Protein 8VDX (pdb70)

Nearest PDB structures (foldseek):
  8vdx-assembly2_B  TM=1.002E+00  e=0.000E+00  Bordetella bronchiseptica
  5u4o-assembly1_A-2  TM=8.417E-01  e=3.966E-37  Bacillus anthracis
  1uqw-assembly2_B  TM=8.258E-01  e=4.762E-37  Escherichia coli K-12
  6ofq-assembly1_A  TM=7.649E-01  e=4.548E-36  Helicobacter pylori SS1
  8c6u-assembly1_A  TM=8.012E-01  e=2.704E-30  Agrobacterium tumefaciens

InterPro domains:
  IPR000914 Solute-binding protein family 5 domain [PF00496] (73-277)
  IPR006311 Twin-arginine translocation pathway, signal sequence [PS51318] (1-31)
  IPR039424 Solute-binding protein family 5 [PTHR30290] (14-279)

Sequence (1005 aa):
GKSAFRWVPQADLALLDPMFTTVAMTQQVHAQLVFDTLFGLDSQYLPSPQMAAGHTSENDGLLWKITLRDGLAFHDGSPVRRAQDAVASIKRWSKRDLMGRSLMQATESLTALDDKTIQFKLSKPFPLILHALGRQSSGNMACIMPERLASQPETEAVKEMVGSGPFTFAAAKWVSGSRVVYEKFAGYVPRKDDRKPDFAAGPKIAHVDEVHWHIIPDRATAIAALQANEVDGVEMMVDSDFLPILTQDPNIKKLVKRSLPTIGVMRFNHLHAPFNNVEEIRRAVLSVVNQTEYMTAMNGADFPEYWSDRRCGVFVPGSPMDSDAGMEEKLTGKRDIEKARAAIKAAGYNGEKVVVLLDPVDFPTTWHAAALVTADLFKRLGFNVDLQTMDWGTAVQQRRNNQEPVSAGGWSVAFTGNTGPNNLDPAGHLPMRGNGKQAWFGWPTSERRLEQLRIDWFNAPDLDAQKKICREIQLQVFEDVPYIPLGATYPVSALRSEWKDFQPQMSLFYTLLHKAKSAFRWVPQADLALLDPMFTTVAMTQVHAQLVFDTLFGLDSQYLPSPQMAAGHTSENDGLLWKITLRDGLAFHDGSPVRRAQDAVASIKKRWSKRDLMMGRSLMQATEESSLTALDDKTIIQFKLSKPFPLILHHALGRQSSGNMACCIMPERLASSQPETEAVKEMVGSGPFTFAAAKWVSGSRVVYEKFAGYVPRKDDRKPDFAAGPKIAHVDEVHWHIIPDRATAIAALQANEVDGVEMVDSDFLPILTQDPNIKLVKRSLPTIGVVMRFNHLHAPFNNVEEIRRAVLSVVNQTEYMTAMNGADFPEYWSDRCGVFVPGSPMDSDAGMEEKLTGKRDIEKARRAAIKKAAGYNGEEKVVLLDPVDFPTTWHAAALVTADLFKRLGFNVDLQTMDWGTAVQRRNNNQEPVSAGGWSVVAFTGNTGPNNLDPAGHLPMRGNGKQAWFGWPTSERRLEQLRIDWFNAPDLDAQKKICREIQLQVFEDVPYIPLGATYPVSALRSEWKDFQPQMSLFYTLLHKA

Radius of gyration: 39.29 Å; Cα contacts (8 Å, |Δi|>4): 2383; chains: 2; bounding box: 82×84×112 Å

Organism: NCBI:txid1331284

B-factor: mean 19.34, std 10.35, range [5.54, 99.51]

Solvent-accessible surface area: 39955 Å² total; per-residue (Å²): 132,151,51,35,0,62,0,4,9,73,52,47,3,76,68,15,0,0,4,51,17,92,79,53,10,1,2,7,0,0,2,1,0,0,0,0,2,1,0,17,16,45,93,31,66,50,15,40,0,0,0,57,22,80,76,61,74,94,137,20,49,25,26,65,0,50,3,24,105,40,15,22,2,35,53,31,12,67,12,96,0,55,10,0,14,17,0,3,90,11,1,8,105,99,2,73,0,0,122,27,0,47,125,0,17,114,38,5,60,31,91,78,76,77,23,0,24,0,79,3,62,111,77,13,45,9,0,25,35,0,1,0,35,5,29,30,2,0,5,1,2,0,10,72,127,6,4,78,58,65,59,94,100,25,2,169,83,21,11,0,2,0,1,0,31,21,14,75,105,98,77,80,95,44,42,93,0,9,0,52,94,19,103,37,28,77,50,25,141,115,97,93,157,35,36,11,0,3,1,3,2,64,7,88,4,47,32,0,43,0,30,25,38,122,80,126,56,73,3,7,56,8,0,68,61,74,106,1,3,0,6,1,67,13,41,71,120,43,11,71,94,0,68,154,25,117,72,15,70,34,18,94,46,30,25,1,32,4,1,0,0,0,0,4,20,46,53,46,4,0,80,46,49,90,5,20,78,7,0,3,40,5,0,55,5,64,70,0,0,56,50,17,42,31,68,123,40,68,88,25,32,23,50,151,0,1,0,1,5,32,73,11,26,12,42,28,105,2,10,15,108,106,10,58,32,144,54,28,30,126,136,3,75,60,42,2,125,90,20,52,26,130,39,67,98,0,2,0,6,0,3,67,86,75,101,43,17,47,18,0,0,83,17,0,5,66,4,0,128,97,2,36,10,75,33,33,56,59,89,21,79,61,41,44,8,46,131,114,36,96,51,60,94,44,29,113,61,59,5,5,3,0,4,5,9,20,12,87,18,62,63,1,15,17,0,2,13,3,78,1,0,49,3,51,10,130,146,17,49,12,0,13,3,101,6,133,155,0,32,96,23,28,84,49,6,22,91,3,106,79,58,87,24,22,81,125,22,0,101,89,0,1,88,38,0,8,86,28,0,1,3,0,0,0,0,0,35,21,45,6,1,0,1,30,41,71,7,93,69,20,16,40,19,17,2,0,2,1,10,1,42,107,123,127,49,28,0,60,0,3,10,79,51,47,2,79,69,12,0,0,3,50,16,87,84,52,8,1,1,8,0,0,2,1,0,1,0,0,2,2,0,17,16,46,101,35,72,47,16,43,0,0,0,56,26,82,74,57,76,100,139,21,50,36,27,58,0,54,6,27,104,42,19,24,1,36,88,59,44,86,12,78,0,51,6,0,16,14,0,4,84,10,0,8,103,101,2,68,0,0,124,22,0,41,124,0,17,109,36,6,57,33,88,79,80,110,22,0,30,0,85,7,75,113,76,11,44,10,0,25,31,0,1,0,26,5,25,20,3,0,4,1,1,1,10,71,122,13,4,77,76,64,57,93,102,24,8,158,84,22,10,0,2,0,2,0,30,20,13,71,99,74,75,8,85,44,41,60,0,5,0,56,95,21,102,36,27,76,49,18,134,115,94,90,157,34,38,10,1,2,1,3,1,62,6,88,5,62,38,0,47,0,63,23,39,121,80,104,56,72,4,7,58,9,0,65,59,72,105,2,3,0,6,0,71,11,44,61,108,33,9,68,87,0,72,136,22,118,70,16,82,40,11,94,46,28,26,0,34,4,1,0,0,0,0,4,19,45,54,51,4,1,82,42,37,84,5,21,74,7,0,4,41,4,0,55,6,64,70,1,0,56,52,22,48,32,68,123,43,65,92,26,34,20,55,121,0,0,0,1,6,30,76,12,28,12,40,27,87,1,17,5,122,117,11,68,31,171,54,24,31,131,152,3,122,60,42,3,158,91,31,52,26,136,40,71,104,0,3,0,6,1,2,63,86,72,106,33,14,48,19,0,0,84,18,0,4,73,5,0,127,102,2,29,11,71,30,44,54,62,90,20,80,63,48,50,8,41,125,112,36,84,53,62,92,43,32,112,61,59,3,6,3,0,4,4,9,19,15,86,18,49,55,3,14,16,0,1,5,3,78,2,0,46,3,49,8,130,143,16,47,13,0,13,2,104,7,152,103,0,33,83,2,26,82,42,6,20,84,4,109,76,60,84,23,23,83,118,24,0,102,76,0,1,86,36,0,9,86,32,0,1,3,0,0,0,0,0,36,18,38,7,0,0,0,22,40,65,1,104,61,13,16,42,19,19,4,1,3,2,11,0,63,93,142

Structure (mmCIF, N/CA/C/O backbone):
data_8VDX
#
_entry.id   8VDX
#
_cell.length_a   55.677
_cell.length_b   105.270
_cell.length_c   199.445
_cell.angle_alpha   90.000
_cell.angle_beta   90.000
_cell.angle_gamma   90.000
#
_symmetry.space_group_name_H-M   'P 21 21 21'
#
loop_
_entity.id
_entity.type
_entity.pdbx_description
1 polymer 'bacterial extracellular solute-binding protein'
2 non-polymer GLYCEROL
3 non-polymer 'ACETATE ION'
4 non-polymer 'TRIETHYLENE GLYCOL'
5 non-polymer 'TETRAETHYLENE GLYCOL'
6 water water
#
loop_
_atom_site.group_PDB
_atom_site.id
_atom_site.type_symbol
_atom_site.label_atom_id
_atom_site.label_alt_id
_atom_site.label_comp_id
_atom_site.label_asym_id
_atom_site.label_entity_id
_atom_site.label_seq_id
_atom_site.pdbx_PDB_ins_code
_atom_site.Cartn_x
_atom_site.Cartn_y
_atom_site.Cartn_z
_atom_site.occupancy
_atom_site.B_iso_or_equiv
_atom_site.auth_seq_id
_atom_site.auth_comp_id
_atom_site.auth_asym_id
_atom_site.auth_atom_id
_atom_site.pdbx_PDB_model_num
ATOM 1 N N . GLY A 1 3 ? 0.80753 43.09279 170.98903 1.000 61.44951 28 GLY A N 1
ATOM 2 C CA . GLY A 1 3 ? 1.90230 42.64709 170.14720 1.000 71.85554 28 GLY A CA 1
ATOM 3 C C . GLY A 1 3 ? 1.48577 41.61993 169.11239 1.000 66.58174 28 GLY A C 1
ATOM 4 O O . GLY A 1 3 ? 2.08916 41.52255 168.04348 1.000 62.77425 28 GLY A O 1
ATOM 5 N N . LYS A 1 4 ? 0.44826 40.85084 169.43448 1.000 62.97659 29 LYS A N 1
ATOM 6 C CA . LYS A 1 4 ? -0.04348 39.82729 168.52201 1.000 55.26987 29 LYS A CA 1
ATOM 7 C C . LYS A 1 4 ? -0.66520 40.47000 167.28858 1.000 51.73792 29 LYS A C 1
ATOM 8 O O . LYS A 1 4 ? -1.47413 41.39659 167.39845 1.000 55.27134 29 LYS A O 1
ATOM 14 N N . SER A 1 5 ? -0.28507 39.97901 166.11282 1.000 35.12436 30 SER A N 1
ATOM 15 C CA . SER A 1 5 ? -0.92503 40.40358 164.87737 1.000 32.90492 30 SER A CA 1
ATOM 16 C C . SER A 1 5 ? -2.23513 39.65023 164.69681 1.000 29.78110 30 SER A C 1
ATOM 17 O O . SER A 1 5 ? -2.33463 38.46383 165.02052 1.000 30.38541 30 SER A O 1
ATOM 20 N N . ALA A 1 6 ? -3.24650 40.34491 164.18517 1.000 28.19853 31 ALA A N 1
ATOM 21 C CA . ALA A 1 6 ? -4.56692 39.75439 164.03900 1.000 26.63018 31 ALA A CA 1
ATOM 22 C C . ALA A 1 6 ? -5.16345 40.14315 162.69645 1.000 30.07680 31 ALA A C 1
ATOM 23 O O . ALA A 1 6 ? -4.92183 41.23790 162.18104 1.000 34.06156 31 ALA A O 1
ATOM 25 N N . PHE A 1 7 ? -5.94162 39.22593 162.13298 1.000 17.11141 32 PHE A N 1
ATOM 26 C CA . PHE A 1 7 ? -6.73201 39.48465 160.93754 1.000 15.78460 32 PHE A CA 1
ATOM 27 C C . PHE A 1 7 ? -8.19997 39.50342 161.34153 1.000 17.67009 32 PHE A C 1
ATOM 28 O O . PHE A 1 7 ? -8.71080 38.51364 161.87763 1.000 17.92406 32 PHE A O 1
ATOM 36 N N . ARG A 1 8 ? -8.86498 40.63108 161.09967 1.000 14.09949 33 ARG A N 1
ATOM 37 C CA . ARG A 1 8 ? -10.25337 40.84072 161.49387 1.000 15.35884 33 ARG A CA 1
ATOM 38 C C . ARG A 1 8 ? -11.15692 40.58087 160.29309 1.000 15.03757 33 ARG A C 1
ATOM 39 O O . ARG A 1 8 ? -11.05094 41.26657 159.27017 1.000 14.37788 33 ARG A O 1
ATOM 47 N N . TRP A 1 9 ? -12.05930 39.61227 160.43353 1.000 12.21464 34 TRP A N 1
ATOM 48 C CA . TRP A 1 9 ? -12.80399 39.03594 159.32005 1.000 10.74180 34 TRP A CA 1
ATOM 49 C C . TRP A 1 9 ? -14.29819 39.14038 159.58425 1.000 14.18559 34 TRP A C 1
ATOM 50 O O . TRP A 1 9 ? -14.76400 38.79277 160.67303 1.000 12.36696 34 TRP A O 1
ATOM 61 N N . VAL A 1 10 ? -15.04688 39.61232 158.59240 1.000 11.76345 35 VAL A N 1
ATOM 62 C CA . VAL A 1 10 ? -16.50443 39.63449 158.68864 1.000 12.97523 35 VAL A CA 1
ATOM 63 C C . VAL A 1 10 ? -17.05425 38.48355 157.85483 1.000 13.14953 35 VAL A C 1
ATOM 64 O O . VAL A 1 10 ? -17.10948 38.58509 156.62014 1.000 11.53172 35 VAL A O 1
ATOM 68 N N . PRO A 1 11 ? -17.45680 37.37604 158.47268 1.000 11.50026 36 PRO A N 1
ATOM 69 C CA . PRO A 1 11 ? -17.98574 36.25061 157.69819 1.000 12.29157 36 PRO A CA 1
ATOM 70 C C . PRO A 1 11 ? -19.36654 36.56607 157.14581 1.000 11.60058 36 PRO A C 1
ATOM 71 O O . PRO A 1 11 ? -20.06676 37.46629 157.61434 1.000 13.60177 36 PRO A O 1
ATOM 75 N N . GLN A 1 12 ? -19.75876 35.80303 156.12417 1.000 10.91873 37 GLN A N 1
ATOM 76 C CA . GLN A 1 12 ? -21.05800 36.04760 155.50985 1.000 12.17191 37 GLN A CA 1
ATOM 77 C C . GLN A 1 12 ? -22.20588 35.60289 156.40697 1.000 16.72455 37 GLN A C 1
ATOM 78 O O . GLN A 1 12 ? -23.33937 36.05586 156.21368 1.000 18.42337 37 GLN A O 1
ATOM 84 N N . ALA A 1 13 ? -21.93334 34.74257 157.38568 1.000 12.36570 38 ALA A N 1
ATOM 85 C CA . ALA A 1 13 ? -22.92399 34.33161 158.36894 1.000 12.53908 38 ALA A CA 1
ATOM 86 C C . ALA A 1 13 ? -22.19631 33.94714 159.64905 1.000 12.34692 38 ALA A C 1
ATOM 87 O O . ALA A 1 13 ? -20.97141 33.81062 159.67443 1.000 13.71558 38 ALA A O 1
ATOM 89 N N . ASP A 1 14 ? -22.96584 33.77958 160.72019 1.000 15.44063 39 ASP A N 1
ATOM 90 C CA . ASP A 1 14 ? -22.38995 33.37794 161.99414 1.000 13.90872 39 ASP A CA 1
ATOM 91 C C . ASP A 1 14 ? -22.00602 31.89955 161.96153 1.000 15.90316 39 ASP A C 1
ATOM 92 O O . ASP A 1 14 ? -22.50975 31.11369 161.15329 1.000 14.66464 39 ASP A O 1
ATOM 97 N N . LEU A 1 15 ? -21.08331 31.52885 162.84578 1.000 14.68942 40 LEU A N 1
ATOM 98 C CA . LEU A 1 15 ? -20.69061 30.13727 163.02307 1.000 14.71245 40 LEU A CA 1
ATOM 99 C C . LEU A 1 15 ? -21.63645 29.48866 164.02713 1.000 15.99868 40 LEU A C 1
ATOM 100 O O . LEU A 1 15 ? -21.78509 29.97949 165.15247 1.000 18.44682 40 LEU A O 1
ATOM 105 N N . ALA A 1 16 ? -22.27980 28.39670 163.61872 1.000 14.46347 41 ALA A N 1
ATOM 106 C CA . ALA A 1 16 ? -23.25892 27.71552 164.45562 1.000 18.37915 41 ALA A CA 1
ATOM 107 C C . ALA A 1 16 ? -22.86565 26.29822 164.84042 1.000 17.53974 41 ALA A C 1
ATOM 108 O O . ALA A 1 16 ? -23.17910 25.87037 165.95373 1.000 22.17348 41 ALA A O 1
ATOM 110 N N . LEU A 1 17 ? -22.19330 25.56211 163.95950 1.000 15.51524 42 LEU A N 1
ATOM 111 C CA . LEU A 1 17 ? -21.76791 24.19735 164.22823 1.000 18.33103 42 LEU A CA 1
ATOM 112 C C . LEU A 1 17 ? -20.27508 24.07825 163.96480 1.000 15.25082 42 LEU A C 1
ATOM 113 O O . LEU A 1 17 ? -19.73726 24.72312 163.06098 1.000 18.27487 42 LEU A O 1
ATOM 118 N N . LEU A 1 18 ? -19.60956 23.23721 164.75727 1.000 17.32399 43 LEU A N 1
ATOM 119 C CA . LEU A 1 18 ? -18.15985 23.11727 164.69335 1.000 13.37130 43 LEU A CA 1
ATOM 120 C C . LEU A 1 18 ? -17.67529 21.86794 163.96951 1.000 15.87964 43 LEU A C 1
ATOM 121 O O . LEU A 1 18 ? -16.51014 21.82587 163.55822 1.000 15.54479 43 LEU A O 1
ATOM 126 N N . ASP A 1 19 ? -18.53208 20.86069 163.79967 1.000 16.26362 44 ASP A N 1
ATOM 127 C CA . ASP A 1 19 ? -18.11037 19.56721 163.27636 1.000 18.73193 44 ASP A CA 1
ATOM 128 C C . ASP A 1 19 ? -18.16635 19.58614 161.75334 1.000 19.73675 44 ASP A C 1
ATOM 129 O O . ASP A 1 19 ? -19.26976 19.62195 161.18592 1.000 20.12857 44 ASP A O 1
ATOM 134 N N . PRO A 1 20 ? -17.02597 19.54149 161.05510 1.000 19.45684 45 PRO A N 1
ATOM 135 C CA . PRO A 1 20 ? -17.05732 19.60431 159.58379 1.000 21.75097 45 PRO A CA 1
ATOM 136 C C . PRO A 1 20 ? -17.60306 18.34950 158.93340 1.000 17.44401 45 PRO A C 1
ATOM 137 O O . PRO A 1 20 ? -18.01275 18.40661 157.76757 1.000 17.90728 45 PRO A O 1
ATOM 141 N N . MET A 1 21 ? -17.59428 17.21470 159.63219 1.000 20.69883 46 MET A N 1
ATOM 142 C CA . MET A 1 21 ? -18.18942 16.00009 159.09504 1.000 20.65906 46 MET A CA 1
ATOM 143 C C . MET A 1 21 ? -19.69778 15.97311 159.27072 1.000 21.15776 46 MET A C 1
ATOM 144 O O . MET A 1 21 ? -20.38028 15.22544 158.56192 1.000 25.54838 46 MET A O 1
ATOM 149 N N . PHE A 1 22 ? -20.22620 16.78136 160.18882 1.000 16.85220 47 PHE A N 1
ATOM 150 C CA . PHE A 1 22 ? -21.63317 16.69720 160.55576 1.000 22.26916 47 PHE A CA 1
ATOM 151 C C . PHE A 1 22 ? -22.51485 17.51152 159.61750 1.000 23.37991 47 PHE A C 1
ATOM 152 O O . PHE A 1 22 ? -23.64619 17.11019 159.32335 1.000 23.33800 47 PHE A O 1
ATOM 160 N N . THR A 1 23 ? -22.02197 18.65127 159.13916 1.000 21.53162 48 THR A N 1
ATOM 161 C CA . THR A 1 23 ? -22.82972 19.55079 158.33024 1.000 20.11521 48 THR A CA 1
ATOM 162 C C . THR A 1 23 ? -21.99711 20.10862 157.18659 1.000 20.81887 48 THR A C 1
ATOM 163 O O . THR A 1 23 ? -20.77468 20.24444 157.29231 1.000 21.02032 48 THR A O 1
ATOM 167 N N . THR A 1 24 ? -22.67748 20.43068 156.08854 1.000 22.17277 49 THR A N 1
ATOM 168 C CA . THR A 1 24 ? -22.04210 21.01944 154.91894 1.000 20.66645 49 THR A CA 1
ATOM 169 C C . THR A 1 24 ? -22.18163 22.53327 154.86626 1.000 19.44328 49 THR A C 1
ATOM 170 O O . THR A 1 24 ? -21.75414 23.14114 153.87885 1.000 19.49311 49 THR A O 1
ATOM 174 N N . VAL A 1 25 ? -22.76203 23.15650 155.89771 1.000 15.82771 50 VAL A N 1
ATOM 175 C CA . VAL A 1 25 ? -23.01550 24.59140 155.84041 1.000 16.66526 50 VAL A CA 1
ATOM 176 C C . VAL A 1 25 ? -21.69589 25.34976 155.71776 1.000 14.55485 50 VAL A C 1
ATOM 177 O O . VAL A 1 25 ? -20.66378 24.95503 156.27831 1.000 15.03236 50 VAL A O 1
ATOM 181 N N . ALA A 1 26 ? -21.74754 26.46987 154.99042 1.000 17.75097 51 ALA A N 1
ATOM 182 C CA . ALA A 1 26 ? -20.53626 27.12623 154.50406 1.000 15.80276 51 ALA A CA 1
ATOM 183 C C . ALA A 1 26 ? -19.61845 27.55437 155.64315 1.000 12.29080 51 ALA A C 1
ATOM 184 O O . ALA A 1 26 ? -18.40180 27.34637 155.58108 1.000 12.99538 51 ALA A O 1
ATOM 186 N N . MET A 1 27 ? -20.17822 28.16255 156.69271 1.000 12.82804 52 MET A N 1
ATOM 187 C CA . MET A 1 27 ? -19.31715 28.72581 157.72905 1.000 10.63197 52 MET A CA 1
ATOM 188 C C . MET A 1 27 ? -18.59780 27.64303 158.52068 1.000 10.46050 52 MET A C 1
ATOM 189 O O . MET A 1 27 ? -17.47600 27.86660 158.98846 1.000 10.66542 52 MET A O 1
ATOM 194 N N . THR A 1 28 ? -19.20925 26.46726 158.66951 1.000 11.04455 53 THR A N 1
ATOM 195 C CA . THR A 1 28 ? -18.51735 25.36714 159.33227 1.000 10.71266 53 THR A CA 1
ATOM 196 C C . THR A 1 28 ? -17.32879 24.88690 158.50487 1.000 11.25928 53 THR A C 1
ATOM 197 O O . THR A 1 28 ? -16.28522 24.52204 159.06007 1.000 12.03800 53 THR A O 1
ATOM 201 N N A GLN A 1 29 ? -17.46086 24.89648 157.17659 0.737 12.24128 54 GLN A N 1
ATOM 202 N N B GLN A 1 29 ? -17.46102 24.88699 157.17554 0.263 12.26319 54 GLN A N 1
ATOM 203 C CA A GLN A 1 29 ? -16.35554 24.46725 156.32740 0.737 13.09299 54 GLN A CA 1
ATOM 204 C CA B GLN A 1 29 ? -16.34707 24.46775 156.33045 0.263 13.08119 54 GLN A CA 1
ATOM 205 C C A GLN A 1 29 ? -15.21722 25.48303 156.32720 0.737 10.83783 54 GLN A C 1
ATOM 206 C C B GLN A 1 29 ? -15.21214 25.48382 156.34492 0.263 10.93836 54 GLN A C 1
ATOM 207 O O A GLN A 1 29 ? -14.04664 25.09520 156.24127 0.737 12.27959 54 GLN A O 1
ATOM 208 O O B GLN A 1 29 ? -14.03967 25.09786 156.27430 0.263 12.22661 54 GLN A O 1
ATOM 219 N N . VAL A 1 30 ? -15.53067 26.77646 156.43522 1.000 9.17487 55 VAL A N 1
ATOM 220 C CA . VAL A 1 30 ? -14.48085 27.78444 156.56944 1.000 11.36490 55 VAL A CA 1
ATOM 221 C C . VAL A 1 30 ? -13.76570 27.61544 157.90292 1.000 12.73320 55 VAL A C 1
ATOM 222 O O . VAL A 1 30 ? -12.53082 27.61805 157.97449 1.000 12.50499 55 VAL A O 1
ATOM 226 N N . HIS A 1 31 ? -14.54252 27.47252 158.97881 1.000 10.06834 56 HIS A N 1
ATOM 227 C CA . HIS A 1 31 ? -13.99723 27.14805 160.29177 1.000 11.08586 56 HIS A CA 1
ATOM 228 C C . HIS A 1 31 ? -13.08754 25.92569 160.22826 1.000 13.27769 56 HIS A C 1
ATOM 229 O O . HIS A 1 31 ? -12.00562 25.90887 160.82959 1.000 12.79122 56 HIS A O 1
ATOM 236 N N . ALA A 1 32 ? -13.49950 24.90425 159.47468 1.000 9.86868 57 ALA A N 1
ATOM 237 C CA . ALA A 1 32 ? -12.72870 23.66728 159.39099 1.000 13.12517 57 ALA A CA 1
ATOM 238 C C . ALA A 1 32 ? -11.35178 23.88520 158.77488 1.000 10.68701 57 ALA A C 1
ATOM 239 O O . ALA A 1 32 ? -10.38520 23.22070 159.16678 1.000 11.57698 57 ALA A O 1
ATOM 241 N N . GLN A 1 33 ? -11.23981 24.79267 157.80465 1.000 11.28165 58 GLN A N 1
ATOM 242 C CA . GLN A 1 33 ? -9.95497 25.04275 157.16263 1.000 12.12381 58 GLN A CA 1
ATOM 243 C C . GLN A 1 33 ? -8.99214 25.82401 158.04585 1.000 11.33311 58 GLN A C 1
ATOM 244 O O . GLN A 1 33 ? -7.79756 25.88230 157.73389 1.000 11.81640 58 GLN A O 1
ATOM 250 N N . LEU A 1 34 ? -9.47893 26.43409 159.12565 1.000 10.69288 59 LEU A N 1
ATOM 251 C CA . LEU A 1 34 ? -8.57201 27.02249 160.10237 1.000 12.92047 59 LEU A CA 1
ATOM 252 C C . LEU A 1 34 ? -8.01760 25.96358 161.04274 1.000 13.40729 59 LEU A C 1
ATOM 253 O O . LEU A 1 34 ? -6.81503 25.94921 161.32880 1.000 13.70523 59 LEU A O 1
ATOM 258 N N . VAL A 1 35 ? -8.87834 25.05638 161.49795 1.000 13.96561 60 VAL A N 1
ATOM 259 C CA . VAL A 1 35 ? -8.55699 24.18211 162.61869 1.000 14.05695 60 VAL A CA 1
ATOM 260 C C . VAL A 1 35 ? -7.99456 22.83315 162.17468 1.000 14.23280 60 VAL A C 1
ATOM 261 O O . VAL A 1 35 ? -7.13732 22.26544 162.86134 1.000 14.48115 60 VAL A O 1
ATOM 265 N N . PHE A 1 36 ? -8.44634 22.30470 161.04532 1.000 13.62583 61 PHE A N 1
ATOM 266 C CA . PHE A 1 36 ? -8.10752 20.94963 160.64219 1.000 12.80560 61 PHE A CA 1
ATOM 267 C C . PHE A 1 36 ? -7.19388 20.95675 159.42100 1.000 14.97996 61 PHE A C 1
ATOM 268 O O . PHE A 1 36 ? -6.87426 22.00226 158.84863 1.000 14.81296 61 PHE A O 1
ATOM 276 N N . ASP A 1 37 ? -6.77235 19.75377 159.03668 1.000 14.62725 62 ASP A N 1
ATOM 277 C CA . ASP A 1 37 ? -5.88619 19.52165 157.90800 1.000 14.92823 62 ASP A CA 1
ATOM 278 C C . ASP A 1 37 ? -6.36186 18.25373 157.20990 1.000 16.48462 62 ASP A C 1
ATOM 279 O O . ASP A 1 37 ? -7.18313 17.50407 157.74565 1.000 14.06880 62 ASP A O 1
ATOM 284 N N . THR A 1 38 ? -5.84965 18.01012 156.00248 1.000 12.92252 63 THR A N 1
ATOM 285 C CA . THR A 1 38 ? -6.29033 16.88038 155.19367 1.000 13.58104 63 THR A CA 1
ATOM 286 C C . THR A 1 38 ? -5.08868 16.11205 154.66339 1.000 16.92062 63 THR A C 1
ATOM 287 O O . THR A 1 38 ? -3.98829 16.65197 154.53200 1.000 16.24826 63 THR A O 1
ATOM 291 N N . LEU A 1 39 ? -5.32605 14.83676 154.33903 1.000 14.87103 64 LEU A N 1
ATOM 292 C CA . LEU A 1 39 ? -4.25727 13.99166 153.81266 1.000 19.01654 64 LEU A CA 1
ATOM 293 C C . LEU A 1 39 ? -3.72479 14.53431 152.49462 1.000 17.40069 64 LEU A C 1
ATOM 294 O O . LEU A 1 39 ? -2.51147 14.52158 152.25103 1.000 16.83039 64 LEU A O 1
ATOM 299 N N . PHE A 1 40 ? -4.61605 15.01265 151.63207 1.000 14.76831 65 PHE A N 1
ATOM 300 C CA . PHE A 1 40 ? -4.23775 15.59743 150.35861 1.000 15.21446 65 PHE A CA 1
ATOM 301 C C . PHE A 1 40 ? -4.90610 16.95453 150.21575 1.000 13.89711 65 PHE A C 1
ATOM 302 O O . PHE A 1 40 ? -6.00476 17.18245 150.72884 1.000 13.77154 65 PHE A O 1
ATOM 310 N N . GLY A 1 41 ? -4.20977 17.86858 149.54266 1.000 14.55303 66 GLY A N 1
ATOM 311 C CA . GLY A 1 41 ? -4.73436 19.17858 149.24069 1.000 14.28555 66 GLY A CA 1
ATOM 312 C C . GLY A 1 41 ? -5.05962 19.29046 147.76007 1.000 13.81151 66 GLY A C 1
ATOM 313 O O . GLY A 1 41 ? -4.67492 18.45625 146.94377 1.000 17.42643 66 GLY A O 1
ATOM 314 N N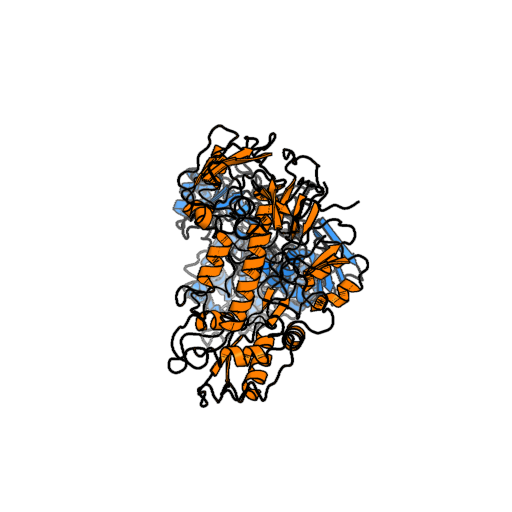 . LEU A 1 42 ? -5.79797 20.34207 147.42668 1.000 12.53868 67 LEU A N 1
ATOM 315 C CA . LEU A 1 42 ? -6.10859 20.67148 146.04373 1.000 10.64861 67 LEU A CA 1
ATOM 316 C C . LEU A 1 42 ? -5.42878 21.98209 145.68057 1.000 14.30538 67 LEU A C 1
ATOM 317 O O . LEU A 1 42 ? -5.33509 22.88881 146.51221 1.000 13.81532 67 LEU A O 1
ATOM 322 N N . ASP A 1 43 ? -4.94367 22.07658 144.44469 1.000 11.31041 68 ASP A N 1
ATOM 323 C CA . ASP A 1 43 ? -4.34841 23.31169 143.96519 1.000 12.51986 68 ASP A CA 1
ATOM 324 C C . ASP A 1 43 ? -5.38656 24.09641 143.16515 1.000 14.14045 68 ASP A C 1
ATOM 325 O O . ASP A 1 43 ? -6.58383 23.79187 143.19175 1.000 11.12859 68 ASP A O 1
ATOM 330 N N . SER A 1 44 ? -4.92997 25.12034 142.44076 1.000 13.45631 69 SER A N 1
ATOM 331 C CA . SER A 1 44 ? -5.84745 25.96882 141.68898 1.000 12.49170 69 SER A CA 1
ATOM 332 C C . SER A 1 44 ? -6.47105 25.25473 140.49750 1.000 13.75264 69 SER A C 1
ATOM 333 O O . SER A 1 44 ? -7.44177 25.77021 139.93174 1.000 14.71912 69 SER A O 1
ATOM 336 N N . GLN A 1 45 ? -5.94070 24.09765 140.10209 1.000 12.75995 70 GLN A N 1
ATOM 337 C CA . GLN A 1 45 ? -6.57040 23.23240 139.11485 1.000 14.63119 70 GLN A CA 1
ATOM 338 C C . GLN A 1 45 ? -7.42479 22.15278 139.76079 1.000 11.65888 70 GLN A C 1
ATOM 339 O O . GLN A 1 45 ? -7.91740 21.26215 139.05782 1.000 14.28300 70 GLN A O 1
ATOM 345 N N . TYR A 1 46 ? -7.59136 22.21149 141.08497 1.000 10.99641 71 TYR A N 1
ATOM 346 C CA . TYR A 1 46 ? -8.42953 21.28158 141.84112 1.000 11.89911 71 TYR A CA 1
ATOM 347 C C . TYR A 1 46 ? -7.94137 19.84176 141.70571 1.000 14.04152 71 TYR A C 1
ATOM 348 O O . TYR A 1 46 ? -8.72440 18.89355 141.78701 1.000 17.25809 71 TYR A O 1
ATOM 357 N N . LEU A 1 47 ? -6.61145 19.66939 141.51333 1.000 13.21986 72 LEU A N 1
ATOM 358 C CA . LEU A 1 47 ? -5.96510 18.37164 141.46195 1.000 16.41749 72 LEU A CA 1
ATOM 359 C C . LEU A 1 47 ? -5.32147 18.04584 142.80461 1.000 13.68407 72 LEU A C 1
ATOM 360 O O . LEU A 1 47 ? -4.86182 18.94551 143.51454 1.000 14.94809 72 LEU A O 1
ATOM 365 N N . PRO A 1 48 ? -5.29086 16.77256 143.18745 1.000 14.89760 73 PRO A N 1
ATOM 366 C CA . PRO A 1 48 ? -4.78475 16.41193 144.51315 1.000 15.07902 73 PRO A CA 1
ATOM 367 C C . PRO A 1 48 ? -3.26870 16.32273 144.56206 1.000 17.63906 73 PRO A C 1
ATOM 368 O O . PRO A 1 48 ? -2.60305 15.94726 143.59404 1.000 21.17394 73 PRO A O 1
ATOM 372 N N . SER A 1 49 ? -2.73315 16.67987 145.72249 1.000 16.09775 74 SER A N 1
ATOM 373 C CA . SER A 1 49 ? -1.30977 16.58556 146.00257 1.000 16.37469 74 SER A CA 1
ATOM 374 C C . SER A 1 49 ? -1.14322 16.33423 147.49151 1.000 16.83853 74 SER A C 1
ATOM 375 O O . SER A 1 49 ? -2.03078 16.67237 148.28349 1.000 17.98144 74 SER A O 1
ATOM 378 N N . PRO A 1 50 ? -0.02542 15.73981 147.90531 1.000 16.31937 75 PRO A N 1
ATOM 379 C CA . PRO A 1 50 ? 0.15773 15.42522 149.32841 1.000 18.36414 75 PRO A CA 1
ATOM 380 C C . PRO A 1 50 ? 0.11623 16.67668 150.19368 1.000 17.91358 75 PRO A C 1
ATOM 381 O O . PRO A 1 50 ? 0.74064 17.69362 149.88136 1.000 17.54269 75 PRO A O 1
ATOM 385 N N . GLN A 1 51 ? -0.63757 16.59465 151.28889 1.000 15.95005 76 GLN A N 1
ATOM 386 C CA . GLN A 1 51 ? -0.67437 17.67271 152.26678 1.000 16.84100 76 GLN A CA 1
ATOM 387 C C . GLN A 1 51 ? -0.17163 17.14674 153.60678 1.000 14.81537 76 GLN A C 1
ATOM 388 O O . GLN A 1 51 ? 1.00495 17.32539 153.93696 1.000 18.16105 76 GLN A O 1
ATOM 394 N N . MET A 1 52 ? -1.04144 16.48533 154.37846 1.000 15.32503 77 MET A N 1
ATOM 395 C CA . MET A 1 52 ? -0.56869 15.76775 155.55996 1.000 17.38173 77 MET A CA 1
ATOM 396 C C . MET A 1 52 ? 0.20599 14.51773 155.17228 1.000 19.65277 77 MET A C 1
ATOM 397 O O . MET A 1 52 ? 1.07920 14.07020 155.92453 1.000 22.29601 77 MET A O 1
ATOM 402 N N . ALA A 1 53 ? -0.10403 13.93656 154.01854 1.000 19.06233 78 ALA A N 1
ATOM 403 C CA . ALA A 1 53 ? 0.62371 12.77224 153.54720 1.000 20.71650 78 ALA A CA 1
ATOM 404 C C . ALA A 1 53 ? 1.97449 13.18429 152.97885 1.000 21.68143 78 ALA A C 1
ATOM 405 O O . ALA A 1 53 ? 2.15975 14.30877 152.50498 1.000 23.17466 78 ALA A O 1
ATOM 407 N N . ALA A 1 54 ? 2.93048 12.26208 153.04840 1.000 20.77518 79 ALA A N 1
ATOM 408 C CA . ALA A 1 54 ? 4.19006 12.43725 152.34242 1.000 23.48036 79 ALA A CA 1
ATOM 409 C C . ALA A 1 54 ? 4.13180 11.86847 150.93486 1.000 28.66852 79 ALA A C 1
ATOM 410 O O . ALA A 1 54 ? 4.77122 12.40926 150.02517 1.000 28.48507 79 ALA A O 1
ATOM 412 N N . GLY A 1 55 ? 3.36499 10.80398 150.73846 1.000 26.66117 80 GLY A N 1
ATOM 413 C CA . GLY A 1 55 ? 3.25192 10.20005 149.42770 1.000 27.17431 80 GLY A CA 1
ATOM 414 C C . GLY A 1 55 ? 2.26994 9.05178 149.45987 1.000 31.36031 80 GLY A C 1
ATOM 415 O O . GLY A 1 55 ? 1.57562 8.82798 150.45462 1.000 30.47561 80 GLY A O 1
ATOM 416 N N . HIS A 1 56 ? 2.22879 8.31742 148.35134 1.000 26.06258 81 HIS A N 1
ATOM 417 C CA . HIS A 1 56 ? 1.30110 7.20850 148.20271 1.000 25.33831 81 HIS A CA 1
ATOM 418 C C . HIS A 1 56 ? 1.87799 6.21383 147.20836 1.000 26.11699 81 HIS A C 1
ATOM 419 O O . HIS A 1 56 ? 2.74391 6.54979 146.39727 1.000 27.49788 81 HIS A O 1
ATOM 426 N N . THR A 1 57 ? 1.38319 4.97954 147.27885 1.000 29.38145 82 THR A N 1
ATOM 427 C CA . THR A 1 57 ? 1.70797 3.95668 146.29643 1.000 29.04287 82 THR A CA 1
ATOM 428 C C . THR A 1 57 ? 0.43903 3.20752 145.92178 1.000 30.40432 82 THR A C 1
ATOM 429 O O . THR A 1 57 ? -0.46655 3.03485 146.74283 1.000 29.99189 82 THR A 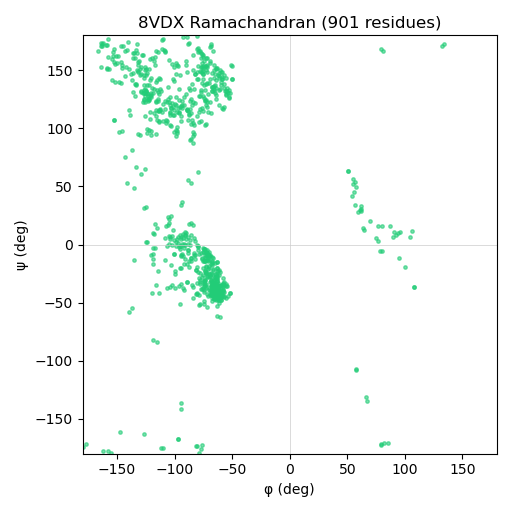O 1
ATOM 433 N N . SER A 1 58 ? 0.38369 2.77019 144.66678 1.000 27.80042 83 SER A N 1
ATOM 434 C CA . SER A 1 58 ? -0.72046 1.97818 144.14173 1.000 38.15026 83 SER A CA 1
ATOM 435 C C . SER A 1 58 ? -0.16974 0.66458 143.60740 1.000 44.54284 83 SER A C 1
ATOM 436 O O . SER A 1 58 ? 0.73254 0.66574 142.76352 1.000 52.90728 83 SER A O 1
ATOM 439 N N . GLU A 1 59 ? -0.70684 -0.45009 144.09856 1.000 36.98197 84 GLU A N 1
ATOM 440 C CA . GLU A 1 59 ? -0.24521 -1.76779 143.68842 1.000 49.27636 84 GLU A CA 1
ATOM 441 C C . GLU A 1 59 ? -1.43956 -2.70124 143.53876 1.000 54.14154 84 GLU A C 1
ATOM 442 O O . GLU A 1 59 ? -2.58117 -2.34165 143.84185 1.000 42.24956 84 GLU A O 1
ATOM 448 N N . ASN A 1 60 ? -1.15631 -3.91385 143.05425 1.000 50.24097 85 ASN A N 1
ATOM 449 C CA . ASN A 1 60 ? -2.16780 -4.95164 142.83967 1.000 45.05501 85 ASN A CA 1
ATOM 450 C C . ASN A 1 60 ? -3.27240 -4.46179 141.90117 1.000 47.76582 85 ASN A C 1
ATOM 451 O O . ASN A 1 60 ? -4.46606 -4.58675 142.18613 1.000 35.83989 85 ASN A O 1
ATOM 456 N N . ASP A 1 61 ? -2.85581 -3.89378 140.76679 1.000 44.94392 86 ASP A N 1
ATOM 457 C CA . ASP A 1 61 ? -3.77263 -3.42565 139.72474 1.000 45.93498 86 ASP A CA 1
ATOM 458 C C . ASP A 1 61 ? -4.78567 -2.42402 140.28107 1.000 45.35580 86 ASP A C 1
ATOM 459 O O . ASP A 1 61 ? -5.98544 -2.49643 140.00639 1.000 35.88037 86 ASP A O 1
ATOM 464 N N . GLY A 1 62 ? -4.28808 -1.48131 141.07828 1.000 42.67919 87 GLY A N 1
ATOM 465 C CA . GLY A 1 62 ? -5.13899 -0.44168 141.62190 1.000 36.53262 87 GLY A CA 1
ATOM 466 C C . GLY A 1 62 ? -6.13063 -0.89989 142.66463 1.000 31.31568 87 GLY A C 1
ATOM 467 O O . GLY A 1 62 ? -7.12642 -0.21141 142.90121 1.000 31.31483 87 GLY A O 1
ATOM 468 N N . LEU A 1 63 ? -5.89275 -2.04735 143.29713 1.000 32.23227 88 LEU A N 1
ATOM 469 C CA . LEU A 1 63 ? -6.75955 -2.54663 144.35439 1.000 31.99060 88 LEU A CA 1
ATOM 470 C C . LEU A 1 63 ? -6.13749 -2.42494 145.73746 1.000 32.57027 88 LEU A C 1
ATOM 471 O O . LEU A 1 63 ? -6.78033 -2.79638 146.72522 1.000 34.46506 88 LEU A O 1
ATOM 476 N N . LEU A 1 64 ? -4.91179 -1.91416 145.83821 1.000 30.41151 89 LEU A N 1
ATOM 477 C CA . LEU A 1 64 ? -4.22666 -1.77917 147.11871 1.000 36.70981 89 LEU A CA 1
ATOM 478 C C . LEU A 1 64 ? -3.49322 -0.44788 147.14183 1.000 32.32474 89 LEU A C 1
ATOM 479 O O . LEU A 1 64 ? -2.57128 -0.23277 146.34948 1.000 35.76096 89 LEU A O 1
ATOM 484 N N . TRP A 1 65 ? -3.90180 0.44000 148.04576 1.000 32.75941 90 TRP A N 1
ATOM 485 C CA . TRP A 1 65 ? -3.32738 1.77334 148.16508 1.000 28.08301 90 TRP A CA 1
ATOM 486 C C . TRP A 1 65 ? -2.69211 1.94058 149.53716 1.000 28.36181 90 TRP A C 1
ATOM 487 O O . TRP A 1 65 ? -3.30267 1.59807 150.55525 1.000 30.37285 90 TRP A O 1
ATOM 498 N N . LYS A 1 66 ? -1.47412 2.47491 149.56034 1.000 26.59031 91 LYS A N 1
ATOM 499 C CA . LYS A 1 66 ? -0.76599 2.78303 150.79434 1.000 28.77823 91 LYS A CA 1
ATOM 500 C C . LYS A 1 66 ? -0.46076 4.27252 150.82933 1.000 25.48319 91 LYS A C 1
ATOM 501 O O . LYS A 1 66 ? 0.09114 4.81805 149.86899 1.000 28.19169 91 LYS A O 1
ATOM 507 N N . ILE A 1 67 ? -0.81964 4.92574 151.93113 1.000 27.28915 92 ILE A N 1
ATOM 508 C CA . ILE A 1 67 ? -0.58998 6.35327 152.11652 1.000 27.16336 92 ILE A CA 1
ATOM 509 C C . ILE A 1 67 ? 0.21954 6.54701 153.38915 1.000 25.63063 92 ILE A C 1
ATOM 510 O O . ILE A 1 67 ? -0.13248 6.00472 154.44300 1.000 28.41717 92 ILE A O 1
ATOM 515 N N . THR A 1 68 ? 1.29578 7.32148 153.28996 1.000 24.55956 93 THR A N 1
ATOM 516 C CA . THR A 1 68 ? 2.22338 7.53726 154.39132 1.000 28.78701 93 THR A CA 1
ATOM 517 C C . THR A 1 68 ? 2.13328 8.98087 154.86721 1.000 25.21846 93 THR A C 1
ATOM 518 O O . THR A 1 68 ? 2.15247 9.91030 154.05263 1.000 25.52508 93 THR A O 1
ATOM 522 N N . LEU A 1 69 ? 2.03480 9.16206 156.18157 1.000 24.96443 94 LEU A N 1
ATOM 523 C CA . LEU A 1 69 ? 2.02777 10.49230 156.76969 1.000 24.02871 94 LEU A CA 1
ATOM 524 C C . LEU A 1 69 ? 3.43288 11.08142 156.77241 1.000 29.67504 94 LEU A C 1
ATOM 525 O O . LEU A 1 69 ? 4.42916 10.36778 156.91953 1.000 27.60562 94 LEU A O 1
ATOM 530 N N . ARG A 1 70 ? 3.50619 12.39890 156.60693 1.000 23.70886 95 ARG A N 1
ATOM 531 C CA . ARG A 1 70 ? 4.78485 13.08435 156.68531 1.000 22.33133 95 ARG A CA 1
ATOM 532 C C . ARG A 1 70 ? 5.17671 13.30204 158.14529 1.000 24.44389 95 ARG A C 1
ATOM 533 O O . ARG A 1 70 ? 4.38090 13.10831 159.06764 1.000 26.21521 95 ARG A O 1
ATOM 541 N N . ASP A 1 71 ? 6.42610 13.71057 158.34797 1.000 26.78788 96 ASP A N 1
ATOM 542 C CA . ASP A 1 71 ? 6.94766 13.93102 159.68853 1.000 29.98102 96 ASP A CA 1
ATOM 543 C C . ASP A 1 71 ? 6.51424 15.28883 160.22891 1.000 22.38398 96 ASP A C 1
ATOM 544 O O . ASP A 1 71 ? 6.35156 16.25758 159.48225 1.000 27.61949 96 ASP A O 1
ATOM 549 N N . GLY A 1 72 ? 6.33417 15.35153 161.54553 1.000 23.15349 97 GLY A N 1
ATOM 550 C CA . GLY A 1 72 ? 6.05084 16.60262 162.21627 1.000 27.36223 97 GLY A CA 1
ATOM 551 C C . GLY A 1 72 ? 4.58924 16.93912 162.40339 1.000 26.95200 97 GLY A C 1
ATOM 552 O O . GLY A 1 72 ? 4.28231 18.06207 162.82081 1.000 26.56060 97 GLY A O 1
ATOM 553 N N . LEU A 1 73 ? 3.67934 16.01424 162.11064 1.000 20.47672 98 LEU A N 1
ATOM 554 C CA . LEU A 1 73 ? 2.25907 16.26105 162.31244 1.000 20.02163 98 LEU A CA 1
ATOM 555 C C . LEU A 1 73 ? 1.91477 16.15748 163.79164 1.000 21.69577 98 LEU A C 1
ATOM 556 O O . LEU A 1 73 ? 2.40401 15.27128 164.49753 1.000 23.54332 98 LEU A O 1
ATOM 561 N N . ALA A 1 74 ? 1.06757 17.06919 164.26224 1.000 21.05819 99 ALA A N 1
ATOM 562 C CA . ALA A 1 74 ? 0.70809 17.09612 165.67138 1.000 21.02680 99 ALA A CA 1
ATOM 563 C C . ALA A 1 74 ? -0.68154 17.68852 165.83730 1.000 20.01076 99 ALA A C 1
ATOM 564 O O . ALA A 1 74 ? -1.04032 18.65100 165.15254 1.000 20.67136 99 ALA A O 1
ATOM 566 N N . PHE A 1 75 ? -1.45932 17.09885 166.74133 1.000 19.92088 100 PHE A N 1
ATOM 567 C CA . PHE A 1 75 ? -2.72646 17.68558 167.14117 1.000 18.46126 100 PHE A CA 1
ATOM 568 C C . PHE A 1 75 ? -2.48786 18.84853 168.10119 1.000 22.89554 100 PHE A C 1
ATOM 569 O O . PHE A 1 75 ? -1.40069 19.01674 168.66075 1.000 23.53471 100 PHE A O 1
ATOM 577 N N . HIS A 1 76 ? -3.53190 19.65703 168.29133 1.000 20.75817 101 HIS A N 1
ATOM 578 C CA . HIS A 1 76 ? -3.39038 20.88328 169.06835 1.000 16.21037 101 HIS A CA 1
ATOM 579 C C . HIS A 1 76 ? -3.12924 20.62290 170.54584 1.000 26.06857 101 HIS A C 1
ATOM 580 O O . HIS A 1 76 ? -2.71724 21.54536 171.25746 1.000 26.17001 101 HIS A O 1
ATOM 587 N N . ASP A 1 77 ? -3.35481 19.40179 171.02299 1.000 21.30070 102 ASP A N 1
ATOM 588 C CA . ASP A 1 77 ? -3.00896 19.04199 172.39222 1.000 24.09607 102 ASP A CA 1
ATOM 589 C C . ASP A 1 77 ? -1.56446 18.57604 172.53066 1.000 28.73054 102 ASP A C 1
ATOM 590 O O . ASP A 1 77 ? -1.13739 18.24474 173.64193 1.000 32.38911 102 ASP A O 1
ATOM 595 N N . GLY A 1 78 ? -0.80691 18.54530 171.43423 1.000 26.03063 103 GLY A N 1
ATOM 596 C CA . GLY A 1 78 ? 0.57655 18.13703 171.44352 1.000 27.26138 103 GLY A CA 1
ATOM 597 C C . GLY A 1 78 ? 0.81762 16.71152 170.99206 1.000 30.93215 103 GLY A C 1
ATOM 598 O O . GLY A 1 78 ? 1.94794 16.37995 170.61462 1.000 34.66637 103 GLY A O 1
ATOM 599 N N . SER A 1 79 ? -0.20730 15.86518 171.01977 1.000 25.00258 104 SER A N 1
ATOM 600 C CA . SER A 1 79 ? -0.03050 14.48042 170.61260 1.000 27.76633 104 SER A CA 1
ATOM 601 C C . SER A 1 79 ? 0.21450 14.40383 169.10710 1.000 31.97987 104 SER A C 1
ATOM 602 O O . SER A 1 79 ? -0.38313 15.16460 168.33972 1.000 26.80583 104 SER A O 1
ATOM 605 N N . PRO A 1 80 ? 1.08935 13.50937 168.65555 1.000 29.90277 105 PRO A N 1
ATOM 606 C CA . PRO A 1 80 ? 1.33854 13.39206 167.21577 1.000 28.79599 105 PRO A CA 1
ATOM 607 C C . PRO A 1 80 ? 0.16949 12.73692 166.49801 1.000 27.17900 105 PRO A C 1
ATOM 608 O O . PRO A 1 80 ? -0.59975 11.96806 167.08007 1.000 27.28623 105 PRO A O 1
ATOM 612 N N . VAL A 1 81 ? 0.03830 13.06145 165.21522 1.000 24.72082 106 VAL A N 1
ATOM 613 C CA . VAL A 1 81 ? -0.96849 12.43425 164.36639 1.000 23.88038 106 VAL A CA 1
ATOM 614 C C . VAL A 1 81 ? -0.44719 11.07981 163.90698 1.000 21.40736 106 VAL A C 1
ATOM 615 O O . VAL A 1 81 ? 0.66485 10.97659 163.37757 1.000 29.42838 106 VAL A O 1
ATOM 619 N N A ARG A 1 82 ? -1.24899 10.04074 164.11812 0.506 29.48139 107 ARG A N 1
ATOM 620 N N B ARG A 1 82 ? -1.24548 10.03582 164.10488 0.494 29.48160 107 ARG A N 1
ATOM 621 C CA A ARG A 1 82 ? -0.93008 8.67971 163.71613 0.506 32.89851 107 ARG A CA 1
ATOM 622 C CA B ARG A 1 82 ? -0.87728 8.69554 163.67749 0.494 32.89881 107 ARG A CA 1
ATOM 623 C C A ARG A 1 82 ? -1.87494 8.23025 162.60854 0.506 30.88680 107 ARG A C 1
ATOM 624 C C B ARG A 1 82 ? -1.93169 8.14309 162.72697 0.494 30.93113 107 ARG A C 1
ATOM 625 O O A ARG A 1 82 ? -2.86881 8.89116 162.29508 0.506 27.44557 107 ARG A O 1
ATOM 626 O O B ARG A 1 82 ? -3.05341 8.65052 162.64309 0.494 26.86210 107 ARG A O 1
ATOM 641 N N . ALA A 1 83 ? -1.55103 7.07980 162.01357 1.000 28.82376 108 ALA A N 1
ATOM 642 C CA . ALA A 1 83 ? -2.41349 6.52219 160.97620 1.000 29.97300 108 ALA A CA 1
ATOM 643 C C . ALA A 1 83 ? -3.74407 6.03678 161.53784 1.000 25.27541 108 ALA A C 1
ATOM 644 O O . ALA A 1 83 ? -4.75822 6.06409 160.83150 1.000 28.11125 108 ALA A O 1
ATOM 646 N N . GLN A 1 84 ? -3.76507 5.59813 162.80001 1.000 27.46478 109 GLN A N 1
ATOM 647 C CA . GLN A 1 84 ? -5.01549 5.15685 163.41046 1.000 30.45283 109 GLN A CA 1
ATOM 648 C C . GLN A 1 84 ? -6.01242 6.30212 163.53641 1.000 28.59152 109 GLN A C 1
ATOM 649 O O . GLN A 1 84 ? -7.22335 6.08786 163.40846 1.000 29.16299 109 GLN A O 1
ATOM 655 N N . ASP A 1 85 ? -5.52721 7.51862 163.79489 1.000 24.23199 110 ASP A N 1
ATOM 656 C CA . ASP A 1 85 ? -6.41403 8.67743 163.82236 1.000 24.59798 110 ASP A CA 1
ATOM 657 C C . ASP A 1 85 ? -6.99110 8.95900 162.44123 1.000 24.64886 110 ASP A C 1
ATOM 658 O O . ASP A 1 85 ? -8.18392 9.25702 162.30762 1.000 24.76470 110 ASP A O 1
ATOM 663 N N . ALA A 1 86 ? -6.15942 8.86531 161.40199 1.000 23.29321 111 ALA A N 1
ATOM 664 C CA . ALA A 1 86 ? -6.64656 9.09347 160.04639 1.000 21.55016 111 ALA A CA 1
ATOM 665 C C . ALA A 1 86 ? -7.67738 8.04508 159.64645 1.000 26.77109 111 ALA A C 1
ATOM 666 O O . ALA A 1 86 ? -8.69348 8.37132 159.02215 1.000 25.81111 111 ALA A O 1
ATOM 668 N N . VAL A 1 87 ? -7.43899 6.78095 160.00606 1.000 28.42445 112 VAL A N 1
ATOM 669 C CA . VAL A 1 87 ? -8.37604 5.71538 159.65407 1.000 29.33209 112 VAL A CA 1
ATOM 670 C C . VAL A 1 87 ? -9.73194 5.96114 160.30631 1.000 23.02856 112 VAL A C 1
ATOM 671 O O . VAL A 1 87 ? -10.78092 5.85212 159.66006 1.000 25.75229 112 VAL A O 1
ATOM 675 N N . ALA A 1 88 ? -9.73054 6.30156 161.59847 1.000 25.38937 113 ALA A N 1
ATOM 676 C CA . ALA A 1 88 ? -10.98594 6.58015 162.28980 1.000 27.46080 113 ALA A CA 1
ATOM 677 C C . ALA A 1 88 ? -11.67158 7.81650 161.71984 1.000 23.17793 113 ALA A C 1
ATOM 678 O O . ALA A 1 88 ? -12.90342 7.85926 161.62170 1.000 23.77401 113 ALA A O 1
ATOM 680 N N . SER A 1 89 ? -10.89113 8.83003 161.33660 1.000 24.72463 114 SER A N 1
ATOM 681 C CA . SER A 1 89 ? -11.47585 10.03918 160.76449 1.000 23.48029 114 SER A CA 1
ATOM 682 C C . SER A 1 89 ? -12.11850 9.75874 159.41141 1.000 21.95727 114 SER A C 1
ATOM 683 O O . SER A 1 89 ? -13.22435 10.23757 159.13323 1.000 19.18711 114 SER A O 1
ATOM 686 N N . ILE A 1 90 ? -11.44312 8.98298 158.55929 1.000 23.81057 115 ILE A N 1
ATOM 687 C CA . ILE A 1 90 ? -11.97680 8.69256 157.23077 1.000 22.98298 115 ILE A CA 1
ATOM 688 C C . ILE A 1 90 ? -13.26733 7.89087 157.33464 1.000 23.13455 115 ILE A C 1
ATOM 689 O O . ILE A 1 90 ? -14.22965 8.13903 156.59830 1.000 23.71044 115 ILE A O 1
ATOM 694 N N . LYS A 1 91 ? -13.31449 6.92293 158.25366 1.000 24.45718 116 LYS A N 1
ATOM 695 C CA . LYS A 1 91 ? -14.51881 6.11105 158.39867 1.000 27.20077 116 LYS A CA 1
ATOM 696 C C . LYS A 1 91 ? -15.70876 6.95399 158.84423 1.000 22.89656 116 LYS A C 1
ATOM 697 O O . LYS A 1 91 ? -16.82574 6.77519 158.34419 1.000 28.93765 116 LYS A O 1
ATOM 703 N N . ARG A 1 92 ? -15.49285 7.88566 159.77579 1.000 23.90437 117 ARG A N 1
ATOM 704 C CA . ARG A 1 92 ? -16.58513 8.75534 160.20318 1.000 24.09012 117 ARG A CA 1
ATOM 705 C C . ARG A 1 92 ? -16.95204 9.74669 159.10512 1.000 21.11183 117 ARG A C 1
ATOM 706 O O . ARG A 1 92 ? -18.13513 9.96269 158.81754 1.000 22.18432 117 ARG A O 1
ATOM 714 N N . TRP A 1 93 ? -15.94191 10.34937 158.47299 1.000 21.61713 118 TRP A N 1
ATOM 715 C CA . TRP A 1 93 ? -16.18529 11.32523 157.41457 1.000 19.39806 118 TRP A CA 1
ATOM 716 C C . TRP A 1 93 ? -16.96292 10.71064 156.25688 1.000 19.75071 118 TRP A C 1
ATOM 717 O O . TRP A 1 93 ? -17.80739 11.37404 155.64344 1.000 20.41012 118 TRP A O 1
ATOM 728 N N . SER A 1 94 ? -16.70901 9.43773 155.95724 1.000 21.66533 119 SER A N 1
ATOM 729 C CA . SER A 1 94 ? -17.36668 8.78198 154.83392 1.000 19.93723 119 SER A CA 1
ATOM 730 C C . SER A 1 94 ? -18.82769 8.44728 155.10335 1.000 25.05236 119 SER A C 1
ATOM 731 O O . SER A 1 94 ? -19.50422 7.95352 154.19387 1.000 29.23636 119 SER A O 1
ATOM 734 N N . LYS A 1 95 ? -19.33343 8.69556 156.31282 1.000 21.28414 120 LYS A N 1
ATOM 735 C CA . LYS A 1 95 ? -20.73099 8.38775 156.59678 1.000 25.14018 120 LYS A CA 1
ATOM 736 C C . LYS A 1 95 ? -21.66504 9.40106 155.94609 1.000 25.72890 120 LYS A C 1
ATOM 737 O O . LYS A 1 95 ? -22.75689 9.04242 155.49050 1.000 31.14655 120 LYS A O 1
ATOM 743 N N . ARG A 1 96 ? -21.25654 10.67142 155.89047 1.000 23.32608 121 ARG A N 1
ATOM 744 C CA . ARG A 1 96 ? -22.10266 11.72395 155.34683 1.000 25.02132 121 ARG A CA 1
ATOM 745 C C . ARG A 1 96 ? -21.57242 12.35096 154.06658 1.000 21.45196 121 ARG A C 1
ATOM 746 O O . ARG A 1 96 ? -22.36345 12.92380 153.31132 1.000 22.96034 121 ARG A O 1
ATOM 754 N N . ASP A 1 97 ? -20.27244 12.26537 153.80009 1.000 21.14997 122 ASP A N 1
ATOM 755 C CA . ASP A 1 97 ? -19.72424 12.85323 152.58578 1.000 20.19135 122 ASP A CA 1
ATOM 756 C C . ASP A 1 97 ? -20.04056 11.97069 151.38413 1.000 17.52754 122 ASP A C 1
ATOM 757 O O . ASP A 1 97 ? -19.85102 10.75104 151.43292 1.000 25.54558 122 ASP A O 1
ATOM 762 N N . LEU A 1 98 ? -20.51978 12.59415 150.30327 1.000 21.41606 123 LEU A N 1
ATOM 763 C CA . LEU A 1 98 ? -20.88856 11.84184 149.10618 1.000 24.66171 123 LEU A CA 1
ATOM 764 C C . LEU A 1 98 ? -19.68588 11.11169 148.52297 1.000 26.07481 123 LEU A C 1
ATOM 765 O O . LEU A 1 98 ? -19.77471 9.93348 148.15798 1.000 21.79154 123 LEU A O 1
ATOM 770 N N . MET A 1 99 ? -18.54932 11.80132 148.42247 1.000 18.52461 124 MET A N 1
ATOM 771 C CA . MET A 1 99 ? -17.37339 11.19586 147.80926 1.000 22.46186 124 MET A CA 1
ATOM 772 C C . MET A 1 99 ? -16.76607 10.12807 148.71153 1.000 20.43750 124 MET A C 1
ATOM 773 O O . MET A 1 99 ? -16.37755 9.05411 148.23630 1.000 22.23271 124 MET A O 1
ATOM 778 N N . GLY A 1 100 ? -16.67810 10.40189 150.01551 1.000 19.81109 125 GLY A N 1
ATOM 779 C CA . GLY A 1 100 ? -16.20352 9.38819 150.94097 1.000 19.73201 125 GLY A CA 1
ATOM 780 C C . GLY A 1 100 ? -17.09771 8.16681 150.98390 1.000 21.67554 125 GLY A C 1
ATOM 781 O O . GLY A 1 100 ? -16.61737 7.04704 151.18000 1.000 21.20400 125 GLY A O 1
ATOM 782 N N . ARG A 1 101 ? -18.40522 8.36187 150.79814 1.000 23.49573 126 ARG A N 1
ATOM 783 C CA . ARG A 1 101 ? -19.32346 7.22994 150.73664 1.000 23.91075 126 ARG A CA 1
ATOM 784 C C . ARG A 1 101 ? -19.02550 6.34528 149.53171 1.000 24.34694 126 ARG A C 1
ATOM 785 O O . ARG A 1 101 ? -19.04428 5.11323 149.63674 1.000 28.37721 126 ARG A O 1
ATOM 793 N N . SER A 1 102 ? -18.73883 6.95517 148.37896 1.000 23.14033 127 SER A N 1
ATOM 794 C CA . SER A 1 102 ? -18.40193 6.17016 147.19514 1.000 24.25391 127 SER A CA 1
ATOM 795 C C . SER A 1 102 ? -17.07302 5.44588 147.37073 1.000 26.44396 127 SER A C 1
ATOM 796 O O . SER A 1 102 ? -16.90624 4.31718 146.89269 1.000 24.88381 127 SER A O 1
ATOM 799 N N . LEU A 1 103 ? -16.11698 6.07777 148.05450 1.000 23.25988 128 LEU A N 1
ATOM 800 C CA . LEU A 1 103 ? -14.81572 5.45174 148.26724 1.000 21.62698 128 LEU A CA 1
ATOM 801 C C . LEU A 1 103 ? -14.93645 4.20363 149.13380 1.000 20.99427 128 LEU A C 1
ATOM 802 O O . LEU A 1 103 ? -14.37393 3.15211 148.80605 1.000 27.71589 128 LEU A O 1
ATOM 807 N N . MET A 1 104 ? -15.66647 4.29780 150.24659 1.000 27.00665 129 MET A N 1
ATOM 808 C CA . MET A 1 104 ? -15.78290 3.15468 151.14496 1.000 28.35925 129 MET A CA 1
ATOM 809 C C . MET A 1 104 ? -16.66892 2.05370 150.57809 1.000 25.76200 129 MET A C 1
ATOM 810 O O . MET A 1 104 ? -16.51135 0.89211 150.96711 1.000 31.68780 129 MET A O 1
ATOM 815 N N . GLN A 1 105 ? -17.59045 2.38458 149.66974 1.000 25.96796 130 GLN A N 1
ATOM 816 C CA . GLN A 1 105 ? -18.33513 1.34372 148.97045 1.000 31.96643 130 GLN A CA 1
ATOM 817 C C . GLN A 1 105 ? -17.42534 0.47052 148.12016 1.000 34.32788 130 GLN A C 1
ATOM 818 O O . GLN A 1 105 ? -17.78786 -0.66925 147.81086 1.000 37.25936 130 GLN A O 1
ATOM 824 N N . ALA A 1 106 ? -16.25665 0.97891 147.73667 1.000 29.98925 131 ALA A N 1
ATOM 825 C CA . ALA A 1 106 ? -15.28202 0.22475 146.96550 1.000 32.01454 131 ALA A CA 1
ATOM 826 C C . ALA A 1 106 ? -14.13269 -0.29248 147.81981 1.000 34.14026 131 ALA A C 1
ATOM 827 O O . ALA A 1 106 ? -13.16947 -0.83805 147.27466 1.000 34.48567 131 ALA A O 1
ATOM 829 N N . THR A 1 107 ? -14.21079 -0.13870 149.13955 1.000 28.68750 132 THR A N 1
ATOM 830 C CA . THR A 1 107 ? -13.12284 -0.48939 150.04517 1.000 27.80182 132 THR A CA 1
ATOM 831 C C . THR A 1 107 ? -13.47236 -1.76890 150.79482 1.000 37.79138 132 THR A C 1
ATOM 832 O O . THR A 1 107 ? -14.49851 -1.82967 151.48111 1.000 32.50313 132 THR A O 1
ATOM 836 N N . GLU A 1 108 ? -12.61570 -2.78533 150.66444 1.000 41.49750 133 GLU A N 1
ATOM 837 C CA . GLU A 1 108 ? -12.78182 -4.01148 151.43886 1.000 41.09173 133 GLU A CA 1
ATOM 838 C C . GLU A 1 108 ? -12.37540 -3.80300 152.89193 1.000 38.61973 133 GLU A C 1
ATOM 839 O O . GLU A 1 108 ? -13.10980 -4.18123 153.81120 1.000 43.65452 133 GLU A O 1
ATOM 845 N N . SER A 1 109 ? -11.20728 -3.20609 153.11663 1.000 35.48349 134 SER A N 1
ATOM 846 C CA . SER A 1 109 ? -10.73028 -2.94037 154.46465 1.000 44.49935 134 SER A CA 1
ATOM 847 C C . SER A 1 109 ? -9.89794 -1.66808 154.45751 1.000 41.38752 134 SER A C 1
ATOM 848 O O . SER A 1 109 ? -9.12672 -1.42652 153.52530 1.000 36.19059 134 SER A O 1
ATOM 851 N N . LEU A 1 110 ? -10.06503 -0.85995 155.50086 1.000 35.79808 135 LEU A N 1
ATOM 852 C CA . LEU A 1 110 ? -9.26397 0.33925 155.72406 1.000 37.79274 135 LEU A CA 1
ATOM 853 C C . LEU A 1 110 ? -8.57927 0.18635 157.07553 1.000 33.09607 135 LEU A C 1
ATOM 854 O O . LEU A 1 110 ? -9.23565 0.26016 158.11992 1.000 35.68800 135 LEU A O 1
ATOM 859 N N . THR A 1 111 ? -7.26748 -0.03873 157.05765 1.000 33.84690 136 THR A N 1
ATOM 860 C CA . THR A 1 111 ? -6.51375 -0.32640 158.26844 1.000 40.66495 136 THR A CA 1
ATOM 861 C C . THR A 1 111 ? -5.23460 0.49789 158.30050 1.000 34.34049 136 THR A C 1
ATOM 862 O O . THR A 1 111 ? -4.75841 0.99177 157.27542 1.000 33.30593 136 THR A O 1
ATOM 866 N N . ALA A 1 112 ? -4.68040 0.63333 159.50232 1.000 31.99256 137 ALA A N 1
ATOM 867 C CA . ALA A 1 112 ? -3.38077 1.25673 159.71056 1.000 30.25940 137 ALA A CA 1
ATOM 868 C C . ALA A 1 112 ? -2.33745 0.15704 159.86217 1.000 39.47793 137 ALA A C 1
ATOM 869 O O . ALA A 1 112 ? -2.44831 -0.68732 160.75779 1.000 40.50171 137 ALA A O 1
ATOM 871 N N . LEU A 1 113 ? -1.33478 0.16005 158.98125 1.000 39.05875 138 LEU A N 1
ATOM 872 C CA . LEU A 1 113 ? -0.30042 -0.86792 159.04399 1.000 50.94949 138 LEU A CA 1
ATOM 873 C C . LEU A 1 113 ? 0.64254 -0.61899 160.21495 1.000 55.61050 138 LEU A C 1
ATOM 874 O O . LEU A 1 113 ? 0.90168 -1.52202 161.01921 1.000 53.48883 138 LEU A O 1
ATOM 879 N N . ASP A 1 114 ? 1.17062 0.59486 160.32117 1.000 42.06059 139 ASP A N 1
ATOM 880 C CA . ASP A 1 114 ? 1.82384 1.05351 161.54053 1.000 52.79596 139 ASP A CA 1
ATOM 881 C C . ASP A 1 114 ? 1.13869 2.37443 161.88486 1.000 52.04890 139 ASP A C 1
ATOM 882 O O . ASP A 1 114 ? 0.04950 2.69122 161.38912 1.000 47.63586 139 ASP A O 1
ATOM 887 N N . ASP A 1 115 ? 1.76161 3.17221 162.74901 1.000 58.12944 140 ASP A N 1
ATOM 888 C CA . ASP A 1 115 ? 1.16844 4.45963 163.08970 1.000 63.32577 140 ASP A CA 1
ATOM 889 C C . ASP A 1 115 ? 1.52105 5.55228 162.08029 1.000 56.43106 140 ASP A C 1
ATOM 890 O O . ASP A 1 115 ? 1.36419 6.74221 162.37674 1.000 48.34873 140 ASP A O 1
ATOM 895 N N . LYS A 1 116 ? 1.99985 5.17022 160.89633 1.000 44.37407 141 LYS A N 1
ATOM 896 C CA . LYS A 1 116 ? 2.39121 6.12899 159.87542 1.000 45.12088 141 LYS A CA 1
ATOM 897 C C . LYS A 1 116 ? 1.89418 5.77516 158.48062 1.000 41.16552 141 LYS A C 1
ATOM 898 O O . LYS A 1 116 ? 1.93664 6.63849 157.59611 1.000 38.07153 141 LYS A O 1
ATOM 904 N N . THR A 1 117 ? 1.41157 4.55454 158.25795 1.000 33.73811 142 THR A N 1
ATOM 905 C CA . THR A 1 117 ? 0.99674 4.09348 156.94041 1.000 32.76797 142 THR A CA 1
ATOM 906 C C . THR A 1 117 ? -0.47038 3.68908 156.97332 1.000 33.12052 142 THR A C 1
ATOM 907 O O . THR A 1 117 ? -0.87931 2.88299 157.81587 1.000 29.15762 142 THR A O 1
ATOM 911 N N . ILE A 1 118 ? -1.25415 4.25280 156.05679 1.000 30.03287 143 ILE A N 1
ATOM 912 C CA . ILE A 1 118 ? -2.65956 3.90624 155.87369 1.000 28.34823 143 ILE A CA 1
ATOM 913 C C . ILE A 1 118 ? -2.76495 2.96657 154.68303 1.000 27.44452 143 ILE A C 1
ATOM 914 O O . ILE A 1 118 ? -2.07704 3.15421 153.67209 1.000 34.57214 143 ILE A O 1
ATOM 919 N N . GLN A 1 119 ? -3.62907 1.95834 154.78855 1.000 28.06487 144 GLN A N 1
ATOM 920 C CA . GLN A 1 119 ? -3.78665 0.96681 153.73006 1.000 29.02175 144 GLN A CA 1
ATOM 921 C C . GLN A 1 119 ? -5.24959 0.85634 153.33209 1.000 28.27713 144 GLN A C 1
ATOM 922 O O . GLN A 1 119 ? -6.10841 0.58277 154.17782 1.000 28.76853 144 GLN A O 1
ATOM 928 N N . PHE A 1 120 ? -5.52236 1.05555 152.04446 1.000 28.00609 145 PHE A N 1
ATOM 929 C CA . PHE A 1 120 ? -6.83738 0.83000 151.45940 1.000 32.47385 145 PHE A CA 1
ATOM 930 C C . PHE A 1 120 ? -6.80567 -0.46931 150.66338 1.000 30.17480 145 PHE A C 1
ATOM 931 O O . PHE A 1 120 ? -6.02843 -0.59773 149.71153 1.000 30.06874 145 PHE A O 1
ATOM 939 N N . LYS A 1 121 ? -7.64644 -1.42505 151.04873 1.000 32.09308 146 LYS A N 1
ATOM 940 C CA . LYS A 1 121 ? -7.85225 -2.64712 150.27895 1.000 34.77476 146 LYS A CA 1
ATOM 941 C C . LYS A 1 121 ? -9.18843 -2.51253 149.55883 1.000 34.38568 146 LYS A C 1
ATOM 942 O O . LYS A 1 121 ? -10.24285 -2.46164 150.19965 1.000 35.67723 146 LYS A O 1
ATOM 948 N N . LEU A 1 122 ? -9.14379 -2.44941 148.23215 1.000 29.42343 147 LEU A N 1
ATOM 949 C CA . LEU A 1 122 ? -10.31107 -2.11334 147.42996 1.000 37.70551 147 LEU A CA 1
ATOM 950 C C . LEU A 1 122 ? -10.94228 -3.35684 146.81717 1.000 41.11996 147 LEU A C 1
ATOM 951 O O . LEU A 1 122 ? -10.24184 -4.28469 146.40236 1.000 42.94191 147 LEU A O 1
ATOM 956 N N . SER A 1 123 ? -12.27699 -3.36445 146.76429 1.000 39.53697 148 SER A N 1
ATOM 957 C CA . SER A 1 123 ? -12.98948 -4.40371 146.02778 1.000 41.68456 148 SER A CA 1
ATOM 958 C C . SER A 1 123 ? -12.82121 -4.20847 144.52723 1.000 53.61349 148 SER A C 1
ATOM 959 O O . SER A 1 123 ? -12.40786 -5.12618 143.80899 1.000 47.47241 148 SER A O 1
ATOM 962 N N . LYS A 1 124 ? -13.14718 -3.01916 144.04096 1.000 47.85187 149 LYS A N 1
ATOM 963 C CA . LYS A 1 124 ? -12.95750 -2.59652 142.66610 1.000 35.32602 149 LYS A CA 1
ATOM 964 C C . LYS A 1 124 ? -12.06308 -1.36389 142.65159 1.000 33.65269 149 LYS A C 1
ATOM 965 O O . LYS A 1 124 ? -11.92103 -0.68243 143.67395 1.000 30.43147 149 LYS A O 1
ATOM 971 N N . PRO A 1 125 ? -11.42596 -1.05702 141.52190 1.000 29.49598 150 PRO A N 1
ATOM 972 C CA . PRO A 1 125 ? -10.58528 0.14512 141.46695 1.000 29.28696 150 PRO A CA 1
ATOM 973 C C . PRO A 1 125 ? -11.39856 1.40768 141.71984 1.000 26.90682 150 PRO A C 1
ATOM 974 O O . PRO A 1 125 ? -12.56617 1.50769 141.33760 1.000 25.40551 150 PRO A O 1
ATOM 978 N N . PHE A 1 126 ? -10.76980 2.36886 142.39171 1.000 23.28104 151 PHE A N 1
ATOM 979 C CA . PHE A 1 126 ? -11.38448 3.66418 142.68569 1.000 18.67910 151 PHE A CA 1
ATOM 980 C C . PHE A 1 126 ? -10.33770 4.73879 142.44056 1.000 21.23139 151 PHE A C 1
ATOM 981 O O . PHE A 1 126 ? -9.68993 5.22792 143.37497 1.000 18.29145 151 PHE A O 1
ATOM 989 N N . PRO A 1 127 ? -10.13970 5.13064 141.17869 1.000 23.11161 152 PRO A N 1
ATOM 990 C CA . PRO A 1 127 ? -9.04706 6.06593 140.85915 1.000 19.13411 152 PRO A CA 1
ATOM 991 C C . PRO A 1 127 ? -9.20900 7.44462 141.47597 1.000 17.27616 152 PRO A C 1
ATOM 992 O O . PRO A 1 127 ? -8.22948 8.19881 141.52862 1.000 20.58610 152 PRO A O 1
ATOM 996 N N . LEU A 1 128 ? -10.40280 7.79925 141.94882 1.000 17.36858 153 LEU A N 1
ATOM 997 C CA . LEU A 1 128 ? -10.63830 9.08555 142.58967 1.000 18.48399 153 LEU A CA 1
ATOM 998 C C . LEU A 1 128 ? -10.31344 9.07249 144.07911 1.000 19.52575 153 LEU A C 1
ATOM 999 O O . LEU A 1 128 ? -10.76191 9.96668 144.80626 1.000 18.61026 153 LEU A O 1
ATOM 1004 N N . ILE A 1 129 ? -9.53741 8.08961 144.54563 1.000 16.83302 154 ILE A N 1
ATOM 1005 C CA . ILE A 1 129 ? -9.27989 7.96182 145.97839 1.000 19.15630 154 ILE A CA 1
ATOM 1006 C C . ILE A 1 129 ? -8.54609 9.18903 146.50972 1.000 19.10870 154 ILE A C 1
ATOM 1007 O O . ILE A 1 129 ? -8.87255 9.70459 147.58605 1.000 19.52454 154 ILE A O 1
ATOM 1012 N N . LEU A 1 130 ? -7.55488 9.68700 145.76474 1.000 18.05374 155 LEU A N 1
ATOM 1013 C CA . LEU A 1 130 ? -6.82437 10.86457 146.22414 1.000 18.77729 155 LEU A CA 1
ATOM 1014 C C . LEU A 1 130 ? -7.66797 12.12643 146.09904 1.000 18.04278 155 LEU A C 1
ATOM 1015 O O . LEU A 1 130 ? -7.54514 13.03761 146.92721 1.000 18.94866 155 LEU A O 1
ATOM 1020 N N . HIS A 1 131 ? -8.51677 12.19886 145.07109 1.000 17.59165 156 HIS A N 1
ATOM 1021 C CA . HIS A 1 131 ? -9.50297 13.27076 144.98926 1.000 16.39065 156 HIS A CA 1
ATOM 1022 C C . HIS A 1 131 ? -10.43934 13.23839 146.18998 1.000 18.14916 156 HIS A C 1
ATOM 1023 O O . HIS A 1 131 ? -10.76438 14.28520 146.76390 1.000 17.65970 156 HIS A O 1
ATOM 1030 N N . ALA A 1 132 ? -10.86772 12.03835 146.59257 1.000 17.25389 157 ALA A N 1
ATOM 1031 C CA . ALA A 1 132 ? -11.74141 11.89751 147.75316 1.000 16.58456 157 ALA A CA 1
ATOM 1032 C C . ALA A 1 132 ? -11.05085 12.37008 149.02396 1.000 16.76974 157 ALA A C 1
ATOM 1033 O O . ALA A 1 132 ? -11.58803 13.19855 149.76922 1.000 17.32941 157 ALA A O 1
ATOM 1035 N N . LEU A 1 133 ? -9.85798 11.83938 149.29566 1.000 13.93567 158 LEU A N 1
ATOM 1036 C CA . LEU A 1 133 ? -9.12574 12.20675 150.49972 1.000 16.55149 158 LEU A CA 1
ATOM 1037 C C . LEU A 1 133 ? -8.55480 13.61523 150.43055 1.000 16.26715 158 LEU A C 1
ATOM 1038 O O . LEU A 1 133 ? -7.99055 14.08747 151.42426 1.000 20.39121 158 LEU A O 1
ATOM 1043 N N . GLY A 1 134 ? -8.68636 14.28844 149.29163 1.000 16.29380 159 GLY A N 1
ATOM 1044 C CA . GLY A 1 134 ? -8.31596 15.67785 149.14451 1.000 14.93300 159 GLY A CA 1
ATOM 1045 C C . GLY A 1 134 ? -9.47896 16.64326 149.18985 1.000 12.24740 159 GLY A C 1
ATOM 1046 O O . GLY A 1 134 ? -9.30412 17.81797 148.84439 1.000 13.88117 159 GLY A O 1
ATOM 1047 N N . ARG A 1 135 ? -10.65919 16.19537 149.60719 1.000 13.16168 160 ARG A N 1
ATOM 1048 C CA . ARG A 1 135 ? -11.81344 17.08074 149.63850 1.000 12.26193 160 ARG A CA 1
ATOM 1049 C C . ARG A 1 135 ? -11.59577 18.19951 150.64877 1.000 13.37787 160 ARG A C 1
ATOM 1050 O O . ARG A 1 135 ? -11.21771 17.95305 151.79769 1.000 13.18997 160 ARG A O 1
ATOM 1058 N N . GLN A 1 136 ? -11.83631 19.43525 150.21237 1.000 12.99088 161 GLN A N 1
ATOM 1059 C CA . GLN A 1 136 ? -11.57863 20.60786 151.03525 1.000 11.25344 161 GLN A CA 1
ATOM 1060 C C . GLN A 1 136 ? -12.83369 21.21507 151.64493 1.000 11.23205 161 GLN A C 1
ATOM 1061 O O . GLN A 1 136 ? -12.72155 21.97677 152.61235 1.000 11.08722 161 GLN A O 1
ATOM 1067 N N A SER A 1 137 ? -14.01622 20.89557 151.11959 0.206 13.80320 162 SER A N 1
ATOM 1068 N N B SER A 1 137 ? -14.01296 20.90860 151.10992 0.794 13.74297 162 SER A N 1
ATOM 1069 C CA A SER A 1 137 ? -15.25127 21.48468 151.61865 0.206 16.74805 162 SER A CA 1
ATOM 1070 C CA B SER A 1 137 ? -15.24282 21.45619 151.66214 0.794 16.77678 162 SER A CA 1
ATOM 1071 C C A SER A 1 137 ? -16.42485 20.57839 151.27366 0.206 14.36553 162 SER A C 1
ATOM 1072 C C B SER A 1 137 ? -16.40367 20.54570 151.29863 0.794 14.15421 162 SER A C 1
ATOM 1073 O O A SER A 1 137 ? -16.44580 19.96284 150.20509 0.206 18.88075 162 SER A O 1
ATOM 1074 O O B SER A 1 137 ? -16.39881 19.90055 150.24759 0.794 18.98017 162 SER A O 1
ATOM 1079 N N . GLY A 1 138 ? -17.39729 20.51285 152.18363 1.000 14.14328 163 GLY A N 1
ATOM 1080 C CA . GLY A 1 138 ? -18.61923 19.74987 151.98081 1.000 14.91783 163 GLY A CA 1
ATOM 1081 C C . GLY A 1 138 ? -18.50353 18.29241 151.56861 1.000 19.94569 163 GLY A C 1
ATOM 1082 O O . GLY A 1 138 ? -19.03354 17.91482 150.51976 1.000 20.78920 163 GLY A O 1
ATOM 1083 N N . ASN A 1 139 ? -17.85889 17.45014 152.37439 1.000 15.35984 164 ASN A N 1
ATOM 1084 C CA . ASN A 1 139 ? -17.27325 17.83035 153.65403 1.000 15.95700 164 ASN A CA 1
ATOM 1085 C C . ASN A 1 139 ? -15.76147 17.68812 153.60556 1.000 13.54010 164 ASN A C 1
ATOM 1086 O O . ASN A 1 139 ? -15.24383 16.74865 153.00553 1.000 14.75400 164 ASN A O 1
ATOM 1091 N N . MET A 1 140 ? -15.06221 18.62650 154.24008 1.000 11.98896 165 MET A N 1
ATOM 1092 C CA . MET A 1 140 ? -13.61157 18.54654 154.34865 1.000 12.98966 165 MET A CA 1
ATOM 1093 C C . MET A 1 140 ? -13.19790 17.21120 154.95500 1.000 15.22229 165 MET A C 1
ATOM 1094 O O . MET A 1 140 ? -13.75812 16.77267 155.96313 1.000 16.38713 165 MET A O 1
ATOM 1099 N N . ALA A 1 141 ? -12.22461 16.55490 154.32143 1.000 13.73105 166 ALA A N 1
ATOM 1100 C CA . ALA A 1 141 ? -11.71816 15.26644 154.79535 1.000 14.77490 166 ALA A CA 1
ATOM 1101 C C . ALA A 1 141 ? -10.74329 15.47774 155.95723 1.000 16.74970 166 ALA A C 1
ATOM 1102 O O . ALA A 1 141 ? -9.56143 15.14026 155.89935 1.000 17.96097 166 ALA A O 1
ATOM 1104 N N . CYS A 1 142 ? -11.27534 16.04713 157.03371 1.000 17.26966 167 CYS A N 1
ATOM 1105 C CA . CYS A 1 142 ? -10.45951 16.48323 158.15552 1.000 16.45974 167 CYS A CA 1
ATOM 1106 C C . CYS A 1 142 ? -10.03486 15.30512 159.02354 1.000 18.12681 167 CYS A C 1
ATOM 1107 O O . CYS A 1 142 ? -10.75883 14.31617 159.16949 1.000 20.51105 167 CYS A O 1
ATOM 111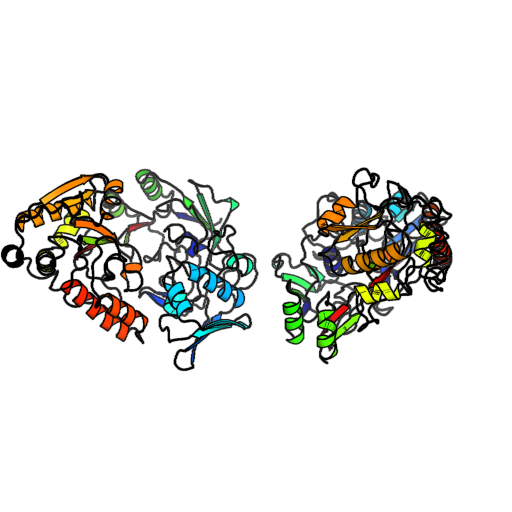0 N N . ILE A 1 143 ? -8.85003 15.42832 159.61327 1.000 17.89248 168 ILE A N 1
ATOM 1111 C CA . ILE A 1 143 ? -8.28036 14.39109 160.46469 1.000 18.58935 168 ILE A CA 1
ATOM 1112 C C . ILE A 1 143 ? -8.41198 14.83537 161.91559 1.000 20.08220 168 ILE A C 1
ATOM 1113 O O . ILE A 1 143 ? -7.91913 15.90469 162.29607 1.000 18.99732 168 ILE A O 1
ATOM 1118 N N . MET A 1 144 ? -9.08003 14.01912 162.72168 1.000 20.76937 169 MET A N 1
ATOM 1119 C CA . MET A 1 144 ? -9.27196 14.24766 164.14329 1.000 19.88964 169 MET A CA 1
ATOM 1120 C C . MET A 1 144 ? -8.59750 13.14418 164.94787 1.000 22.01440 169 MET A C 1
ATOM 1121 O O . MET A 1 144 ? -8.30165 12.06864 164.41399 1.000 22.00870 169 MET A O 1
ATOM 1126 N N . PRO A 1 145 ? -8.33738 13.37328 166.23654 1.000 20.98493 170 PRO A N 1
ATOM 1127 C CA . PRO A 1 145 ? -7.86664 12.27564 167.08750 1.000 21.63261 170 PRO A CA 1
ATOM 1128 C C . PRO A 1 145 ? -8.89420 11.15683 167.14112 1.000 23.47782 170 PRO A C 1
ATOM 1129 O O . PRO A 1 145 ? -10.10163 11.38553 167.03518 1.000 24.04520 170 PRO A O 1
ATOM 1133 N N . GLU A 1 146 ? -8.39395 9.93109 167.31415 1.000 26.68683 171 GLU A N 1
ATOM 1134 C CA . GLU A 1 146 ? -9.26672 8.76145 167.30493 1.000 28.19952 171 GLU A CA 1
ATOM 1135 C C . GLU A 1 146 ? -10.35091 8.84976 168.37293 1.000 27.02223 171 GLU A C 1
ATOM 1136 O O . GLU A 1 146 ? -11.47161 8.37640 168.15487 1.000 30.63600 171 GLU A O 1
ATOM 1142 N N . ARG A 1 147 ? -10.04858 9.46017 169.52319 1.000 29.97753 172 ARG A N 1
ATOM 1143 C CA . ARG A 1 147 ? -11.04531 9.55216 170.58610 1.000 31.35455 172 ARG A CA 1
ATOM 1144 C C . ARG A 1 147 ? -12.23218 10.41189 170.17056 1.000 26.15841 172 ARG A C 1
ATOM 1145 O O . ARG A 1 147 ? -13.34907 10.20369 170.65799 1.000 30.11175 172 ARG A O 1
ATOM 1153 N N . LEU A 1 148 ? -12.01567 11.37440 169.27360 1.000 24.15920 173 LEU A N 1
ATOM 1154 C CA . LEU A 1 148 ? -13.10069 12.20188 168.76106 1.000 25.57707 173 LEU A CA 1
ATOM 1155 C C . LEU A 1 148 ? -13.70210 11.62894 167.48407 1.000 30.84183 173 LEU A C 1
ATOM 1156 O O . LEU A 1 148 ? -14.92335 11.67905 167.29844 1.000 27.39952 173 LEU A O 1
ATOM 1161 N N . ALA A 1 149 ? -12.86621 11.07879 166.60011 1.000 25.60829 174 ALA A N 1
ATOM 1162 C CA . ALA A 1 149 ? -13.35809 10.46677 165.37248 1.000 25.84699 174 ALA A CA 1
ATOM 1163 C C . ALA A 1 149 ? -14.16624 9.20149 165.62626 1.000 34.82028 174 ALA A C 1
ATOM 1164 O O . ALA A 1 149 ? -14.85363 8.73397 164.71189 1.000 28.16035 174 ALA A O 1
ATOM 1166 N N . SER A 1 150 ? -14.10079 8.63856 166.83356 1.000 32.05425 175 SER A N 1
ATOM 1167 C CA . SER A 1 150 ? -14.88144 7.45595 167.16975 1.000 31.50606 175 SER A CA 1
ATOM 1168 C C . SER A 1 150 ? -16.30959 7.78471 167.58141 1.000 29.13642 175 SER A C 1
ATOM 1169 O O . SER A 1 150 ? -17.11841 6.86232 167.73056 1.000 37.65080 175 SER A O 1
ATOM 1172 N N . GLN A 1 151 ? -16.63506 9.06132 167.77479 1.000 28.74166 176 GLN A N 1
ATOM 1173 C CA . GLN A 1 151 ? -17.99938 9.43825 168.10232 1.000 30.38505 176 GLN A CA 1
ATOM 1174 C C . GLN A 1 151 ? -18.93177 9.07676 166.94691 1.000 32.70031 176 GLN A C 1
ATOM 1175 O O . GLN A 1 151 ? -18.50627 9.02847 165.78830 1.000 30.21187 176 GLN A O 1
ATOM 1181 N N . PRO A 1 152 ? -20.20612 8.80962 167.23426 1.000 33.66222 177 PRO A N 1
ATOM 1182 C CA . PRO A 1 152 ? -21.15308 8.51063 166.15538 1.000 31.36781 177 PRO A CA 1
ATOM 1183 C C . PRO A 1 152 ? -21.26526 9.67269 165.18093 1.000 33.37760 177 PRO A C 1
ATOM 1184 O O . PRO A 1 152 ? -21.12772 10.84108 165.55069 1.000 31.18952 177 PRO A O 1
ATOM 1188 N N . GLU A 1 153 ? -21.51268 9.33362 163.91405 1.000 32.77415 178 GLU A N 1
ATOM 1189 C CA . GLU A 1 153 ? -21.65981 10.35376 162.88313 1.000 36.42202 178 GLU A CA 1
ATOM 1190 C C . GLU A 1 153 ? -22.91845 11.19023 163.07163 1.000 32.21624 178 GLU A C 1
ATOM 1191 O O . GLU A 1 153 ? -23.02950 12.26414 162.47060 1.000 32.04260 178 GLU A O 1
ATOM 1197 N N . THR A 1 154 ? -23.86166 10.72758 163.89083 1.000 33.30832 179 THR A N 1
ATOM 1198 C CA . THR A 1 154 ? -25.09396 11.45604 164.15632 1.000 34.74651 179 THR A CA 1
ATOM 1199 C C . THR A 1 154 ? -24.97088 12.44104 165.31092 1.000 32.23498 179 THR A C 1
ATOM 1200 O O . THR A 1 154 ? -25.91006 13.20690 165.55222 1.000 31.21510 179 THR A O 1
ATOM 1204 N N . GLU A 1 155 ? -23.84985 12.43830 166.02796 1.000 33.20468 180 GLU A N 1
ATOM 1205 C CA . GLU A 1 155 ? -23.61866 13.34080 167.15143 1.000 37.65729 180 GLU A CA 1
ATOM 1206 C C . GLU A 1 155 ? -22.47412 14.27598 166.78160 1.000 30.92169 180 GLU A C 1
ATOM 1207 O O . GLU A 1 155 ? -21.33498 13.83106 166.60384 1.000 33.88919 180 GLU A O 1
ATOM 1213 N N . ALA A 1 156 ? -22.77709 15.56680 166.66909 1.000 29.06079 181 ALA A N 1
ATOM 1214 C CA . ALA A 1 156 ? -21.77829 16.53478 166.23667 1.000 25.51256 181 ALA A CA 1
ATOM 1215 C C . ALA A 1 156 ? -20.66193 16.65119 167.26728 1.000 30.12657 181 ALA A C 1
ATOM 1216 O O . ALA A 1 156 ? -20.91835 16.75179 168.47142 1.000 30.70834 181 ALA A O 1
ATOM 1218 N N . VAL A 1 157 ? -19.41816 16.62926 166.78849 1.000 26.38909 182 VAL A N 1
ATOM 1219 C CA . VAL A 1 157 ? -18.26690 16.79217 167.66710 1.000 24.57579 182 VAL A CA 1
ATOM 1220 C C . VAL A 1 157 ? -18.20871 18.23250 168.15754 1.000 23.95780 182 VAL A C 1
ATOM 1221 O O . VAL A 1 157 ? -18.27763 19.17998 167.36336 1.000 23.67696 182 VAL A O 1
ATOM 1225 N N . LYS A 1 158 ? -18.08604 18.40501 169.47315 1.000 24.35707 183 LYS A N 1
ATOM 1226 C CA . LYS A 1 158 ? -18.02897 19.72776 170.08567 1.000 22.11920 183 LYS A CA 1
ATOM 1227 C C . LYS A 1 158 ? -16.60984 20.16885 170.41627 1.000 25.49222 183 LYS A C 1
ATOM 1228 O O . LYS A 1 158 ? -16.28525 21.35126 170.27126 1.000 26.45330 183 LYS A O 1
ATOM 1234 N N . GLU A 1 159 ? -15.75719 19.24858 170.85874 1.000 19.10178 184 GLU A N 1
ATOM 1235 C CA . GLU A 1 159 ? -14.37953 19.58458 171.18985 1.000 20.25286 184 GLU A CA 1
ATOM 1236 C C . GLU A 1 159 ? -13.55404 19.69764 169.91581 1.000 18.73982 184 GLU A C 1
ATOM 1237 O O . GLU A 1 159 ? -13.55167 18.78512 169.08415 1.000 19.83113 184 GLU A O 1
ATOM 1243 N N . MET A 1 160 ? -12.84670 20.81476 169.77094 1.000 16.60425 185 MET A N 1
ATOM 1244 C CA . MET A 1 160 ? -12.07306 21.11309 168.56780 1.000 15.13332 185 MET A CA 1
ATOM 1245 C C . MET A 1 160 ? -10.60664 20.79245 168.82789 1.000 22.53100 185 MET A C 1
ATOM 1246 O O . MET A 1 160 ? -9.87335 21.59901 169.40598 1.000 23.57465 185 MET A O 1
ATOM 1251 N N . VAL A 1 161 ? -10.18551 19.60683 168.40192 1.000 19.87621 186 VAL A N 1
ATOM 1252 C CA . VAL A 1 161 ? -8.78515 19.20431 168.42058 1.000 16.53280 186 VAL A CA 1
ATOM 1253 C C . VAL A 1 161 ? -8.43186 18.81753 166.99128 1.000 21.84458 186 VAL A C 1
ATOM 1254 O O . VAL A 1 161 ? -8.75077 17.71172 166.53989 1.000 22.69030 186 VAL A O 1
ATOM 1258 N N . GLY A 1 162 ? -7.79148 19.73169 166.26454 1.000 19.91591 187 GLY A N 1
ATOM 1259 C CA . GLY A 1 162 ? -7.30050 19.46142 164.93637 1.000 17.79878 187 GLY A CA 1
ATOM 1260 C C . GLY A 1 162 ? -5.78506 19.44609 164.88030 1.000 17.27372 187 GLY A C 1
ATOM 1261 O O . GLY A 1 162 ? -5.09136 19.54344 165.89458 1.000 18.16619 187 GLY A O 1
ATOM 1262 N N . SER A 1 163 ? -5.27338 19.31064 163.65746 1.000 17.03604 188 SER A N 1
ATOM 1263 C CA . SER A 1 163 ? -3.84149 19.40848 163.40044 1.000 19.36089 188 SER A CA 1
ATOM 1264 C C . SER A 1 163 ? -3.50722 20.56767 162.47055 1.000 16.36261 188 SER A C 1
ATOM 1265 O O . SER A 1 163 ? -2.35387 20.69307 162.04297 1.000 17.58587 188 SER A O 1
ATOM 1268 N N . GLY A 1 164 ? -4.48257 21.42873 162.16398 1.000 17.01716 189 GLY A N 1
ATOM 1269 C CA . GLY A 1 164 ? -4.28650 22.50609 161.22311 1.000 14.35432 189 GLY A CA 1
ATOM 1270 C C . GLY A 1 164 ? -3.54699 23.68046 161.82717 1.000 14.55661 189 GLY A C 1
ATOM 1271 O O . GLY A 1 164 ? -3.16384 23.68883 163.00224 1.000 14.15431 189 GLY A O 1
ATOM 1272 N N . PRO A 1 165 ? -3.35046 24.71739 161.00613 1.000 12.83624 190 PRO A N 1
ATOM 1273 C CA . PRO A 1 165 ? -2.45792 25.81980 161.40414 1.000 18.16327 190 PRO A CA 1
ATOM 1274 C C . PRO A 1 165 ? -3.02763 26.74903 162.46629 1.000 15.63871 190 PRO A C 1
ATOM 1275 O O . PRO A 1 165 ? -2.27926 27.59668 162.97115 1.000 14.68417 190 PRO A O 1
ATOM 1279 N N . PHE A 1 166 ? -4.30507 26.62818 162.82451 1.000 11.89308 191 PHE A N 1
ATOM 1280 C CA . PHE A 1 166 ? -4.90258 27.46286 163.85761 1.000 13.81724 191 PHE A CA 1
ATOM 1281 C C . PHE A 1 166 ? -5.63971 26.59410 164.86500 1.000 14.79815 191 PHE A C 1
ATOM 1282 O O . PHE A 1 166 ? -6.21952 25.56357 164.51225 1.000 16.15402 191 PHE A O 1
ATOM 1290 N N . THR A 1 167 ? -5.61240 27.02233 166.12435 1.000 13.00335 192 THR A N 1
ATOM 1291 C CA . THR A 1 167 ? -6.40441 26.40290 167.17597 1.000 15.63387 192 THR A CA 1
ATOM 1292 C C . THR A 1 167 ? -7.69690 27.18584 167.37963 1.000 16.28123 192 THR A C 1
ATOM 1293 O O . THR A 1 167 ? -7.77115 28.38370 167.09358 1.000 14.85679 192 THR A O 1
ATOM 1297 N N . PHE A 1 168 ? -8.71867 26.49253 167.87406 1.000 14.75173 193 PHE A N 1
ATOM 1298 C CA . PHE A 1 168 ? -10.02132 27.09414 168.13502 1.000 15.63950 193 PHE A CA 1
ATOM 1299 C C . PHE A 1 168 ? -10.08252 27.53681 169.59245 1.000 15.63966 193 PHE A C 1
ATOM 1300 O O . PHE A 1 168 ? -9.95144 26.71041 170.50114 1.000 18.30749 193 PHE A O 1
ATOM 1308 N N . ALA A 1 169 ? -10.27627 28.83667 169.81530 1.000 14.14681 194 ALA A N 1
ATOM 1309 C CA . ALA A 1 169 ? -10.36441 29.38285 171.17137 1.000 14.09836 194 ALA A CA 1
ATOM 1310 C C . ALA A 1 169 ? -11.81211 29.27000 171.63399 1.000 13.82402 194 ALA A C 1
ATOM 1311 O O . ALA A 1 169 ? -12.62151 30.17904 171.44466 1.000 14.72100 194 ALA A O 1
ATOM 1313 N N . ALA A 1 170 ? -12.13615 28.13668 172.26424 1.000 16.21509 195 ALA A N 1
ATOM 1314 C CA . ALA A 1 170 ? -13.52649 27.84727 172.60546 1.000 14.89086 195 ALA A CA 1
ATOM 1315 C C . ALA A 1 170 ? -14.10095 28.88584 173.56108 1.000 16.78131 195 ALA A C 1
ATOM 1316 O O . ALA A 1 170 ? -15.28463 29.23574 173.47024 1.000 15.76100 195 ALA A O 1
ATOM 1318 N N . ALA A 1 171 ? -13.28250 29.39255 174.48472 1.000 14.46748 196 ALA A N 1
ATOM 1319 C CA . ALA A 1 171 ? -13.77662 30.38047 175.43671 1.000 13.00136 196 ALA A CA 1
ATOM 1320 C C . ALA A 1 171 ? -14.04549 31.73561 174.79657 1.000 12.41354 196 ALA A C 1
ATOM 1321 O O . ALA A 1 171 ? -14.63642 32.60370 175.44985 1.000 13.52246 196 ALA A O 1
ATOM 1323 N N . LYS A 1 172 ? -13.63796 31.93561 173.54362 1.000 13.55192 197 LYS A N 1
ATOM 1324 C CA . LYS A 1 172 ? -13.86405 33.18930 172.84150 1.000 13.23779 197 LYS A CA 1
ATOM 1325 C C . LYS A 1 172 ? -14.91861 33.07399 171.75193 1.000 16.24051 197 LYS A C 1
ATOM 1326 O O . LYS A 1 172 ? -15.13648 34.04124 171.01517 1.000 12.58233 197 LYS A O 1
ATOM 1332 N N . TRP A 1 173 ? -15.58071 31.92539 171.63253 1.000 12.74848 198 TRP A N 1
ATOM 1333 C CA . TRP A 1 173 ? -16.67488 31.76068 170.67880 1.000 15.67470 198 TRP A CA 1
ATOM 1334 C C . TRP A 1 173 ? -17.94721 32.30586 171.31608 1.000 13.66077 198 TRP A C 1
ATOM 1335 O O . TRP A 1 173 ? -18.56011 31.65487 172.16651 1.000 15.17394 198 TRP A O 1
ATOM 1346 N N . VAL A 1 174 ? -18.34607 33.50679 170.90705 1.000 12.71003 199 VAL A N 1
ATOM 1347 C CA . VAL A 1 174 ? -19.51060 34.19313 171.45760 1.000 14.15261 199 VAL A CA 1
ATOM 1348 C C . VAL A 1 174 ? -20.52599 34.34221 170.33421 1.000 14.04769 199 VAL A C 1
ATOM 1349 O O . VAL A 1 174 ? -20.30986 35.11671 169.39246 1.000 14.36850 199 VAL A O 1
ATOM 1353 N N . SER A 1 175 ? -21.63351 33.60820 170.43967 1.000 16.70779 200 SER A N 1
ATOM 1354 C CA . SER A 1 175 ? -22.63835 33.57491 169.38443 1.000 17.76049 200 SER A CA 1
ATOM 1355 C C . SER A 1 175 ? -23.11807 34.97814 169.03560 1.000 15.66485 200 SER A C 1
ATOM 1356 O O . SER A 1 175 ? -23.39427 35.79564 169.91912 1.000 17.06775 200 SER A O 1
ATOM 1359 N N . GLY A 1 176 ? -23.20177 35.25544 167.73588 1.000 13.29623 201 GLY A N 1
ATOM 1360 C CA . GLY A 1 176 ? -23.64516 36.54617 167.25534 1.000 15.99030 201 GLY A CA 1
ATOM 1361 C C . GLY A 1 176 ? -22.64654 37.66909 167.39587 1.000 16.58664 201 GLY A C 1
ATOM 1362 O O . GLY A 1 176 ? -22.98725 38.81774 167.09626 1.000 19.59474 201 GLY A O 1
ATOM 1363 N N . SER A 1 177 ? -21.41820 37.38190 167.82882 1.000 15.63665 202 SER A N 1
ATOM 1364 C CA . SER A 1 177 ? -20.46693 38.45275 168.09449 1.000 14.53341 202 SER A CA 1
ATOM 1365 C C . SER A 1 177 ? -19.05172 38.12724 167.62736 1.000 12.54555 202 SER A C 1
ATOM 1366 O O . SER A 1 177 ? -18.47971 38.87118 166.82455 1.000 13.40966 202 SER A O 1
ATOM 1369 N N . ARG A 1 178 ? -18.46787 37.03627 168.12653 1.000 14.13813 203 ARG A N 1
ATOM 1370 C CA . ARG A 1 178 ? -17.04608 36.78477 167.93092 1.000 11.56532 203 ARG A CA 1
ATOM 1371 C C . ARG A 1 178 ? -16.75698 35.30602 167.72541 1.000 10.01791 203 ARG A C 1
ATOM 1372 O O . ARG A 1 178 ? -17.41022 34.44262 168.31834 1.000 12.52048 203 ARG A O 1
ATOM 1380 N N . VAL A 1 179 ? -15.77241 35.02817 166.87144 1.000 11.25195 204 VAL A N 1
ATOM 1381 C CA . VAL A 1 179 ? -15.07230 33.74956 166.82808 1.000 10.86316 204 VAL A CA 1
ATOM 1382 C C . VAL A 1 179 ? -13.58454 34.06705 166.75571 1.000 12.39893 204 VAL A C 1
ATOM 1383 O O . VAL A 1 179 ? -13.17653 34.98752 166.03843 1.000 14.72827 204 VAL A O 1
ATOM 1387 N N . VAL A 1 180 ? -12.77129 33.32545 167.50420 1.000 13.56112 205 VAL A N 1
ATOM 1388 C CA . VAL A 1 180 ? -11.34278 33.60983 167.58778 1.000 12.52844 205 VAL A CA 1
ATOM 1389 C C . VAL A 1 180 ? -10.54855 32.34073 167.31460 1.000 12.34142 205 VAL A C 1
ATOM 1390 O O . VAL A 1 180 ? -10.81995 31.28738 167.90246 1.000 13.94002 205 VAL A O 1
ATOM 1394 N N . TYR A 1 181 ? -9.56391 32.45226 166.42717 1.000 12.51700 206 TYR A N 1
ATOM 1395 C CA . TYR A 1 181 ? -8.62448 31.38764 166.11359 1.000 13.22535 206 TYR A CA 1
ATOM 1396 C C . TYR A 1 181 ? -7.22032 31.89276 166.39865 1.000 13.30428 206 TYR A C 1
ATOM 1397 O O . TYR A 1 181 ? -6.91184 33.06087 166.14851 1.000 15.94652 206 TYR A O 1
ATOM 1406 N N . GLU A 1 182 ? -6.37842 31.02084 166.93890 1.000 13.87171 207 GLU A N 1
ATOM 1407 C CA . GLU A 1 182 ? -5.02850 31.39000 167.33348 1.000 17.90663 207 GLU A CA 1
ATOM 1408 C C . GLU A 1 182 ? -4.02906 30.50229 166.61115 1.000 15.42086 207 GLU A C 1
ATOM 1409 O O . GLU A 1 182 ? -4.24518 29.29489 166.47393 1.000 16.94938 207 GLU A O 1
ATOM 1415 N N . LYS A 1 183 ? -2.94994 31.11593 166.12895 1.000 15.52078 208 LYS A N 1
ATOM 1416 C CA . LYS A 1 183 ? -1.94027 30.38248 165.37997 1.000 18.33897 208 LYS A CA 1
ATOM 1417 C C . LYS A 1 183 ? -1.42366 29.20723 166.19705 1.000 19.59923 208 LYS A C 1
ATOM 1418 O O . LYS A 1 183 ? -1.04054 29.36161 167.36084 1.000 19.44310 208 LYS A O 1
ATOM 1424 N N . PHE A 1 184 ? -1.43600 28.02561 165.58652 1.000 16.61586 209 PHE A N 1
ATOM 1425 C CA . PHE A 1 184 ? -0.94172 26.81543 166.23220 1.000 14.48501 209 PHE A CA 1
ATOM 1426 C C . PHE A 1 184 ? 0.58054 26.83908 166.19114 1.000 18.25826 209 PHE A C 1
ATOM 1427 O O . PHE A 1 184 ? 1.18457 26.63000 165.13354 1.000 19.52092 209 PHE A O 1
ATOM 1435 N N . ALA A 1 185 ? 1.20167 27.10402 167.34429 1.000 19.04433 210 ALA A N 1
ATOM 1436 C CA . ALA A 1 185 ? 2.65483 27.21355 167.39556 1.000 22.32405 210 ALA A CA 1
ATOM 1437 C C . ALA A 1 185 ? 3.33196 25.89960 167.03366 1.000 21.71774 210 ALA A C 1
ATOM 1438 O O . ALA A 1 185 ? 4.44373 25.90371 166.49319 1.000 28.06566 210 ALA A O 1
ATOM 1440 N N . GLY A 1 186 ? 2.68169 24.77361 167.31004 1.000 21.53416 211 GLY A N 1
ATOM 1441 C CA . GLY A 1 186 ? 3.24065 23.48172 166.98374 1.000 20.32907 211 GLY A CA 1
ATOM 1442 C C . GLY A 1 186 ? 3.02983 23.00870 165.56483 1.000 21.77980 211 GLY A C 1
ATOM 1443 O O . GLY A 1 186 ? 3.39537 21.87356 165.24899 1.000 24.70678 211 GLY A O 1
ATOM 1444 N N . TYR A 1 187 ? 2.45505 23.83162 164.69099 1.000 19.22028 212 TYR A N 1
ATOM 1445 C CA . TYR A 1 187 ? 2.22253 23.40452 163.31885 1.000 17.08024 212 TYR A CA 1
ATOM 1446 C C . TYR A 1 187 ? 3.52914 23.41963 162.53773 1.000 21.98778 212 TYR A C 1
ATOM 1447 O O . TYR A 1 187 ? 4.24845 24.42321 162.52869 1.000 22.69872 212 TYR A O 1
ATOM 1456 N N . VAL A 1 188 ? 3.83170 22.30246 161.88631 1.000 16.89083 213 VAL A N 1
ATOM 1457 C CA . VAL A 1 188 ? 4.99723 22.19449 161.01570 1.000 20.64963 213 VAL A CA 1
ATOM 1458 C C . VAL A 1 188 ? 4.49440 22.10824 159.58083 1.000 16.87964 213 VAL A C 1
ATOM 1459 O O . VAL A 1 188 ? 3.94952 21.06861 159.18146 1.000 20.65932 213 VAL A O 1
ATOM 1463 N N . PRO A 1 189 ? 4.62347 23.16882 158.78477 1.000 19.07430 214 PRO A N 1
ATOM 1464 C CA . PRO A 1 189 ? 4.16653 23.09706 157.39339 1.000 19.91148 214 PRO A CA 1
ATOM 1465 C C . PRO A 1 189 ? 4.96982 22.07190 156.61006 1.000 16.37586 214 PRO A C 1
ATOM 1466 O O . PRO A 1 189 ? 6.12869 21.78997 156.92104 1.000 19.54832 214 PRO A O 1
ATOM 1470 N N . ARG A 1 190 ? 4.33839 21.50531 155.58395 1.000 18.13743 215 ARG A N 1
ATOM 1471 C CA . ARG A 1 190 ? 5.05256 20.56730 154.73230 1.000 17.00871 215 ARG A CA 1
ATOM 1472 C C . ARG A 1 190 ? 6.13122 21.30169 153.93340 1.000 22.58443 215 ARG A C 1
ATOM 1473 O O . ARG A 1 190 ? 6.23097 22.53276 153.95362 1.000 20.66376 215 ARG A O 1
ATOM 1481 N N . LYS A 1 191 ? 6.95444 20.52235 153.23395 1.000 24.52332 216 LYS A N 1
ATOM 1482 C CA . LYS A 1 191 ? 8.11933 21.07179 152.55212 1.000 27.71322 216 LYS A CA 1
ATOM 1483 C C . LYS A 1 191 ? 7.71292 22.13947 151.54046 1.000 21.10898 216 LYS A C 1
ATOM 1484 O O . LYS A 1 191 ? 6.66869 22.05073 150.88855 1.000 22.50503 216 LYS A O 1
ATOM 1490 N N . ASP A 1 192 ? 8.55651 23.15906 151.41583 1.000 24.90629 217 ASP A N 1
ATOM 1491 C CA . ASP A 1 192 ? 8.29298 24.29122 150.53096 1.000 20.97635 217 ASP A CA 1
ATOM 1492 C C . ASP A 1 192 ? 8.75058 24.00890 149.10190 1.000 25.33563 217 ASP A C 1
ATOM 1493 O O . ASP A 1 192 ? 9.49283 24.78535 148.50385 1.000 27.23691 217 ASP A O 1
ATOM 1498 N N . ASP A 1 193 ? 8.30608 22.88825 148.53899 1.000 22.35592 218 ASP A N 1
ATOM 1499 C CA . ASP A 1 193 ? 8.70627 22.49994 147.19025 1.000 22.11977 218 ASP A CA 1
ATOM 1500 C C . ASP A 1 193 ? 7.79544 23.06579 146.10569 1.000 21.32945 218 ASP A C 1
ATOM 1501 O O . ASP A 1 193 ? 8.08259 22.87594 144.92040 1.000 20.71875 218 ASP A O 1
ATOM 1506 N N . ARG A 1 194 ? 6.71662 23.75368 146.47696 1.000 19.34995 219 ARG A N 1
ATOM 1507 C CA . ARG A 1 194 ? 5.84662 24.40344 145.50811 1.000 18.04396 219 ARG A CA 1
ATOM 1508 C C . ARG A 1 194 ? 5.18875 25.60416 146.17092 1.000 19.91621 219 ARG A C 1
ATOM 1509 O O . ARG A 1 194 ? 5.05418 25.66451 147.39613 1.000 19.09206 219 ARG A O 1
ATOM 1517 N N . LYS A 1 195 ? 4.78971 26.56559 145.34509 1.000 18.47313 220 LYS A N 1
ATOM 1518 C CA . LYS A 1 195 ? 4.12845 27.75432 145.86016 1.000 18.91204 220 LYS A CA 1
ATOM 1519 C C . LYS A 1 195 ? 2.78950 27.37457 146.48883 1.000 18.02073 220 LYS A C 1
ATOM 1520 O O . LYS A 1 195 ? 2.05415 26.55198 145.92847 1.000 18.19105 220 LYS A O 1
ATOM 1526 N N . PRO A 1 196 ? 2.45197 27.93089 147.65148 1.000 16.54600 221 PRO A N 1
ATOM 1527 C CA . PRO A 1 196 ? 1.10864 27.72428 148.20660 1.000 13.63136 221 PRO A CA 1
ATOM 1528 C C . PRO A 1 196 ? 0.04227 28.10498 147.19009 1.000 12.97689 221 PRO A C 1
ATOM 1529 O O . PRO A 1 196 ? 0.08889 29.17902 146.58633 1.000 16.67251 221 PRO A O 1
ATOM 1533 N N . ASP A 1 197 ? -0.91922 27.20436 146.99162 1.000 13.54390 222 ASP A N 1
ATOM 1534 C CA . ASP A 1 197 ? -1.91437 27.36261 145.93371 1.000 13.95657 222 ASP A CA 1
ATOM 1535 C C . ASP A 1 197 ? -3.17317 26.62686 146.37161 1.000 13.71471 222 ASP A C 1
ATOM 1536 O O . ASP A 1 197 ? -3.19378 25.39147 146.36758 1.000 13.07173 222 ASP A O 1
ATOM 1541 N N . PHE A 1 198 ? -4.20950 27.38655 146.74880 1.000 12.37206 223 PHE A N 1
ATOM 1542 C CA . PHE A 1 198 ? -5.41729 26.84515 147.37130 1.000 10.85599 223 PHE A CA 1
ATOM 1543 C C . PHE A 1 198 ? -5.01726 26.09476 148.63786 1.000 11.20855 223 PHE A C 1
ATOM 1544 O O . PHE A 1 198 ? -4.64531 26.71774 149.63755 1.000 12.45571 223 PHE A O 1
ATOM 1552 N N . ALA A 1 199 ? -5.09283 24.76492 148.60958 1.000 12.68745 224 ALA A N 1
ATOM 1553 C CA . ALA A 1 199 ? -4.71095 23.93412 149.74628 1.000 14.15999 224 ALA A CA 1
ATOM 1554 C C . ALA A 1 199 ? -3.50593 23.05736 149.43282 1.000 13.48222 224 ALA A C 1
ATOM 1555 O O . ALA A 1 199 ? -3.23066 22.10634 150.17325 1.000 15.32612 224 ALA A O 1
ATOM 1557 N N . ALA A 1 200 ? -2.78955 23.34528 148.35286 1.000 11.88917 225 ALA A N 1
ATOM 1558 C CA . ALA A 1 200 ? -1.57362 22.63117 148.00041 1.000 13.59856 225 ALA A CA 1
ATOM 1559 C C . ALA A 1 200 ? -0.35789 23.41754 148.46960 1.000 13.52153 225 ALA A C 1
ATOM 1560 O O . ALA A 1 200 ? -0.40254 24.64289 148.60288 1.000 15.01480 225 ALA A O 1
ATOM 1562 N N . GLY A 1 201 ? 0.73761 22.70093 148.70730 1.000 15.50030 226 GLY A N 1
ATOM 1563 C CA . GLY A 1 201 ? 1.94310 23.31307 149.20825 1.000 16.22719 226 GLY A CA 1
ATOM 1564 C C . GLY A 1 201 ? 1.87398 23.56331 150.70117 1.000 15.00185 226 GLY A C 1
ATOM 1565 O O . GLY A 1 201 ? 0.94579 23.12586 151.38930 1.000 18.16241 226 GLY A O 1
ATOM 1566 N N . PRO A 1 202 ? 2.85869 24.28365 151.23112 1.000 16.26551 227 PRO A N 1
ATOM 1567 C CA . PRO A 1 202 ? 2.89525 24.52322 152.67889 1.000 15.62992 227 PRO A CA 1
ATOM 1568 C C . PRO A 1 202 ? 1.78114 25.45891 153.11491 1.000 17.34109 227 PRO A C 1
ATOM 1569 O O . PRO A 1 202 ? 1.47445 26.44682 152.44342 1.000 16.42977 227 PRO A O 1
ATOM 1573 N N . LYS A 1 203 ? 1.17009 25.13128 154.24872 1.000 16.37614 228 LYS A N 1
ATOM 1574 C CA . LYS A 1 203 ? 0.19417 25.99858 154.89791 1.000 14.74450 228 LYS A CA 1
ATOM 1575 C C . LYS A 1 203 ? 0.91854 26.77061 155.99305 1.000 19.59412 228 LYS A C 1
ATOM 1576 O O . LYS A 1 203 ? 1.38313 26.17907 156.97253 1.000 23.75544 228 LYS A O 1
ATOM 1582 N N . ILE A 1 204 ? 1.01963 28.08678 155.83036 1.000 15.28835 229 ILE A N 1
ATOM 1583 C CA . ILE A 1 204 ? 1.74719 28.93655 156.76552 1.000 17.56006 229 ILE A CA 1
ATOM 1584 C C . ILE A 1 204 ? 0.80489 30.01266 157.28134 1.000 17.47875 229 ILE A C 1
ATOM 1585 O O . ILE A 1 204 ? 0.18819 30.73700 156.49147 1.000 17.73915 229 ILE A O 1
ATOM 1590 N N . ALA A 1 205 ? 0.69060 30.10814 158.60347 1.000 16.70632 230 ALA A N 1
ATOM 1591 C CA . ALA A 1 205 ? -0.05272 31.18016 159.25083 1.000 16.67538 230 ALA A CA 1
ATOM 1592 C C . ALA A 1 205 ? 0.87030 32.37826 159.43702 1.000 20.70659 230 ALA A C 1
ATOM 1593 O O . ALA A 1 205 ? 1.86492 32.29227 160.16509 1.000 23.50713 230 ALA A O 1
ATOM 1595 N N . HIS A 1 206 ? 0.54632 33.48908 158.77854 1.000 18.52369 231 HIS A N 1
ATOM 1596 C CA . HIS A 1 206 ? 1.33652 34.70918 158.87592 1.000 21.94465 231 HIS A CA 1
ATOM 1597 C C . HIS A 1 206 ? 0.72855 35.73269 159.82265 1.000 22.35105 231 HIS A C 1
ATOM 1598 O O . HIS A 1 206 ? 1.25037 36.84642 159.92982 1.000 21.81817 231 HIS A O 1
ATOM 1605 N N . VAL A 1 207 ? -0.36609 35.39035 160.49206 1.000 19.20502 232 VAL A N 1
ATOM 1606 C CA . VAL A 1 207 ? -0.95637 36.22608 161.52682 1.000 20.37448 232 VAL A CA 1
ATOM 1607 C C . VAL A 1 207 ? -1.06642 35.39294 162.79339 1.000 21.28512 232 VAL A C 1
ATOM 1608 O O . VAL A 1 207 ? -1.19498 34.16553 162.74198 1.000 20.73858 232 VAL A O 1
ATOM 1612 N N . ASP A 1 208 ? -0.99899 36.06738 163.94105 1.000 18.64374 233 ASP A N 1
ATOM 1613 C CA . ASP A 1 208 ? -1.05966 35.35200 165.20917 1.000 17.85195 233 ASP A CA 1
ATOM 1614 C C . ASP A 1 208 ? -2.48087 34.93879 165.56628 1.000 18.74958 233 ASP A C 1
ATOM 1615 O O . ASP A 1 208 ? -2.67216 33.91772 166.23615 1.000 20.60742 233 ASP A O 1
ATOM 1620 N N . GLU A 1 209 ? -3.48095 35.70795 165.13873 1.000 19.58282 234 GLU A N 1
ATOM 1621 C CA . GLU A 1 209 ? -4.86491 35.42053 165.48172 1.000 16.53352 234 GLU A CA 1
ATOM 1622 C C . GLU A 1 209 ? -5.76661 35.80658 164.31817 1.000 17.11548 234 GLU A C 1
ATOM 1623 O O . GLU A 1 209 ? -5.44612 36.70336 163.53411 1.000 17.12256 234 GLU A O 1
ATOM 1629 N N . VAL A 1 210 ? -6.89775 35.11410 164.21064 1.000 14.16303 235 VAL A N 1
ATOM 1630 C CA . VAL A 1 210 ? -7.96560 35.47282 163.28430 1.000 15.10751 235 VAL A CA 1
ATOM 1631 C C . VAL A 1 210 ? -9.22275 35.69300 164.10903 1.000 13.12650 235 VAL A C 1
ATOM 1632 O O . VAL A 1 210 ? -9.63674 34.80496 164.86567 1.000 13.22358 235 VAL A O 1
ATOM 1636 N N . HIS A 1 211 ? -9.81942 36.87548 163.97710 1.000 13.21121 236 HIS A N 1
ATOM 1637 C CA . HIS A 1 211 ? -11.00005 37.25872 164.74375 1.000 13.08079 236 HIS A CA 1
ATOM 1638 C C . HIS A 1 211 ? -12.16659 37.46454 163.79049 1.000 16.41318 236 HIS A C 1
ATOM 1639 O O . HIS A 1 211 ? -12.12972 38.36929 162.95054 1.000 15.21366 236 HIS A O 1
ATOM 1646 N N . TRP A 1 212 ? -13.19799 36.63504 163.92313 1.000 12.03406 237 TRP A N 1
ATOM 1647 C CA . TRP A 1 212 ? -14.43541 36.85075 163.18530 1.000 12.36813 237 TRP A CA 1
ATOM 1648 C C . TRP A 1 212 ? -15.28312 37.87984 163.92338 1.000 14.56420 237 TRP A C 1
ATOM 1649 O O . TRP A 1 212 ? -15.61861 37.68378 165.09595 1.000 13.01656 237 TRP A O 1
ATOM 1660 N N . HIS A 1 213 ? -15.62228 38.97550 163.24403 1.000 13.83635 238 HIS A N 1
ATOM 1661 C CA . HIS A 1 213 ? -16.56212 39.96620 163.75804 1.000 13.02496 238 HIS A CA 1
ATOM 1662 C C . HIS A 1 213 ? -17.90652 39.71823 163.08700 1.000 13.19179 238 HIS A C 1
ATOM 1663 O O . HIS A 1 213 ? -18.04889 39.92313 161.87597 1.000 13.57622 238 HIS A O 1
ATOM 1670 N N . ILE A 1 214 ? -18.88681 39.26890 163.86485 1.000 12.90457 239 ILE A N 1
ATOM 1671 C CA . ILE A 1 214 ? -20.21853 38.99896 163.33235 1.000 14.37336 239 ILE A CA 1
ATOM 1672 C C . ILE A 1 214 ? -20.94209 40.33427 163.18989 1.000 17.07329 239 ILE A C 1
ATOM 1673 O O . ILE A 1 214 ? -21.21744 41.00990 164.18427 1.000 17.67291 239 ILE A O 1
ATOM 1678 N N . ILE A 1 215 ? -21.23240 40.72498 161.95143 1.000 16.32792 240 ILE A N 1
ATOM 1679 C CA . ILE A 1 215 ? -21.93095 41.97609 161.66124 1.000 18.26170 240 ILE A CA 1
ATOM 1680 C C . ILE A 1 215 ? -23.06162 41.67281 160.68543 1.000 25.73721 240 ILE A C 1
ATOM 1681 O O . ILE A 1 215 ? -22.83123 41.62986 159.46814 1.000 25.38269 240 ILE A O 1
ATOM 1686 N N . PRO A 1 216 ? -24.28896 41.45219 161.16475 1.000 25.34771 241 PRO A N 1
ATOM 1687 C CA . PRO A 1 216 ? -25.36935 41.06657 160.24147 1.000 29.29759 241 PRO A CA 1
ATOM 1688 C C . PRO A 1 216 ? -25.77425 42.16735 159.27343 1.000 29.76361 241 PRO A C 1
ATOM 1689 O O . PRO A 1 216 ? -26.16439 41.85728 158.14107 1.000 32.69423 241 PRO A O 1
ATOM 1693 N N . ASP A 1 217 ? -25.69737 43.43608 159.67285 1.000 28.10371 242 ASP A N 1
ATOM 1694 C CA . ASP A 1 217 ? -26.05093 44.53678 158.78236 1.000 33.20549 242 ASP A CA 1
ATOM 1695 C C . ASP A 1 217 ? -24.92376 44.76382 157.78184 1.000 24.95783 242 ASP A C 1
ATOM 1696 O O . ASP A 1 217 ? -23.80382 45.11909 158.16656 1.000 30.21174 242 ASP A O 1
ATOM 1701 N N . ARG A 1 218 ? -25.22775 44.57456 156.49662 1.000 29.83165 243 ARG A N 1
ATOM 1702 C CA . ARG A 1 218 ? -24.18551 44.58706 155.47501 1.000 29.45156 243 ARG A CA 1
ATOM 1703 C C . ARG A 1 218 ? -23.58453 45.97692 155.29813 1.000 24.99021 243 ARG A C 1
ATOM 1704 O O . ARG A 1 218 ? -22.37794 46.10852 155.05781 1.000 24.74277 243 ARG A O 1
ATOM 1712 N N . ALA A 1 219 ? -24.40282 47.02599 155.41920 1.000 29.73763 244 ALA A N 1
ATOM 1713 C CA . ALA A 1 219 ? -23.87367 48.38321 155.32262 1.000 30.48915 244 ALA A CA 1
ATOM 1714 C C . ALA A 1 219 ? -22.91448 48.68454 156.46753 1.000 28.79298 244 ALA A C 1
ATOM 1715 O O . ALA A 1 219 ? -21.88315 49.33713 156.26614 1.000 25.36303 244 ALA A O 1
ATOM 1717 N N . THR A 1 220 ? -23.23745 48.21742 157.67640 1.000 23.48835 245 THR A N 1
ATOM 1718 C CA . THR A 1 220 ? -22.33608 48.40670 158.80780 1.000 26.11939 245 THR A CA 1
ATOM 1719 C C . THR A 1 220 ? -21.00490 47.70270 158.57293 1.000 22.52086 245 THR A C 1
ATOM 1720 O O . THR A 1 220 ? -19.94154 48.24155 158.90234 1.000 24.02098 245 THR A O 1
ATOM 1724 N N . ALA A 1 221 ? -21.04436 46.49990 157.99260 1.000 23.57320 246 ALA A N 1
ATOM 1725 C CA . ALA A 1 221 ? -19.81464 45.75162 157.75056 1.000 23.01341 246 ALA A CA 1
ATOM 1726 C C . ALA A 1 221 ? -18.91020 46.47410 156.75949 1.000 18.61270 246 ALA A C 1
ATOM 1727 O O . ALA A 1 221 ? -17.69362 46.55868 156.96580 1.000 21.16509 246 ALA A O 1
ATOM 1729 N N . ILE A 1 222 ? -19.48559 46.99807 155.67428 1.000 19.33477 247 ILE A N 1
ATOM 1730 C CA . ILE A 1 222 ? -18.68944 47.72621 154.68926 1.000 21.87681 247 ILE A CA 1
ATOM 1731 C C . ILE A 1 222 ? -18.09628 48.98580 155.30857 1.000 22.42676 247 ILE A C 1
ATOM 1732 O O . ILE A 1 222 ? -16.93600 49.33372 155.05423 1.000 21.65972 247 ILE A O 1
ATOM 1737 N N . ALA A 1 223 ? -18.87829 49.68422 156.13678 1.000 22.70800 248 ALA A N 1
ATOM 1738 C CA . ALA A 1 223 ? -18.37214 50.88346 156.79795 1.000 27.25205 248 ALA A CA 1
ATOM 1739 C C . ALA A 1 223 ? -17.19585 50.55658 157.70818 1.000 25.88353 248 ALA A C 1
ATOM 1740 O O . ALA A 1 223 ? -16.22358 51.31774 157.77669 1.000 25.13393 248 ALA A O 1
ATOM 1742 N N . ALA A 1 224 ? -17.26574 49.42667 158.41569 1.000 23.96390 249 ALA A N 1
ATOM 1743 C CA . ALA A 1 224 ? -16.14450 49.01101 159.25110 1.000 20.05584 249 ALA A CA 1
ATOM 1744 C C . ALA A 1 224 ? -14.90712 48.73519 158.40857 1.000 22.13295 249 ALA A C 1
ATOM 1745 O O . ALA A 1 224 ? -13.78339 49.05070 158.81747 1.000 21.28110 249 ALA A O 1
ATOM 1747 N N . LEU A 1 225 ? -15.09503 48.15150 157.22279 1.000 19.07532 250 LEU A N 1
ATOM 1748 C CA . LEU A 1 225 ? -13.95755 47.84916 156.36235 1.000 18.69831 250 LEU A CA 1
ATOM 1749 C C . LEU A 1 225 ? -13.29742 49.12231 155.84693 1.000 22.41139 250 LEU A C 1
ATOM 1750 O O . LEU A 1 225 ? -12.06521 49.22404 155.82512 1.000 19.70604 250 LEU A O 1
ATOM 1755 N N . GLN A 1 226 ? -14.09837 50.10501 155.42978 1.000 23.13354 251 GLN A N 1
ATOM 1756 C CA . GLN A 1 226 ? -13.52686 51.35583 154.94357 1.000 26.29849 251 GLN A CA 1
ATOM 1757 C C . GLN A 1 226 ? -12.87027 52.14898 156.06550 1.000 25.41413 251 GLN A C 1
ATOM 1758 O O . GLN A 1 226 ? -11.93284 52.91407 155.81366 1.000 26.62355 251 GLN A O 1
ATOM 1764 N N . ALA A 1 227 ? -13.33945 51.98101 157.29933 1.000 28.20894 252 ALA A N 1
ATOM 1765 C CA . ALA A 1 227 ? -12.76183 52.65259 158.45489 1.000 27.29882 252 ALA A CA 1
ATOM 1766 C C . ALA A 1 227 ? -11.58040 51.89481 159.04617 1.000 31.46669 252 ALA A C 1
ATOM 1767 O O . ALA A 1 227 ? -11.09334 52.27161 160.11737 1.000 30.92347 252 ALA A O 1
ATOM 1769 N N . ASN A 1 228 ? -11.11762 50.83709 158.37659 1.000 26.69371 253 ASN A N 1
ATOM 1770 C CA . ASN A 1 228 ? -9.99693 50.01968 158.84372 1.000 24.31070 253 ASN A CA 1
ATOM 1771 C C . ASN A 1 228 ? -10.27766 49.40896 160.21642 1.000 21.24866 253 ASN A C 1
ATOM 1772 O O . ASN A 1 228 ? -9.35782 49.14323 160.99479 1.000 27.01676 253 ASN A O 1
ATOM 1777 N N . GLU A 1 229 ? -11.55435 49.18308 160.52456 1.000 20.48028 254 GLU A N 1
ATOM 1778 C CA . GLU A 1 229 ? -11.93435 48.49383 161.74949 1.000 19.48018 254 GLU A CA 1
ATOM 1779 C C . GLU A 1 229 ? -11.98109 46.98229 161.57843 1.000 19.06911 254 GLU A C 1
ATOM 1780 O O . GLU A 1 229 ? -11.93416 46.25516 162.57735 1.000 22.81014 254 GLU A O 1
ATOM 1786 N N . VAL A 1 230 ? -12.08136 46.49720 160.34081 1.000 20.54286 255 VAL A N 1
ATOM 1787 C CA . VAL A 1 230 ? -11.89821 45.08925 160.02037 1.000 17.14869 255 VAL A CA 1
ATOM 1788 C C . VAL A 1 230 ? -10.97284 45.00984 158.81461 1.000 17.00609 255 VAL A C 1
ATOM 1789 O O . VAL A 1 230 ? -10.73709 45.99870 158.11717 1.000 18.83335 255 VAL A O 1
ATOM 1793 N N . ASP A 1 231 ? -10.44339 43.81062 158.57344 1.000 16.81377 256 ASP A N 1
ATOM 1794 C CA . ASP A 1 231 ? -9.49754 43.60291 157.48465 1.000 15.18591 256 ASP A CA 1
ATOM 1795 C C . ASP A 1 231 ? -10.12523 43.00379 156.23593 1.000 14.92063 256 ASP A C 1
ATOM 1796 O O . ASP A 1 231 ? -9.56821 43.16781 155.14437 1.000 17.26553 256 ASP A O 1
ATOM 1801 N N . GLY A 1 232 ? -11.25662 42.31952 156.36432 1.000 14.62378 257 GLY A N 1
ATOM 1802 C CA . GLY A 1 232 ? -11.88014 41.68673 155.21904 1.000 13.91145 257 GLY A CA 1
ATOM 1803 C C . GLY A 1 232 ? -13.34380 41.42117 155.47059 1.000 13.60205 257 GLY A C 1
ATOM 1804 O O . GLY A 1 232 ? -13.76997 41.22694 156.61326 1.000 13.73105 257 GLY A O 1
ATOM 1805 N N . VAL A 1 233 ? -14.12069 41.42264 154.38792 1.000 13.38781 258 VAL A N 1
ATOM 1806 C CA . VAL A 1 233 ? -15.54202 41.09453 154.41123 1.000 11.05170 258 VAL A CA 1
ATOM 1807 C C . VAL A 1 233 ? -15.78449 39.99095 153.39036 1.000 12.46027 258 VAL A C 1
ATOM 1808 O O . VAL A 1 233 ? -15.39430 40.12435 152.22519 1.000 13.55881 258 VAL A O 1
ATOM 1812 N N . GLU A 1 234 ? -16.43527 38.90711 153.82462 1.000 10.94501 259 GLU A N 1
ATOM 1813 C CA . GLU A 1 234 ? -16.53470 37.71306 152.98738 1.000 12.00059 259 GLU A CA 1
ATOM 1814 C C . GLU A 1 234 ? -17.44354 37.93272 151.78559 1.000 14.72267 259 GLU A C 1
ATOM 1815 O O . GLU A 1 234 ? -17.09928 37.55844 150.65741 1.000 15.72670 259 GLU A O 1
ATOM 1821 N N A MET A 1 235 ? -18.61549 38.52215 152.00746 0.606 14.38075 260 MET A N 1
ATOM 1822 N N B MET A 1 235 ? -18.61390 38.52450 152.00575 0.394 14.44213 260 MET A N 1
ATOM 1823 C CA A MET A 1 235 ? -19.63005 38.66849 150.97138 0.606 18.53598 260 MET A CA 1
ATOM 1824 C CA B MET A 1 235 ? -19.62764 38.66527 150.96881 0.394 18.55502 260 MET A CA 1
ATOM 1825 C C A MET A 1 235 ? -19.86311 40.14769 150.70699 0.606 19.62863 260 MET A C 1
ATOM 1826 C C B MET A 1 235 ? -19.86399 40.14479 150.70658 0.394 19.63945 260 MET A C 1
ATOM 1827 O O A MET A 1 235 ? -20.30458 40.87994 151.59893 0.606 20.67357 260 MET A O 1
ATOM 1828 O O B MET A 1 235 ? -20.30579 40.87476 151.60037 0.394 20.63426 260 MET A O 1
ATOM 1837 N N . VAL A 1 236 ? -19.56915 40.58109 149.48518 1.000 16.56993 261 VAL A N 1
ATOM 1838 C CA . VAL A 1 236 ? -19.79801 41.95280 149.04987 1.000 17.80775 261 VAL A CA 1
ATOM 1839 C C . VAL A 1 236 ? -20.97608 41.93966 148.08931 1.000 19.37931 261 VAL A C 1
ATOM 1840 O O . VAL A 1 236 ? -20.94669 41.23536 147.07236 1.000 19.40739 261 VAL A O 1
ATOM 1844 N N . ASP A 1 237 ? -22.01458 42.70535 148.41343 1.000 20.64788 262 ASP A N 1
ATOM 1845 C CA . ASP A 1 237 ? -23.15531 42.83388 147.52182 1.000 22.44658 262 ASP A CA 1
ATOM 1846 C C . ASP A 1 237 ? -22.82057 43.74665 146.34858 1.000 21.30776 262 ASP A C 1
ATOM 1847 O O . ASP A 1 237 ? -21.93872 44.60661 146.42525 1.000 23.32750 262 ASP A O 1
ATOM 1852 N N . SER A 1 238 ? -23.56166 43.55910 145.25377 1.000 25.11247 263 SER A N 1
ATOM 1853 C CA . SER A 1 238 ? -23.32690 44.35660 144.05505 1.000 29.20744 263 SER A CA 1
ATOM 1854 C C . SER A 1 238 ? -23.58688 45.83771 144.30031 1.000 26.70043 263 SER A C 1
ATOM 1855 O O . SER A 1 238 ? -22.99444 46.68844 143.62700 1.000 30.08898 263 SER A O 1
ATOM 1858 N N . ASP A 1 239 ? -24.45822 46.16564 145.25984 1.000 28.77631 264 ASP A N 1
ATOM 1859 C CA . ASP A 1 239 ? -24.75297 47.56649 145.55057 1.000 32.79523 264 ASP A CA 1
ATOM 1860 C C . ASP A 1 239 ? -23.52229 48.31632 146.04442 1.000 29.13344 264 ASP A C 1
ATOM 1861 O O . ASP A 1 239 ? -23.41033 49.52956 145.83481 1.000 28.98759 264 ASP A O 1
ATOM 1866 N N . PHE A 1 240 ? -22.59547 47.62325 146.70044 1.000 26.49304 265 PHE A N 1
ATOM 1867 C CA . PHE A 1 240 ? -21.40339 48.25551 147.24788 1.000 26.85442 265 PHE A CA 1
ATOM 1868 C C . PHE A 1 240 ? -20.20734 48.19370 146.30742 1.000 23.67435 265 PHE A C 1
ATOM 1869 O O . PHE A 1 240 ? -19.14437 48.72233 146.64822 1.000 24.77454 265 PHE A O 1
ATOM 1877 N N . LEU A 1 241 ? -20.35096 47.56594 145.14144 1.000 22.94356 266 LEU A N 1
ATOM 1878 C CA . LEU A 1 241 ? -19.23850 47.50831 144.19716 1.000 21.89729 266 LEU A CA 1
ATOM 1879 C C . LEU A 1 241 ? -18.75972 48.88010 143.72858 1.000 30.27939 266 LEU A C 1
ATOM 1880 O O . LEU A 1 241 ? -17.53486 49.06255 143.61778 1.000 26.82178 266 LEU A O 1
ATOM 1885 N N . PRO A 1 242 ? -19.62262 49.86154 143.43058 1.000 29.18759 267 PRO A N 1
ATOM 1886 C CA . PRO A 1 242 ? -19.08864 51.17870 143.03051 1.000 29.84946 267 PRO A CA 1
ATOM 1887 C C . PRO A 1 242 ? -18.21636 51.83048 144.09172 1.000 30.13323 267 PRO A C 1
ATOM 1888 O O . PRO A 1 242 ? -17.11290 52.29798 143.78071 1.000 33.59994 267 PRO A O 1
ATOM 1892 N N . ILE A 1 243 ? -18.67788 51.86940 145.34390 1.000 33.19935 268 ILE A N 1
ATOM 1893 C CA . ILE A 1 243 ? -17.91543 52.53458 146.39732 1.000 28.11701 268 ILE A CA 1
ATOM 1894 C C . ILE A 1 243 ? -16.59627 51.81379 146.64850 1.000 34.94879 268 ILE A C 1
ATOM 1895 O O . ILE A 1 243 ? -15.55061 52.45015 146.82728 1.000 29.96982 268 ILE A O 1
ATOM 1900 N N . LEU A 1 244 ? -16.61575 50.47920 146.65329 1.000 27.22718 269 LEU A N 1
ATOM 1901 C CA . LEU A 1 244 ? -15.40440 49.73409 146.98168 1.000 29.12999 269 LEU A CA 1
ATOM 1902 C C . LEU A 1 244 ? -14.38572 49.78964 145.84894 1.000 29.17814 269 LEU A C 1
ATOM 1903 O O . LEU A 1 244 ? -13.17587 49.82561 146.10143 1.000 28.07163 269 LEU A O 1
ATOM 1908 N N . THR A 1 245 ? -14.84876 49.79398 144.59535 1.000 27.73259 270 THR A N 1
ATOM 1909 C CA . THR A 1 245 ? -13.91906 49.91235 143.47509 1.000 27.36098 270 THR A CA 1
ATOM 1910 C C . THR A 1 245 ? -13.21579 51.26339 143.48611 1.000 37.04440 270 THR A C 1
ATOM 1911 O O . THR A 1 245 ? -12.03756 51.36272 143.12328 1.000 35.61957 270 THR A O 1
ATOM 1915 N N . GLN A 1 246 ? -13.92293 52.31604 143.90171 1.000 29.35497 271 GLN A N 1
ATOM 1916 C CA . GLN A 1 246 ? -13.32934 53.64691 143.94131 1.000 43.10658 271 GLN A CA 1
ATOM 1917 C C . GLN A 1 246 ? -12.38324 53.81787 145.12329 1.000 43.18789 271 GLN A C 1
ATOM 1918 O O . GLN A 1 246 ? -11.43979 54.61240 145.04454 1.000 44.49463 271 GLN A O 1
ATOM 1924 N N . ASP A 1 247 ? -12.61035 53.09315 146.20884 1.000 34.22784 272 ASP A N 1
ATOM 1925 C CA . ASP A 1 247 ? -11.76536 53.19912 147.39241 1.000 28.68609 272 ASP A CA 1
ATOM 1926 C C . ASP A 1 247 ? -10.39822 52.58855 147.11290 1.000 34.73196 272 ASP A C 1
ATOM 1927 O O . ASP A 1 247 ? -10.31008 51.37100 146.90398 1.000 31.10079 272 ASP A O 1
ATOM 1932 N N . PRO A 1 248 ? -9.31598 53.37294 147.10499 1.000 33.64117 273 PRO A N 1
ATOM 1933 C CA . PRO A 1 248 ? -7.99383 52.80263 146.80418 1.000 33.46203 273 PRO A CA 1
ATOM 1934 C C . PRO A 1 248 ? -7.43117 51.93211 147.91557 1.000 27.05830 273 PRO A C 1
ATOM 1935 O O . PRO A 1 248 ? -6.45058 51.21608 147.67422 1.000 29.43497 273 PRO A O 1
ATOM 1939 N N . ASN A 1 249 ? -8.00842 51.96932 149.11421 1.000 26.53841 274 ASN A N 1
ATOM 1940 C CA . ASN A 1 249 ? -7.54962 51.15064 150.22817 1.000 26.10668 274 ASN A CA 1
ATOM 1941 C C . ASN A 1 249 ? -8.21741 49.78380 150.27139 1.000 27.08666 274 ASN A C 1
ATOM 1942 O O . ASN A 1 249 ? -7.92085 48.99472 151.17511 1.000 22.85581 274 ASN A O 1
ATOM 1947 N N . ILE A 1 250 ? -9.10410 49.48813 149.32409 1.000 24.48598 275 ILE A N 1
ATOM 1948 C CA . ILE A 1 250 ? -9.87543 48.25125 149.30744 1.000 20.52579 275 ILE A CA 1
ATOM 1949 C C . ILE A 1 250 ? -9.51337 47.46653 148.05561 1.000 21.01851 275 ILE A C 1
ATOM 1950 O O . ILE A 1 250 ? -9.44091 48.03237 146.95871 1.000 25.34502 275 ILE A O 1
ATOM 1955 N N A LYS A 1 251 ? -9.31556 46.15991 148.21975 0.607 20.51682 276 LYS A N 1
ATOM 1956 N N B LYS A 1 251 ? -9.25432 46.17459 148.22523 0.393 20.51043 276 LYS A N 1
ATOM 1957 C CA A LYS A 1 251 ? -9.02726 45.24464 147.12278 0.607 19.09870 276 LYS A CA 1
ATOM 1958 C CA B LYS A 1 251 ? -9.04758 45.26171 147.11110 0.393 19.16505 276 LYS A CA 1
ATOM 1959 C C A LYS A 1 251 ? -10.16720 44.24081 147.01463 0.607 20.25421 276 LYS A C 1
ATOM 1960 C C B LYS A 1 251 ? -10.23229 44.31393 147.02940 0.393 20.22786 276 LYS A C 1
ATOM 1961 O O A LYS A 1 251 ? -10.50176 43.57051 147.99703 0.607 18.56792 276 LYS A O 1
ATOM 1962 O O B LYS A 1 251 ? -10.65958 43.75740 148.04627 0.393 18.65660 276 LYS A O 1
ATOM 1973 N N . LEU A 1 252 ? -10.76015 44.13611 145.82675 1.000 17.78236 277 LEU A N 1
ATOM 1974 C CA . LEU A 1 252 ? -11.86053 43.21258 145.59155 1.000 18.35012 277 LEU A CA 1
ATOM 1975 C C . LEU A 1 252 ? -11.30991 41.89876 145.05648 1.000 16.55043 277 LEU A C 1
ATOM 1976 O O . LEU A 1 252 ? -10.48263 41.89334 144.13923 1.000 22.46250 277 LEU A O 1
ATOM 1981 N N . VAL A 1 253 ? -11.76022 40.79257 145.63937 1.000 14.54853 278 VAL A N 1
ATOM 1982 C CA . VAL A 1 253 ? -11.28979 39.46033 145.28327 1.000 14.46119 278 VAL A CA 1
ATOM 1983 C C . VAL A 1 253 ? -12.43232 38.73187 144.58918 1.000 15.06353 278 VAL A C 1
ATOM 1984 O O . VAL A 1 253 ? -13.47241 38.45708 145.20235 1.000 15.76856 278 VAL A O 1
ATOM 1988 N N . LYS A 1 254 ? -12.24523 38.42982 143.30778 1.000 13.48324 279 LYS A N 1
ATOM 1989 C CA . LYS A 1 254 ? -13.17885 37.58958 142.56980 1.000 14.11318 279 LYS A CA 1
ATOM 1990 C C . LYS A 1 254 ? -12.95617 36.14571 143.00069 1.000 13.86689 279 LYS A C 1
ATOM 1991 O O . LYS A 1 254 ? -11.88373 35.57768 142.76452 1.000 18.18590 279 LYS A O 1
ATOM 1997 N N . ARG A 1 255 ? -13.95751 35.55516 143.64310 1.000 11.96053 280 ARG A N 1
ATOM 1998 C CA . ARG A 1 255 ? -13.82681 34.19494 144.13923 1.000 11.60377 280 ARG A CA 1
ATOM 1999 C C . ARG A 1 255 ? -13.93872 33.20395 142.98536 1.000 12.58459 280 ARG A C 1
ATOM 2000 O O . ARG A 1 255 ? -14.59032 33.47009 141.97209 1.000 15.85117 280 ARG A O 1
ATOM 2008 N N . SER A 1 256 ? -13.28584 32.05082 143.14907 1.000 10.97345 281 SER A N 1
ATOM 2009 C CA . SER A 1 256 ? -13.03688 31.16342 142.01404 1.000 11.84783 281 SER A CA 1
ATOM 2010 C C . SER A 1 256 ? -14.29165 30.41278 141.58210 1.000 13.14896 281 SER A C 1
ATOM 2011 O O . SER A 1 256 ? -14.50109 30.18513 140.38442 1.000 13.91308 281 SER A O 1
ATOM 2014 N N . LEU A 1 257 ? -15.12391 29.99805 142.53568 1.000 12.08298 282 LEU A N 1
ATOM 2015 C CA . LEU A 1 257 ? -16.25172 29.12830 142.23449 1.000 8.89617 282 LEU A CA 1
ATOM 2016 C C . LEU A 1 257 ? -17.52890 29.94754 142.15672 1.000 9.54176 282 LEU A C 1
ATOM 2017 O O . LEU A 1 257 ? -17.95268 30.52199 143.17331 1.000 12.07702 282 LEU A O 1
ATOM 2022 N N . PRO A 1 258 ? -18.16893 30.02898 140.99669 1.000 8.06806 283 PRO A N 1
ATOM 2023 C CA . PRO A 1 258 ? -19.32346 30.91207 140.83033 1.000 10.48766 283 PRO A CA 1
ATOM 2024 C C . PRO A 1 258 ? -20.63704 30.24608 141.22375 1.000 11.83314 283 PRO A C 1
ATOM 2025 O O . PRO A 1 258 ? -20.70339 29.05194 141.52203 1.000 12.32667 283 PRO A O 1
ATOM 2029 N N . THR A 1 259 ? -21.68826 31.06095 141.22521 1.000 9.33772 284 THR A N 1
ATOM 2030 C CA . THR A 1 259 ? -23.05711 30.56670 141.20360 1.000 10.83518 284 THR A CA 1
ATOM 2031 C C . THR A 1 259 ? -23.46616 30.41342 139.74612 1.000 9.82218 284 THR A C 1
ATOM 2032 O O . THR A 1 259 ? -23.51543 31.40162 139.00699 1.000 12.20759 284 THR A O 1
ATOM 2036 N N . ILE A 1 260 ? -23.72768 29.18300 139.32005 1.000 9.46126 285 ILE A N 1
ATOM 2037 C CA . ILE A 1 260 ? -24.22127 28.94086 137.96951 1.000 9.08769 285 ILE A CA 1
ATOM 2038 C C . ILE A 1 260 ? -25.74114 29.02385 138.02735 1.000 10.22643 285 ILE A C 1
ATOM 2039 O O . ILE A 1 260 ? -26.39170 28.22026 138.70011 1.000 10.68446 285 ILE A O 1
ATOM 2044 N N . GLY A 1 261 ? -26.30429 30.02294 137.35261 1.000 11.10469 286 GLY A N 1
ATOM 2045 C CA . GLY A 1 261 ? -27.75062 30.14836 137.28546 1.000 11.83444 286 GLY A CA 1
ATOM 2046 C C . GLY A 1 261 ? -28.32398 29.11576 136.33052 1.000 10.44298 286 GLY A C 1
ATOM 2047 O O . GLY A 1 261 ? -27.73139 28.79345 135.30141 1.000 10.99770 286 GLY A O 1
ATOM 2048 N N . VAL A 1 262 ? -29.48551 28.57462 136.69066 1.000 10.49041 287 VAL A N 1
ATOM 2049 C CA . VAL A 1 262 ? -30.10203 27.51441 135.90256 1.000 11.74289 287 VAL A CA 1
ATOM 2050 C C . VAL A 1 262 ? -31.58279 27.79982 135.70199 1.000 11.21030 287 VAL A C 1
ATOM 2051 O O . VAL A 1 262 ? -32.27823 28.25959 136.61680 1.000 13.85077 287 VAL A O 1
ATOM 2055 N N . MET A 1 263 ? -32.04788 27.54691 134.48579 1.000 10.91978 288 MET A N 1
ATOM 2056 C CA . MET A 1 263 ? -33.46427 27.39111 134.19617 1.000 13.24646 288 MET A CA 1
ATOM 2057 C C . MET A 1 263 ? -33.79095 25.90735 134.30957 1.000 11.66127 288 MET A C 1
ATOM 2058 O O . MET A 1 263 ? -33.19299 25.08193 133.60889 1.000 13.38071 288 MET A O 1
ATOM 2063 N N . ARG A 1 264 ? -34.71024 25.56390 135.20760 1.000 11.08043 289 ARG A N 1
ATOM 2064 C CA . ARG A 1 264 ? -35.04286 24.17366 135.49045 1.000 11.51120 289 ARG A CA 1
ATOM 2065 C C . ARG A 1 264 ? -36.49008 23.91746 135.10147 1.000 13.35546 289 ARG A C 1
ATOM 2066 O O . ARG A 1 264 ? -37.39924 24.58875 135.60129 1.000 14.65331 289 ARG A O 1
ATOM 2074 N N . PHE A 1 265 ? -36.69842 22.94758 134.21939 1.000 11.92291 290 PHE A N 1
ATOM 2075 C CA . PHE A 1 265 ? -38.02829 22.55663 133.78330 1.000 11.18615 290 PHE A CA 1
ATOM 2076 C C . PHE A 1 265 ? -38.59121 21.45825 134.67627 1.000 12.46809 290 PHE A C 1
ATOM 2077 O O . PHE A 1 265 ? -37.85553 20.71047 135.32499 1.000 14.71050 290 PHE A O 1
ATOM 2085 N N . ASN A 1 266 ? -39.91779 21.34933 134.67671 1.000 13.86767 291 ASN A N 1
ATOM 2086 C CA . ASN A 1 266 ? -40.59454 20.16748 135.19743 1.000 13.87717 291 ASN A CA 1
ATOM 2087 C C . ASN A 1 266 ? -40.72065 19.17396 134.04719 1.000 14.41661 291 ASN A C 1
ATOM 2088 O O . ASN A 1 266 ? -41.53309 19.36553 133.13568 1.000 16.78138 291 ASN A O 1
ATOM 2093 N N . HIS A 1 267 ? -39.91965 18.11306 134.09191 1.000 15.11259 292 HIS A N 1
ATOM 2094 C CA . HIS A 1 267 ? -39.86987 17.12680 133.02061 1.000 14.08965 292 HIS A CA 1
ATOM 2095 C C . HIS A 1 267 ? -41.01769 16.12718 133.06080 1.000 14.94514 292 HIS A C 1
ATOM 2096 O O . HIS A 1 267 ? -41.10235 15.27527 132.16874 1.000 15.85597 292 HIS A O 1
ATOM 2103 N N . LEU A 1 268 ? -41.90203 16.20629 134.05169 1.000 16.83557 293 LEU A N 1
ATOM 2104 C CA . LEU A 1 268 ? -42.91596 15.17818 134.23576 1.000 17.98219 293 LEU A CA 1
ATOM 2105 C C . LEU A 1 268 ? -44.21614 15.45883 133.49470 1.000 21.26427 293 LEU A C 1
ATOM 2106 O O . LEU A 1 268 ? -45.05043 14.55361 133.38716 1.000 22.58709 293 LEU A O 1
ATOM 2111 N N . HIS A 1 269 ? -44.41645 16.67069 132.98076 1.000 17.67010 294 HIS A N 1
ATOM 2112 C CA . HIS A 1 269 ? -45.68143 17.01327 132.34502 1.000 20.61915 294 HIS A CA 1
ATOM 2113 C C . HIS A 1 269 ? -45.42954 17.98178 131.19766 1.000 22.75107 294 HIS A C 1
ATOM 2114 O O . HIS A 1 269 ? -44.32153 18.49291 131.01599 1.000 18.82651 294 HIS A O 1
ATOM 2121 N N . ALA A 1 270 ? -46.47985 18.22087 130.41476 1.000 22.26536 295 ALA A N 1
ATOM 2122 C CA . ALA A 1 270 ? -46.38651 19.13304 129.28780 1.000 20.24793 295 ALA A CA 1
ATOM 2123 C C . ALA A 1 270 ? -46.17718 20.56581 129.77861 1.000 23.52586 295 ALA A C 1
ATOM 2124 O O . ALA A 1 270 ? -46.68722 20.94833 130.83466 1.000 24.20429 295 ALA A O 1
ATOM 2126 N N . PRO A 1 271 ? -45.44172 21.39306 129.01475 1.000 20.61143 296 PRO A N 1
ATOM 2127 C CA . PRO A 1 271 ? -44.84648 21.08028 127.71103 1.000 17.31912 296 PRO A CA 1
ATOM 2128 C C . PRO A 1 271 ? -43.40407 20.58017 127.75244 1.000 16.74904 296 PRO A C 1
ATOM 2129 O O . PRO A 1 271 ? -42.88857 20.15698 126.72048 1.000 17.20786 296 PRO A O 1
ATOM 2133 N N . PHE A 1 272 ? -42.75254 20.62812 128.90823 1.000 16.03114 297 PHE A N 1
ATOM 2134 C CA . PHE A 1 272 ? -41.31900 20.37614 128.95037 1.000 13.10290 297 PHE A CA 1
ATOM 2135 C C . PHE A 1 272 ? -40.97279 18.92015 129.22853 1.000 15.04139 297 PHE A C 1
ATOM 2136 O O . PHE A 1 272 ? -39.79575 18.60183 129.42958 1.000 14.55170 297 PHE A O 1
ATOM 2144 N N . ASN A 1 273 ? -41.95979 18.02724 129.20805 1.000 18.17199 298 ASN A N 1
ATOM 2145 C CA . ASN A 1 273 ? -41.67306 16.61171 129.02929 1.000 13.91929 298 ASN A CA 1
ATOM 2146 C C . ASN A 1 273 ? -41.31230 16.28308 127.58539 1.000 16.15616 298 ASN A C 1
ATOM 2147 O O . ASN A 1 273 ? -40.98024 15.13082 127.28925 1.000 22.32704 298 ASN A O 1
ATOM 2152 N N . ASN A 1 274 ? -41.35723 17.27116 126.69212 1.000 13.63284 299 ASN A N 1
ATOM 2153 C CA . ASN A 1 274 ? -41.05570 17.09363 125.27686 1.000 13.43566 299 ASN A CA 1
ATOM 2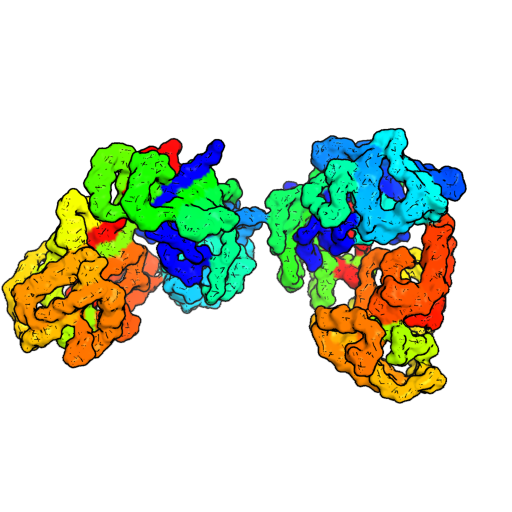154 C C . ASN A 1 274 ? -39.65587 17.63431 125.00183 1.000 15.09119 299 ASN A C 1
ATOM 2155 O O . ASN A 1 274 ? -39.40640 18.83222 125.17593 1.000 13.71171 299 ASN A O 1
ATOM 2160 N N . VAL A 1 275 ? -38.74828 16.75591 124.56434 1.000 14.94525 300 VAL A N 1
ATOM 2161 C CA . VAL A 1 275 ? -37.35024 17.16023 124.43218 1.000 13.61091 300 VAL A CA 1
ATOM 2162 C C . VAL A 1 275 ? -37.16125 18.14394 123.27984 1.000 14.98173 300 VAL A C 1
ATOM 2163 O O . VAL A 1 275 ? -36.26400 18.99379 123.32970 1.000 13.56272 300 VAL A O 1
ATOM 2167 N N A GLU A 1 276 ? -37.99131 18.05991 122.23536 0.580 16.59534 301 GLU A N 1
ATOM 2168 N N B GLU A 1 276 ? -37.98589 18.05385 122.23070 0.420 16.58457 301 GLU A N 1
ATOM 2169 C CA A GLU A 1 276 ? -37.88032 19.02048 121.14148 0.580 12.85407 301 GLU A CA 1
ATOM 2170 C CA B GLU A 1 276 ? -37.88461 19.02198 121.14220 0.420 12.92130 301 GLU A CA 1
ATOM 2171 C C A GLU A 1 276 ? -38.21723 20.42921 121.61377 0.580 14.02714 301 GLU A C 1
ATOM 2172 C C B GLU A 1 276 ? -38.20189 20.42769 121.63159 0.420 14.02976 301 GLU A C 1
ATOM 2173 O O A GLU A 1 276 ? -37.59131 21.40283 121.17767 0.580 16.41788 301 GLU A O 1
ATOM 2174 O O B GLU A 1 276 ? -37.55298 21.39797 121.22238 0.420 16.34703 301 GLU A O 1
ATOM 2185 N N . ILE A 1 277 ? -39.19315 20.55592 122.51526 1.000 14.66289 302 ILE A N 1
ATOM 2186 C CA . ILE A 1 277 ? -39.52017 21.86366 123.07078 1.000 13.23745 302 ILE A CA 1
ATOM 2187 C C . ILE A 1 277 ? -38.38617 22.35971 123.95849 1.000 13.02437 302 ILE A C 1
ATOM 2188 O O . ILE A 1 277 ? -38.02352 23.54147 123.91889 1.000 13.21626 302 ILE A O 1
ATOM 2193 N N . ARG A 1 278 ? -37.79890 21.46710 124.76283 1.000 11.74145 303 ARG A N 1
ATOM 2194 C CA . ARG A 1 278 ? -36.67133 21.86931 125.59973 1.000 11.96502 303 ARG A CA 1
ATOM 2195 C C . ARG A 1 278 ? -35.49733 22.33842 124.74997 1.000 13.82225 303 ARG A C 1
ATOM 2196 O O . ARG A 1 278 ? -34.87516 23.36352 125.05224 1.000 12.99992 303 ARG A O 1
ATOM 2204 N N . ARG A 1 279 ? -35.18315 21.60586 123.67743 1.000 13.19143 304 ARG A N 1
ATOM 2205 C CA . ARG A 1 279 ? -34.08316 22.01632 122.81032 1.000 11.55294 304 ARG A CA 1
ATOM 2206 C C . ARG A 1 279 ? -34.39250 23.32615 122.09429 1.000 12.57044 304 ARG A C 1
ATOM 2207 O O . ARG A 1 279 ? -33.47724 24.11512 121.82772 1.000 13.24826 304 ARG A O 1
ATOM 2215 N N . ALA A 1 280 ? -35.66704 23.58416 121.78856 1.000 13.56588 305 ALA A N 1
ATOM 2216 C CA . ALA A 1 280 ? -36.02355 24.85330 121.16365 1.000 12.97477 305 ALA A CA 1
ATOM 2217 C C . ALA A 1 280 ? -35.78337 26.02403 122.11114 1.000 13.09696 305 ALA A C 1
ATOM 2218 O O . ALA A 1 280 ? -35.30005 27.08092 121.68806 1.000 15.14589 305 ALA A O 1
ATOM 2220 N N . VAL A 1 281 ? -36.11228 25.85835 123.39541 1.000 14.00860 306 VAL A N 1
ATOM 2221 C CA . VAL A 1 281 ? -35.84068 26.91628 124.36650 1.000 13.25287 306 VAL A CA 1
ATOM 2222 C C . VAL A 1 281 ? -34.34013 27.13786 124.50289 1.000 13.16506 306 VAL A C 1
ATOM 2223 O O . VAL A 1 281 ? -33.86755 28.28002 124.54750 1.000 13.06468 306 VAL A O 1
ATOM 2227 N N . LEU A 1 282 ? -33.56887 26.04924 124.56925 1.000 11.74570 307 LEU A N 1
ATOM 2228 C CA . LEU A 1 282 ? -32.11609 26.16637 124.64154 1.000 12.12112 307 LEU A CA 1
ATOM 2229 C C . LEU A 1 282 ? -31.56695 26.99900 123.48851 1.000 11.29896 307 LEU A C 1
ATOM 2230 O O . LEU A 1 282 ? -30.61206 27.76555 123.66662 1.000 11.88800 307 LEU A O 1
ATOM 2235 N N . SER A 1 283 ? -32.18023 26.88985 122.30692 1.000 11.44736 308 SER A N 1
ATOM 2236 C CA . SER A 1 283 ? -31.67170 27.57040 121.12110 1.000 11.43317 308 SER A CA 1
ATOM 2237 C C . SER A 1 283 ? -31.90179 29.07633 121.14162 1.000 14.44278 308 SER A C 1
ATOM 2238 O O . SER A 1 283 ? -31.40654 29.76548 120.24336 1.000 16.03701 308 SER A O 1
ATOM 2241 N N . VAL A 1 284 ? -32.62888 29.60957 122.12253 1.000 12.57449 309 VAL A N 1
ATOM 2242 C CA . VAL A 1 284 ? -32.85382 31.04668 122.21237 1.000 12.64581 309 VAL A CA 1
ATOM 2243 C C . VAL A 1 284 ? -32.43579 31.63162 123.55258 1.000 13.03470 309 VAL A C 1
ATOM 2244 O O . VAL A 1 284 ? -32.60872 32.83541 123.76609 1.000 17.55361 309 VAL A O 1
ATOM 2248 N N . VAL A 1 285 ? -31.88144 30.82979 124.45999 1.000 11.97132 310 VAL A N 1
ATOM 2249 C CA . VAL A 1 285 ? -31.38135 31.37718 125.71729 1.000 14.90066 310 VAL A CA 1
ATOM 2250 C C . VAL A 1 285 ? -30.09287 32.14412 125.44446 1.000 13.76111 310 VAL A C 1
ATOM 2251 O O . VAL A 1 285 ? -29.13327 31.60120 124.88325 1.000 13.33800 310 VAL A O 1
ATOM 2255 N N . ASN A 1 286 ? -30.06883 33.41200 125.84396 1.000 13.40956 311 ASN A N 1
ATOM 2256 C CA . ASN A 1 286 ? -28.92027 34.29242 125.65814 1.000 12.94703 311 ASN A CA 1
ATOM 2257 C C . ASN A 1 286 ? -28.36172 34.62321 127.03655 1.000 12.48463 311 ASN A C 1
ATOM 2258 O O . ASN A 1 286 ? -28.95874 35.40861 127.78181 1.000 15.17976 311 ASN A O 1
ATOM 2263 N N . GLN A 1 287 ? -27.21349 34.02867 127.37097 1.000 12.85034 312 GLN A N 1
ATOM 2264 C CA . GLN A 1 287 ? -26.64060 34.23893 128.69603 1.000 13.58119 312 GLN A CA 1
ATOM 2265 C C . GLN A 1 287 ? -26.24167 35.69167 128.91996 1.000 13.29189 312 GLN A C 1
ATOM 2266 O O . GLN A 1 287 ? -26.26761 36.16933 130.05910 1.000 15.35450 312 GLN A O 1
ATOM 2272 N N . THR A 1 288 ? -25.86850 36.40855 127.85641 1.000 13.32521 313 THR A N 1
ATOM 2273 C CA . THR A 1 288 ? -25.56557 37.82915 128.00778 1.000 16.30787 313 THR A CA 1
ATOM 2274 C C . THR A 1 288 ? -26.78117 38.59182 128.51917 1.000 14.57108 313 THR A C 1
ATOM 2275 O O . THR A 1 288 ? -26.66222 39.44955 129.40354 1.000 16.61376 313 THR A O 1
ATOM 2279 N N . GLU A 1 289 ? -27.96311 38.28051 127.98168 1.000 15.34351 314 GLU A N 1
ATOM 2280 C CA . GLU A 1 289 ? -29.18639 38.93760 128.42946 1.000 16.96782 314 GLU A CA 1
ATOM 2281 C C . GLU A 1 289 ? -29.50466 38.58998 129.87868 1.000 17.24268 314 GLU A C 1
ATOM 2282 O O . GLU A 1 289 ? -29.87126 39.47002 130.66771 1.000 18.37124 314 GLU A O 1
ATOM 2288 N N . TYR A 1 290 ? -29.37041 37.31391 130.24933 1.000 16.14744 315 TYR A N 1
ATOM 2289 C CA . TYR A 1 290 ? -29.66070 36.91346 131.62280 1.000 15.76620 315 TYR A CA 1
ATOM 2290 C C . TYR A 1 290 ? -28.67281 37.53724 132.60021 1.000 14.39465 315 TYR A C 1
ATOM 2291 O O . TYR A 1 290 ? -29.07212 38.07325 133.63934 1.000 17.42823 315 TYR A O 1
ATOM 2300 N N . MET A 1 291 ? -27.37657 37.48316 132.28192 1.000 13.66018 316 MET A N 1
ATOM 2301 C CA . MET A 1 291 ? -26.37443 38.01357 133.20169 1.000 13.74460 316 MET A CA 1
ATOM 2302 C C . MET A 1 291 ? -26.48784 39.52741 133.34104 1.000 14.35055 316 MET A C 1
ATOM 2303 O O . MET A 1 291 ? -26.26920 40.07284 134.42908 1.000 15.18963 316 MET A O 1
ATOM 2308 N N . THR A 1 292 ? -26.82535 40.22268 132.25265 1.000 15.77386 317 THR A N 1
ATOM 2309 C CA . THR A 1 292 ? -27.01341 41.66803 132.33475 1.000 17.54827 317 THR A CA 1
ATOM 2310 C C . THR A 1 292 ? -28.22475 42.01942 133.19014 1.000 19.92211 317 THR A C 1
ATOM 2311 O O . THR A 1 292 ? -28.17956 42.96666 133.98356 1.000 20.99410 317 THR A O 1
ATOM 2315 N N . ALA A 1 293 ? -29.31469 41.26392 133.05188 1.000 17.14665 318 ALA A N 1
ATOM 2316 C CA . ALA A 1 293 ? -30.50091 41.54047 133.85369 1.000 19.96701 318 ALA A CA 1
ATOM 2317 C C . ALA A 1 293 ? -30.28787 41.15150 135.31111 1.000 19.40454 318 ALA A C 1
ATOM 2318 O O . ALA A 1 293 ? -30.76669 41.83908 136.21964 1.000 18.60099 318 ALA A O 1
ATOM 2320 N N . MET A 1 294 ? -29.56490 40.05841 135.55651 1.000 17.15285 319 MET A N 1
ATOM 2321 C CA . MET A 1 294 ? -29.38536 39.58285 136.92278 1.000 18.03439 319 MET A CA 1
ATOM 2322 C C . MET A 1 294 ? -28.29771 40.34762 137.66918 1.000 18.35188 319 MET A C 1
ATOM 2323 O O . MET A 1 294 ? -28.41586 40.55095 138.88332 1.000 20.06515 319 MET A O 1
ATOM 2328 N N . ASN A 1 295 ? -27.24702 40.78624 136.97239 1.000 18.70860 320 ASN A N 1
ATOM 2329 C CA . ASN A 1 295 ? -26.08402 41.37662 137.61877 1.000 17.52970 320 ASN A CA 1
ATOM 2330 C C . ASN A 1 295 ? -25.78186 42.80586 137.19305 1.000 20.75991 320 ASN A C 1
ATOM 2331 O O . ASN A 1 295 ? -24.91456 43.43938 137.80580 1.000 21.68516 320 ASN A O 1
ATOM 2336 N N . GLY A 1 296 ? -26.45638 43.33311 136.17734 1.000 21.66540 321 GLY A N 1
ATOM 2337 C CA . GLY A 1 296 ? -26.10445 44.62326 135.62601 1.000 20.54920 321 GLY A CA 1
ATOM 2338 C C . GLY A 1 296 ? -24.90926 44.52776 134.69503 1.000 24.96772 321 GLY A C 1
ATOM 2339 O O . GLY A 1 296 ? -24.21051 43.51591 134.61759 1.000 22.79377 321 GLY A O 1
ATOM 2340 N N . ALA A 1 297 ? -24.67121 45.61746 133.96864 1.000 22.97409 322 ALA A N 1
ATOM 2341 C CA . ALA A 1 297 ? -23.59836 45.67020 132.98533 1.000 24.79886 322 ALA A CA 1
ATOM 2342 C C . ALA A 1 297 ? -22.37233 46.43225 133.47014 1.000 26.40413 322 ALA A C 1
ATOM 2343 O O . ALA A 1 297 ? -21.38853 46.52590 132.73004 1.000 31.65160 322 ALA A O 1
ATOM 2345 N N . ASP A 1 298 ? -22.39704 46.96463 134.69302 1.000 23.19774 323 ASP A N 1
ATOM 2346 C CA . ASP A 1 298 ? -21.32403 47.83815 135.15292 1.000 24.87082 323 ASP A CA 1
ATOM 2347 C C . ASP A 1 298 ? -20.08300 47.08652 135.61723 1.000 27.36113 323 ASP A C 1
ATOM 2348 O O . ASP A 1 298 ? -18.99107 47.66480 135.60526 1.000 29.75695 323 ASP A O 1
ATOM 2353 N N . PHE A 1 299 ? -20.21129 45.82653 136.02645 1.000 22.58375 324 PHE A N 1
ATOM 2354 C CA . PHE A 1 299 ? -19.07883 45.04157 136.51946 1.000 18.16117 324 PHE A CA 1
ATOM 2355 C C . PHE A 1 299 ? -19.08940 43.66235 135.87333 1.000 22.30188 324 PHE A C 1
ATOM 2356 O O . PHE A 1 299 ? -19.28243 42.64452 136.54978 1.000 19.69924 324 PHE A O 1
ATOM 2364 N N . PRO A 1 300 ? -18.85877 43.59022 134.55720 1.000 22.55356 325 PRO A N 1
ATOM 2365 C CA . PRO A 1 300 ? -18.90511 42.28835 133.87407 1.000 18.73067 325 PRO A CA 1
ATOM 2366 C C . PRO A 1 300 ? -17.74746 41.37236 134.22517 1.000 17.01697 325 PRO A C 1
ATOM 2367 O O . PRO A 1 300 ? -17.78818 40.18938 133.86224 1.000 20.74425 325 PRO A O 1
ATOM 2371 N N . GLU A 1 301 ? -16.72101 41.87047 134.91593 1.000 17.11685 326 GLU A N 1
ATOM 2372 C CA . GLU A 1 301 ? -15.62492 41.00946 135.33496 1.000 18.23426 326 GLU A CA 1
ATOM 2373 C C . GLU A 1 301 ? -16.05469 39.97917 136.37002 1.000 16.26764 326 GLU A C 1
ATOM 2374 O O . GLU A 1 301 ? -15.29235 39.04534 136.64112 1.000 18.75976 326 GLU A O 1
ATOM 2380 N N . TYR A 1 302 ? -17.25226 40.11428 136.94124 1.000 13.43102 327 TYR A N 1
ATOM 2381 C CA . TYR A 1 302 ? -17.73939 39.19475 137.96163 1.000 11.95947 327 TYR A CA 1
ATOM 2382 C C . TYR A 1 302 ? -18.83543 38.26990 137.44131 1.000 13.50627 327 TYR A C 1
ATOM 2383 O O . TYR A 1 302 ? -19.54338 37.64599 138.23767 1.000 12.91510 327 TYR A O 1
ATOM 2392 N N . TRP A 1 303 ? -18.99500 38.16385 136.12336 1.000 15.68823 328 TRP A N 1
ATOM 2393 C CA . TRP A 1 303 ? -19.86818 37.13566 135.57915 1.000 12.77812 328 TRP A CA 1
ATOM 2394 C C . TRP A 1 303 ? -19.36711 36.69287 134.21313 1.000 13.85550 328 TRP A C 1
ATOM 2395 O O . TRP A 1 303 ? -18.55705 37.36653 133.57058 1.000 15.74698 328 TRP A O 1
ATOM 2406 N N . SER A 1 304 ? -19.85150 35.52697 133.79118 1.000 12.99392 329 SER A N 1
ATOM 2407 C CA . SER A 1 304 ? -19.50745 34.93660 132.50572 1.000 14.60489 329 SER A CA 1
ATOM 2408 C C . SER A 1 304 ? -20.78157 34.60159 131.74769 1.000 16.58450 329 SER A C 1
ATOM 2409 O O . SER A 1 304 ? -21.70357 34.00364 132.31347 1.000 12.85433 329 SER A O 1
ATOM 2412 N N . ASP A 1 305 ? -20.82780 34.98392 130.47044 1.000 14.73152 330 ASP A N 1
ATOM 2413 C CA . ASP A 1 305 ? -21.90626 34.59182 129.57442 1.000 14.36164 330 ASP A CA 1
ATOM 2414 C C . ASP A 1 305 ? -21.48218 33.48356 128.61411 1.000 12.66954 330 ASP A C 1
ATOM 2415 O O . ASP A 1 305 ? -22.08198 33.32887 127.54422 1.000 15.84646 330 ASP A O 1
ATOM 2420 N N A ARG A 1 306 ? -20.46294 32.70481 128.97996 0.505 13.58618 331 ARG A N 1
ATOM 2421 N N B ARG A 1 306 ? -20.44852 32.72237 128.97058 0.495 13.58892 331 ARG A N 1
ATOM 2422 C CA A ARG A 1 306 ? -20.03244 31.53668 128.21393 0.505 15.83825 331 ARG A CA 1
ATOM 2423 C CA B ARG A 1 306 ? -20.03061 31.54180 128.22148 0.495 15.83698 331 ARG A CA 1
ATOM 2424 C C A ARG A 1 306 ? -19.91719 30.33607 129.15568 0.505 15.86807 331 ARG A C 1
ATOM 2425 C C B ARG A 1 306 ? -19.90202 30.37077 129.19766 0.495 15.87939 331 ARG A C 1
ATOM 2426 O O A ARG A 1 306 ? -18.87848 29.68683 129.26415 0.505 19.19514 331 ARG A O 1
ATOM 2427 O O B ARG A 1 306 ? -18.83692 29.78537 129.38682 0.495 19.39249 331 ARG A O 1
ATOM 2442 N N . CYS A 1 307 ? -21.01567 30.03833 129.84245 1.000 11.62553 332 CYS A N 1
ATOM 2443 C CA . CYS A 1 307 ? -21.04612 29.01726 130.87961 1.000 12.17863 332 CYS A CA 1
ATOM 2444 C C . CYS A 1 307 ? -21.73964 27.76538 130.35881 1.000 11.28703 332 CYS A C 1
ATOM 2445 O O . CYS A 1 307 ? -22.91281 27.81347 129.96773 1.000 13.27143 332 CYS A O 1
ATOM 2448 N N . GLY A 1 308 ? -21.01023 26.65824 130.34906 1.000 9.26460 333 GLY A N 1
ATOM 2449 C CA . GLY A 1 308 ? -21.54100 25.34464 130.03756 1.000 10.80508 333 GLY A CA 1
ATOM 2450 C C . GLY A 1 308 ? -21.93516 24.58935 131.28991 1.000 10.73206 333 GLY A C 1
ATOM 2451 O O . GLY A 1 308 ? -22.46077 25.16529 132.24951 1.000 13.11441 333 GLY A O 1
ATOM 2452 N N . VAL A 1 309 ? -21.66405 23.28355 131.28832 1.000 9.01212 334 VAL A N 1
ATOM 2453 C CA . VAL A 1 309 ? -22.07555 22.43286 132.40023 1.000 7.21979 334 VAL A CA 1
ATOM 2454 C C . VAL A 1 309 ? -21.19591 22.66930 133.62388 1.000 9.58334 334 VAL A C 1
ATOM 2455 O O . VAL A 1 309 ? -21.68474 22.70698 134.76106 1.000 10.58280 334 VAL A O 1
ATOM 2459 N N . PHE A 1 310 ? -19.89421 22.82902 133.41919 1.000 9.73804 335 PHE A N 1
ATOM 2460 C CA . PHE A 1 310 ? -18.93402 22.90849 134.50836 1.000 8.47529 335 PHE A CA 1
ATOM 2461 C C . PHE A 1 310 ? -18.39265 24.32881 134.63229 1.000 10.16012 335 PHE A C 1
ATOM 2462 O O . PHE A 1 310 ? -18.61113 25.17943 133.76558 1.000 11.13352 335 PHE A O 1
ATOM 2470 N N . VAL A 1 311 ? -17.70959 24.58720 135.74617 1.000 8.54635 336 VAL A N 1
ATOM 2471 C CA . VAL A 1 311 ? -17.16664 25.91394 136.03984 1.000 10.05609 336 VAL A CA 1
ATOM 2472 C C . VAL A 1 311 ? -16.32205 26.39626 134.86533 1.000 9.93809 336 VAL A C 1
ATOM 2473 O O . VAL A 1 311 ? -15.40690 25.68407 134.42740 1.000 10.66801 336 VAL A O 1
ATOM 2477 N N . PRO A 1 312 ? -16.59933 27.58105 134.32261 1.000 11.93869 337 PRO A N 1
ATOM 2478 C CA . PRO A 1 312 ? -15.84493 28.05916 133.15494 1.000 12.74093 337 PRO A CA 1
ATOM 2479 C C . PRO A 1 312 ? -14.34493 28.09761 133.41673 1.000 12.45342 337 PRO A C 1
ATOM 2480 O O . PRO A 1 312 ? -13.88358 28.59675 134.44655 1.000 14.25254 337 PRO A O 1
ATOM 2484 N N . GLY A 1 313 ? -13.58254 27.54725 132.47166 1.000 12.42198 338 GLY A N 1
ATOM 2485 C CA . GLY A 1 313 ? -12.13895 27.53086 132.56315 1.000 12.51207 338 GLY A CA 1
ATOM 2486 C C . GLY A 1 313 ? -11.55188 26.45199 133.44486 1.000 14.10261 338 GLY A C 1
ATOM 2487 O O . GLY A 1 313 ? -10.32260 26.31017 133.48125 1.000 16.17549 338 GLY A O 1
ATOM 2488 N N . SER A 1 314 ? -12.37499 25.68939 134.15493 1.000 11.55648 339 SER A N 1
ATOM 2489 C CA . SER A 1 314 ? -11.88865 24.62759 135.02221 1.000 11.35704 339 SER A CA 1
ATOM 2490 C C . SER A 1 314 ? -11.54865 23.39827 134.18517 1.000 13.38007 339 SER A C 1
ATOM 2491 O O . SER A 1 314 ? -11.91186 23.31882 133.01023 1.000 13.34915 339 SER A O 1
ATOM 2494 N N . PRO A 1 315 ? -10.82423 22.42614 134.75575 1.000 13.37429 340 PRO A N 1
ATOM 2495 C CA . PRO A 1 315 ? -10.32997 21.30544 133.93253 1.000 14.10488 340 PRO A CA 1
ATOM 2496 C C . PRO A 1 315 ? -11.40339 20.51964 133.18946 1.000 12.87988 340 PRO A C 1
ATOM 2497 O O . PRO A 1 315 ? -11.13573 20.04966 132.07603 1.000 13.57408 340 PRO A O 1
ATOM 2501 N N . MET A 1 316 ? -12.60082 20.34745 133.75303 1.000 10.10776 341 MET A N 1
ATOM 2502 C CA . MET A 1 316 ? -13.63395 19.60087 133.03957 1.000 11.72128 341 MET A CA 1
ATOM 2503 C C . MET A 1 316 ? -14.39311 20.44676 132.02153 1.000 11.65459 341 MET A C 1
ATOM 2504 O O . MET A 1 316 ? -15.12448 19.88178 131.19952 1.000 10.72999 341 MET A O 1
ATOM 2509 N N . ASP A 1 317 ? -14.23886 21.76871 132.05067 1.000 12.14196 342 ASP A N 1
ATOM 2510 C CA . ASP A 1 317 ? -14.88899 22.63569 131.07683 1.000 10.98224 342 ASP A CA 1
ATOM 2511 C C . ASP A 1 317 ? -14.33537 22.37529 129.67874 1.000 12.65903 342 ASP A C 1
ATOM 2512 O O . ASP A 1 317 ? -13.17835 21.97935 129.50661 1.000 13.37571 342 ASP A O 1
ATOM 2517 N N . SER A 1 318 ? -15.18156 22.59184 128.67470 1.000 12.68849 343 SER A N 1
ATOM 2518 C CA . SER A 1 318 ? -14.79805 22.37185 127.28588 1.000 10.98334 343 SER A CA 1
ATOM 2519 C C . SER A 1 318 ? -15.73617 23.16636 126.39033 1.000 11.53055 343 SER A C 1
ATOM 2520 O O . SER A 1 318 ? -16.74105 23.72091 126.84320 1.000 10.77360 343 SER A O 1
ATOM 2523 N N . ASP A 1 319 ? -15.40131 23.20282 125.10233 1.000 9.70411 344 ASP A N 1
ATOM 2524 C CA . ASP A 1 319 ? -16.24230 23.86010 124.11189 1.000 11.51087 344 ASP A CA 1
ATOM 2525 C C . ASP A 1 319 ? -17.25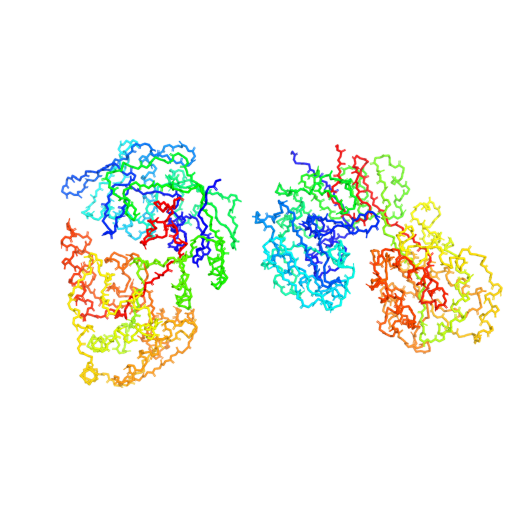481 22.91606 123.47599 1.000 12.50491 344 ASP A C 1
ATOM 2526 O O . ASP A 1 319 ? -17.92751 23.30904 122.51895 1.000 12.42328 344 ASP A O 1
ATOM 2531 N N . ALA A 1 320 ? -17.37423 21.68921 123.98322 1.000 9.64640 345 ALA A N 1
ATOM 2532 C CA . ALA A 1 320 ? -18.23418 20.69059 123.36123 1.000 10.52307 345 ALA A CA 1
ATOM 2533 C C . ALA A 1 320 ? -19.66636 21.19885 123.26036 1.000 11.87671 345 ALA A C 1
ATOM 2534 O O . ALA A 1 320 ? -20.30480 21.49830 124.27486 1.000 10.84584 345 ALA A O 1
ATOM 2536 N N . GLY A 1 321 ? -20.15492 21.31736 122.02724 1.000 9.99963 346 GLY A N 1
ATOM 2537 C CA . GLY A 1 321 ? -21.52309 21.71535 121.76506 1.000 10.94798 346 GLY A CA 1
ATOM 2538 C C . GLY A 1 321 ? -21.88985 23.11862 122.19944 1.000 13.38701 346 GLY A C 1
ATOM 2539 O O . GLY A 1 321 ? -23.07456 23.46651 122.21132 1.000 13.37913 346 GLY A O 1
ATOM 2540 N N . MET A 1 322 ? -20.89919 23.94678 122.53805 1.000 11.44027 347 MET A N 1
ATOM 2541 C CA . MET A 1 322 ? -21.20033 25.25945 123.10272 1.000 10.06545 347 MET A CA 1
ATOM 2542 C C . MET A 1 322 ? -21.90291 26.18363 122.11500 1.000 13.34820 347 MET A C 1
ATOM 2543 O O . MET A 1 322 ? -22.48388 27.18938 122.53866 1.000 13.05601 347 MET A O 1
ATOM 2548 N N A GLU A 1 323 ? -21.86388 25.87097 120.81664 0.616 14.10705 348 GLU A N 1
ATOM 2549 N N B GLU A 1 323 ? -21.86432 25.87245 120.81681 0.384 14.14674 348 GLU A N 1
ATOM 2550 C CA A GLU A 1 323 ? -22.62249 26.65303 119.84737 0.616 16.44788 348 GLU A CA 1
ATOM 2551 C CA B GLU A 1 323 ? -22.62273 26.65573 119.84815 0.384 16.44267 348 GLU A CA 1
ATOM 2552 C C A GLU A 1 323 ? -24.11958 26.59917 120.12091 0.616 14.32794 348 GLU A C 1
ATOM 2553 C C B GLU A 1 323 ? -24.12099 26.59556 120.11493 0.384 14.36806 348 GLU A C 1
ATOM 2554 O O A GLU A 1 323 ? -24.85614 27.47773 119.65879 0.616 15.41334 348 GLU A O 1
ATOM 2555 O O B GLU A 1 323 ? -24.86048 27.46296 119.63695 0.384 15.43625 348 GLU A O 1
ATOM 2566 N N . LYS A 1 324 ? -24.58406 25.59321 120.86780 1.000 11.53732 349 LYS A N 1
ATOM 2567 C CA . LYS A 1 324 ? -25.98650 25.53884 121.26507 1.000 11.79790 349 LYS A CA 1
ATOM 2568 C C . LYS A 1 324 ? -26.38340 26.73368 122.11930 1.000 15.34261 349 LYS A C 1
ATOM 2569 O O . LYS A 1 324 ? -27.56928 27.07730 122.17642 1.000 14.58938 349 LYS A O 1
ATOM 2575 N N . LEU A 1 325 ? -25.41873 27.36466 122.78448 1.000 11.28803 350 LEU A N 1
ATOM 2576 C CA . LEU A 1 325 ? -25.63250 28.56378 123.58355 1.000 12.45595 350 LEU A CA 1
ATOM 2577 C C . LEU A 1 325 ? -25.08569 29.82612 122.93982 1.000 18.07081 350 LEU A C 1
ATOM 2578 O O . LEU A 1 325 ? -25.70416 30.88500 123.05336 1.000 16.50247 350 LEU A O 1
ATOM 2583 N N . THR A 1 326 ? -23.93929 29.74431 122.26549 1.000 15.31086 351 THR A N 1
ATOM 2584 C CA . THR A 1 326 ? -23.26544 30.93322 121.76083 1.000 16.44690 351 THR A CA 1
ATOM 2585 C C . THR A 1 326 ? -23.64098 31.27953 120.32774 1.000 18.82859 351 THR A C 1
ATOM 2586 O O . THR A 1 326 ? -23.27736 32.36189 119.85549 1.000 21.57303 351 THR A O 1
ATOM 2590 N N . GLY A 1 327 ? -24.35009 30.40199 119.62979 1.000 13.69664 352 GLY A N 1
ATOM 2591 C CA . GLY A 1 327 ? -24.74038 30.67323 118.26657 1.000 16.81052 352 GLY A CA 1
ATOM 2592 C C . GLY A 1 327 ? -25.89481 31.65721 118.18265 1.000 18.04013 352 GLY A C 1
ATOM 2593 O O . GLY A 1 327 ? -26.33090 32.26372 119.16257 1.000 17.65399 352 GLY A O 1
ATOM 2594 N N . LYS A 1 328 ? -26.39243 31.81126 116.95732 1.000 22.58709 353 LYS A N 1
ATOM 2595 C CA . LYS A 1 328 ? -27.51687 32.69917 116.69848 1.000 19.14760 353 LYS A CA 1
ATOM 2596 C C . LYS A 1 328 ? -28.74119 32.26916 117.49966 1.000 20.97486 353 LYS A C 1
ATOM 2597 O O . LYS A 1 328 ? -29.05000 31.07899 117.60392 1.000 23.09834 353 LYS A O 1
ATOM 2603 N N . ARG A 1 329 ? -29.43586 33.25075 118.07574 1.000 20.13776 354 ARG A N 1
ATOM 2604 C CA . ARG A 1 329 ? -30.65635 33.01742 118.85014 1.000 20.08593 354 ARG A CA 1
ATOM 2605 C C . ARG A 1 329 ? -31.84565 33.31454 117.93896 1.000 22.28040 354 ARG A C 1
ATOM 2606 O O . ARG A 1 329 ? -32.30243 34.45355 117.83683 1.000 25.05472 354 ARG A O 1
ATOM 2614 N N . ASP A 1 330 ? -32.36293 32.27497 117.28471 1.000 19.31799 355 ASP A N 1
ATOM 2615 C CA . ASP A 1 330 ? -33.38281 32.42327 116.24409 1.000 16.35643 355 ASP A CA 1
ATOM 2616 C C . ASP A 1 330 ? -34.76406 32.16234 116.84354 1.000 18.83167 355 ASP A C 1
ATOM 2617 O O . ASP A 1 330 ? -35.17426 31.01107 117.01036 1.000 18.76828 355 ASP A O 1
ATOM 2622 N N . ILE A 1 331 ? -35.49411 33.24294 117.13563 1.000 17.54894 356 ILE A N 1
ATOM 2623 C CA . ILE A 1 331 ? -36.81853 33.11729 117.74024 1.000 18.71578 356 ILE A CA 1
ATOM 2624 C C . ILE A 1 331 ? -37.80437 32.48038 116.76710 1.000 20.62878 356 ILE A C 1
ATOM 2625 O O . ILE A 1 331 ? -38.63105 31.64663 117.15769 1.000 20.21556 356 ILE A O 1
ATOM 2630 N N . GLU A 1 332 ? -37.73795 32.85882 115.48851 1.000 23.85466 357 GLU A N 1
ATOM 2631 C CA . GLU A 1 332 ? -38.71008 32.35515 114.52231 1.000 22.44729 357 GLU A CA 1
ATOM 2632 C C . GLU A 1 332 ? -38.57229 30.84991 114.32757 1.000 20.47371 357 GLU A C 1
ATOM 2633 O O . GLU A 1 332 ? -39.57653 30.12812 114.30720 1.000 20.70305 357 GLU A O 1
ATOM 2639 N N . LYS A 1 333 ? -37.34073 30.35316 114.19010 1.000 17.42401 358 LYS A N 1
ATOM 2640 C CA . LYS A 1 333 ? -37.15647 28.91322 114.04704 1.000 19.68607 358 LYS A CA 1
ATOM 2641 C C . LYS A 1 333 ? -37.54912 28.17958 115.32300 1.000 18.45296 358 LYS A C 1
ATOM 2642 O O . LYS A 1 333 ? -38.11164 27.08096 115.26361 1.000 19.01024 358 LYS A O 1
ATOM 2648 N N . ALA A 1 334 ? -37.27412 28.77572 116.48616 1.000 16.22209 359 ALA A N 1
ATOM 2649 C CA . ALA A 1 334 ? -37.66697 28.14855 117.74399 1.000 15.87801 359 ALA A CA 1
ATOM 2650 C C . ALA A 1 334 ? -39.18326 28.08494 117.88134 1.000 19.72699 359 ALA A C 1
ATOM 2651 O O . ALA A 1 334 ? -39.72709 27.06131 118.31148 1.000 18.36136 359 ALA A O 1
ATOM 2653 N N . ARG A 1 335 ? -39.88029 29.16825 117.52315 1.000 16.79370 360 ARG A N 1
ATOM 2654 C CA . ARG A 1 335 ? -41.34146 29.15414 117.52906 1.000 23.04899 360 ARG A CA 1
ATOM 2655 C C . ARG A 1 335 ? -41.88001 28.03730 116.64608 1.000 24.34874 360 ARG A C 1
ATOM 2656 O O . ARG A 1 335 ? -42.79884 27.30721 117.03679 1.000 23.77318 360 ARG A O 1
ATOM 2664 N N . ALA A 1 336 ? -41.32103 27.89677 115.44152 1.000 21.60860 361 ALA A N 1
ATOM 2665 C CA . ALA A 1 336 ? -41.78951 26.86537 114.52240 1.000 23.54145 361 ALA A CA 1
ATOM 2666 C C . ALA A 1 336 ? -41.50366 25.47073 115.06305 1.000 26.59401 361 ALA A C 1
ATOM 2667 O O . ALA A 1 336 ? -42.31850 24.55541 114.89537 1.000 24.76002 361 ALA A O 1
ATOM 2669 N N . ALA A 1 337 ? -40.35384 25.28933 115.71737 1.000 17.79347 362 ALA A N 1
ATOM 2670 C CA . ALA A 1 337 ? -40.02751 23.98364 116.27942 1.000 19.52074 362 ALA A CA 1
ATOM 2671 C C . ALA A 1 337 ? -40.97459 23.62150 117.41522 1.000 21.13585 362 ALA A C 1
ATOM 2672 O O . ALA A 1 337 ? -41.36405 22.45696 117.55912 1.000 20.27946 362 ALA A O 1
ATOM 2674 N N . ILE A 1 338 ? -41.35570 24.60584 118.23143 1.000 18.43828 363 ILE A N 1
ATOM 2675 C CA . ILE A 1 338 ? -42.27149 24.34168 119.33584 1.000 16.32967 363 ILE A CA 1
ATOM 2676 C C . ILE A 1 338 ? -43.64604 23.94715 118.80745 1.000 19.90973 363 ILE A C 1
ATOM 2677 O O . ILE A 1 338 ? -44.27666 23.01334 119.31766 1.000 19.32497 363 ILE A O 1
ATOM 2682 N N . LYS A 1 339 ? -44.12545 24.63592 117.76917 1.000 20.03366 364 LYS A N 1
ATOM 2683 C CA . LYS A 1 339 ? -45.40342 24.26289 117.16966 1.000 22.05563 364 LYS A CA 1
ATOM 2684 C C . LYS A 1 339 ? -45.32288 22.89045 116.51264 1.000 24.25001 364 LYS A C 1
ATOM 2685 O O . LYS A 1 339 ? -46.23985 22.07294 116.65564 1.000 24.80751 364 LYS A O 1
ATOM 2691 N N . ALA A 1 340 ? -44.22792 22.61665 115.79831 1.000 21.11986 365 ALA A N 1
ATOM 2692 C CA . ALA A 1 340 ? -44.06112 21.31511 115.16066 1.000 21.65454 365 ALA A CA 1
ATOM 2693 C C . ALA A 1 340 ? -44.00219 20.18932 116.18409 1.000 28.60196 365 ALA A C 1
ATOM 2694 O O . ALA A 1 340 ? -44.43261 19.06619 115.89621 1.000 24.87034 365 ALA A O 1
ATOM 2696 N N . ALA A 1 341 ? -43.47786 20.46768 117.37998 1.000 21.07966 366 ALA A N 1
ATOM 2697 C CA . ALA A 1 341 ? -43.38088 19.45702 118.42527 1.000 22.20103 366 ALA A CA 1
ATOM 2698 C C . ALA A 1 341 ? -44.72841 19.11339 119.04310 1.000 25.79444 366 ALA A C 1
ATOM 2699 O O . ALA A 1 341 ? -44.81730 18.12806 119.78353 1.000 26.50529 366 ALA A O 1
ATOM 2701 N N . GLY A 1 342 ? -45.76703 19.89595 118.77047 1.000 20.60458 367 GLY A N 1
ATOM 2702 C CA . GLY A 1 342 ? -47.09508 19.60719 119.26269 1.000 22.97743 367 GLY A CA 1
ATOM 2703 C C . GLY A 1 342 ? -47.58849 20.48204 120.39400 1.000 24.25042 367 GLY A C 1
ATOM 2704 O O . GLY A 1 342 ? -48.61576 20.15216 120.99836 1.000 24.98264 367 GLY A O 1
ATOM 2705 N N . TYR A 1 343 ? -46.89960 21.57737 120.70831 1.000 21.45519 368 TYR A N 1
ATOM 2706 C CA . TYR A 1 343 ? -47.38758 22.47835 121.74287 1.000 19.76432 368 TYR A CA 1
ATOM 2707 C C . TYR A 1 343 ? -48.69413 23.12260 121.29587 1.000 25.31555 368 TYR A C 1
ATOM 2708 O O . TYR A 1 343 ? -48.79797 23.63231 120.17532 1.000 24.82031 368 TYR A O 1
ATOM 2717 N N . ASN A 1 344 ? -49.69202 23.10230 122.17427 1.000 20.90714 369 ASN A N 1
ATOM 2718 C CA . ASN A 1 344 ? -51.03740 23.55302 121.83588 1.000 25.50501 369 ASN A CA 1
ATOM 2719 C C . ASN A 1 344 ? -51.60331 24.43901 122.93758 1.000 26.99484 369 ASN A C 1
ATOM 2720 O O . ASN A 1 344 ? -52.73025 24.25868 123.40336 1.000 29.84604 369 ASN A O 1
ATOM 2725 N N . GLY A 1 345 ? -50.81559 25.42095 123.36911 1.000 22.51528 370 GLY A N 1
ATOM 2726 C CA . GLY A 1 345 ? -51.30977 26.42439 124.28983 1.000 22.84938 370 GLY A CA 1
ATOM 2727 C C . GLY A 1 345 ? -51.43081 25.99019 125.73089 1.000 22.16079 370 GLY A C 1
ATOM 2728 O O . GLY A 1 345 ? -52.11020 26.66762 126.50933 1.000 24.29423 370 GLY A O 1
ATOM 2729 N N . GLU A 1 346 ? -50.79644 24.88224 126.11283 1.000 28.60374 371 GLU A N 1
ATOM 2730 C CA . GLU A 1 346 ? -50.83539 24.43842 127.49944 1.000 26.57192 371 GLU A CA 1
ATOM 2731 C C . GLU A 1 346 ? -50.27641 25.51562 128.42003 1.000 29.80436 371 GLU A C 1
ATOM 2732 O O . GLU A 1 346 ? -49.31770 26.21390 128.07966 1.000 27.36484 371 GLU A O 1
ATOM 2738 N N . LYS A 1 347 ? -50.89058 25.64951 129.59194 1.000 24.79937 372 LYS A N 1
ATOM 2739 C CA . LYS A 1 347 ? -50.46669 26.64776 130.56419 1.000 24.12067 372 LYS A CA 1
ATOM 2740 C C . LYS A 1 347 ? -49.07704 26.31051 131.09415 1.000 20.46346 372 LYS A C 1
ATOM 2741 O O . LYS A 1 347 ? -48.84376 25.20224 131.58746 1.000 23.90139 372 LYS A O 1
ATOM 2747 N N A VAL A 1 348 ? -48.14283 27.24924 130.97060 0.193 19.92228 373 VAL A N 1
ATOM 2748 N N B VAL A 1 348 ? -48.16906 27.27896 131.01161 0.807 19.86747 373 VAL A N 1
ATOM 2749 C CA A VAL A 1 348 ? -46.78625 27.07245 131.47902 0.193 17.53821 373 VAL A CA 1
ATOM 2750 C CA B VAL A 1 348 ? -46.78873 27.13381 131.46091 0.807 17.43597 373 VAL A CA 1
ATOM 2751 C C A VAL A 1 348 ? -46.62305 27.99196 132.68434 0.193 18.55733 373 VAL A C 1
ATOM 2752 C C B VAL A 1 348 ? -46.61495 28.01288 132.69300 0.807 18.48012 373 VAL A C 1
ATOM 2753 O O A VAL A 1 348 ? -46.65586 29.22276 132.55891 0.193 19.61815 373 VAL A O 1
ATOM 2754 O O B VAL A 1 348 ? -46.61018 29.24608 132.59053 0.807 19.56649 373 VAL A O 1
ATOM 2761 N N . VAL A 1 349 ? -46.46951 27.38863 133.85796 1.000 17.27007 374 VAL A N 1
ATOM 2762 C CA . VAL A 1 349 ? -46.36811 28.11872 135.11685 1.000 16.87037 374 VAL A CA 1
ATOM 2763 C C . VAL A 1 349 ? -44.90048 28.40264 135.41017 1.000 18.59093 374 VAL A C 1
ATOM 2764 O O . VAL A 1 349 ? -44.08765 27.47712 135.51999 1.000 19.47344 374 VAL A O 1
ATOM 2768 N N . LEU A 1 350 ? -44.56381 29.68405 135.52751 1.000 18.35781 375 LEU A N 1
ATOM 2769 C CA . LEU A 1 350 ? -43.23560 30.12910 135.92830 1.000 18.08033 375 LEU A CA 1
ATOM 2770 C C . LEU A 1 350 ? -43.29080 30.60107 137.37340 1.000 17.76186 375 LEU A C 1
ATOM 2771 O O . LEU A 1 350 ? -44.12003 31.44799 137.72128 1.000 22.20759 375 LEU A O 1
ATOM 2776 N N . LEU A 1 351 ? -42.41063 30.05736 138.20766 1.000 16.92555 376 LEU A N 1
ATOM 2777 C CA . LEU A 1 351 ? -42.33600 30.44141 139.61338 1.000 15.63256 376 LEU A CA 1
ATOM 2778 C C . LEU A 1 351 ? -41.43673 31.66859 139.73305 1.000 18.64102 376 LEU A C 1
ATOM 2779 O O . LEU A 1 351 ? -40.22958 31.59000 139.48399 1.000 17.89508 376 LEU A O 1
ATOM 2784 N N . ASP A 1 352 ? -42.02471 32.80217 140.11421 1.000 19.19514 377 ASP A N 1
ATOM 2785 C CA . ASP A 1 352 ? -41.30865 34.07242 140.17996 1.000 18.80295 377 ASP A CA 1
ATOM 2786 C C . ASP A 1 352 ? -41.06614 34.46284 141.63187 1.000 19.48018 377 ASP A C 1
ATOM 2787 O O . ASP A 1 352 ? -42.01305 34.87067 142.32369 1.000 20.49352 377 ASP A O 1
ATOM 2792 N N . PRO A 1 353 ? -39.83021 34.36335 142.13595 1.000 17.10113 378 PRO A N 1
ATOM 2793 C CA . PRO A 1 353 ? -39.55302 34.78492 143.51706 1.000 21.10189 378 PRO A CA 1
ATOM 2794 C C . PRO A 1 353 ? -39.28485 36.28009 143.62402 1.000 20.67292 378 PRO A C 1
ATOM 2795 O O . PRO A 1 353 ? -38.15687 36.73493 143.40940 1.000 24.62263 378 PRO A O 1
ATOM 2799 N N . VAL A 1 354 ? -40.31489 37.05222 143.97891 1.000 22.92703 379 VAL A N 1
ATOM 2800 C CA . VAL A 1 354 ? -40.21896 38.50743 143.89370 1.000 28.53150 379 VAL A CA 1
ATOM 2801 C C . VAL A 1 354 ? -39.25757 39.07706 144.93117 1.000 21.92189 379 VAL A C 1
ATOM 2802 O O . VAL A 1 354 ? -38.69348 40.15903 144.72807 1.000 33.69061 379 VAL A O 1
ATOM 2806 N N . ASP A 1 355 ? -39.04732 38.37981 146.04619 1.000 23.34940 380 ASP A N 1
ATOM 2807 C CA . ASP A 1 355 ? -38.18516 38.87825 147.11071 1.000 24.67443 380 ASP A CA 1
ATOM 2808 C C . ASP A 1 355 ? -36.73326 38.43248 146.96337 1.000 27.29238 380 ASP A C 1
ATOM 2809 O O . ASP A 1 355 ? -35.93281 38.65919 147.87678 1.000 26.34700 380 ASP A O 1
ATOM 2814 N N . PHE A 1 356 ? -36.37817 37.80716 145.84405 1.000 22.15790 381 PHE A N 1
ATOM 2815 C CA . PHE A 1 356 ? -34.99707 37.42026 145.55276 1.000 20.66290 381 PHE A CA 1
ATOM 2816 C C . PHE A 1 356 ? -34.60531 38.08012 144.23825 1.000 25.48879 381 PHE A C 1
ATOM 2817 O O . PHE A 1 356 ? -34.93121 37.55773 143.15699 1.000 23.03408 381 PHE A O 1
ATOM 2825 N N . PRO A 1 357 ? -33.90320 39.21745 144.27894 1.000 21.37330 382 PRO A N 1
ATOM 2826 C CA . PRO A 1 357 ? -33.79300 40.06153 143.07369 1.000 25.27971 382 PRO A CA 1
ATOM 2827 C C . PRO A 1 357 ? -33.17396 39.38348 141.86103 1.000 22.11003 382 PRO A C 1
ATOM 2828 O O . PRO A 1 357 ? -33.66269 39.58248 140.74161 1.000 22.53230 382 PRO A O 1
ATOM 2832 N N A THR A 1 358 ? -32.10272 38.60740 142.04080 0.663 21.50241 383 THR A N 1
ATOM 2833 N N B THR A 1 358 ? -32.12656 38.57481 142.04506 0.337 21.55886 383 THR A N 1
ATOM 2834 C CA A THR A 1 358 ? -31.44657 38.00049 140.88574 0.663 22.54773 383 THR A CA 1
ATOM 2835 C CA B THR A 1 358 ? -31.43862 38.00474 140.88936 0.337 22.52611 383 THR A CA 1
ATOM 2836 C C A THR A 1 358 ? -32.35313 36.98516 140.20232 0.663 19.82039 383 THR A C 1
ATOM 2837 C C B THR A 1 358 ? -32.27851 36.92793 140.20748 0.337 19.86998 383 THR A C 1
ATOM 2838 O O A THR A 1 358 ? -32.45562 36.96801 138.97021 0.663 18.37305 383 THR A O 1
ATOM 2839 O O B THR A 1 358 ? -32.26118 36.81067 138.97679 0.337 18.90288 383 THR A O 1
ATOM 2846 N N . TRP A 1 359 ? -33.02529 36.13659 140.98067 1.000 17.96724 384 TRP A N 1
ATOM 2847 C CA . TRP A 1 359 ? -33.86817 35.11040 140.37812 1.000 18.05298 384 TRP A CA 1
ATOM 2848 C C . TRP A 1 359 ? -35.20994 35.67164 139.93793 1.000 16.78290 384 TRP A C 1
ATOM 2849 O O . TRP A 1 359 ? -35.83839 35.11693 139.03008 1.000 16.66836 384 TRP A O 1
ATOM 2860 N N . HIS A 1 360 ? -35.65764 36.76450 140.55995 1.000 15.79314 385 HIS A N 1
ATOM 2861 C CA . HIS A 1 360 ? -36.78384 37.51071 140.01430 1.000 19.72786 385 HIS A CA 1
ATOM 2862 C C . HIS A 1 360 ? -36.45514 38.04163 138.62461 1.000 17.77530 385 HIS A C 1
ATOM 2863 O O . HIS A 1 360 ? -37.28180 37.96023 137.70870 1.000 17.36271 385 HIS A O 1
ATOM 2870 N N . ALA A 1 361 ? -35.24202 38.57611 138.44694 1.000 18.76490 386 ALA A N 1
ATOM 2871 C CA . ALA A 1 361 ? -34.82972 39.06939 137.13630 1.000 18.70646 386 ALA A CA 1
ATOM 2872 C C . ALA A 1 361 ? -34.78384 37.94300 136.11248 1.000 17.00765 386 ALA A C 1
ATOM 2873 O O . ALA A 1 361 ? -35.21403 38.11746 134.96620 1.000 18.62116 386 ALA A O 1
ATOM 2875 N N . ALA A 1 362 ? -34.26449 36.77816 136.50776 1.000 16.92878 387 ALA A N 1
ATOM 2876 C CA . ALA A 1 362 ? -34.23300 35.64133 135.59334 1.000 17.37922 387 ALA A CA 1
ATOM 2877 C C . ALA A 1 362 ? -35.64186 35.21160 135.20559 1.000 16.80846 387 ALA A C 1
ATOM 2878 O O . ALA A 1 362 ? -35.89411 34.84993 134.04942 1.000 16.64139 387 ALA A O 1
ATOM 2880 N N . ALA A 1 363 ? -36.57700 35.25311 136.15754 1.000 14.95191 388 ALA A N 1
ATOM 2881 C CA . ALA A 1 363 ? -37.95866 34.90322 135.84816 1.000 15.99765 388 ALA A CA 1
ATOM 2882 C C . ALA A 1 363 ? -38.57514 35.89598 134.87008 1.000 15.96535 388 ALA A C 1
ATOM 2883 O O . ALA A 1 363 ? -39.32571 35.50199 133.96978 1.000 18.17963 388 ALA A O 1
ATOM 2885 N N . LEU A 1 364 ? -38.25973 37.18540 135.01998 1.000 18.10727 389 LEU A N 1
ATOM 2886 C CA . LEU A 1 364 ? -38.81955 38.19045 134.12006 1.000 19.96144 389 LEU A CA 1
ATOM 2887 C C . LEU A 1 364 ? -38.25937 38.05158 132.70973 1.000 19.40430 389 LEU A C 1
ATOM 2888 O O . LEU A 1 364 ? -39.00181 38.17872 131.72900 1.000 20.32169 389 LEU A O 1
ATOM 2893 N N . VAL A 1 365 ? -36.95244 37.80311 132.58549 1.000 17.74947 390 VAL A N 1
ATOM 2894 C CA . VAL A 1 365 ? -36.36662 37.56156 131.26891 1.000 16.30146 390 VAL A CA 1
ATOM 2895 C C . VAL A 1 365 ? -37.02937 36.36025 130.61162 1.000 18.42499 390 VAL A C 1
ATOM 2896 O O . VAL A 1 365 ? -37.36703 36.38718 129.42072 1.000 18.20349 390 VAL A O 1
ATOM 2900 N N . THR A 1 366 ? -37.24215 35.29429 131.38462 1.000 16.94227 391 THR A N 1
ATOM 2901 C CA . THR A 1 366 ? -37.82758 34.07748 130.83505 1.000 15.87608 391 THR A CA 1
ATOM 2902 C C . THR A 1 366 ? -39.28649 34.28624 130.44606 1.000 17.10727 391 THR A C 1
ATOM 2903 O O . THR A 1 366 ? -39.73803 33.76741 129.41840 1.000 17.91826 391 THR A O 1
ATOM 2907 N N . ALA A 1 367 ? -40.04007 35.04020 131.25292 1.000 18.14152 392 ALA A N 1
ATOM 2908 C CA . ALA A 1 367 ? -41.43670 35.30318 130.91888 1.000 16.56359 392 ALA A CA 1
ATOM 2909 C C . ALA A 1 367 ? -41.55565 36.02399 129.58230 1.000 22.04784 392 ALA A C 1
ATOM 2910 O O . ALA A 1 367 ? -42.40815 35.67832 128.75503 1.000 19.92885 392 ALA A O 1
ATOM 2912 N N . ASP A 1 368 ? -40.70026 37.02275 129.34893 1.000 21.37661 393 ASP A N 1
ATOM 2913 C CA . ASP A 1 368 ? -40.72494 37.73497 128.07588 1.000 22.67681 393 ASP A CA 1
ATOM 2914 C C . ASP A 1 368 ? -40.28562 36.83223 126.93085 1.000 21.44661 393 ASP A C 1
ATOM 2915 O O . ASP A 1 368 ? -40.87851 36.86132 125.84602 1.000 21.02266 393 ASP A O 1
ATOM 2920 N N . LEU A 1 369 ? -39.24732 36.02562 127.15594 1.000 19.82104 394 LEU A N 1
ATOM 2921 C CA . LEU A 1 369 ? -38.77905 35.10206 126.12843 1.000 18.00519 394 LEU A CA 1
ATOM 2922 C C . LEU A 1 369 ? -39.85458 34.08063 125.77884 1.000 17.50788 394 LEU A C 1
ATOM 2923 O O . LEU A 1 369 ? -40.10007 33.79559 124.60002 1.000 20.10349 394 LEU A O 1
ATOM 2928 N N . PHE A 1 370 ? -40.51221 33.51944 126.79687 1.000 20.42760 395 PHE A N 1
ATOM 2929 C CA . PHE A 1 370 ? -41.52035 32.49491 126.54872 1.000 17.23945 395 PHE A CA 1
ATOM 2930 C C . PHE A 1 370 ? -42.74071 33.06264 125.83773 1.000 20.63482 395 PHE A C 1
ATOM 2931 O O . PHE A 1 370 ? -43.34880 32.37211 125.01213 1.000 20.40474 395 PHE A O 1
ATOM 2939 N N . LYS A 1 371 ? -43.11903 34.30556 126.14379 1.000 22.02221 396 LYS A N 1
ATOM 2940 C CA . LYS A 1 371 ? -44.22293 34.92658 125.41971 1.000 20.28870 396 LYS A CA 1
ATOM 2941 C C . LYS A 1 371 ? -43.87161 35.12349 123.95027 1.000 24.37445 396 LYS A C 1
ATOM 2942 O O . LYS A 1 371 ? -44.71571 34.91378 123.07145 1.000 25.27237 396 LYS A O 1
ATOM 2948 N N . ARG A 1 372 ? -42.62450 35.50074 123.65969 1.000 22.41223 397 ARG A N 1
ATOM 2949 C CA . ARG A 1 372 ? -42.21225 35.65690 122.27016 1.000 22.53908 397 ARG A CA 1
ATOM 2950 C C . ARG A 1 372 ? -42.04617 34.31705 121.56543 1.000 27.32939 397 ARG A C 1
ATOM 2951 O O . ARG A 1 372 ? -42.06940 34.27425 120.33036 1.000 23.25401 397 ARG A O 1
ATOM 2959 N N . LEU A 1 373 ? -41.89365 33.22620 122.31870 1.000 21.57315 398 LEU A N 1
ATOM 2960 C CA . LEU A 1 373 ? -41.87229 31.88739 121.74335 1.000 18.19859 398 LEU A CA 1
ATOM 2961 C C . LEU A 1 373 ? -43.26528 31.32567 121.49531 1.000 19.55540 398 LEU A C 1
ATOM 2962 O O . LEU A 1 373 ? -43.38228 30.26477 120.87335 1.000 21.74443 398 LEU A O 1
ATOM 2967 N N . GLY A 1 374 ? -44.31155 31.99611 121.96850 1.000 19.72665 399 GLY A N 1
ATOM 2968 C CA . GLY A 1 374 ? -45.66936 31.52910 121.79306 1.000 24.31964 399 GLY A CA 1
ATOM 2969 C C . GLY A 1 374 ? -46.24807 30.73175 122.94180 1.000 24.36400 399 GLY A C 1
ATOM 2970 O O . GLY A 1 374 ? -47.31985 30.13789 122.77702 1.000 25.41464 399 GLY A O 1
ATOM 2971 N N . PHE A 1 375 ? -45.58092 30.69289 124.09187 1.000 21.55896 400 PHE A N 1
ATOM 2972 C CA . PHE A 1 375 ? -46.10158 29.96566 125.24018 1.000 21.89396 400 PHE A CA 1
ATOM 2973 C C . PHE A 1 375 ? -47.22894 30.74011 125.91255 1.000 23.41568 400 PHE A C 1
ATOM 2974 O O . PHE A 1 375 ? -47.24808 31.97427 125.92323 1.000 22.75700 400 PHE A O 1
ATOM 2982 N N . ASN A 1 376 ? -48.16847 29.99347 126.49068 1.000 20.11020 401 ASN A N 1
ATOM 2983 C CA . ASN A 1 376 ? -49.23239 30.56177 127.31855 1.000 21.17395 401 ASN A CA 1
ATOM 2984 C C . ASN A 1 376 ? -48.68402 30.68261 128.73583 1.000 20.17778 401 ASN A C 1
ATOM 2985 O O . ASN A 1 376 ? -48.80170 29.76676 129.55046 1.000 26.47378 401 ASN A O 1
ATOM 2990 N N . VAL A 1 377 ? -48.09352 31.83910 129.03658 1.000 21.90725 402 VAL A N 1
ATOM 2991 C CA . VAL A 1 377 ? -47.28438 32.02449 130.23865 1.000 20.24031 402 VAL A CA 1
ATOM 2992 C C . VAL A 1 377 ? -48.17055 32.41851 131.41304 1.000 24.45991 402 VAL A C 1
ATOM 2993 O O . VAL A 1 377 ? -49.01231 33.31792 131.29861 1.000 25.61353 402 VAL A O 1
ATOM 2997 N N . ASP A 1 378 ? -47.96785 31.75481 132.54944 1.000 22.04413 403 ASP A N 1
ATOM 2998 C CA . ASP A 1 378 ? -48.58086 32.12472 133.82382 1.000 25.36659 403 ASP A CA 1
ATOM 2999 C C . ASP A 1 378 ? -47.44136 32.40562 134.79975 1.000 22.54144 403 ASP A C 1
ATOM 3000 O O . ASP A 1 378 ? -46.92036 31.49028 135.44217 1.000 23.68416 403 ASP A O 1
ATOM 3005 N N . LEU A 1 379 ? -47.05460 33.67464 134.90298 1.000 23.20329 404 LEU A N 1
ATOM 3006 C CA . LEU A 1 379 ? -45.96867 34.09255 135.78684 1.000 25.65582 404 LEU A CA 1
ATOM 3007 C C . LEU A 1 379 ? -46.54035 34.29187 137.18394 1.000 30.37335 404 LEU A C 1
ATOM 3008 O O . LEU A 1 379 ? -47.21864 35.28515 137.45502 1.000 34.72204 404 LEU A O 1
ATOM 3013 N N . GLN A 1 380 ? -46.26885 33.34710 138.07979 1.000 20.39512 405 GLN A N 1
ATOM 3014 C CA . GLN A 1 380 ? -46.82591 33.36492 139.42659 1.000 20.05832 405 GLN A CA 1
ATOM 3015 C C . GLN A 1 380 ? -45.81967 33.98197 140.38929 1.000 22.35179 405 GLN A C 1
ATOM 3016 O O . GLN A 1 380 ? -44.73053 33.43520 140.59264 1.000 19.23497 405 GLN A O 1
ATOM 3022 N N . THR A 1 381 ? -46.19421 35.10938 140.98685 1.000 27.38794 406 THR A N 1
ATOM 3023 C CA . THR A 1 381 ? -45.33822 35.81923 141.92652 1.000 27.46516 406 THR A CA 1
ATOM 3024 C C . THR A 1 381 ? -45.53554 35.28371 143.33797 1.000 23.32738 406 THR A C 1
ATOM 3025 O O . THR A 1 381 ? -46.66711 35.08965 143.78897 1.000 26.60148 406 THR A O 1
ATOM 3029 N N . MET A 1 382 ? -44.42635 35.06025 144.03609 1.000 22.98041 407 MET A N 1
ATOM 3030 C CA . MET A 1 382 ? -44.46702 34.53589 145.39342 1.000 21.61714 407 MET A CA 1
ATOM 3031 C C . MET A 1 382 ? -43.11981 34.79493 146.04947 1.000 22.68580 407 MET A C 1
ATOM 3032 O O . MET A 1 382 ? -42.15986 35.21190 145.39862 1.000 22.34382 407 MET A O 1
ATOM 3037 N N . ASP A 1 383 ? -43.06401 34.55126 147.35556 1.000 22.92779 408 ASP A N 1
ATOM 3038 C CA . ASP A 1 383 ? -41.79962 34.63245 148.06973 1.000 21.25931 408 ASP A CA 1
ATOM 3039 C C . ASP A 1 383 ? -40.91914 33.43835 147.72151 1.000 22.82104 408 ASP A C 1
ATOM 3040 O O . ASP A 1 383 ? -41.40695 32.36983 147.34326 1.000 21.47477 408 ASP A O 1
ATOM 3045 N N . TRP A 1 384 ? -39.60341 33.63604 147.84529 1.000 18.37289 409 TRP A N 1
ATOM 3046 C CA . TRP A 1 384 ? -38.65561 32.56572 147.54805 1.000 18.43400 409 TRP A CA 1
ATOM 3047 C C . TRP A 1 384 ? -38.95738 31.32026 148.37182 1.000 17.44631 409 TRP A C 1
ATOM 3048 O O . TRP A 1 384 ? -38.98252 30.20358 147.84241 1.000 18.77023 409 TRP A O 1
ATOM 3059 N N . GLY A 1 385 ? -39.19900 31.49495 149.67328 1.000 18.72588 410 GLY A N 1
ATOM 3060 C CA . GLY A 1 385 ? -39.51729 30.35569 150.51628 1.000 21.71814 410 GLY A CA 1
ATOM 3061 C C . GLY A 1 385 ? -40.74847 29.60486 150.05383 1.000 18.41363 410 GLY A C 1
ATOM 3062 O O . GLY A 1 385 ? -40.80877 28.37694 150.15936 1.000 23.50809 410 GLY A O 1
ATOM 3063 N N . THR A 1 386 ? -41.74006 30.32512 149.52799 1.000 19.37225 411 THR A N 1
ATOM 3064 C CA . THR A 1 386 ? -42.91197 29.66548 148.96362 1.000 17.00087 411 THR A CA 1
ATOM 3065 C C . THR A 1 386 ? -42.55433 28.91167 147.68834 1.000 19.31922 411 THR A C 1
ATOM 3066 O O . THR A 1 386 ? -42.98710 27.76937 147.49420 1.000 17.85185 411 THR A O 1
ATOM 3070 N N . ALA A 1 387 ? -41.75403 29.53071 146.81606 1.000 17.51407 412 ALA A N 1
ATOM 3071 C CA . ALA A 1 387 ? -41.41031 28.89993 145.54481 1.000 21.34999 412 ALA A CA 1
ATOM 3072 C C . ALA A 1 387 ? -40.58684 27.63601 145.75554 1.000 17.03727 412 ALA A C 1
ATOM 3073 O O . ALA A 1 387 ? -40.72416 26.66530 145.00057 1.000 18.22381 412 ALA A O 1
ATOM 3075 N N . VAL A 1 388 ? -39.72191 27.62803 146.77427 1.000 17.18496 413 VAL A N 1
ATOM 3076 C CA . VAL A 1 388 ? -38.95047 26.42585 147.07958 1.000 18.31721 413 VAL A CA 1
ATOM 3077 C C . VAL A 1 388 ? -39.87465 25.27178 147.44423 1.000 18.69496 413 VAL A C 1
ATOM 3078 O O . VAL A 1 388 ? -39.58739 24.10995 147.12909 1.000 20.60309 413 VAL A O 1
ATOM 3082 N N A GLN A 1 389 ? -41.00045 25.56444 148.09816 0.393 18.93477 414 GLN A N 1
ATOM 3083 N N B GLN A 1 389 ? -40.99581 25.56446 148.10656 0.607 18.90213 414 GLN A N 1
ATOM 3084 C CA A GLN A 1 389 ? -41.95657 24.51138 148.42138 0.393 18.28954 414 GLN A CA 1
ATOM 3085 C CA B GLN A 1 389 ? -41.95972 24.51638 148.42173 0.607 18.23556 414 GLN A CA 1
ATOM 3086 C C A GLN A 1 389 ? -42.78634 24.11462 147.20575 0.393 18.32014 414 GLN A C 1
ATOM 3087 C C B GLN A 1 389 ? -42.76922 24.11308 147.19564 0.607 18.29975 414 GLN A C 1
ATOM 3088 O O A GLN A 1 389 ? -43.09674 22.93216 147.02418 0.393 19.77501 414 GLN A O 1
ATOM 3089 O O B GLN A 1 389 ? -43.04634 22.92526 146.99655 0.607 19.67494 414 GLN A O 1
ATOM 3100 N N . ARG A 1 390 ? -43.14877 25.08540 146.36280 1.000 17.36985 415 ARG A N 1
ATOM 3101 C CA . ARG A 1 390 ? -43.97495 24.78567 145.19626 1.000 16.30096 415 ARG A CA 1
ATOM 3102 C C . ARG A 1 390 ? -43.23061 23.92183 144.18640 1.000 19.41939 415 ARG A C 1
ATOM 3103 O O . ARG A 1 390 ? -43.83024 23.04644 143.55238 1.000 16.98196 415 ARG A O 1
ATOM 3111 N N . ARG A 1 391 ? -41.92501 24.14609 144.02589 1.000 17.94488 416 ARG A N 1
ATOM 3112 C CA . ARG A 1 391 ? -41.16777 23.41982 143.01367 1.000 14.09244 416 ARG A CA 1
ATOM 3113 C C . ARG A 1 391 ? -40.94546 21.95676 143.37541 1.000 18.08051 416 ARG A C 1
ATOM 3114 O O . ARG A 1 391 ? -40.43124 21.20413 142.54232 1.000 17.68339 416 ARG A O 1
ATOM 3122 N N . ASN A 1 392 ? -41.31166 21.53538 144.58612 1.000 19.50346 417 ASN A N 1
ATOM 3123 C CA . ASN A 1 392 ? -41.24533 20.12455 144.94318 1.000 19.12050 417 ASN A CA 1
ATOM 3124 C C . ASN A 1 392 ? -42.46368 19.34245 144.47358 1.000 17.13944 417 ASN A C 1
ATOM 3125 O O . ASN A 1 392 ? -42.46874 18.11132 144.58241 1.000 25.78375 417 ASN A O 1
ATOM 3130 N N . ASN A 1 393 ? -43.48380 20.02095 143.95509 1.000 16.31843 418 ASN A N 1
ATOM 3131 C CA . ASN A 1 393 ? -44.69590 19.35538 143.49957 1.000 17.66259 418 ASN A CA 1
ATOM 3132 C C . ASN A 1 393 ? -44.45854 18.70928 142.13943 1.000 20.28096 418 ASN A C 1
ATOM 3133 O O . ASN A 1 393 ? -44.00448 19.36901 141.20004 1.000 20.72223 418 ASN A O 1
ATOM 3138 N N . GLN A 1 394 ? -44.77466 17.41953 142.03489 1.000 20.26491 419 GLN A N 1
ATOM 3139 C CA . GLN A 1 394 ? -44.61098 16.66973 140.79634 1.000 22.28328 419 GLN A CA 1
ATOM 3140 C C . GLN A 1 394 ? -45.88396 16.60641 139.96340 1.000 24.72997 419 GLN A C 1
ATOM 3141 O O . GLN A 1 394 ? -45.85666 16.05647 138.85789 1.000 26.97742 419 GLN A O 1
ATOM 3147 N N . GLU A 1 395 ? -46.98800 17.15312 140.45938 1.000 23.90737 420 GLU A N 1
ATOM 3148 C CA . GLU A 1 395 ? -48.27785 17.03886 139.79895 1.000 27.02023 420 GLU A CA 1
ATOM 3149 C C . GLU A 1 395 ? -48.37250 17.99374 138.61075 1.000 22.21043 420 GLU A C 1
ATOM 3150 O O . GLU A 1 395 ? -47.60844 18.95795 138.51230 1.000 26.62606 420 GLU A O 1
ATOM 3156 N N . PRO A 1 396 ? -49.29678 17.74119 137.68388 1.000 24.87761 421 PRO A N 1
ATOM 3157 C CA . PRO A 1 396 ? -49.43630 18.62508 136.52054 1.000 24.17554 421 PRO A CA 1
ATOM 3158 C C . PRO A 1 396 ? -49.96124 19.99850 136.91402 1.000 20.11165 421 PRO A C 1
ATOM 3159 O O . PRO A 1 396 ? -50.38958 20.24667 138.04364 1.000 22.43644 421 PRO A O 1
ATOM 3163 N N . VAL A 1 397 ? -49.92229 20.90381 135.93339 1.000 24.95076 422 VAL A N 1
ATOM 3164 C CA . VAL A 1 397 ? -50.34137 22.28467 136.15970 1.000 20.39984 422 VAL A CA 1
ATOM 3165 C C . VAL A 1 397 ? -51.81092 22.34262 136.56105 1.000 25.49045 422 VAL A C 1
ATOM 3166 O O . VAL A 1 397 ? -52.20965 23.16224 137.39882 1.000 22.63492 422 VAL A O 1
ATOM 3170 N N . SER A 1 398 ? -52.63523 21.46072 135.98866 1.000 24.66861 423 SER A N 1
ATOM 3171 C CA . SER A 1 398 ? -54.05672 21.44151 136.31771 1.000 27.24871 423 SER A CA 1
ATOM 3172 C C . SER A 1 398 ? -54.30819 21.13492 137.78863 1.000 30.35705 423 SER A C 1
ATOM 3173 O O . SER A 1 398 ? -55.38074 21.46846 138.30481 1.000 33.43061 423 SER A O 1
ATOM 3176 N N . ALA A 1 399 ? -53.35009 20.50931 138.47400 1.000 28.85104 424 ALA A N 1
ATOM 3177 C CA . ALA A 1 399 ? -53.45281 20.23175 139.90087 1.000 27.21056 424 ALA A CA 1
ATOM 3178 C C . ALA A 1 399 ? -52.60604 21.18556 140.73952 1.000 21.80186 424 ALA A C 1
ATOM 3179 O O . ALA A 1 399 ? -52.20929 20.84323 141.85879 1.000 26.87944 424 ALA A O 1
ATOM 3181 N N . GLY A 1 400 ? -52.32260 22.37816 140.22033 1.000 22.08782 425 GLY A N 1
ATOM 3182 C CA . GLY A 1 400 ? -51.54939 23.36201 140.95116 1.000 22.08209 425 GLY A CA 1
ATOM 3183 C C . GLY A 1 400 ? -50.05022 23.25960 140.79285 1.000 17.80339 425 GLY A C 1
ATOM 3184 O O . GLY A 1 400 ? -49.31754 23.85891 141.58914 1.000 19.77753 425 GLY A O 1
ATOM 3185 N N . GLY A 1 401 ? -49.56848 22.53207 139.78831 1.000 18.50422 426 GLY A N 1
ATOM 3186 C CA . GLY A 1 401 ? -48.14990 22.31727 139.60178 1.000 19.94460 426 GLY A CA 1
ATOM 3187 C C . GLY A 1 401 ? -47.45400 23.48718 138.92894 1.000 20.21359 426 GLY A C 1
ATOM 3188 O O . GLY A 1 401 ? -48.02510 24.55292 138.69258 1.000 18.68362 426 GLY A O 1
ATOM 3189 N N . TRP A 1 402 ? -46.17867 23.26399 138.61257 1.000 15.21149 427 TRP A N 1
ATOM 3190 C CA . TRP A 1 402 ? -45.30307 24.28004 138.04740 1.000 15.21183 427 TRP A CA 1
ATOM 3191 C C . TRP A 1 402 ? -44.63877 23.73077 136.79229 1.000 15.10564 427 TRP A C 1
ATOM 3192 O O . TRP A 1 402 ? -44.59589 22.51848 136.57119 1.000 16.87305 427 TRP A O 1
ATOM 3203 N N . SER A 1 403 ? -44.09595 24.63548 135.98121 1.000 15.39733 428 SER A N 1
ATOM 3204 C CA . SER A 1 403 ? -43.43951 24.24972 134.73521 1.000 16.00682 428 SER A CA 1
ATOM 3205 C C . SER A 1 403 ? -41.97246 24.64045 134.66619 1.000 15.54759 428 SER A C 1
ATOM 3206 O O . SER A 1 403 ? -41.15979 23.86008 134.15918 1.000 15.25163 428 SER A O 1
ATOM 3209 N N . VAL A 1 404 ? -41.61214 25.83940 135.12654 1.000 13.55323 429 VAL A N 1
ATOM 3210 C CA . VAL A 1 404 ? -40.23386 26.32252 135.08972 1.000 12.71811 429 VAL A CA 1
ATOM 3211 C C . VAL A 1 404 ? -39.91527 26.99634 136.41599 1.000 13.57028 429 VAL A C 1
ATOM 3212 O O . VAL A 1 404 ? -40.75388 27.70691 136.98081 1.000 16.12597 429 VAL A O 1
ATOM 3216 N N . ALA A 1 405 ? -38.69455 26.78588 136.90232 1.000 13.89228 430 ALA A N 1
ATOM 3217 C CA . ALA A 1 405 ? -38.18849 27.43783 138.09927 1.000 14.16914 430 ALA A CA 1
ATOM 3218 C C . ALA A 1 405 ? -36.77123 27.92913 137.83285 1.000 15.06229 430 ALA A C 1
ATOM 3219 O O . ALA A 1 405 ? -36.12286 27.52921 136.86147 1.000 13.78905 430 ALA A O 1
ATOM 3221 N N . PHE A 1 406 ? -36.28831 28.80695 138.71014 1.000 14.00639 431 PHE A N 1
ATOM 3222 C CA . PHE A 1 406 ? -34.99223 29.44749 138.52770 1.000 14.64928 431 PHE A CA 1
ATOM 3223 C C . PHE A 1 406 ? -34.23588 29.44167 139.84252 1.000 13.11629 431 PHE A C 1
ATOM 3224 O O . PHE A 1 406 ? -34.78775 29.82027 140.87924 1.000 15.85456 431 PHE A O 1
ATOM 3232 N N . THR A 1 407 ? -32.97712 29.02002 139.79798 1.000 11.98084 432 THR A N 1
ATOM 3233 C CA . THR A 1 407 ? -32.14059 29.02434 140.98916 1.000 14.10776 432 THR A CA 1
ATOM 3234 C C . THR A 1 407 ? -30.68609 28.92698 140.55147 1.000 14.11773 432 THR A C 1
ATOM 3235 O O . THR A 1 407 ? -30.37547 28.91629 139.35846 1.000 13.09364 432 THR A O 1
ATOM 3239 N N . GLY A 1 408 ? -29.79335 28.86644 141.52949 1.000 11.81951 433 GLY A N 1
ATOM 3240 C CA . GLY A 1 408 ? -28.37415 28.79102 141.25389 1.000 13.26713 433 GLY A CA 1
ATOM 3241 C C . GLY A 1 408 ? -27.71716 27.67164 142.03044 1.000 15.29571 433 GLY A C 1
ATOM 3242 O O . GLY A 1 408 ? -28.15780 27.29342 143.11527 1.000 20.05731 433 GLY A O 1
ATOM 3243 N N . ASN A 1 409 ? -26.64849 27.13912 141.44793 1.000 12.54981 434 ASN A N 1
ATOM 3244 C CA . ASN A 1 409 ? -25.82945 26.11512 142.07854 1.000 14.31398 434 ASN A CA 1
ATOM 3245 C C . ASN A 1 409 ? -24.44720 26.68907 142.34224 1.000 11.11604 434 ASN A C 1
ATOM 3246 O O . ASN A 1 409 ? -23.83606 27.27968 141.44569 1.000 11.55840 434 ASN A O 1
ATOM 3251 N N . THR A 1 410 ? -23.95890 26.50685 143.56340 1.000 14.55102 435 THR A N 1
ATOM 3252 C CA . THR A 1 410 ? -22.71526 27.10439 144.01814 1.000 12.31716 435 THR A CA 1
ATOM 3253 C C . THR A 1 410 ? -21.69039 26.02326 144.33796 1.000 12.74207 435 THR A C 1
ATOM 3254 O O . THR A 1 410 ? -22.00689 24.83390 144.43181 1.000 13.73575 435 THR A O 1
ATOM 3258 N N . GLY A 1 411 ? -20.44282 26.45772 144.49620 1.000 12.01495 436 GLY A N 1
ATOM 3259 C CA . GLY A 1 411 ? -19.42822 25.64854 145.12674 1.000 11.73486 436 GLY A CA 1
ATOM 3260 C C . GLY A 1 411 ? -18.76541 24.63191 144.22133 1.000 11.27066 436 GLY A C 1
ATOM 3261 O O . GLY A 1 411 ? -18.95486 24.61834 143.00007 1.000 10.93480 436 GLY A O 1
ATOM 3262 N N . PRO A 1 412 ? -17.96695 23.74443 144.82183 1.000 10.99282 437 PRO A N 1
ATOM 3263 C CA . PRO A 1 412 ? -17.19483 22.78336 144.02027 1.000 13.45323 437 PRO A CA 1
ATOM 3264 C C . PRO A 1 412 ? -18.03450 21.71940 143.33146 1.000 10.15059 437 PRO A C 1
ATOM 3265 O O . PRO A 1 412 ? -17.48788 20.99287 142.48957 1.000 11.74612 437 PRO A O 1
ATOM 3269 N N . ASN A 1 413 ? -19.32899 21.60000 143.64660 1.000 12.41543 438 ASN A N 1
ATOM 3270 C CA . ASN A 1 413 ? -20.16071 20.61344 142.96126 1.000 10.69964 438 ASN A CA 1
ATOM 3271 C C . ASN A 1 413 ? -20.16426 20.83054 141.45451 1.000 12.50296 438 ASN A C 1
ATOM 3272 O O . ASN A 1 413 ? -20.32646 19.87221 140.69297 1.000 10.84586 438 ASN A O 1
ATOM 3277 N N . ASN A 1 414 ? -19.98720 22.07188 141.00440 1.000 9.09586 439 ASN A N 1
ATOM 3278 C CA . ASN A 1 414 ? -20.03185 22.37843 139.57894 1.000 9.52220 439 ASN A CA 1
ATOM 3279 C C . ASN A 1 414 ? -18.73604 22.05133 138.85068 1.000 8.80159 439 ASN A C 1
ATOM 3280 O O . ASN A 1 414 ? -18.66731 22.26253 137.63381 1.000 10.06268 439 ASN A O 1
ATOM 3285 N N . LEU A 1 415 ? -17.71467 21.55140 139.55183 1.000 9.28568 440 LEU A N 1
ATOM 3286 C CA . LEU A 1 415 ? -16.43828 21.24703 138.91435 1.000 10.00138 440 LEU A CA 1
ATOM 3287 C C . LEU A 1 415 ? -16.43456 19.90825 138.19194 1.000 9.85731 440 LEU A C 1
ATOM 3288 O O . LEU A 1 415 ? -15.61123 19.71163 137.29108 1.000 9.91717 440 LEU A O 1
ATOM 3293 N N . ASP A 1 416 ? -17.32415 18.98993 138.55590 1.000 10.34329 441 ASP A N 1
ATOM 3294 C CA . ASP A 1 416 ? -17.25511 17.64587 137.99698 1.000 9.32118 441 ASP A CA 1
ATOM 3295 C C . ASP A 1 416 ? -18.58521 16.93525 138.23483 1.000 10.46193 441 ASP A C 1
ATOM 3296 O O . ASP A 1 416 ? -19.45227 17.47858 138.92815 1.000 10.72172 441 ASP A O 1
ATOM 3301 N N . PRO A 1 417 ? -18.80421 15.74052 137.67344 1.000 10.21556 442 PRO A N 1
ATOM 3302 C CA . PRO A 1 417 ? -20.13267 15.11655 137.77574 1.000 11.37246 442 PRO A CA 1
ATOM 3303 C C . PRO A 1 417 ? -20.47560 14.52216 139.13699 1.000 13.27259 442 PRO A C 1
ATOM 3304 O O . PRO A 1 417 ? -21.60530 14.05234 139.29946 1.000 13.90443 442 PRO A O 1
ATOM 3308 N N . ALA A 1 418 ? -19.57244 14.52066 140.12118 1.000 12.70187 443 ALA A N 1
ATOM 3309 C CA . ALA A 1 418 ? -19.83147 13.78984 141.36244 1.000 14.76760 443 ALA A CA 1
ATOM 3310 C C . ALA A 1 418 ? -21.04090 14.35150 142.10474 1.000 11.94827 443 ALA A C 1
ATOM 3311 O O . ALA A 1 418 ? -22.03587 13.65004 142.32359 1.000 16.28274 443 ALA A O 1
ATOM 3313 N N . GLY A 1 419 ? -20.96664 15.61458 142.51311 1.000 13.25336 444 GLY A N 1
ATOM 3314 C CA . GLY A 1 419 ? -22.03818 16.26835 143.23514 1.000 15.27917 444 GLY A CA 1
ATOM 3315 C C . GLY A 1 419 ? -22.85506 17.24237 142.41717 1.000 14.16837 444 GLY A C 1
ATOM 3316 O O . GLY A 1 419 ? -23.70921 17.93764 142.98060 1.000 14.40650 444 GLY A O 1
ATOM 3317 N N . HIS A 1 420 ? -22.61216 17.31939 141.11191 1.000 10.95507 445 HIS A N 1
ATOM 3318 C CA . HIS A 1 420 ? -23.34923 18.20730 140.22368 1.000 13.63181 445 HIS A CA 1
ATOM 3319 C C . HIS A 1 420 ? -24.83762 17.88022 140.27064 1.000 13.18423 445 HIS A C 1
ATOM 3320 O O . HIS A 1 420 ? -25.24903 16.77245 139.91689 1.000 15.44189 445 HIS A O 1
ATOM 3327 N N . LEU A 1 421 ? -25.64551 18.83891 140.71859 1.000 12.71911 446 LEU A N 1
ATOM 3328 C CA . LEU A 1 421 ? -27.06268 18.56878 140.93798 1.000 12.73333 446 LEU A CA 1
ATOM 3329 C C . LEU A 1 421 ? -27.88749 18.56869 139.65031 1.000 12.50131 446 LEU A C 1
ATOM 3330 O O . LEU A 1 421 ? -28.61688 17.60000 139.40106 1.000 14.52601 446 LEU A O 1
ATOM 3335 N N . PRO A 1 422 ? -27.82268 19.61254 138.81109 1.000 12.14217 447 PRO A N 1
ATOM 3336 C CA . PRO A 1 422 ? -28.77869 19.68488 137.69351 1.000 13.25809 447 PRO A CA 1
ATOM 3337 C C . PRO A 1 422 ? -28.54048 18.65160 136.60656 1.000 11.20512 447 PRO A C 1
ATOM 3338 O O . PRO A 1 422 ? -29.48876 18.31026 135.88985 1.000 12.93130 447 PRO A O 1
ATOM 3342 N N . MET A 1 423 ? -27.31529 18.14825 136.44876 1.000 11.23573 448 MET A N 1
ATOM 3343 C CA . MET A 1 423 ? -27.04655 17.21232 135.36243 1.000 11.91736 448 MET A CA 1
ATOM 3344 C C . MET A 1 423 ? -27.58690 15.81129 135.62584 1.000 15.11015 448 MET A C 1
ATOM 3345 O O . MET A 1 423 ? -27.66001 15.01264 134.68478 1.000 15.24522 448 MET A O 1
ATOM 3350 N N . ARG A 1 424 ? -27.96685 15.49552 136.86423 1.000 13.71445 449 ARG A N 1
ATOM 3351 C CA . ARG A 1 424 ? -28.41359 14.14594 137.18990 1.000 14.25182 449 ARG A CA 1
ATOM 3352 C C . ARG A 1 424 ? -29.69543 13.80356 136.44097 1.000 15.37619 449 ARG A C 1
ATOM 3353 O O . ARG A 1 424 ? -30.57879 14.647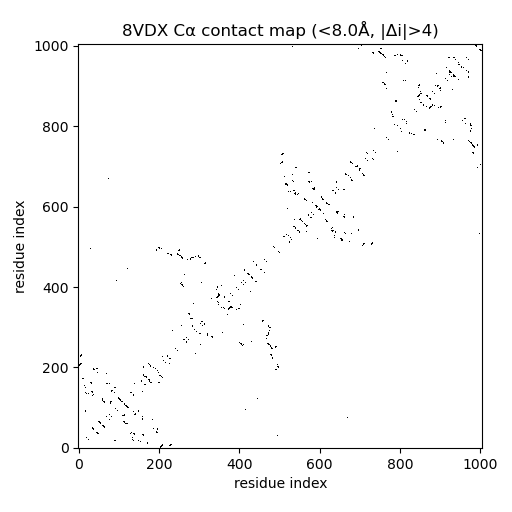09 136.26518 1.000 17.99147 449 ARG A O 1
ATOM 3361 N N . GLY A 1 425 ? -29.79193 12.55131 135.99751 1.000 14.53005 450 GLY A N 1
ATOM 3362 C CA . GLY A 1 425 ? -30.91368 12.13015 135.18367 1.000 16.49201 450 GLY A CA 1
ATOM 3363 C C . GLY A 1 425 ? -31.63896 10.90823 135.70626 1.000 17.17643 450 GLY A C 1
ATOM 3364 O O . GLY A 1 425 ? -32.17832 10.12231 134.91886 1.000 17.34693 450 GLY A O 1
ATOM 3365 N N . ASN A 1 426 ? -31.67135 10.73417 137.02738 1.000 17.78451 451 ASN A N 1
ATOM 3366 C CA . ASN A 1 426 ? -32.34479 9.57476 137.61421 1.000 19.50823 451 ASN A CA 1
ATOM 3367 C C . ASN A 1 426 ? -33.79076 9.86543 138.00209 1.000 21.17157 451 ASN A C 1
ATOM 3368 O O . ASN A 1 426 ? -34.28382 9.36352 139.01625 1.000 21.76736 451 ASN A O 1
ATOM 3373 N N . GLY A 1 427 ? -34.48903 10.67343 137.20707 1.000 19.67786 452 GLY A N 1
ATOM 3374 C CA . GLY A 1 427 ? -35.94302 10.73640 137.29640 1.000 19.73056 452 GLY A CA 1
ATOM 3375 C C . GLY A 1 427 ? -36.43662 11.32336 138.60445 1.000 22.21080 452 GLY A C 1
ATOM 3376 O O . GLY A 1 427 ? -35.94293 12.34964 139.08291 1.000 19.58641 452 GLY A O 1
ATOM 3377 N N . LYS A 1 428 ? -37.43638 10.66528 139.19570 1.000 23.97851 453 LYS A N 1
ATOM 3378 C CA . LYS A 1 428 ? -38.04952 11.16957 140.41758 1.000 20.59225 453 LYS A CA 1
ATOM 3379 C C . LYS A 1 428 ? -37.12790 11.07582 141.62545 1.000 27.25947 453 LYS A C 1
ATOM 3380 O O . LYS A 1 428 ? -37.48334 11.58558 142.69332 1.000 28.66487 453 LYS A O 1
ATOM 3386 N N . GLN A 1 429 ? -35.96444 10.44593 141.48686 1.000 26.41978 454 GLN A N 1
ATOM 3387 C CA . GLN A 1 429 ? -34.94603 10.45250 142.52635 1.000 25.84641 454 GLN A CA 1
ATOM 3388 C C . GLN A 1 429 ? -33.94563 11.58828 142.35640 1.000 27.21623 454 GLN A C 1
ATOM 3389 O O . GLN A 1 429 ? -33.02344 11.71064 143.16924 1.000 26.60100 454 GLN A O 1
ATOM 3395 N N . ALA A 1 430 ? -34.10898 12.42075 141.33049 1.000 22.64965 455 ALA A N 1
ATOM 3396 C CA . ALA A 1 430 ? -33.17051 13.49187 141.04353 1.000 20.42701 455 ALA A CA 1
ATOM 3397 C C . ALA A 1 430 ? -33.60789 14.79717 141.70619 1.000 21.32883 455 ALA A C 1
ATOM 3398 O O . ALA A 1 430 ? -34.63907 14.87865 142.37824 1.000 19.91458 455 ALA A O 1
ATOM 3400 N N . TRP A 1 431 ? -32.78608 15.82984 141.51474 1.000 19.07320 456 TRP A N 1
ATOM 3401 C CA . TRP A 1 431 ? -33.13396 17.19893 141.87307 1.000 20.49823 456 TRP A CA 1
ATOM 3402 C C . TRP A 1 431 ? -34.50640 17.55992 141.31288 1.000 16.83503 456 TRP A C 1
ATOM 3403 O O . TRP A 1 431 ? -34.94939 16.99772 140.30753 1.000 17.32875 456 TRP A O 1
ATOM 3414 N N . PHE A 1 432 ? -35.18175 18.50944 141.96874 1.000 14.55814 457 PHE A N 1
ATOM 3415 C CA . PHE A 1 432 ? -36.52448 18.90790 141.55518 1.000 14.99934 457 PHE A CA 1
ATOM 3416 C C . PHE A 1 432 ? -36.56033 19.21588 140.06215 1.000 17.41689 457 PHE A C 1
ATOM 3417 O O . PHE A 1 432 ? -35.61366 19.77541 139.50160 1.000 14.58060 457 PHE A O 1
ATOM 3425 N N . GLY A 1 433 ? -37.66390 18.83931 139.41832 1.000 14.67361 458 GLY A N 1
ATOM 3426 C CA . GLY A 1 433 ? -37.73922 18.86639 137.96941 1.000 15.08345 458 GLY A CA 1
ATOM 3427 C C . GLY A 1 433 ? -37.70754 17.46896 137.39221 1.000 14.24224 458 GLY A C 1
ATOM 3428 O O . GLY A 1 433 ? -38.37131 17.18580 136.38405 1.000 16.14350 458 GLY A O 1
ATOM 3429 N N . TRP A 1 434 ? -36.91655 16.59822 138.01697 1.000 14.04966 459 TRP A N 1
ATOM 3430 C CA . TRP A 1 434 ? -36.94668 15.16093 137.77499 1.000 12.72396 459 TRP A CA 1
ATOM 3431 C C . TRP A 1 434 ? -36.74948 14.76486 136.30811 1.000 13.62603 459 TRP A C 1
ATOM 3432 O O . TRP A 1 434 ? -37.59002 14.07200 135.72676 1.000 17.11449 459 TRP A O 1
ATOM 3443 N N . PRO A 1 435 ? -35.64942 15.18345 135.68560 1.000 14.29766 460 PRO A N 1
ATOM 3444 C CA . PRO A 1 435 ? -35.36325 14.73662 134.32218 1.000 14.01123 460 PRO A CA 1
ATOM 3445 C C . PRO A 1 435 ? -34.87625 13.29782 134.30771 1.000 14.83162 460 PRO A C 1
ATOM 3446 O O . PRO A 1 435 ? -34.23409 12.82155 135.24708 1.000 17.09360 460 PRO A O 1
ATOM 3450 N N . THR A 1 436 ? -35.19095 12.60631 133.21809 1.000 16.46988 461 THR A N 1
ATOM 3451 C CA . THR A 1 436 ? -34.75475 11.23394 133.00465 1.000 17.86112 461 THR A CA 1
ATOM 3452 C C . THR A 1 436 ? -33.76900 11.21020 131.84661 1.000 19.97010 461 THR A C 1
ATOM 3453 O O . THR A 1 436 ? -34.12825 11.55454 130.71558 1.000 23.24104 461 THR A O 1
ATOM 3457 N N . SER A 1 437 ? -32.52629 10.82244 132.13603 1.000 17.13678 462 SER A N 1
ATOM 3458 C CA . SER A 1 437 ? -31.50473 10.66031 131.10217 1.000 17.51567 462 SER A CA 1
ATOM 3459 C C . SER A 1 437 ? -30.57589 9.53797 131.55436 1.000 18.73814 462 SER A C 1
ATOM 3460 O O . SER A 1 437 ? -29.65159 9.77480 132.33819 1.000 15.21048 462 SER A O 1
ATOM 3463 N N . GLU A 1 438 ? -30.82804 8.32355 131.05817 1.000 21.70530 463 GLU A N 1
ATOM 3464 C CA . GLU A 1 438 ? -29.96488 7.19846 131.40069 1.000 24.28181 463 GLU A CA 1
ATOM 3465 C C . GLU A 1 438 ? -28.53611 7.42779 130.92891 1.000 19.51603 463 GLU A C 1
ATOM 3466 O O . GLU A 1 438 ? -27.58984 6.93666 131.55588 1.000 20.18115 463 GLU A O 1
ATOM 3472 N N A ARG A 1 439 ? -28.36512 8.16615 129.82884 0.534 16.94728 464 ARG A N 1
ATOM 3473 N N B ARG A 1 439 ? -28.35125 8.17822 129.83998 0.466 16.96654 464 ARG A N 1
ATOM 3474 C CA A ARG A 1 439 ? -27.03112 8.46248 129.31799 0.534 18.71322 464 ARG A CA 1
ATOM 3475 C CA B ARG A 1 439 ? -26.99956 8.42226 129.34791 0.466 18.72583 464 ARG A CA 1
ATOM 3476 C C A ARG A 1 439 ? -26.23885 9.30508 130.30905 0.534 16.49913 464 ARG A C 1
ATOM 3477 C C B ARG A 1 439 ? -26.21646 9.32502 130.29459 0.466 16.49205 464 ARG A C 1
ATOM 3478 O O A ARG A 1 439 ? -25.07400 9.01195 130.60212 0.534 16.29760 464 ARG A O 1
ATOM 3479 O O B ARG A 1 439 ? -25.02888 9.08745 130.54318 0.466 16.33352 464 ARG A O 1
ATOM 3494 N N . LEU A 1 440 ? -26.85839 10.36493 130.83345 1.000 16.09935 465 LEU A N 1
ATOM 3495 C CA . LEU A 1 440 ? -26.16480 11.23055 131.78169 1.000 12.98466 465 LEU A CA 1
ATOM 3496 C C . LEU A 1 440 ? -25.80900 10.47513 133.05689 1.000 14.95702 465 LEU A C 1
ATOM 3497 O O . LEU A 1 440 ? -24.73213 10.68294 133.62817 1.000 15.13261 465 LEU A O 1
ATOM 3502 N N . GLU A 1 441 ? -26.68947 9.57751 133.50561 1.000 16.65521 466 GLU A N 1
ATOM 3503 C CA . GLU A 1 441 ? -26.37720 8.76869 134.68000 1.000 16.48084 466 GLU A CA 1
ATOM 3504 C C . GLU A 1 441 ? -25.19578 7.84294 134.41634 1.000 17.50258 466 GLU A C 1
ATOM 3505 O O . GLU A 1 441 ? -24.31381 7.69064 135.27031 1.000 16.08656 466 GLU A O 1
ATOM 3511 N N . GLN A 1 442 ? -25.15383 7.22282 133.23528 1.000 14.65818 467 GLN A N 1
ATOM 3512 C CA . GLN A 1 442 ? -24.05488 6.31466 132.92461 1.000 18.80402 467 GLN A CA 1
ATOM 3513 C C . GLN A 1 442 ? -22.74861 7.07410 132.72421 1.000 18.54886 467 GLN A C 1
ATOM 3514 O O . GLN A 1 442 ? -21.68400 6.61068 133.14944 1.000 18.17310 467 GLN A O 1
ATOM 3520 N N . LEU A 1 443 ? -22.80873 8.24306 132.08065 1.000 16.40664 468 LEU A N 1
ATOM 3521 C CA . LEU A 1 443 ? -21.60104 9.03815 131.87860 1.000 19.34337 468 LEU A CA 1
ATOM 3522 C C . LEU A 1 443 ? -20.99436 9.46615 133.20843 1.000 17.37087 468 LEU A C 1
ATOM 3523 O O . LEU A 1 443 ? -19.76815 9.46645 133.37014 1.000 16.21002 468 LEU A O 1
ATOM 3528 N N . ARG A 1 444 ? -21.83938 9.83649 134.17233 1.000 14.12634 469 ARG A N 1
ATOM 3529 C CA . ARG A 1 444 ? -21.34364 10.17238 135.50230 1.000 14.13528 469 ARG A CA 1
ATOM 3530 C C . ARG A 1 444 ? -20.60356 8.99508 136.12623 1.000 15.58700 469 ARG A C 1
ATOM 3531 O O . ARG A 1 444 ? -19.52595 9.16759 136.70944 1.000 15.26885 469 ARG A O 1
ATOM 3539 N N . ILE A 1 445 ? -21.16186 7.78781 136.00212 1.000 17.24121 470 ILE A N 1
ATOM 3540 C CA . ILE A 1 445 ? -20.48537 6.59581 136.50868 1.000 19.50110 470 ILE A CA 1
ATOM 3541 C C . ILE A 1 445 ? -19.17759 6.36799 135.76138 1.000 18.59592 470 ILE A C 1
ATOM 3542 O O . ILE A 1 445 ? -18.15756 6.00584 136.36147 1.000 19.05160 470 ILE A O 1
ATOM 3547 N N . ASP A 1 446 ? -19.18406 6.58214 134.44198 1.000 17.79898 471 ASP A N 1
ATOM 3548 C CA . ASP A 1 446 ? -17.95500 6.45587 133.66296 1.000 21.83031 471 ASP A CA 1
ATOM 3549 C C . ASP A 1 446 ? -16.87257 7.39042 134.18757 1.000 19.87197 471 ASP A C 1
ATOM 3550 O O . ASP A 1 446 ? -15.69274 7.02321 134.23574 1.000 19.26533 471 ASP A O 1
ATOM 3555 N N . TRP A 1 447 ? -17.25659 8.60440 134.58930 1.000 13.48330 472 TRP A N 1
ATOM 3556 C CA . TRP A 1 447 ? -16.28510 9.54062 135.14227 1.000 15.63652 472 TRP A CA 1
ATOM 3557 C C . TRP A 1 447 ? -15.68527 9.01192 136.44050 1.000 16.52435 472 TRP A C 1
ATOM 3558 O O . TRP A 1 447 ? -14.48825 9.19252 136.69678 1.000 18.19974 472 TRP A O 1
ATOM 3569 N N . PHE A 1 448 ? -16.50059 8.35387 137.27176 1.000 15.83506 473 PHE A N 1
ATOM 3570 C CA . PHE A 1 448 ? -15.98281 7.76372 138.50392 1.000 17.18690 473 PHE A CA 1
ATOM 3571 C C . PHE A 1 448 ? -14.92931 6.70235 138.20958 1.000 22.07620 473 PHE A C 1
ATOM 3572 O O . PHE A 1 448 ? -13.95727 6.55454 138.96055 1.000 21.87568 473 PHE A O 1
ATOM 3580 N N . ASN A 1 449 ? -15.10337 5.95497 137.12213 1.000 19.71379 474 ASN A N 1
ATOM 3581 C CA . ASN A 1 449 ? -14.20709 4.86165 136.76853 1.000 20.74442 474 ASN A CA 1
ATOM 3582 C C . ASN A 1 449 ? -13.11316 5.27453 135.79054 1.000 20.03383 474 ASN A C 1
ATOM 3583 O O . ASN A 1 449 ? -12.34006 4.41700 135.35056 1.000 25.28086 474 ASN A O 1
ATOM 3588 N N . ALA A 1 450 ? -13.02657 6.55689 135.44664 1.000 20.37666 475 ALA A N 1
ATOM 3589 C CA . ALA A 1 450 ? -12.05891 6.99708 134.45322 1.000 21.54257 475 ALA A CA 1
ATOM 3590 C C . ALA A 1 450 ? -10.63681 6.84663 134.99140 1.000 19.53147 475 ALA A C 1
ATOM 3591 O O . ALA A 1 450 ? -10.36441 7.20556 136.14104 1.000 22.23763 475 ALA A O 1
ATOM 3593 N N . PRO A 1 451 ? -9.70919 6.32574 134.18253 1.000 21.17664 476 PRO A N 1
ATOM 3594 C CA . PRO A 1 451 ? -8.36470 6.03014 134.70601 1.000 23.21750 476 PRO A CA 1
ATOM 3595 C C . PRO A 1 451 ? -7.53564 7.25942 135.03889 1.000 24.54242 476 PRO A C 1
ATOM 3596 O O . PRO A 1 451 ? -6.71704 7.19567 135.96520 1.000 26.85976 476 PRO A O 1
ATOM 3600 N N . ASP A 1 452 ? -7.70118 8.36691 134.31662 1.000 20.95888 477 ASP A N 1
ATOM 3601 C CA . ASP A 1 452 ? -6.82379 9.51826 134.48591 1.000 15.54513 477 ASP A CA 1
ATOM 3602 C C . ASP A 1 452 ? -7.55156 10.78726 134.05775 1.000 19.15992 477 ASP A C 1
ATOM 3603 O O . ASP A 1 452 ? -8.71036 10.75460 133.63205 1.000 18.27032 477 ASP A O 1
ATOM 3608 N N . LEU A 1 453 ? -6.84107 11.91444 134.16165 1.000 16.28676 478 LEU A N 1
ATOM 3609 C CA . LEU A 1 453 ? -7.44763 13.21594 133.89608 1.000 16.04597 478 LEU A CA 1
ATOM 3610 C C . LEU A 1 453 ? -7.89118 13.34091 132.44437 1.000 15.43770 478 LEU A C 1
ATOM 3611 O O . LEU A 1 453 ? -8.96992 13.87574 132.16155 1.000 15.44506 478 LEU A O 1
ATOM 3616 N N . ASP A 1 454 ? -7.07023 12.85932 131.50862 1.000 16.42725 479 ASP A N 1
ATOM 3617 C CA . ASP A 1 454 ? -7.43882 12.93096 130.09884 1.000 16.40280 479 ASP A CA 1
ATOM 3618 C C . ASP A 1 454 ? -8.73979 12.18326 129.83253 1.000 17.15894 479 ASP A C 1
ATOM 3619 O O . ASP A 1 454 ? -9.60612 12.66977 129.09436 1.000 15.89542 479 ASP A O 1
ATOM 3624 N N . ALA A 1 455 ? -8.89931 11.00339 130.43602 1.000 14.84985 480 ALA A N 1
ATOM 3625 C CA . ALA A 1 455 ? -10.13455 10.24523 130.27402 1.000 15.51631 480 ALA A CA 1
ATOM 3626 C C . ALA A 1 455 ? -11.31389 10.96556 130.91435 1.000 15.03762 480 ALA A C 1
ATOM 3627 O O . ALA A 1 455 ? -12.42713 10.94380 130.37667 1.000 14.51946 480 ALA A O 1
ATOM 3629 N N . GLN A 1 456 ? -11.09100 11.60244 132.06721 1.000 13.12341 481 GLN A N 1
ATOM 3630 C CA . GLN A 1 456 ? -12.15889 12.36080 132.71159 1.000 11.94934 481 GLN A CA 1
ATOM 3631 C C . GLN A 1 456 ? -12.62675 13.51351 131.83143 1.000 12.31148 481 GLN A C 1
ATOM 3632 O O . GLN A 1 456 ? -13.83268 13.76272 131.71272 1.000 11.41513 481 GLN A O 1
ATOM 3638 N N . LYS A 1 457 ? -11.68707 14.22536 131.20449 1.000 12.12456 482 LYS A N 1
ATOM 3639 C CA . LYS A 1 457 ? -12.05594 15.34738 130.34589 1.000 10.07967 482 LYS A CA 1
ATOM 3640 C C . LYS A 1 457 ? -12.87893 14.88708 129.15073 1.000 9.26346 482 LYS A C 1
ATOM 3641 O O . LYS A 1 457 ? -13.84871 15.55091 128.76432 1.000 10.15121 482 LYS A O 1
ATOM 3647 N N . LYS A 1 458 ? -12.50821 13.75309 128.54958 1.000 10.62248 483 LYS A N 1
ATOM 3648 C CA . LYS A 1 458 ? -13.25528 13.25808 127.39766 1.000 11.30851 483 LYS A CA 1
ATOM 3649 C C . LYS A 1 458 ? -14.68660 12.90515 127.78074 1.000 11.00597 483 LYS A C 1
ATOM 3650 O O . LYS A 1 458 ? -15.62318 13.15965 127.01451 1.000 11.89748 483 LYS A O 1
ATOM 3656 N N . ILE A 1 459 ? -14.87625 12.33399 128.97195 1.000 10.09194 484 ILE A N 1
ATOM 3657 C CA . ILE A 1 459 ? -16.21814 12.00383 129.44014 1.000 10.91675 484 ILE A CA 1
ATOM 3658 C C . ILE A 1 459 ? -17.01736 13.27188 129.71276 1.000 11.22662 484 ILE A C 1
ATOM 3659 O O . ILE A 1 459 ? -18.21815 13.34045 129.42430 1.000 10.13873 484 ILE A O 1
ATOM 3664 N N . CYS A 1 460 ? -16.36983 14.30240 130.25552 1.000 9.25471 485 CYS A N 1
ATOM 3665 C CA . CYS A 1 460 ? -17.10244 15.52698 130.54532 1.000 10.53223 485 CYS A CA 1
ATOM 3666 C C . CYS A 1 460 ? -17.42736 16.31931 129.28479 1.000 11.74013 485 CYS A C 1
ATOM 3667 O O . CYS A 1 460 ? -18.37849 17.10741 129.29916 1.000 9.43209 485 CYS A O 1
ATOM 3670 N N . ARG A 1 461 ? -16.67765 16.12070 128.19593 1.000 9.54743 486 ARG A N 1
ATOM 3671 C CA . ARG A 1 461 ? -17.13063 16.60810 126.89537 1.000 7.73802 486 ARG A CA 1
ATOM 3672 C C . ARG A 1 461 ? -18.44076 15.93925 126.50217 1.000 9.39724 486 ARG A C 1
ATOM 3673 O O . ARG A 1 461 ? -19.39637 16.60584 126.08696 1.000 9.65807 486 ARG A O 1
ATOM 3681 N N . GLU A 1 462 ? -18.50172 14.61147 126.63514 1.000 10.11350 487 GLU A N 1
ATOM 3682 C CA . GLU A 1 462 ? -19.71941 13.88454 126.29383 1.000 10.01428 487 GLU A CA 1
ATOM 3683 C C . GLU A 1 462 ? -20.87605 14.28804 127.19706 1.000 10.45011 487 GLU A C 1
ATOM 3684 O O . GLU A 1 462 ? -22.02174 14.38542 126.74327 1.000 10.72519 487 GLU A O 1
ATOM 3690 N N . ILE A 1 463 ? -20.59653 14.53883 128.47736 1.000 7.73098 488 ILE A N 1
ATOM 3691 C CA . ILE A 1 463 ? -21.65230 14.97469 129.38538 1.000 8.79463 488 ILE A CA 1
ATOM 3692 C C . ILE A 1 463 ? -22.25111 16.29394 128.91646 1.000 8.79475 488 ILE A C 1
ATOM 3693 O O . ILE A 1 463 ? -23.47589 16.46764 128.91107 1.000 9.04384 488 ILE A O 1
ATOM 3698 N N . GLN A 1 464 ? -21.40424 17.23752 128.49891 1.000 8.69529 489 GLN A N 1
ATOM 3699 C CA . GLN A 1 464 ? -21.92064 18.51769 128.02740 1.000 8.70713 489 GLN A CA 1
ATOM 3700 C C . GLN A 1 464 ? -22.72318 18.35268 126.74146 1.000 9.55000 489 GLN A C 1
ATOM 3701 O O . GLN A 1 464 ? -23.78303 18.97080 126.58404 1.000 9.34123 489 GLN A O 1
ATOM 3707 N N . LEU A 1 465 ? -22.24494 17.51835 125.81473 1.000 8.01416 490 LEU A N 1
ATOM 3708 C CA . LEU A 1 465 ? -23.03422 17.22858 124.62115 1.000 9.11681 490 LEU A CA 1
ATOM 3709 C C . LEU A 1 465 ? -24.38875 16.64204 124.99174 1.000 10.98751 490 LEU A C 1
ATOM 3710 O O . LEU A 1 465 ? -25.41344 16.99750 124.39694 1.000 10.25045 490 LEU A O 1
ATOM 3715 N N . GLN A 1 466 ? -24.41562 15.75352 125.98759 1.000 8.63450 491 GLN A N 1
ATOM 3716 C CA . GLN A 1 466 ? -25.66691 15.09853 126.35384 1.000 9.09293 491 GLN A CA 1
ATOM 3717 C C . GLN A 1 466 ? -26.59716 16.04173 127.10473 1.000 10.08766 491 GLN A C 1
ATOM 3718 O O . GLN A 1 466 ? -27.82322 15.91466 127.00088 1.000 11.28241 491 GLN A O 1
ATOM 3724 N N . VAL A 1 467 ? -26.04210 16.98602 127.86671 1.000 9.56035 492 VAL A N 1
ATOM 3725 C CA . VAL A 1 467 ? -26.88358 17.97767 128.52744 1.000 9.09053 492 VAL A CA 1
ATOM 3726 C C . VAL A 1 467 ? -27.58841 18.84806 127.49457 1.000 9.71888 492 VAL A C 1
ATOM 3727 O O . VAL A 1 467 ? -28.76914 19.17787 127.64659 1.000 9.71966 492 VAL A O 1
ATOM 3731 N N . PHE A 1 468 ? -26.89232 19.21401 126.41555 1.000 9.88061 493 PHE A N 1
ATOM 3732 C CA . PHE A 1 468 ? -27.54528 20.00655 125.37717 1.000 9.23345 493 PHE A CA 1
ATOM 3733 C C . PHE A 1 468 ? -28.54837 19.17657 124.58145 1.000 13.46661 493 PHE A C 1
ATOM 3734 O O . PHE A 1 468 ? -29.53276 19.72347 124.07098 1.000 13.49731 493 PHE A O 1
ATOM 3742 N N . GLU A 1 469 ? -28.33439 17.85971 124.48867 1.000 9.79923 494 GLU A N 1
ATOM 3743 C CA . GLU A 1 469 ? -29.24575 16.99696 123.74053 1.000 9.70115 494 GLU A CA 1
ATOM 3744 C C . GLU A 1 469 ? -30.50837 16.66702 124.53359 1.000 12.41920 494 GLU A C 1
ATOM 3745 O O . GLU A 1 469 ? -31.61372 16.69164 123.97882 1.000 13.15321 494 GLU A O 1
ATOM 3751 N N . ASP A 1 470 ? -30.37005 16.34834 125.82271 1.000 10.63747 495 ASP A N 1
ATOM 3752 C CA . ASP A 1 470 ? -31.51609 15.97966 126.64738 1.000 11.36668 495 ASP A CA 1
ATOM 3753 C C . ASP A 1 470 ? -32.10599 17.15557 127.41640 1.000 11.37176 495 ASP A C 1
ATOM 3754 O O . ASP A 1 470 ? -33.26784 17.08371 127.83512 1.000 12.96837 495 ASP A O 1
ATOM 3759 N N . VAL A 1 471 ? -31.33444 18.22194 127.60712 1.000 10.49896 496 VAL A N 1
ATOM 3760 C CA . VAL A 1 471 ? -31.74905 19.44521 128.29847 1.000 10.66738 496 VAL A CA 1
ATOM 3761 C C . VAL A 1 471 ? -32.37874 19.13865 129.65501 1.000 14.10102 496 VAL A C 1
ATOM 3762 O O . VAL A 1 471 ? -33.56152 19.44606 129.87392 1.000 13.18435 496 VAL A O 1
ATOM 3766 N N . PRO A 1 472 ? -31.63784 18.55248 130.60009 1.000 10.54426 497 PRO A N 1
ATOM 3767 C CA . PRO A 1 472 ? -32.15390 18.47338 131.97533 1.000 11.33963 497 PRO A CA 1
ATOM 3768 C C . PRO A 1 472 ? -32.31771 19.83974 132.60653 1.000 12.00401 497 PRO A C 1
ATOM 3769 O O . PRO A 1 472 ? -33.14915 20.00638 133.50828 1.000 13.41736 497 PRO A O 1
ATOM 3773 N N . TYR A 1 473 ? -31.55843 20.82326 132.13673 1.000 11.42193 498 TYR A N 1
ATOM 3774 C CA . TYR A 1 473 ? -31.62477 22.20573 132.58544 1.000 11.54040 498 TYR A CA 1
ATOM 3775 C C . TYR A 1 473 ? -30.90688 23.03414 131.53245 1.000 9.94768 498 TYR A C 1
ATOM 3776 O O . TYR A 1 473 ? -30.30263 22.49409 130.60418 1.000 11.09390 498 TYR A O 1
ATOM 3785 N N . ILE A 1 474 ? -30.96615 24.35605 131.68742 1.000 10.73224 499 ILE A N 1
ATOM 3786 C CA . ILE A 1 474 ? -30.23645 25.27434 130.82912 1.000 9.61696 499 ILE A CA 1
ATOM 3787 C C . ILE A 1 474 ? -29.43064 26.21736 131.71184 1.000 10.64790 499 ILE A C 1
ATOM 3788 O O . ILE A 1 474 ? -30.00352 26.91018 132.55639 1.000 10.68786 499 ILE A O 1
ATOM 3793 N N . PRO A 1 475 ? -28.11080 26.28458 131.56308 1.000 9.81603 500 PRO A N 1
ATOM 3794 C CA . PRO A 1 475 ? -27.34185 27.27109 132.32734 1.000 11.03306 500 PRO A CA 1
ATOM 3795 C C . PRO A 1 475 ? -27.57677 28.66946 131.78253 1.000 13.25236 500 PRO A C 1
ATOM 3796 O O . PRO A 1 475 ? -27.63473 28.88270 130.56875 1.000 11.69761 500 PRO A O 1
ATOM 3800 N N . LEU A 1 476 ? -27.72298 29.62345 132.69924 1.000 11.47000 501 LEU A N 1
ATOM 3801 C CA . LEU A 1 476 ? -28.00458 31.00877 132.35063 1.000 12.35424 501 LEU A CA 1
ATOM 3802 C C . LEU A 1 476 ? -26.76691 31.89079 132.39603 1.000 10.55911 501 LEU A C 1
ATOM 3803 O O . LEU A 1 476 ? -26.82933 33.04827 131.96535 1.000 13.65838 501 LEU A O 1
ATOM 3808 N N . GLY A 1 477 ? -25.65276 31.36489 132.88550 1.000 11.65416 502 GLY A N 1
ATOM 3809 C CA . GLY A 1 477 ? -24.44926 32.13037 133.13129 1.000 11.48273 502 GLY A CA 1
ATOM 3810 C C . GLY A 1 477 ? -23.87497 31.80878 134.49509 1.000 12.55238 502 GLY A C 1
ATOM 3811 O O . GLY A 1 477 ? -24.46994 31.10142 135.30533 1.000 12.13246 502 GLY A O 1
ATOM 3812 N N . ALA A 1 478 ? -22.68409 32.34872 134.73234 1.000 10.89256 503 ALA A N 1
ATOM 3813 C CA . ALA A 1 478 ? -21.97996 32.15916 135.99321 1.000 10.45908 503 ALA A CA 1
ATOM 3814 C C . ALA A 1 478 ? -21.77426 33.51069 136.65691 1.000 10.77501 503 ALA A C 1
ATOM 3815 O O . ALA A 1 478 ? -21.29541 34.44923 136.01578 1.000 12.00229 503 ALA A O 1
ATOM 3817 N N . THR A 1 479 ? -22.12881 33.60536 137.93634 1.000 9.90496 504 THR A N 1
ATOM 3818 C CA . THR A 1 479 ? -21.95626 34.82196 138.72294 1.000 11.62821 504 THR A CA 1
ATOM 3819 C C . THR A 1 479 ? -20.94429 34.54417 139.82621 1.000 11.32803 504 THR A C 1
ATOM 3820 O O . THR A 1 479 ? -21.13239 33.62238 140.62663 1.000 12.32501 504 THR A O 1
ATOM 3824 N N . TYR A 1 480 ? -19.87841 35.34073 139.87012 1.000 11.73777 505 TYR A N 1
ATOM 3825 C CA . TYR A 1 480 ? -18.79024 35.09928 140.80535 1.000 11.26356 505 TYR A CA 1
ATOM 3826 C C . TYR A 1 480 ? -18.97205 35.95199 142.04761 1.000 11.83111 505 TYR A C 1
ATOM 3827 O O . TYR A 1 480 ? -19.08742 37.18330 141.93234 1.000 14.04155 505 TYR A O 1
ATOM 3836 N N . PRO A 1 481 ? -19.01287 35.35623 143.23760 1.000 8.62665 506 PRO A N 1
ATOM 3837 C CA . PRO A 1 481 ? -19.06384 36.15815 144.46164 1.000 10.26223 506 PRO A CA 1
ATOM 3838 C C . PRO A 1 481 ? -17.74865 36.88529 144.68661 1.000 13.25050 506 PRO A C 1
ATOM 3839 O O . PRO A 1 481 ? -16.69430 36.50590 144.17066 1.000 13.67023 506 PRO A O 1
ATOM 3843 N N . VAL A 1 482 ? -17.82490 37.95444 145.47522 1.000 10.79403 507 VAL A N 1
ATOM 3844 C CA . VAL A 1 482 ? -16.70598 38.86720 145.67197 1.000 11.29535 507 VAL A CA 1
ATOM 3845 C C . VAL A 1 482 ? -16.48897 39.07323 147.16489 1.000 12.00675 507 VAL A C 1
ATOM 3846 O O . VAL A 1 482 ? -17.44700 39.30773 147.91104 1.000 12.58877 507 VAL A O 1
ATOM 3850 N N . SER A 1 483 ? -15.23715 38.96182 147.59682 1.000 12.60554 508 SER A N 1
ATOM 3851 C CA . SER A 1 483 ? -14.80025 39.37643 148.92062 1.000 13.84829 508 SER A CA 1
ATOM 3852 C C . SER A 1 483 ? -14.01662 40.67745 148.79999 1.000 15.30994 508 SER A C 1
ATOM 3853 O O . SER A 1 483 ? -13.50382 41.01987 147.73158 1.000 16.16977 508 SER A O 1
ATOM 3856 N N . ALA A 1 484 ? -13.93314 41.41168 149.90609 1.000 13.20884 509 ALA A N 1
ATOM 3857 C CA . ALA A 1 484 ? -13.21155 42.67620 149.93348 1.000 15.71670 509 ALA A CA 1
ATOM 3858 C C . ALA A 1 484 ? -12.19753 42.66245 151.06613 1.000 16.84012 509 ALA A C 1
ATOM 3859 O O . ALA A 1 484 ? -12.49877 42.20945 152.17407 1.000 17.98260 509 ALA A O 1
ATOM 3861 N N . LEU A 1 485 ? -10.99695 43.16158 150.78281 1.000 16.41828 510 LEU A N 1
ATOM 3862 C CA . LEU A 1 485 ? -9.91245 43.19794 151.75192 1.000 15.87357 510 LEU A CA 1
ATOM 3863 C C . LEU A 1 485 ? -9.28132 44.58000 151.78046 1.000 19.23575 510 LEU A C 1
ATOM 3864 O O . LEU A 1 485 ? -9.32499 45.32019 150.79438 1.000 19.93783 510 LEU A O 1
ATOM 3869 N N . ARG A 1 486 ? -8.68337 44.91784 152.92056 1.000 17.78468 511 ARG A N 1
ATOM 3870 C CA . ARG A 1 486 ? -7.76280 46.04423 152.95148 1.000 16.27468 511 ARG A CA 1
ATOM 3871 C C . ARG A 1 486 ? -6.59487 45.76075 152.01511 1.000 20.34222 511 ARG A C 1
ATOM 3872 O O . ARG A 1 486 ? -6.12846 44.62306 151.90723 1.000 18.51709 511 ARG A O 1
ATOM 3880 N N . SER A 1 487 ? -6.11600 46.80905 151.33974 1.000 19.07339 512 SER A N 1
ATOM 3881 C CA . SER A 1 487 ? -5.15862 46.63074 150.25173 1.000 24.75358 512 SER A CA 1
ATOM 3882 C C . SER A 1 487 ? -3.83968 46.00959 150.70047 1.000 26.37654 512 SER A C 1
ATOM 3883 O O . SER A 1 487 ? -3.13426 45.42540 149.87079 1.000 26.36618 512 SER A O 1
ATOM 3886 N N . GLU A 1 488 ? -3.48939 46.10859 151.98410 1.000 23.85652 513 GLU A N 1
ATOM 3887 C CA . GLU A 1 488 ? -2.19120 45.61892 152.43498 1.000 26.56623 513 GLU A CA 1
ATOM 3888 C C . GLU A 1 488 ? -2.10436 44.09781 152.49116 1.000 29.30631 513 GLU A C 1
ATOM 3889 O O . GLU A 1 488 ? -1.00076 43.56827 152.66057 1.000 30.62142 513 GLU A O 1
ATOM 3895 N N . TRP A 1 489 ? -3.21858 43.38400 152.35050 1.000 21.04462 514 TRP A N 1
ATOM 3896 C CA . TRP A 1 489 ? -3.22122 41.93310 152.48836 1.000 18.14186 514 TRP A CA 1
ATOM 3897 C C . TRP A 1 489 ? -3.01617 41.27270 151.13095 1.000 20.65974 514 TRP A C 1
ATOM 3898 O O . TRP A 1 489 ? -3.73933 41.56657 150.17468 1.000 27.01035 514 TRP A O 1
ATOM 3909 N N . LYS A 1 490 ? -2.03139 40.37964 151.05479 1.000 19.35925 515 LYS A N 1
ATOM 3910 C CA . LYS A 1 490 ? -1.64811 39.73023 149.81145 1.000 22.15473 515 LYS A CA 1
ATOM 3911 C C . LYS A 1 490 ? -1.85554 38.22365 149.90512 1.000 21.50832 515 LYS A C 1
ATOM 3912 O O . LYS A 1 490 ? -1.89025 37.64275 150.99448 1.000 20.30053 515 LYS A O 1
ATOM 3918 N N . ASP A 1 491 ? -1.98851 37.60039 148.73118 1.000 19.24134 516 ASP A N 1
ATOM 3919 C CA . ASP A 1 491 ? -2.02078 36.14273 148.58459 1.000 19.40704 516 ASP A CA 1
ATOM 3920 C C . ASP A 1 491 ? -3.20129 35.51014 149.31773 1.000 17.15222 516 ASP A C 1
ATOM 3921 O O . ASP A 1 491 ? -3.12143 34.37001 149.78329 1.000 15.15820 516 ASP A O 1
ATOM 3926 N N . PHE A 1 492 ? -4.30262 36.24622 149.41838 1.000 16.49110 517 PHE A N 1
ATOM 3927 C CA . PHE A 1 492 ? -5.56476 35.67880 149.87339 1.000 16.51256 517 PHE A CA 1
ATOM 3928 C C . PHE A 1 492 ? -6.08874 34.71806 148.81124 1.000 15.07159 517 PHE A C 1
ATOM 3929 O O . PHE A 1 492 ? -6.28331 35.11065 147.65609 1.000 16.89056 517 PHE A O 1
ATOM 3937 N N . GLN A 1 493 ? -6.30480 33.46294 149.18699 1.000 12.92424 518 GLN A N 1
ATOM 3938 C CA . GLN A 1 493 ? -6.68507 32.45403 148.19674 1.000 10.05937 518 GLN A CA 1
ATOM 3939 C C . GLN A 1 493 ? -8.13546 32.64630 147.76135 1.000 11.37009 518 GLN A C 1
ATOM 3940 O O . GLN A 1 493 ? -9.01893 32.81040 148.61049 1.000 15.26527 518 GLN A O 1
ATOM 3946 N N . PRO A 1 494 ? -8.42310 32.62322 146.45663 1.000 10.71494 519 PRO A N 1
ATOM 3947 C CA . PRO A 1 494 ? -9.78906 32.87732 145.98115 1.000 11.96345 519 PRO A CA 1
ATOM 3948 C C . PRO A 1 494 ? -10.70821 31.66662 145.93898 1.000 9.76742 519 PRO A C 1
ATOM 3949 O O . PRO A 1 494 ? -11.91795 31.85136 145.74754 1.000 10.73905 519 PRO A O 1
ATOM 3953 N N . GLN A 1 495 ? -10.18696 30.44857 146.10248 1.000 11.47898 520 GLN A N 1
ATOM 3954 C CA . GLN A 1 495 ? -11.02637 29.26382 145.94381 1.000 9.77597 520 GLN A CA 1
ATOM 3955 C C . GLN A 1 495 ? -11.94948 29.06829 147.13491 1.000 11.17170 520 GLN A C 1
ATOM 3956 O O . GLN A 1 495 ? -13.02311 28.47109 147.00120 1.000 13.26672 520 GLN A O 1
ATOM 3962 N N . MET A 1 496 ? -11.54538 29.56978 148.29461 1.000 11.08844 521 MET A N 1
ATOM 3963 C CA . MET A 1 496 ? -12.20364 29.32683 149.56404 1.000 11.67303 521 MET A CA 1
ATOM 3964 C C . MET A 1 496 ? -11.68090 30.38124 150.52431 1.000 11.22924 521 MET A C 1
ATOM 3965 O O . MET A 1 496 ? -10.56895 30.88426 150.34984 1.000 12.55009 521 MET A O 1
ATOM 3970 N N . SER A 1 497 ? -12.49023 30.73294 151.51994 1.000 10.70594 522 SER A N 1
ATOM 3971 C CA . SER A 1 497 ? -12.04174 31.68499 152.53459 1.000 11.98741 522 SER A CA 1
ATOM 3972 C C . SER A 1 497 ? -11.03819 30.98374 153.44140 1.000 10.45582 522 SER A C 1
ATOM 3973 O O . SER A 1 497 ? -11.41142 30.19012 154.30839 1.000 12.80610 522 SER A O 1
ATOM 3976 N N . LEU A 1 498 ? -9.75491 31.27048 153.22944 1.000 10.51435 523 LEU A N 1
ATOM 3977 C CA . LEU A 1 498 ? -8.65644 30.63474 153.93734 1.000 10.56016 523 LEU A CA 1
ATOM 3978 C C . LEU A 1 498 ? -7.79372 31.69826 154.59999 1.000 11.62753 523 LEU A C 1
ATOM 3979 O O . LEU A 1 498 ? -7.64306 32.80956 154.08373 1.000 13.10391 523 LEU A O 1
ATOM 3984 N N . PHE A 1 499 ? -7.22095 31.35224 155.74941 1.000 11.03119 524 PHE A N 1
ATOM 3985 C CA . PHE A 1 499 ? -6.45603 32.31708 156.51853 1.000 10.88913 524 PHE A CA 1
ATOM 3986 C C . PHE A 1 499 ? -5.00054 31.92528 156.69998 1.000 13.95736 524 PHE A C 1
ATOM 3987 O O . PHE A 1 499 ? -4.23394 32.70398 157.27833 1.000 14.21838 524 PHE A O 1
ATOM 3995 N N . TYR A 1 500 ? -4.59365 30.75541 156.21907 1.000 11.59793 525 TYR A N 1
ATOM 3996 C CA . TYR A 1 500 ? -3.18465 30.55820 155.93863 1.000 11.93855 525 TYR A CA 1
ATOM 3997 C C . TYR A 1 500 ? -2.84443 31.19215 154.59076 1.000 13.04887 525 TYR A C 1
ATOM 3998 O O . TYR A 1 500 ? -3.72717 31.61370 153.83365 1.000 13.44709 525 TYR A O 1
ATOM 4007 N N . THR A 1 501 ? -1.53878 31.29888 154.32401 1.000 13.95734 526 THR A N 1
ATOM 4008 C CA . THR A 1 501 ? -0.97354 31.84760 153.09019 1.000 14.16599 526 THR A CA 1
ATOM 4009 C C . THR A 1 501 ? -1.09849 33.36838 153.00747 1.000 15.11038 526 THR A C 1
ATOM 4010 O O . THR A 1 501 ? -0.16085 34.04051 152.56448 1.000 18.93360 526 THR A O 1
ATOM 4014 N N A LEU A 1 502 ? -2.23740 33.92371 153.42147 0.639 16.80505 527 LEU A N 1
ATOM 4015 N N B LEU A 1 502 ? -2.23449 33.91586 153.43447 0.361 16.81352 527 LEU A N 1
ATOM 4016 C CA A LEU A 1 502 ? -2.39664 35.37196 153.38124 0.639 16.57436 527 LEU A CA 1
ATOM 4017 C CA B LEU A 1 502 ? -2.41947 35.36111 153.42556 0.361 16.60772 527 LEU A CA 1
ATOM 4018 C C A LEU A 1 502 ? -1.40906 36.03528 154.33477 0.639 16.94978 527 LEU A C 1
ATOM 4019 C C B LEU A 1 502 ? -1.41069 36.03722 154.34976 0.361 17.00102 527 LEU A C 1
ATOM 4020 O O A LEU A 1 502 ? -1.06377 35.49229 155.38774 0.639 19.25641 527 LEU A O 1
ATOM 4021 O O B LEU A 1 502 ? -1.03977 35.49444 155.39422 0.361 19.26995 527 LEU A O 1
ATOM 4030 N N . HIS A 1 503 ? -0.95267 37.22422 153.95436 1.000 18.25163 528 HIS A N 1
ATOM 4031 C CA . HIS A 1 503 ? 0.07735 37.91304 154.71962 1.000 19.76626 528 HIS A CA 1
ATOM 4032 C C . HIS A 1 503 ? 0.09103 39.38791 154.35062 1.000 24.75804 528 HIS A C 1
ATOM 4033 O O . HIS A 1 503 ? -0.35476 39.78570 153.27063 1.000 23.51344 528 HIS A O 1
ATOM 4040 N N . LYS A 1 504 ? 0.63290 40.19250 155.26376 1.000 28.45438 529 LYS A N 1
ATOM 4041 C CA . LYS A 1 504 ? 0.77914 41.62354 155.03938 1.000 37.67489 529 LYS A CA 1
ATOM 4042 C C . LYS A 1 504 ? 2.17083 41.96791 154.51632 1.000 48.71685 529 LYS A C 1
ATOM 4043 O O . LYS A 1 504 ? 2.30360 42.65642 153.49927 1.000 47.57089 529 LYS A O 1
ATOM 4049 N N . ALA A 1 505 ? 3.21083 41.48931 155.19255 1.000 54.81618 530 ALA A N 1
ATOM 4050 C CA . ALA A 1 505 ? 4.58593 41.75502 154.78658 1.000 70.47320 530 ALA A CA 1
ATOM 4051 C C . ALA A 1 505 ? 5.33980 40.45580 154.51336 1.000 71.23364 530 ALA A C 1
ATOM 4052 O O . ALA A 1 505 ? 4.80031 39.52581 153.91161 1.000 65.91069 530 ALA A O 1
ATOM 4054 N N . LYS B 1 4 ? 18.95031 9.83562 172.39056 1.000 53.31065 29 LYS B N 1
ATOM 4055 C CA . LYS B 1 4 ? 18.57246 9.72937 173.79450 1.000 44.54395 29 LYS B CA 1
ATOM 4056 C C . LYS B 1 4 ? 17.86445 8.40735 174.06866 1.000 38.50913 29 LYS B C 1
ATOM 4057 O O . LYS B 1 4 ? 17.01507 7.97309 173.29088 1.000 43.86438 29 LYS B O 1
ATOM 4059 N N . SER B 1 5 ? 18.22337 7.77027 175.17845 1.000 27.77647 30 SER B N 1
ATOM 4060 C CA . SER B 1 5 ? 17.59268 6.52180 175.57462 1.000 19.63739 30 SER B CA 1
ATOM 4061 C C . SER B 1 5 ? 16.29689 6.79633 176.32686 1.000 20.63716 30 SER B C 1
ATOM 4062 O O . SER B 1 5 ? 16.15100 7.81392 177.00924 1.000 21.42035 30 SER B O 1
ATOM 4065 N N . ALA B 1 6 ? 15.35138 5.87131 176.20281 1.000 17.73720 31 ALA B N 1
ATOM 4066 C CA . ALA B 1 6 ? 14.06847 6.01464 176.86904 1.000 16.65728 31 ALA B CA 1
ATOM 4067 C C . ALA B 1 6 ? 13.59221 4.66044 177.36933 1.000 20.81107 31 ALA B C 1
ATOM 4068 O O . ALA B 1 6 ? 13.95434 3.61382 176.82558 1.000 24.34406 31 ALA B O 1
ATOM 4070 N N . PHE B 1 7 ? 12.79353 4.69435 178.43073 1.000 13.29803 32 PHE B N 1
ATOM 4071 C CA . PHE B 1 7 ? 12.03236 3.54051 178.88835 1.000 10.92250 32 PHE B CA 1
ATOM 4072 C C . PHE B 1 7 ? 10.56664 3.80846 178.57887 1.000 14.47222 32 PHE B C 1
ATOM 4073 O O . PHE B 1 7 ? 10.01692 4.82867 179.00943 1.000 14.11143 32 PHE B O 1
ATOM 4081 N N . ARG B 1 8 ? 9.94562 2.90399 177.82600 1.000 11.70128 33 ARG B N 1
ATOM 4082 C CA . ARG B 1 8 ? 8.57381 3.06578 177.35907 1.000 12.63132 33 ARG B CA 1
ATOM 4083 C C . ARG B 1 8 ? 7.65061 2.22426 178.23298 1.000 11.90053 33 ARG B C 1
ATOM 4084 O O . ARG B 1 8 ? 7.77290 0.99582 178.26906 1.000 14.13639 33 ARG B O 1
ATOM 4092 N N . TRP B 1 9 ? 6.72150 2.88590 178.91894 1.000 12.08567 34 TRP B N 1
ATOM 4093 C CA . TRP B 1 9 ? 5.96773 2.29851 180.01954 1.000 9.91662 34 TRP B CA 1
ATOM 4094 C C . TRP B 1 9 ? 4.47440 2.41931 179.75961 1.000 11.57503 34 TRP B C 1
ATOM 4095 O O . TRP B 1 9 ? 3.98952 3.49816 179.40429 1.000 13.02663 34 TRP B O 1
ATOM 4106 N N . VAL B 1 10 ? 3.74944 1.31925 179.94430 1.000 11.70072 35 VAL B N 1
ATOM 4107 C CA . VAL B 1 10 ? 2.28933 1.34642 179.89216 1.000 12.75857 35 VAL B CA 1
ATOM 4108 C C . VAL B 1 10 ? 1.74923 1.26875 181.31557 1.000 10.47500 35 VAL B C 1
ATOM 4109 O O . VAL B 1 10 ? 1.73456 0.18285 181.91581 1.000 12.74635 35 VAL B O 1
ATOM 4113 N N . PRO B 1 11 ? 1.29643 2.37768 181.89247 1.000 13.16099 36 PRO B N 1
ATOM 4114 C CA . PRO B 1 11 ? 0.77284 2.33423 183.26060 1.000 14.38939 36 PRO B CA 1
ATOM 4115 C C . PRO B 1 11 ? -0.58816 1.65744 183.30710 1.000 13.65796 36 PRO B C 1
ATOM 4116 O O . PRO B 1 11 ? -1.29285 1.53819 182.30183 1.000 15.48458 36 PRO B O 1
ATOM 4120 N N . GLN B 1 12 ? -0.95843 1.20695 184.50850 1.000 12.98932 37 GLN B N 1
ATOM 4121 C CA . GLN B 1 12 ? -2.24422 0.53593 184.66375 1.000 14.36480 37 GLN B CA 1
ATOM 4122 C C . GLN B 1 12 ? -3.41332 1.50186 184.52412 1.000 18.30506 37 GLN B C 1
ATOM 4123 O O . GLN B 1 12 ? -4.53934 1.06065 184.27088 1.000 19.88924 37 GLN B O 1
ATOM 4129 N N . ALA B 1 13 ? -3.16889 2.80249 184.66815 1.000 13.45322 38 ALA B N 1
ATOM 4130 C CA . ALA B 1 13 ? -4.20282 3.81296 184.50430 1.000 14.60320 38 ALA B CA 1
ATOM 4131 C C . ALA B 1 13 ? -3.54462 5.11580 184.07148 1.000 17.18427 38 ALA B C 1
ATOM 4132 O O . ALA B 1 13 ? -2.32548 5.28041 184.15936 1.000 14.56798 38 ALA B O 1
ATOM 4134 N N . ASP B 1 14 ? -4.36897 6.04764 183.60295 1.000 15.85915 39 ASP B N 1
ATOM 4135 C CA . ASP B 1 14 ? -3.87210 7.34236 183.16799 1.000 13.34623 39 ASP B CA 1
ATOM 4136 C C . ASP B 1 14 ? -3.52416 8.21577 184.37247 1.000 15.83358 39 ASP B C 1
ATOM 4137 O O . ASP B 1 14 ? -3.95703 7.96945 185.50193 1.000 17.08249 39 ASP B O 1
ATOM 4142 N N . LEU B 1 15 ? -2.72292 9.24673 184.11582 1.000 15.34154 40 LEU B N 1
ATOM 4143 C CA . LEU B 1 15 ? -2.33392 10.20725 185.14052 1.000 12.53306 40 LEU B CA 1
ATOM 4144 C C . LEU B 1 15 ? -3.29376 11.39058 185.10199 1.000 14.08753 40 LEU B C 1
ATOM 4145 O O . LEU B 1 15 ? -3.44855 12.03702 184.05973 1.000 16.07584 40 LEU B O 1
ATOM 4150 N N . ALA B 1 16 ? -3.93487 11.67303 186.23251 1.000 14.23610 41 ALA B N 1
ATOM 4151 C CA . ALA B 1 16 ? -4.94316 12.72347 186.31458 1.000 17.27596 41 ALA B CA 1
ATOM 4152 C C . ALA B 1 16 ? -4.53511 13.88872 187.19987 1.000 18.43519 41 ALA B C 1
ATOM 4153 O O . ALA B 1 16 ? -4.77761 15.04297 186.84163 1.000 20.34413 41 ALA B O 1
ATOM 4155 N N . LEU B 1 17 ? -3.92448 13.61464 188.34797 1.000 13.30351 42 LEU B N 1
ATOM 4156 C CA . LEU B 1 17 ? -3.47501 14.63803 189.27751 1.000 14.98479 42 LEU B CA 1
ATOM 4157 C C . LEU B 1 17 ? -1.97826 14.48968 189.50732 1.000 11.43767 42 LEU B C 1
ATOM 4158 O O . LEU B 1 17 ? -1.43031 13.38602 189.43273 1.000 13.13701 42 LEU B O 1
ATOM 4163 N N . LEU B 1 18 ? -1.31946 15.61201 189.79853 1.000 12.25610 43 LEU B N 1
ATOM 4164 C CA . LEU B 1 18 ? 0.13104 15.64547 189.91352 1.000 9.54571 43 LEU B CA 1
ATOM 4165 C C . LEU B 1 18 ? 0.63741 15.80336 191.34043 1.000 9.13268 43 LEU B C 1
ATOM 4166 O O . LEU B 1 18 ? 1.83414 15.60133 191.57688 1.000 9.67386 43 LEU B O 1
ATOM 4171 N N . ASP B 1 19 ? -0.23228 16.15498 192.28918 1.000 9.95516 44 ASP B N 1
ATOM 4172 C CA . ASP B 1 19 ? 0.16770 16.47204 193.65360 1.000 9.48691 44 ASP B CA 1
ATOM 4173 C C . ASP B 1 19 ? 0.05427 15.23021 194.52624 1.000 10.55596 44 ASP B C 1
ATOM 4174 O O . ASP B 1 19 ? -1.06529 14.84251 194.88828 1.000 11.41173 44 ASP B O 1
ATOM 4179 N N . PRO B 1 20 ? 1.16663 14.59908 194.91843 1.000 11.27883 45 PRO B N 1
ATOM 4180 C CA . PRO B 1 20 ? 1.07631 13.36378 195.71315 1.000 10.79379 45 PRO B CA 1
ATOM 4181 C C . PRO B 1 20 ? 0.68454 13.58535 197.16169 1.000 8.84515 45 PRO B C 1
ATOM 4182 O O . PRO B 1 20 ? 0.35659 12.60633 197.84519 1.000 10.17714 45 PRO B O 1
ATOM 4186 N N . MET B 1 21 ? 0.73494 14.81972 197.66144 1.000 9.56760 46 MET B N 1
ATOM 4187 C CA . MET B 1 21 ? 0.19270 15.10844 198.98314 1.000 9.26093 46 MET B CA 1
ATOM 4188 C C . MET B 1 21 ? -1.31819 15.22595 198.96229 1.000 12.29486 46 MET B C 1
ATOM 4189 O O . MET B 1 21 ? -1.96197 15.02649 199.99846 1.000 11.71271 46 MET B O 1
ATOM 4194 N N . PHE B 1 22 ? -1.89012 15.55112 197.80677 1.000 9.28003 47 PHE B N 1
ATOM 4195 C CA . PHE B 1 22 ? -3.31820 15.79653 197.68165 1.000 10.67538 47 PHE B CA 1
ATOM 4196 C C . PHE B 1 22 ? -4.10678 14.50719 197.50043 1.000 13.54751 47 PHE B C 1
ATOM 4197 O O . PHE B 1 22 ? -5.14598 14.31882 198.13885 1.000 13.48859 47 PHE B O 1
ATOM 4205 N N . THR B 1 23 ? -3.64318 13.61805 196.62766 1.000 13.71982 48 THR B N 1
ATOM 4206 C CA . THR B 1 23 ? -4.38797 12.40663 196.32286 1.000 14.66514 48 THR B CA 1
ATOM 4207 C C . THR B 1 23 ? -3.51433 11.17682 196.51314 1.000 12.47473 48 THR B C 1
ATOM 4208 O O . THR B 1 23 ? -2.31686 11.18805 196.20708 1.000 13.75848 48 THR B O 1
ATOM 4212 N N . THR B 1 24 ? -4.13720 10.11571 197.01648 1.000 11.91987 49 THR B N 1
ATOM 4213 C CA . THR B 1 24 ? -3.49329 8.83525 197.26044 1.000 10.58312 49 THR B CA 1
ATOM 4214 C C . THR B 1 24 ? -3.53059 7.91168 196.04152 1.000 12.08340 49 THR B C 1
ATOM 4215 O O . THR B 1 24 ? -2.90793 6.84316 196.07193 1.000 14.43910 49 THR B O 1
ATOM 4219 N N . VAL B 1 25 ? -4.20751 8.31229 194.95815 1.000 12.09485 50 VAL B N 1
ATOM 4220 C CA . VAL B 1 25 ? -4.39074 7.41373 193.82061 1.000 11.41172 50 VAL B CA 1
ATOM 4221 C C . VAL B 1 25 ? -3.03816 6.94682 193.28259 1.000 12.30141 50 VAL B C 1
ATOM 4222 O O . VAL B 1 25 ? -2.04322 7.68413 193.29180 1.000 11.28308 50 VAL B O 1
ATOM 4226 N N . ALA B 1 26 ? -3.01193 5.69941 192.80679 1.000 13.82724 51 ALA B N 1
ATOM 4227 C CA . ALA B 1 26 ? -1.74757 5.00826 192.56579 1.000 13.52606 51 ALA B CA 1
ATOM 4228 C C . ALA B 1 26 ? -0.88864 5.72074 191.52636 1.000 11.79313 51 ALA B C 1
ATOM 4229 O O . ALA B 1 26 ? 0.32748 5.85404 191.70756 1.000 11.61125 51 ALA B O 1
ATOM 4231 N N . MET B 1 27 ? -1.49218 6.18355 190.42902 1.000 10.18123 52 MET B N 1
ATOM 4232 C CA . MET B 1 27 ? -0.67333 6.75079 189.36156 1.000 8.56165 52 MET B CA 1
ATOM 4233 C C . MET B 1 27 ? -0.01974 8.06148 189.78000 1.000 8.42240 52 MET B C 1
ATOM 4234 O O . MET B 1 27 ? 1.08888 8.36738 189.32361 1.000 9.17423 52 MET B O 1
ATOM 4239 N N . THR B 1 28 ? -0.66963 8.83795 190.65055 1.000 8.09226 53 THR B N 1
ATOM 4240 C CA . THR B 1 28 ? -0.03036 10.04540 191.16110 1.000 7.05360 53 THR B CA 1
ATOM 4241 C C . THR B 1 28 ? 1.16347 9.70314 192.04244 1.000 9.75028 53 THR B C 1
ATOM 4242 O O . THR B 1 28 ? 2.16893 10.42367 192.03757 1.000 9.06945 53 THR B O 1
ATOM 4246 N N . GLN B 1 29 ? 1.08627 8.59394 192.77691 1.000 8.87130 54 GLN B N 1
ATOM 4247 C CA . GLN B 1 29 ? 2.20419 8.20362 193.62525 1.000 8.87516 54 GLN B CA 1
ATOM 4248 C C . GLN B 1 29 ? 3.37504 7.68770 192.79119 1.000 9.18360 54 GLN B C 1
ATOM 4249 O O . GLN B 1 29 ? 4.53740 7.95900 193.11502 1.000 9.88744 54 GLN B O 1
ATOM 4255 N N . VAL B 1 30 ? 3.09358 6.95670 191.70636 1.000 10.34834 55 VAL B N 1
ATOM 4256 C CA . VAL B 1 30 ? 4.16376 6.53023 190.80359 1.000 8.35387 55 VAL B CA 1
ATOM 4257 C C . VAL B 1 30 ? 4.82250 7.74455 190.16312 1.000 9.63947 55 VAL B C 1
ATOM 4258 O O . VAL B 1 30 ? 6.05385 7.85548 190.11066 1.000 10.02585 55 VAL B O 1
ATOM 4262 N N . HIS B 1 31 ? 4.00195 8.66690 189.65547 1.000 8.69235 56 HIS B N 1
ATOM 4263 C CA . HIS B 1 31 ? 4.50012 9.93600 189.13339 1.000 7.59711 56 HIS B CA 1
ATOM 4264 C C . HIS B 1 31 ? 5.39434 10.64041 190.14795 1.000 8.53511 56 HIS B C 1
ATOM 4265 O O . HIS B 1 31 ? 6.45625 11.16802 189.79572 1.000 8.75556 56 HIS B O 1
ATOM 4272 N N . ALA B 1 32 ? 4.99868 10.62047 191.42223 1.000 7.85562 57 ALA B N 1
ATOM 4273 C CA . ALA B 1 32 ? 5.76609 11.30127 192.45872 1.000 7.80534 57 ALA B CA 1
ATOM 4274 C C . ALA B 1 32 ? 7.14934 10.69182 192.65252 1.000 7.53523 57 ALA B C 1
ATOM 4275 O O . ALA B 1 32 ? 8.09814 11.40939 192.99649 1.000 7.07437 57 ALA B O 1
ATOM 4277 N N . GLN B 1 33 ? 7.28635 9.37694 192.46186 1.000 7.75340 58 GLN B N 1
ATOM 4278 C CA . GLN B 1 33 ? 8.59034 8.74334 192.62916 1.000 7.73180 58 GLN B CA 1
ATOM 4279 C C . GLN B 1 33 ? 9.54740 9.06246 191.49049 1.000 7.04206 58 GLN B C 1
ATOM 4280 O O . GLN B 1 33 ? 10.74842 8.80653 191.61963 1.000 7.49559 58 GLN B O 1
ATOM 4286 N N . LEU B 1 34 ? 9.04932 9.59136 190.37438 1.000 7.60370 59 LEU B N 1
ATOM 4287 C CA . LEU B 1 34 ? 9.95370 10.08980 189.34725 1.000 8.07315 59 LEU B CA 1
ATOM 4288 C C . LEU B 1 34 ? 10.46248 11.48244 189.69482 1.000 10.64769 59 LEU B C 1
ATOM 4289 O O . LEU B 1 34 ? 11.65553 11.76917 189.54444 1.000 10.52484 59 LEU B O 1
ATOM 4294 N N . VAL B 1 35 ? 9.57661 12.34133 190.19789 1.000 8.32034 60 VAL B N 1
ATOM 4295 C CA . VAL B 1 35 ? 9.80654 13.78244 190.24898 1.000 8.11174 60 VAL B CA 1
ATOM 4296 C C . VAL B 1 35 ? 10.35157 14.22716 191.60395 1.000 9.02707 60 VAL B C 1
ATOM 4297 O O . VAL B 1 35 ? 11.16962 15.15328 191.68130 1.000 8.46373 60 VAL B O 1
ATOM 4301 N N . PHE B 1 36 ? 9.89947 13.59013 192.67728 1.000 8.28292 61 PHE B N 1
ATOM 4302 C CA . PHE B 1 36 ? 10.21668 14.03380 194.02492 1.000 6.51433 61 PHE B CA 1
ATOM 4303 C C . PHE B 1 36 ? 11.16217 13.05407 194.71358 1.000 9.58343 61 PHE B C 1
ATOM 4304 O O . PHE B 1 36 ? 11.52540 12.00663 194.17132 1.000 8.80713 61 PHE B O 1
ATOM 4312 N N . ASP B 1 37 ? 11.55433 13.42378 195.93164 1.000 7.57532 62 ASP B N 1
ATOM 4313 C CA . ASP B 1 37 ? 12.47438 12.66702 196.76599 1.000 7.29317 62 ASP B CA 1
ATOM 4314 C C . ASP B 1 37 ? 11.99336 12.79790 198.20851 1.000 6.91565 62 ASP B C 1
ATOM 4315 O O . ASP B 1 37 ? 11.14463 13.63924 198.52459 1.000 7.60808 62 ASP B O 1
ATOM 4320 N N . THR B 1 38 ? 12.52924 11.95200 199.08963 1.000 8.14321 63 THR B N 1
ATOM 4321 C CA . THR B 1 38 ? 12.10015 11.90469 200.48395 1.000 6.77095 63 THR B CA 1
ATOM 4322 C C . THR B 1 38 ? 13.30824 11.93184 201.41200 1.000 7.22500 63 THR B C 1
ATOM 4323 O O . THR B 1 38 ? 14.42280 11.56528 201.02945 1.000 8.04802 63 THR B O 1
ATOM 4327 N N . LEU B 1 39 ? 13.06565 12.35148 202.65799 1.000 5.95565 64 LEU B N 1
ATOM 4328 C CA . LEU B 1 39 ? 14.14979 12.43884 203.63204 1.000 6.06597 64 LEU B CA 1
ATOM 4329 C C . LEU B 1 39 ? 14.71897 11.06422 203.94492 1.000 7.91354 64 LEU B C 1
ATOM 4330 O O . LEU B 1 39 ? 15.93716 10.90265 204.07980 1.000 7.45795 64 LEU B O 1
ATOM 4335 N N . PHE B 1 40 ? 13.85440 10.06522 204.07130 1.000 8.55406 65 PHE B N 1
ATOM 4336 C CA . PHE B 1 40 ? 14.27923 8.69787 204.30695 1.000 6.04933 65 PHE B CA 1
ATOM 4337 C C . PHE B 1 40 ? 13.66623 7.79648 203.25064 1.000 7.76827 65 PHE B C 1
ATOM 4338 O O . PHE B 1 40 ? 12.59443 8.08248 202.71191 1.000 8.16246 65 PHE B O 1
ATOM 4346 N N . GLY B 1 41 ? 14.38569 6.72356 202.92689 1.000 7.93821 66 GLY B N 1
ATOM 4347 C CA . GLY B 1 41 ? 13.90371 5.70870 202.02201 1.000 7.63206 66 GLY B CA 1
ATOM 4348 C C . GLY B 1 41 ? 13.58573 4.43690 202.79031 1.000 11.45751 66 GLY B C 1
ATOM 4349 O O . GLY B 1 41 ? 13.95319 4.26708 203.94939 1.000 14.58224 66 GLY B O 1
ATOM 4350 N N . LEU B 1 42 ? 12.86419 3.54682 202.12351 1.000 7.41818 67 LEU B N 1
ATOM 4351 C CA . LEU B 1 42 ? 12.58916 2.21748 202.64432 1.000 7.29774 67 LEU B CA 1
ATOM 4352 C C . LEU B 1 42 ? 13.30348 1.19600 201.77493 1.000 7.50047 67 LEU B C 1
ATOM 4353 O O . LEU B 1 42 ? 13.38122 1.36223 200.55301 1.000 8.20168 67 LEU B O 1
ATOM 4358 N N . ASP B 1 43 ? 13.82781 0.14674 202.40238 1.000 8.86953 68 ASP B N 1
ATOM 4359 C CA . ASP B 1 43 ? 14.45578 -0.93430 201.66102 1.000 8.40268 68 ASP B CA 1
ATOM 4360 C C . ASP B 1 43 ? 13.44933 -2.07118 201.47803 1.000 9.41112 68 ASP B C 1
ATOM 4361 O O . ASP B 1 43 ? 12.24759 -1.90931 201.71544 1.000 8.32536 68 ASP B O 1
ATOM 4366 N N . SER B 1 44 ? 13.93439 -3.23720 201.04481 1.000 9.56116 69 SER B N 1
ATOM 4367 C CA . SER B 1 44 ? 13.03138 -4.34993 200.76779 1.000 7.77588 69 SER B CA 1
ATOM 4368 C C . SER B 1 44 ? 12.44092 -4.96374 202.03105 1.000 9.97570 69 SER B C 1
ATOM 4369 O O . SER B 1 44 ? 11.48571 -5.74050 201.92993 1.000 12.00036 69 SER B O 1
ATOM 4372 N N . GLN B 1 45 ? 12.98846 -4.64940 203.20354 1.000 11.12927 70 GLN B N 1
ATOM 4373 C CA . GLN B 1 45 ? 12.38793 -4.99935 204.48290 1.000 11.42666 70 GLN B CA 1
ATOM 4374 C C . GLN B 1 45 ? 11.49827 -3.88647 205.01607 1.000 10.66685 70 GLN B C 1
ATOM 4375 O O . GLN B 1 45 ? 11.00205 -3.98621 206.14458 1.000 10.97886 70 GLN B O 1
ATOM 4381 N N . TYR B 1 46 ? 11.30210 -2.83053 204.22246 1.000 9.00749 71 TYR B N 1
ATOM 4382 C CA . TYR B 1 46 ? 10.44121 -1.69754 204.55780 1.000 9.18840 71 TYR B CA 1
ATOM 4383 C C . TYR B 1 46 ? 10.93003 -0.96451 205.80271 1.000 10.50577 71 TYR B C 1
ATOM 4384 O O . TYR B 1 46 ? 10.14552 -0.34659 206.52696 1.000 12.91865 71 TYR B O 1
ATOM 4393 N N . LEU B 1 47 ? 12.26587 -1.01079 206.04431 1.000 8.38593 72 LEU B N 1
ATOM 4394 C CA . LEU B 1 47 ? 12.93306 -0.27712 207.10508 1.000 9.80090 72 LEU B CA 1
ATOM 4395 C C . LEU B 1 47 ? 13.49197 1.03641 206.56896 1.000 8.62937 72 LEU B C 1
ATOM 4396 O O . LEU B 1 47 ? 13.92571 1.10722 205.41636 1.000 9.24206 72 LEU B O 1
ATOM 4401 N N . PRO B 1 48 ? 13.49581 2.08945 207.38268 1.000 9.29050 73 PRO B N 1
ATOM 4402 C CA . PRO B 1 48 ? 13.96549 3.39278 206.90823 1.000 10.39291 73 PRO B CA 1
ATOM 4403 C C . PRO B 1 48 ? 15.47980 3.52866 206.94546 1.000 10.01357 73 PRO B C 1
ATOM 4404 O O . PRO B 1 48 ? 16.16677 2.98175 207.81196 1.000 13.91463 73 PRO B O 1
ATOM 4408 N N . SER B 1 49 ? 15.99240 4.28220 205.97978 1.000 8.67244 74 SER B N 1
ATOM 4409 C CA . SER B 1 49 ? 17.39751 4.65578 205.92420 1.000 10.27957 74 SER B CA 1
ATOM 4410 C C . SER B 1 49 ? 17.48395 6.04174 205.31031 1.000 9.18339 74 SER B C 1
ATOM 4411 O O . SER B 1 49 ? 16.56541 6.46408 204.60004 1.000 10.18760 74 SER B O 1
ATOM 4414 N N . PRO B 1 50 ? 18.56056 6.78060 205.57239 1.000 8.59693 75 PRO B N 1
ATOM 4415 C CA . PRO B 1 50 ? 18.65993 8.14071 205.02663 1.000 8.68435 75 PRO B CA 1
ATOM 4416 C C . PRO B 1 50 ? 18.64845 8.13381 203.50436 1.000 8.51468 75 PRO B C 1
ATOM 4417 O O . PRO B 1 50 ? 19.33368 7.33390 202.86245 1.000 9.22517 75 PRO B O 1
ATOM 4421 N N . GLN B 1 51 ? 17.83210 9.01968 202.93003 1.000 6.97937 76 GLN B N 1
ATOM 4422 C CA . GLN B 1 51 ? 17.80327 9.22800 201.48750 1.000 5.94443 76 GLN B CA 1
ATOM 4423 C C . GLN B 1 51 ? 18.27644 10.64839 201.19432 1.000 6.76458 76 GLN B C 1
ATOM 4424 O O . GLN B 1 51 ? 19.46252 10.86040 200.92467 1.000 7.87703 76 GLN B O 1
ATOM 4430 N N . MET B 1 52 ? 17.37674 11.63442 201.26795 1.000 7.80923 77 MET B N 1
ATOM 4431 C CA . MET B 1 52 ? 17.82184 13.02611 201.22206 1.000 7.52136 77 MET B CA 1
ATOM 4432 C C . MET B 1 52 ? 18.56406 13.42007 202.49116 1.000 8.71877 77 MET B C 1
ATOM 4433 O O . MET B 1 52 ? 19.41237 14.31949 202.45783 1.000 8.61863 77 MET B O 1
ATOM 4438 N N . ALA B 1 53 ? 18.24930 12.78233 203.61489 1.000 8.03287 78 ALA B N 1
ATOM 4439 C CA . ALA B 1 53 ? 18.96271 13.06218 204.84852 1.000 8.04262 78 ALA B CA 1
ATOM 4440 C C . ALA B 1 53 ? 20.36819 12.47568 204.80382 1.000 7.59272 78 ALA B C 1
ATOM 4441 O O . ALA B 1 53 ? 20.63213 11.47450 204.13101 1.000 10.40829 78 ALA B O 1
ATOM 4443 N N . ALA B 1 54 ? 21.28081 13.13055 205.51673 1.000 9.70510 79 ALA B N 1
ATOM 4444 C CA . ALA B 1 54 ? 22.59367 12.56039 205.77730 1.000 10.86711 79 ALA B CA 1
ATOM 4445 C C . ALA B 1 54 ? 22.60454 11.73631 207.05202 1.000 14.07080 79 ALA B C 1
ATOM 4446 O O . ALA B 1 54 ? 23.33451 10.74168 207.14124 1.000 17.38572 79 ALA B O 1
ATOM 4448 N N . GLY B 1 55 ? 21.79558 12.12034 208.02887 1.000 13.55906 80 GLY B N 1
ATOM 4449 C CA . GLY B 1 55 ? 21.75546 11.40095 209.28381 1.000 13.99515 80 GLY B CA 1
ATOM 4450 C C . GLY B 1 55 ? 20.75618 12.03922 210.21804 1.000 17.18342 80 GLY B C 1
ATOM 4451 O O . GLY B 1 55 ? 20.03483 12.97023 209.85139 1.000 15.44225 80 GLY B O 1
ATOM 4452 N N . HIS B 1 56 ? 20.72457 11.52106 211.44015 1.000 13.57211 81 HIS B N 1
ATOM 4453 C CA . HIS B 1 56 ? 19.78656 12.00921 212.43421 1.000 12.92305 81 HIS B CA 1
ATOM 4454 C C . HIS B 1 56 ? 20.35684 11.75811 213.81814 1.000 14.14841 81 HIS B C 1
ATOM 4455 O O . HIS B 1 56 ? 21.26151 10.93925 214.00029 1.000 13.46810 81 HIS B O 1
ATOM 4462 N N . THR B 1 57 ? 19.80130 12.46535 214.79734 1.000 12.45739 82 THR B N 1
ATOM 4463 C CA . THR B 1 57 ? 20.05729 12.18190 216.20040 1.000 13.01327 82 THR B CA 1
ATOM 4464 C C . THR B 1 57 ? 18.73998 12.14378 216.95732 1.000 13.39433 82 THR B C 1
ATOM 4465 O O . THR B 1 57 ? 17.77372 12.82154 216.59682 1.000 12.28810 82 THR B O 1
ATOM 4469 N N . SER B 1 58 ? 18.71423 11.33299 218.00932 1.000 12.95850 83 SER B N 1
ATOM 4470 C CA . SER B 1 58 ? 17.60227 11.27353 218.94572 1.000 13.60270 83 SER B CA 1
ATOM 4471 C C . SER B 1 58 ? 18.13184 11.60940 220.33196 1.000 14.22285 83 SER B C 1
ATOM 4472 O O . SER B 1 58 ? 19.12630 11.02512 220.77441 1.000 15.10823 83 SER B O 1
ATOM 4475 N N . GLU B 1 59 ? 17.48468 12.56308 221.00168 1.000 11.58805 84 GLU B N 1
ATOM 4476 C CA . GLU B 1 59 ? 17.87861 13.00927 222.33234 1.000 11.72318 84 GLU B CA 1
ATOM 4477 C C . GLU B 1 59 ? 16.65668 13.08302 223.23673 1.000 12.72784 84 GLU B C 1
ATOM 4478 O O . GLU B 1 59 ? 15.51392 12.94819 222.79268 1.000 12.72300 84 GLU B O 1
ATOM 4484 N N . ASN B 1 60 ? 16.92108 13.32933 224.52081 1.000 14.28458 85 ASN B N 1
ATOM 4485 C CA . ASN B 1 60 ? 15.88264 13.55799 225.52688 1.000 14.17228 85 ASN B CA 1
ATOM 4486 C C . ASN B 1 60 ? 14.88011 12.40580 225.56024 1.000 17.92650 85 ASN B C 1
ATOM 4487 O O . ASN B 1 60 ? 13.66540 12.59750 225.46642 1.000 13.59249 85 ASN B O 1
ATOM 4492 N N . ASP B 1 61 ? 15.41127 11.18967 225.69034 1.000 15.49106 86 ASP B N 1
ATOM 4493 C CA . ASP B 1 61 ? 14.59813 9.97963 225.80594 1.000 17.77330 86 ASP B CA 1
ATOM 4494 C C . ASP B 1 61 ? 13.60694 9.86723 224.65010 1.000 16.44335 86 ASP B C 1
ATOM 4495 O O . ASP B 1 61 ? 12.43917 9.51616 224.83183 1.000 18.05020 86 ASP B O 1
ATOM 4500 N N . GLY B 1 62 ? 14.08174 10.18714 223.44738 1.000 13.12662 87 GLY B N 1
ATOM 4501 C CA . GLY B 1 62 ? 13.28348 10.07322 222.24443 1.000 14.27307 87 GLY B CA 1
ATOM 4502 C C . GLY B 1 62 ? 12.31815 11.20610 221.99004 1.000 13.26113 87 GLY B C 1
ATOM 4503 O O . GLY B 1 62 ? 11.41331 11.04984 221.16130 1.000 16.93803 87 GLY B O 1
ATOM 4504 N N . LEU B 1 63 ? 12.47868 12.34366 222.66338 1.000 12.12811 88 LEU B N 1
ATOM 4505 C CA . LEU B 1 63 ? 11.57047 13.47004 222.50473 1.000 11.75963 88 LEU B CA 1
ATOM 4506 C C . LEU B 1 63 ? 12.16033 14.60816 221.68455 1.000 10.96519 88 LEU B C 1
ATOM 4507 O O . LEU B 1 63 ? 11.48548 15.62216 221.48733 1.000 12.03574 88 LEU B O 1
ATOM 4512 N N . LEU B 1 64 ? 13.39450 14.47677 221.20604 1.000 10.36827 89 LEU B N 1
ATOM 4513 C CA . LEU B 1 64 ? 14.03220 15.52557 220.41452 1.000 9.72562 89 LEU B CA 1
ATOM 4514 C C . LEU B 1 64 ? 14.78729 14.86737 219.26916 1.000 12.16212 89 LEU B C 1
ATOM 4515 O O . LEU B 1 64 ? 15.79409 14.18947 219.49583 1.000 13.11294 89 LEU B O 1
ATOM 4520 N N . TRP B 1 65 ? 14.30593 15.06370 218.04541 1.000 10.47676 90 TRP B N 1
ATOM 4521 C CA . TRP B 1 65 ? 14.92659 14.49485 216.85666 1.000 9.68304 90 TRP B CA 1
ATOM 4522 C C . TRP B 1 65 ? 15.46274 15.60820 215.97001 1.000 10.14187 90 TRP B C 1
ATOM 4523 O O . TRP B 1 65 ? 14.76074 16.58777 215.70114 1.000 13.31244 90 TRP B O 1
ATOM 4534 N N . LYS B 1 66 ? 16.70185 15.45044 215.51604 1.000 9.27253 91 LYS B N 1
ATOM 4535 C CA . LYS B 1 66 ? 17.33352 16.38250 214.59407 1.000 9.98124 91 LYS B CA 1
ATOM 4536 C C . LYS B 1 66 ? 17.76714 15.62099 213.35284 1.000 12.15511 91 LYS B C 1
ATOM 4537 O O . LYS B 1 66 ? 18.41980 14.57938 213.45911 1.000 14.46017 91 LYS B O 1
ATOM 4543 N N . ILE B 1 67 ? 17.39967 16.13806 212.18382 1.000 9.85431 92 ILE B N 1
ATOM 4544 C CA . ILE B 1 67 ? 17.69780 15.50646 210.90507 1.000 10.24034 92 ILE B CA 1
ATOM 4545 C C . ILE B 1 67 ? 18.47574 16.49526 210.05194 1.000 10.44110 92 ILE B C 1
ATOM 4546 O O . ILE B 1 67 ? 18.04276 17.63874 209.86950 1.000 10.73196 92 ILE B O 1
ATOM 4551 N N . THR B 1 68 ? 19.61624 16.05372 209.52937 1.000 11.69542 93 THR B N 1
ATOM 4552 C CA . THR B 1 68 ? 20.47780 16.87925 208.69619 1.000 10.10039 93 THR B CA 1
ATOM 4553 C C . THR B 1 68 ? 20.35210 16.45540 207.23922 1.000 10.88242 93 THR B C 1
ATOM 4554 O O . THR B 1 68 ? 20.34846 15.25978 206.92969 1.000 13.88024 93 THR B O 1
ATOM 4558 N N . LEU B 1 69 ? 20.24508 17.43983 206.35015 1.000 10.60792 94 LEU B N 1
ATOM 4559 C CA . LEU B 1 69 ? 20.20032 17.17510 204.91842 1.000 10.98709 94 LEU B CA 1
ATOM 4560 C C . LEU B 1 69 ? 21.60147 16.93169 204.37287 1.000 10.36138 94 LEU B C 1
ATOM 4561 O O . LEU B 1 69 ? 22.56534 17.58469 204.78481 1.000 12.67987 94 LEU B O 1
ATOM 4566 N N . ARG B 1 70 ? 21.70963 15.99566 203.43232 1.000 10.05153 95 ARG B N 1
ATOM 4567 C CA . ARG B 1 70 ? 22.98764 15.75613 202.77977 1.000 9.57667 95 ARG B CA 1
ATOM 4568 C C . ARG B 1 70 ? 23.28269 16.86514 201.77174 1.000 9.45485 95 ARG B C 1
ATOM 4569 O O . ARG B 1 70 ? 22.40193 17.63029 201.37233 1.000 12.52573 95 ARG B O 1
ATOM 4577 N N . ASP B 1 71 ? 24.54700 16.95197 201.36884 1.000 11.39965 96 ASP B N 1
ATOM 4578 C CA . ASP B 1 71 ? 24.96802 17.98384 200.43308 1.000 12.53035 96 ASP B CA 1
ATOM 4579 C C . ASP B 1 71 ? 24.60094 17.60746 199.00121 1.000 11.28429 96 ASP B C 1
ATOM 4580 O O . ASP B 1 71 ? 24.47968 16.42948 198.65446 1.000 13.86983 96 ASP B O 1
ATOM 4585 N N . GLY B 1 72 ? 24.41727 18.62849 198.16786 1.000 11.84509 97 GLY B N 1
ATOM 4586 C CA . GLY B 1 72 ? 24.16966 18.42302 196.75680 1.000 12.64749 97 GLY B CA 1
ATOM 4587 C C . GLY B 1 72 ? 22.72030 18.28502 196.34498 1.000 13.28568 97 GLY B C 1
ATOM 4588 O O . GLY B 1 72 ? 22.45734 17.99252 195.17245 1.000 15.33013 97 GLY B O 1
ATOM 4589 N N . LEU B 1 73 ? 21.77373 18.48207 197.25844 1.000 12.61518 98 LEU B N 1
ATOM 4590 C CA . LEU B 1 73 ? 20.36110 18.42069 196.90749 1.000 11.64036 98 LEU B CA 1
ATOM 4591 C C . LEU B 1 73 ? 19.95173 19.67281 196.14669 1.000 15.26547 98 LEU B C 1
ATOM 4592 O O . LEU B 1 73 ? 20.32710 20.78944 196.51432 1.000 18.45385 98 LEU B O 1
ATOM 4597 N N . ALA B 1 74 ? 19.16589 19.48663 195.08924 1.000 10.02022 99 ALA B N 1
ATOM 4598 C CA . ALA B 1 74 ? 18.75376 20.61733 194.27224 1.000 9.13931 99 ALA B CA 1
ATOM 4599 C C . ALA B 1 74 ? 17.35683 20.37912 193.72648 1.000 10.85079 99 ALA B C 1
ATOM 4600 O O . ALA B 1 74 ? 17.02553 19.26421 193.31323 1.000 11.60807 99 ALA B O 1
ATOM 4602 N N . PHE B 1 75 ? 16.54686 21.43419 193.72955 1.000 10.50936 100 PHE B N 1
ATOM 4603 C CA . PHE B 1 75 ? 15.27464 21.40817 193.03135 1.000 9.66636 100 PHE B CA 1
ATOM 4604 C C . PHE B 1 75 ? 15.50009 21.56222 191.53048 1.000 9.79556 100 PHE B C 1
ATOM 4605 O O . PHE B 1 75 ? 16.56784 21.98111 191.07255 1.000 12.23642 100 PHE B O 1
ATOM 4613 N N . HIS B 1 76 ? 14.46273 21.23003 190.76203 1.000 9.78688 101 HIS B N 1
ATOM 4614 C CA . HIS B 1 76 ? 14.59193 21.19067 189.31152 1.000 9.45713 101 HIS B CA 1
ATOM 4615 C C . HIS B 1 76 ? 14.80127 22.56874 188.70012 1.000 12.48406 101 HIS B C 1
ATOM 4616 O O . HIS B 1 76 ? 15.25923 22.65682 187.55545 1.000 15.76344 101 HIS B O 1
ATOM 4623 N N . ASP B 1 77 ? 14.49709 23.63884 189.43057 1.000 12.29523 102 ASP B N 1
ATOM 4624 C CA . ASP B 1 77 ? 14.79890 24.98683 188.96832 1.000 15.55582 102 ASP B CA 1
ATOM 4625 C C . ASP B 1 77 ? 16.20810 25.43476 189.33964 1.000 18.05838 102 ASP B C 1
ATOM 4626 O O . ASP B 1 77 ? 16.56854 26.58612 189.07325 1.000 23.20978 102 ASP B O 1
ATOM 4631 N N . GLY B 1 78 ? 17.00839 24.55709 189.94491 1.000 14.98453 103 GLY B N 1
ATOM 4632 C CA . GLY B 1 78 ? 18.37017 24.87370 190.31311 1.000 18.67796 103 GLY B CA 1
ATOM 4633 C C . GLY B 1 78 ? 18.55983 25.35132 191.73611 1.000 19.24799 103 GLY B C 1
ATOM 4634 O O . GLY B 1 78 ? 19.70555 25.42614 192.19808 1.000 22.74542 103 GLY B O 1
ATOM 4635 N N . SER B 1 79 ? 17.48544 25.67318 192.44417 1.000 12.41815 104 SER B N 1
ATOM 4636 C CA . SER B 1 79 ? 17.61135 26.16828 193.80538 1.000 11.54629 104 SER B CA 1
ATOM 4637 C C . SER B 1 79 ? 17.91599 25.02005 194.76811 1.000 12.97569 104 SER B C 1
ATOM 4638 O O . SER B 1 79 ? 17.54720 23.87154 194.51214 1.000 13.20021 104 SER B O 1
ATOM 4641 N N . PRO B 1 80 ? 18.59252 25.30080 195.87837 1.000 10.81680 105 PRO B N 1
ATOM 4642 C CA . PRO B 1 80 ? 18.92166 24.23477 196.82728 1.000 10.49437 105 PRO B CA 1
ATOM 4643 C C . PRO B 1 80 ? 17.71181 23.80122 197.63801 1.000 11.01393 105 PRO B C 1
ATOM 4644 O O . PRO B 1 80 ? 16.76535 24.56165 197.85632 1.000 12.97663 105 PRO B O 1
ATOM 4648 N N . VAL B 1 81 ? 17.75390 22.55150 198.08975 1.000 8.72559 106 VAL B N 1
ATOM 4649 C CA . VAL B 1 81 ? 16.75924 22.05877 199.03714 1.000 8.31578 106 VAL B CA 1
ATOM 4650 C C . VAL B 1 81 ? 17.20249 22.49018 200.43011 1.000 10.84335 106 VAL B C 1
ATOM 4651 O O . VAL B 1 81 ? 18.21517 22.01168 200.94408 1.000 13.29036 106 VAL B O 1
ATOM 4655 N N A ARG B 1 82 ? 16.45237 23.40384 201.03702 0.537 9.59528 107 ARG B N 1
ATOM 4656 N N B ARG B 1 82 ? 16.44469 23.38955 201.04340 0.463 9.60533 107 ARG B N 1
ATOM 4657 C CA A ARG B 1 82 ? 16.75298 23.91010 202.36646 0.537 11.02055 107 ARG B CA 1
ATOM 4658 C CA B ARG B 1 82 ? 16.76401 23.90609 202.36338 0.463 11.01787 107 ARG B CA 1
ATOM 4659 C C A ARG B 1 82 ? 15.92503 23.18214 203.41582 0.537 10.92042 107 ARG B C 1
ATOM 4660 C C B ARG B 1 82 ? 15.89926 23.23322 203.42124 0.463 10.93218 107 ARG B C 1
ATOM 4661 O O A ARG B 1 82 ? 14.89491 22.57100 203.12079 0.537 9.86397 107 ARG B O 1
ATOM 4662 O O B ARG B 1 82 ? 14.82874 22.69104 203.13318 0.463 9.57314 107 ARG B O 1
ATOM 4677 N N . ALA B 1 83 ? 16.38315 23.28092 204.66470 1.000 9.88304 108 ALA B N 1
ATOM 4678 C CA . ALA B 1 83 ? 15.60584 22.75260 205.77790 1.000 8.78462 108 ALA B CA 1
ATOM 4679 C C . ALA B 1 83 ? 14.22598 23.39625 205.83879 1.000 8.91957 108 ALA B C 1
ATOM 4680 O O . ALA B 1 83 ? 13.23478 22.73032 206.15913 1.000 9.84605 108 ALA B O 1
ATOM 4682 N N . GLN B 1 84 ? 14.14210 24.68980 205.50931 1.000 10.39400 109 GLN B N 1
ATOM 4683 C CA . GLN B 1 84 ? 12.86083 25.38714 205.51115 1.000 12.30815 109 GLN B CA 1
ATOM 4684 C C . GLN B 1 84 ? 11.89827 24.79629 204.48863 1.000 11.64579 109 GLN B C 1
ATOM 4685 O O . GLN B 1 84 ? 10.68459 24.75599 204.72735 1.000 11.05437 109 GLN B O 1
ATOM 4691 N N . ASP B 1 85 ? 12.41709 24.32628 203.35108 1.000 10.89587 110 ASP B N 1
ATOM 4692 C CA . ASP B 1 85 ? 11.56338 23.65886 202.37353 1.000 10.71702 110 ASP B CA 1
ATOM 4693 C C . ASP B 1 85 ? 11.05623 22.32737 202.91026 1.000 10.41012 110 ASP B C 1
ATOM 4694 O O . ASP B 1 85 ? 9.88655 21.97763 202.71634 1.000 10.01762 110 ASP B O 1
ATOM 4699 N N . ALA B 1 86 ? 11.92094 21.57315 203.59196 1.000 8.44570 111 ALA B N 1
ATOM 4700 C CA . ALA B 1 86 ? 11.49024 20.30728 204.17319 1.000 9.34329 111 ALA B CA 1
ATOM 4701 C C . ALA B 1 86 ? 10.44631 20.52536 205.26189 1.000 10.51883 111 ALA B C 1
ATOM 4702 O O . ALA B 1 86 ? 9.46672 19.77653 205.34399 1.000 9.71704 111 ALA B O 1
ATOM 4704 N N . VAL B 1 87 ? 10.63820 21.54295 206.10660 1.000 9.17173 112 VAL B N 1
ATOM 4705 C CA . VAL B 1 87 ? 9.68016 21.81887 207.17649 1.000 9.17630 112 VAL B CA 1
ATOM 4706 C C . VAL B 1 87 ? 8.31015 22.13958 206.59315 1.000 9.52053 112 VAL B C 1
ATOM 4707 O O . VAL B 1 87 ? 7.28981 21.57438 207.00696 1.000 10.11685 112 VAL B O 1
ATOM 4711 N N . ALA B 1 88 ? 8.26796 23.05912 205.62443 1.000 10.71013 113 ALA B N 1
ATOM 4712 C CA . ALA B 1 88 ? 7.00037 23.41230 204.99488 1.000 10.15535 113 ALA B CA 1
ATOM 4713 C C . ALA B 1 88 ? 6.36427 22.20241 204.32218 1.000 8.98375 113 ALA B C 1
ATOM 4714 O O . ALA B 1 88 ? 5.14175 22.02048 204.38253 1.000 9.79822 113 ALA B O 1
ATOM 4716 N N . SER B 1 89 ? 7.18432 21.35339 203.69543 1.000 9.05754 114 SER B N 1
ATOM 4717 C CA . SER B 1 89 ? 6.66722 20.18336 202.99133 1.000 8.73905 114 SER B CA 1
ATOM 4718 C C . SER B 1 89 ? 6.06964 19.17343 203.96129 1.000 7.54144 114 SER B C 1
ATOM 4719 O O . SER B 1 89 ? 4.97970 18.64001 203.72297 1.000 8.90227 114 SER B O 1
ATOM 4722 N N . ILE B 1 90 ? 6.77762 18.88835 205.05639 1.000 8.21837 115 ILE B N 1
ATOM 4723 C CA . ILE B 1 90 ? 6.27714 17.92921 206.03845 1.000 9.25632 115 ILE B CA 1
ATOM 4724 C C . ILE B 1 90 ? 4.97589 18.42363 206.65371 1.000 9.24122 115 ILE B C 1
ATOM 4725 O O . ILE B 1 90 ? 4.03702 17.64603 206.86176 1.000 8.55190 115 ILE B O 1
ATOM 4730 N N A LYS B 1 91 ? 4.89532 19.72414 206.94875 0.377 8.91972 116 LYS B N 1
ATOM 4731 N N B LYS B 1 91 ? 4.89557 19.72294 206.95263 0.623 8.89844 116 LYS B N 1
ATOM 4732 C CA A LYS B 1 91 ? 3.67102 20.27725 207.52015 0.377 8.06598 116 LYS B CA 1
ATOM 4733 C CA B LYS B 1 91 ? 3.66828 20.27015 207.52289 0.623 8.01641 116 LYS B CA 1
ATOM 4734 C C A LYS B 1 91 ? 2.48901 20.10847 206.57233 0.377 9.37362 116 LYS B C 1
ATOM 4735 C C B LYS B 1 91 ? 2.48896 20.10021 206.57105 0.623 9.34991 116 LYS B C 1
ATOM 4736 O O A LYS B 1 91 ? 1.39124 19.73261 206.99987 0.377 11.16077 116 LYS B O 1
ATOM 4737 O O B LYS B 1 91 ? 1.39391 19.71100 206.99356 0.623 11.16480 116 LYS B O 1
ATOM 4748 N N . ARG B 1 92 ? 2.69196 20.37520 205.27998 1.000 8.79828 117 ARG B N 1
ATOM 4749 C CA . ARG B 1 92 ? 1.59942 20.22206 204.32052 1.000 8.26113 117 ARG B CA 1
ATOM 4750 C C . ARG B 1 92 ? 1.23601 18.75340 204.13323 1.000 7.87891 117 ARG B C 1
ATOM 4751 O O . ARG B 1 92 ? 0.05532 18.38583 204.16123 1.000 8.88796 117 ARG B O 1
ATOM 4759 N N . TRP B 1 93 ? 2.24582 17.90121 203.94016 1.000 8.40633 118 TRP B N 1
ATOM 4760 C CA . TRP B 1 93 ? 2.01772 16.47168 203.75091 1.000 8.86226 118 TRP B CA 1
ATOM 4761 C C . TRP B 1 93 ? 1.29336 15.85303 204.93905 1.000 9.58891 118 TRP B C 1
ATOM 4762 O O . TRP B 1 93 ? 0.46200 14.95667 204.76180 1.000 8.73993 118 TRP B O 1
ATOM 4773 N N . SER B 1 94 ? 1.56618 16.33823 206.14864 1.000 7.57478 119 SER B N 1
ATOM 4774 C CA . SER B 1 94 ? 0.95936 15.77304 207.34404 1.000 8.46348 119 SER B CA 1
ATOM 4775 C C . SER B 1 94 ? -0.51972 16.09996 207.47668 1.000 10.57896 119 SER B C 1
ATOM 4776 O O . SER B 1 94 ? -1.16444 15.57906 208.39190 1.000 14.11285 119 SER B O 1
ATOM 4779 N N . LYS B 1 95 ? -1.06687 16.95945 206.61448 1.000 9.44630 120 LYS B N 1
ATOM 4780 C CA . LYS B 1 95 ? -2.48179 17.29424 206.72204 1.000 11.54459 120 LYS B CA 1
ATOM 4781 C C . LYS B 1 95 ? -3.36825 16.15873 206.23132 1.000 13.73234 120 LYS B C 1
ATOM 4782 O O . LYS B 1 95 ? -4.46364 15.95184 206.76866 1.000 17.51648 120 LYS B O 1
ATOM 4788 N N . ARG B 1 96 ? -2.92261 15.41601 205.21865 1.000 11.66480 121 ARG B N 1
ATOM 4789 C CA . ARG B 1 96 ? -3.74189 14.37874 204.61363 1.000 13.35605 121 ARG B CA 1
ATOM 4790 C C . ARG B 1 96 ? -3.15885 12.97868 204.71716 1.000 13.80676 121 ARG B C 1
ATOM 4791 O O . ARG B 1 96 ? -3.90699 12.01089 204.54243 1.000 17.79733 121 ARG B O 1
ATOM 4799 N N . ASP B 1 97 ? -1.86792 12.83366 205.00767 1.000 10.21089 122 ASP B N 1
ATOM 4800 C CA . ASP B 1 97 ? -1.29261 11.50849 205.18062 1.000 8.78860 122 ASP B CA 1
ATOM 4801 C C . ASP B 1 97 ? -1.55182 11.00322 206.59385 1.000 12.42456 122 ASP B C 1
ATOM 4802 O O . ASP B 1 97 ? -1.33810 11.72967 207.56941 1.000 11.70873 122 ASP B O 1
ATOM 4807 N N . LEU B 1 98 ? -1.99180 9.74491 206.69808 1.000 12.97545 123 LEU B N 1
ATOM 4808 C CA . LEU B 1 98 ? -2.31670 9.16638 208.00045 1.000 15.86468 123 LEU B CA 1
ATOM 4809 C C . LEU B 1 98 ? -1.09674 9.11950 208.90982 1.000 13.29724 123 LEU B C 1
ATOM 4810 O O . LEU B 1 98 ? -1.17855 9.46759 210.09364 1.000 14.78053 123 LEU B O 1
ATOM 4815 N N A MET B 1 99 ? 0.04655 8.70392 208.36878 0.462 11.96895 124 MET B N 1
ATOM 4816 N N B MET B 1 99 ? 0.04009 8.64969 208.38656 0.538 11.95411 124 MET B N 1
ATOM 4817 C CA A MET B 1 99 ? 1.24078 8.55776 209.18923 0.462 13.10729 124 MET B CA 1
ATOM 4818 C CA B MET B 1 99 ? 1.24259 8.56493 209.21085 0.538 13.09930 124 MET B CA 1
ATOM 4819 C C A MET B 1 99 ? 1.84353 9.91537 209.53962 0.462 11.93364 124 MET B C 1
ATOM 4820 C C B MET B 1 99 ? 1.75943 9.94969 209.57578 0.538 11.96155 124 MET B C 1
ATOM 4821 O O A MET B 1 99 ? 2.35498 10.10715 210.64923 0.462 12.97219 124 MET B O 1
ATOM 4822 O O B MET B 1 99 ? 2.13484 10.19357 210.72878 0.538 12.64539 124 MET B O 1
ATOM 4831 N N . GLY B 1 100 ? 1.78495 10.87162 208.61130 1.000 11.31092 125 GLY B N 1
ATOM 4832 C CA . GLY B 1 100 ? 2.23469 12.21957 208.91914 1.000 9.84137 125 GLY B CA 1
ATOM 4833 C C . GLY B 1 100 ? 1.33193 12.91919 209.91668 1.000 9.64625 125 GLY B C 1
ATOM 4834 O O . GLY B 1 100 ? 1.80227 13.67965 210.76971 1.000 9.64753 125 GLY B O 1
ATOM 4835 N N . ARG B 1 101 ? 0.02306 12.66641 209.82937 1.000 11.31786 126 ARG B N 1
ATOM 4836 C CA . ARG B 1 101 ? -0.90066 13.20927 210.81920 1.000 9.93083 126 ARG B CA 1
ATOM 4837 C C . ARG B 1 101 ? -0.57059 12.69431 212.21404 1.000 9.95079 126 ARG B C 1
ATOM 4838 O O . ARG B 1 101 ? -0.56831 13.46241 213.18262 1.000 11.36054 126 ARG B O 1
ATOM 4846 N N . SER B 1 102 ? -0.27786 11.39524 212.32998 1.000 11.66269 127 SER B N 1
ATOM 4847 C CA . SER B 1 102 ? 0.08198 10.81690 213.62216 1.000 10.90664 127 SER B CA 1
ATOM 4848 C C . SER B 1 102 ? 1.38075 11.41024 214.15161 1.000 10.16875 127 SER B C 1
ATOM 4849 O O . SER B 1 102 ? 1.49194 11.71744 215.34441 1.000 11.79309 127 SER B O 1
ATOM 4852 N N . LEU B 1 103 ? 2.37738 11.57139 213.27936 1.000 9.30615 128 LEU B N 1
ATOM 4853 C CA . LEU B 1 103 ? 3.63993 12.17005 213.69740 1.000 8.80419 128 LEU B CA 1
ATOM 4854 C C . LEU B 1 103 ? 3.42818 13.57929 214.23391 1.000 10.07882 128 LEU B C 1
ATOM 4855 O O . LEU B 1 103 ? 3.93638 13.93289 215.30504 1.000 10.91101 128 LEU B O 1
ATOM 4860 N N . MET B 1 104 ? 2.67503 14.40309 213.50503 1.000 11.22169 129 MET B N 1
ATOM 4861 C CA . MET B 1 104 ? 2.51532 15.78532 213.93532 1.000 11.72963 129 MET B CA 1
ATOM 4862 C C . MET B 1 104 ? 1.60215 15.91455 215.14836 1.000 13.79059 129 MET B C 1
ATOM 4863 O O . MET B 1 104 ? 1.71288 16.90074 215.88264 1.000 12.88944 129 MET B O 1
ATOM 4868 N N . GLN B 1 105 ? 0.72017 14.94112 215.39182 1.000 11.72634 130 GLN B N 1
ATOM 4869 C CA . GLN B 1 105 ? -0.02711 14.93673 216.64455 1.000 11.42954 130 GLN B CA 1
ATOM 4870 C C . GLN B 1 105 ? 0.87805 14.68736 217.84272 1.000 16.01489 130 GLN B C 1
ATOM 4871 O O . GLN B 1 105 ? 0.52051 15.06202 218.96521 1.000 17.87610 130 GLN B O 1
ATOM 4877 N N . ALA B 1 106 ? 2.04243 14.07790 217.62713 1.000 10.16213 131 ALA B N 1
ATOM 4878 C CA . ALA B 1 106 ? 3.03898 13.88012 218.66879 1.000 9.44955 131 ALA B CA 1
ATOM 4879 C C . ALA B 1 106 ? 4.12568 14.94580 218.64663 1.000 12.26117 131 ALA B C 1
ATOM 4880 O O . ALA B 1 106 ? 5.10178 14.83451 219.39357 1.000 12.84120 131 ALA B O 1
ATOM 4882 N N . THR B 1 107 ? 3.98382 15.97236 217.81303 1.000 10.85138 132 THR B N 1
ATOM 4883 C CA . THR B 1 107 ? 5.02081 16.97923 217.62289 1.000 11.25493 132 THR B CA 1
ATOM 4884 C C . THR B 1 107 ? 4.56618 18.30172 218.22316 1.000 12.85641 132 THR B C 1
ATOM 4885 O O . THR B 1 107 ? 3.52280 18.83898 217.83411 1.000 15.73551 132 THR B O 1
ATOM 4889 N N A GLU B 1 108 ? 5.34715 18.82382 219.17097 0.595 12.09824 133 GLU B N 1
ATOM 4890 N N B GLU B 1 108 ? 5.34958 18.81961 219.17105 0.405 12.12374 133 GLU B N 1
ATOM 4891 C CA A GLU B 1 108 ? 5.06747 20.15422 219.69939 0.595 14.60351 133 GLU B CA 1
ATOM 4892 C CA B GLU B 1 108 ? 5.06830 20.13285 219.73672 0.405 14.60655 133 GLU B CA 1
ATOM 4893 C C A GLU B 1 108 ? 5.50700 21.23464 218.71916 0.595 13.42978 133 GLU B C 1
ATOM 4894 C C B GLU B 1 108 ? 5.57311 21.25184 218.83590 0.405 13.47261 133 GLU B C 1
ATOM 4895 O O A GLU B 1 108 ? 4.74836 22.16583 218.42754 0.595 14.62447 133 GLU B O 1
ATOM 4896 O O B GLU B 1 108 ? 4.95600 22.32122 218.77782 0.405 15.27689 133 GLU B O 1
ATOM 4907 N N A SER B 1 109 ? 6.72720 21.12580 218.19843 0.595 12.68960 134 SER B N 1
ATOM 4908 N N B SER B 1 109 ? 6.67516 21.02542 218.12321 0.405 12.76841 134 SER B N 1
ATOM 4909 C CA A SER B 1 109 ? 7.22522 22.09809 217.23860 0.595 13.82892 134 SER B CA 1
ATOM 4910 C CA B SER B 1 109 ? 7.24777 22.05459 217.26589 0.405 13.82217 134 SER B CA 1
ATOM 4911 C C A SER B 1 109 ? 8.11190 21.40032 216.21898 0.595 12.32468 134 SER B C 1
ATOM 4912 C C B SER B 1 109 ? 8.13382 21.39802 216.21883 0.405 12.34693 134 SER B C 1
ATOM 4913 O O A SER B 1 109 ? 8.89480 20.51090 216.56367 0.595 13.43054 134 SER B O 1
ATOM 4914 O O B SER B 1 109 ? 8.94659 20.52933 216.54951 0.405 13.36603 134 SER B O 1
ATOM 4919 N N . LEU B 1 110 ? 7.97504 21.81392 214.96397 1.000 11.67366 135 LEU B N 1
ATOM 4920 C CA . LEU B 1 110 ? 8.82745 21.37018 213.86743 1.000 11.75567 135 LEU B CA 1
ATOM 4921 C C . LEU B 1 110 ? 9.46975 22.61713 213.27478 1.000 11.80294 135 LEU B C 1
ATOM 4922 O O . LEU B 1 110 ? 8.77106 23.47003 212.71640 1.000 14.00872 135 LEU B O 1
ATOM 4927 N N . THR B 1 111 ? 10.78895 22.74150 213.41343 1.000 10.05141 136 THR B N 1
ATOM 4928 C CA . THR B 1 111 ? 11.47565 23.96443 213.01973 1.000 11.22173 136 THR B CA 1
ATOM 4929 C C . THR B 1 111 ? 12.75261 23.63702 212.26044 1.000 11.82636 136 THR B C 1
ATOM 4930 O O . THR B 1 111 ? 13.29247 22.53121 212.34650 1.000 13.01252 136 THR B O 1
ATOM 4934 N N . ALA B 1 112 ? 13.23431 24.62873 211.51709 1.000 10.95090 137 ALA B N 1
ATOM 4935 C CA . ALA B 1 112 ? 14.54553 24.56474 210.88635 1.000 10.97071 137 ALA B CA 1
ATOM 4936 C C . ALA B 1 112 ? 15.56161 25.22652 211.80979 1.000 14.01718 137 ALA B C 1
ATOM 4937 O O . ALA B 1 112 ? 15.44658 26.42109 212.10784 1.000 17.71708 137 ALA B O 1
ATOM 4939 N N . LEU B 1 113 ? 16.54427 24.44949 212.27645 1.000 12.09510 138 LEU B N 1
ATOM 4940 C CA . LEU B 1 113 ? 17.57524 25.01250 213.14509 1.000 14.52976 138 LEU B CA 1
ATOM 4941 C C . LEU B 1 113 ? 18.55853 25.85813 212.34813 1.000 17.85531 138 LEU B C 1
ATOM 4942 O O . LEU B 1 113 ? 19.01561 26.90567 212.82126 1.000 18.84331 138 LEU B O 1
ATOM 4947 N N . ASP B 1 114 ? 18.90943 25.40597 211.15164 1.000 12.67268 139 ASP B N 1
ATOM 4948 C CA . ASP B 1 114 ? 19.62519 26.21184 210.17189 1.000 12.52292 139 ASP B CA 1
ATOM 4949 C C . ASP B 1 114 ? 19.14719 25.75123 208.79920 1.000 15.32312 139 ASP B C 1
ATOM 4950 O O . ASP B 1 114 ? 18.09517 25.11507 208.68373 1.000 14.81083 139 ASP B O 1
ATOM 4955 N N . ASP B 1 115 ? 19.90858 26.05954 207.75384 1.000 13.80424 140 ASP B N 1
ATOM 4956 C CA . ASP B 1 115 ? 19.44150 25.70153 206.42166 1.000 12.75372 140 ASP B CA 1
ATOM 4957 C C . ASP B 1 115 ? 19.62983 24.22408 206.09472 1.000 10.38960 140 ASP B C 1
ATOM 4958 O O . ASP B 1 115 ? 19.13521 23.77228 205.05542 1.000 10.59940 140 ASP B O 1
ATOM 4963 N N . LYS B 1 116 ? 20.30619 23.45525 206.95067 1.000 11.99245 141 LYS B N 1
ATOM 4964 C CA . LYS B 1 116 ? 20.49994 22.03385 206.70210 1.000 10.45818 141 LYS B CA 1
ATOM 4965 C C . LYS B 1 116 ? 19.89045 21.11915 207.75413 1.000 13.94904 141 LYS B C 1
ATOM 4966 O O . LYS B 1 116 ? 19.87255 19.90144 207.54345 1.000 14.95034 141 LYS B O 1
ATOM 4972 N N . THR B 1 117 ? 19.38682 21.65014 208.86599 1.000 10.39104 142 THR B N 1
ATOM 4973 C CA . THR B 1 117 ? 18.97702 20.81571 209.98855 1.000 11.40209 142 THR B CA 1
ATOM 4974 C C . THR B 1 117 ? 17.52957 21.09009 210.36761 1.000 12.53823 142 THR B C 1
ATOM 4975 O O . THR B 1 117 ? 17.14224 22.24589 210.56726 1.000 11.92749 142 THR B O 1
ATOM 4979 N N A ILE B 1 118 ? 16.75483 20.01237 210.46213 0.296 10.53277 143 ILE B N 1
ATOM 4980 N N B ILE B 1 118 ? 16.72277 20.03681 210.47009 0.704 10.47907 143 ILE B N 1
ATOM 4981 C CA A ILE B 1 118 ? 15.38661 20.02840 210.93902 0.296 9.64902 143 ILE B CA 1
ATOM 4982 C CA B ILE B 1 118 ? 15.34759 20.17426 210.93771 0.704 9.39835 143 ILE B CA 1
ATOM 4983 C C A ILE B 1 118 ? 15.39580 19.64057 212.41131 0.296 9.50598 143 ILE B C 1
ATOM 4984 C C B ILE B 1 118 ? 15.22310 19.49456 212.29346 0.704 9.52528 143 ILE B C 1
ATOM 4985 O O A ILE B 1 118 ? 16.31175 18.97251 212.89843 0.296 11.81205 143 ILE B O 1
ATOM 4986 O O B ILE B 1 118 ? 15.88375 18.48781 212.57369 0.704 9.46985 143 ILE B O 1
ATOM 4995 N N . GLN B 1 119 ? 14.36009 20.05464 213.13873 1.000 9.11792 144 GLN B N 1
ATOM 4996 C CA . GLN B 1 119 ? 14.19698 19.60899 214.51786 1.000 10.00883 144 GLN B CA 1
ATOM 4997 C C . GLN B 1 119 ? 12.73817 19.30023 214.81966 1.000 8.61540 144 GLN B C 1
ATOM 4998 O O . GLN B 1 119 ? 11.86556 20.15652 214.63847 1.000 10.13683 144 GLN B O 1
ATOM 5004 N N . PHE B 1 120 ? 12.48598 18.07737 215.29179 1.000 8.72701 145 PHE B N 1
ATOM 5005 C CA . PHE B 1 120 ? 11.19628 17.67426 215.84124 1.000 11.09561 145 PHE B CA 1
ATOM 5006 C C . PHE B 1 120 ? 11.30215 17.68659 217.36186 1.000 12.15896 145 PHE B C 1
ATOM 5007 O O . PHE B 1 120 ? 12.01155 16.85997 217.94535 1.000 13.18972 145 PHE B O 1
ATOM 5015 N N . LYS B 1 121 ? 10.60883 18.62242 218.00152 1.000 10.00188 146 LYS B N 1
ATOM 5016 C CA . LYS B 1 121 ? 10.41044 18.58375 219.44719 1.000 9.80043 146 LYS B CA 1
ATOM 5017 C C . LYS B 1 121 ? 9.07651 17.89433 219.70473 1.000 9.94476 146 LYS B C 1
ATOM 5018 O O . LYS B 1 121 ? 8.01725 18.44100 219.38371 1.000 11.72758 146 LYS B O 1
ATOM 5024 N N . LEU B 1 122 ? 9.12460 16.68941 220.26320 1.000 9.01577 147 LEU B N 1
ATOM 5025 C CA . LEU B 1 122 ? 7.92212 15.88847 220.43161 1.000 11.18493 147 LEU B CA 1
ATOM 5026 C C . LEU B 1 122 ? 7.24277 16.18158 221.76389 1.000 11.86485 147 LEU B C 1
ATOM 5027 O O . LEU B 1 122 ? 7.89235 16.51077 222.75921 1.000 13.14709 147 LEU B O 1
ATOM 5032 N N . SER B 1 123 ? 5.91539 16.05927 221.76916 1.000 12.38483 148 SER B N 1
ATOM 5033 C CA . SER B 1 123 ? 5.14273 16.12098 223.00379 1.000 11.74373 148 SER B CA 1
ATOM 5034 C C . SER B 1 123 ? 4.98384 14.75762 223.66036 1.000 12.61312 148 SER B C 1
ATOM 5035 O O . SER B 1 123 ? 4.61805 14.68545 224.83986 1.000 14.35142 148 SER B O 1
ATOM 5038 N N . LYS B 1 124 ? 5.23718 13.68693 222.91549 1.000 12.61397 149 LYS B N 1
ATOM 5039 C CA . LYS B 1 124 ? 5.22452 12.31938 223.41253 1.000 11.53339 149 LYS B CA 1
ATOM 5040 C C . LYS B 1 124 ? 6.07734 11.47992 222.47237 1.000 13.72189 149 LYS B C 1
ATOM 5041 O O . LYS B 1 124 ? 6.35595 11.90615 221.34554 1.000 11.99470 149 LYS B O 1
ATOM 5047 N N . PRO B 1 125 ? 6.53116 10.30421 222.90833 1.000 13.24969 150 PRO B N 1
ATOM 5048 C CA . PRO B 1 125 ? 7.37801 9.48391 222.03423 1.000 13.94811 150 PRO B CA 1
ATOM 5049 C C . PRO B 1 125 ? 6.67350 9.13609 220.73160 1.000 12.09465 150 PRO B C 1
ATOM 5050 O O . PRO B 1 125 ? 5.46118 8.91181 220.69546 1.000 14.11791 150 PRO B O 1
ATOM 5054 N N . PHE B 1 126 ? 7.44737 9.12152 219.64980 1.000 9.83180 151 PHE B N 1
ATOM 5055 C CA . PHE B 1 126 ? 6.96641 8.66834 218.34453 1.000 8.80405 151 PHE B CA 1
ATOM 5056 C C . PHE B 1 126 ? 8.09437 7.92770 217.64742 1.000 10.59384 151 PHE B C 1
ATOM 5057 O O . PHE B 1 126 ? 8.72298 8.44549 216.71493 1.000 9.78467 151 PHE B O 1
ATOM 5065 N N . PRO B 1 127 ? 8.37405 6.69125 218.07084 1.000 8.94220 152 PRO B N 1
ATOM 5066 C CA . PRO B 1 127 ? 9.53221 5.96437 217.52264 1.000 12.22044 152 PRO B CA 1
ATOM 5067 C C . PRO B 1 127 ? 9.43960 5.68516 216.03015 1.000 11.48532 152 PRO B C 1
ATOM 5068 O O . PRO B 1 127 ? 10.46195 5.34827 215.41890 1.000 12.12511 152 PRO B O 1
ATOM 5072 N N . LEU B 1 128 ? 8.26230 5.82032 215.42207 1.000 9.14917 153 LEU B N 1
ATOM 5073 C CA . LEU B 1 128 ? 8.10198 5.59545 213.99285 1.000 8.83272 153 LEU B CA 1
ATOM 5074 C C . LEU B 1 128 ? 8.37691 6.84497 213.16361 1.000 10.10431 153 LEU B C 1
ATOM 5075 O O . LEU B 1 128 ? 7.99128 6.89200 211.99003 1.000 9.85964 153 LEU B O 1
ATOM 5080 N N . ILE B 1 129 ? 9.05624 7.84226 213.73692 1.000 9.43907 154 ILE B N 1
ATOM 5081 C CA . ILE B 1 129 ? 9.24556 9.11703 213.04448 1.000 9.52648 154 ILE B CA 1
ATOM 5082 C C . ILE B 1 129 ? 9.97542 8.92448 211.71637 1.000 9.90154 154 ILE B C 1
ATOM 5083 O O . ILE B 1 129 ? 9.58761 9.50592 210.69423 1.000 8.51765 154 ILE B O 1
ATOM 5088 N N . LEU B 1 130 ? 11.02950 8.10060 211.69792 1.000 10.29480 155 LEU B N 1
ATOM 5089 C CA . LEU B 1 130 ? 11.75700 7.88114 210.44868 1.000 8.13715 155 LEU B CA 1
ATOM 5090 C C . LEU B 1 130 ? 10.94066 7.05097 209.46613 1.000 9.20056 155 LEU B C 1
ATOM 5091 O O . LEU B 1 130 ? 11.03697 7.26027 208.24923 1.000 9.78440 155 LEU B O 1
ATOM 5096 N N A HIS B 1 131 ? 10.13944 6.11060 209.97275 0.492 8.42726 156 HIS B N 1
ATOM 5097 N N B HIS B 1 131 ? 10.14942 6.09801 209.96540 0.508 8.42077 156 HIS B N 1
ATOM 5098 C CA A HIS B 1 131 ? 9.19551 5.38415 209.12831 0.492 10.27659 156 HIS B CA 1
ATOM 5099 C CA B HIS B 1 131 ? 9.20472 5.40059 209.09916 0.508 10.27793 156 HIS B CA 1
ATOM 5100 C C A HIS B 1 131 ? 8.20818 6.33846 208.46615 0.492 8.95207 156 HIS B C 1
ATOM 5101 C C B HIS B 1 131 ? 8.26163 6.39138 208.43314 0.508 8.93447 156 HIS B C 1
ATOM 5102 O O A HIS B 1 131 ? 7.88012 6.18547 207.28298 0.492 10.88234 156 HIS B O 1
ATOM 5103 O O B HIS B 1 131 ? 8.00825 6.31351 207.22478 0.508 10.48350 156 HIS B O 1
ATOM 5116 N N . ALA B 1 132 ? 7.73958 7.34139 209.21329 1.000 9.89617 157 ALA B N 1
ATOM 5117 C CA . ALA B 1 132 ? 6.81870 8.33290 208.66749 1.000 8.76275 157 ALA B CA 1
ATOM 5118 C C . ALA B 1 132 ? 7.48837 9.18112 207.59801 1.000 8.47642 157 ALA B C 1
ATOM 5119 O O . ALA B 1 132 ? 6.94090 9.37147 206.50540 1.000 7.47025 157 ALA B O 1
ATOM 5121 N N . LEU B 1 133 ? 8.67468 9.70939 207.90166 1.000 7.97298 158 LEU B N 1
ATOM 5122 C CA . LEU B 1 133 ? 9.38932 10.54818 206.94904 1.000 7.31786 158 LEU B CA 1
ATOM 5123 C C . LEU B 1 133 ? 9.97697 9.74700 205.79827 1.000 8.67434 158 LEU B C 1
ATOM 5124 O O . LEU B 1 133 ? 10.49266 10.34765 204.84875 1.000 10.97846 158 LEU B O 1
ATOM 5129 N N . GLY B 1 134 ? 9.90214 8.41975 205.85991 1.000 8.19543 159 GLY B N 1
ATOM 5130 C CA . GLY B 1 134 ? 10.30428 7.57597 204.75580 1.000 7.60231 159 GLY B CA 1
ATOM 5131 C C . GLY B 1 134 ? 9.13250 6.97911 204.00318 1.000 7.71819 159 GLY B C 1
ATOM 5132 O O . GLY B 1 134 ? 9.29930 6.00396 203.26712 1.000 8.76786 159 GLY B O 1
ATOM 5133 N N . ARG B 1 135 ? 7.94132 7.55011 204.16614 1.000 7.76578 160 ARG B N 1
ATOM 5134 C CA . ARG B 1 135 ? 6.78685 7.03408 203.44185 1.000 6.71527 160 ARG B CA 1
ATOM 5135 C C . ARG B 1 135 ? 6.98099 7.20350 201.93905 1.000 7.61570 160 ARG B C 1
ATOM 5136 O O . ARG B 1 135 ? 7.28935 8.29766 201.45477 1.000 8.87780 160 ARG B O 1
ATOM 5144 N N . GLN B 1 136 ? 6.79092 6.10962 201.19997 1.000 7.72841 161 GLN B N 1
ATOM 5145 C CA . GLN B 1 136 ? 7.06066 6.08501 199.76945 1.000 8.05925 161 GLN B CA 1
ATOM 5146 C C . GLN B 1 136 ? 5.80862 6.19846 198.91399 1.000 8.42186 161 GLN B C 1
ATOM 5147 O O . GLN B 1 136 ? 5.90859 6.59044 197.74507 1.000 8.69737 161 GLN B O 1
ATOM 5153 N N A SER B 1 137 ? 4.63873 5.88922 199.46826 0.414 9.29628 162 SER B N 1
ATOM 5154 N N B SER B 1 137 ? 4.64215 5.85506 199.44994 0.586 9.28609 162 SER B N 1
ATOM 5155 C CA A SER B 1 137 ? 3.40709 5.88938 198.69408 0.414 10.27295 162 SER B CA 1
ATOM 5156 C CA B SER B 1 137 ? 3.41273 5.95620 198.68181 0.586 10.25453 162 SER B CA 1
ATOM 5157 C C A SER B 1 137 ? 2.22301 6.08864 199.62877 0.414 9.80432 162 SER B C 1
ATOM 5158 C C B SER B 1 137 ? 2.23954 6.12106 199.63143 0.586 9.77380 162 SER B C 1
ATOM 5159 O O A SER B 1 137 ? 2.22088 5.57862 200.75303 0.414 11.59640 162 SER B O 1
ATOM 5160 O O B SER B 1 137 ? 2.25513 5.62078 200.76065 0.586 11.58074 162 SER B O 1
ATOM 5165 N N . GLY B 1 138 ? 1.22367 6.82950 199.14988 1.000 9.07982 163 GLY B N 1
ATOM 5166 C CA . GLY B 1 138 ? -0.01463 7.04996 199.87550 1.000 9.29123 163 GLY B CA 1
ATOM 5167 C C . GLY B 1 138 ? 0.07451 7.53580 201.30851 1.000 10.79554 163 GLY B C 1
ATOM 5168 O O . GLY B 1 138 ? -0.44097 6.86154 202.20497 1.000 13.58683 163 GLY B O 1
ATOM 5169 N N . ASN B 1 139 ? 0.68012 8.69785 201.55428 1.000 10.62236 164 ASN B N 1
ATOM 5170 C CA . ASN B 1 139 ? 1.22303 9.57407 200.51869 1.000 7.94301 164 ASN B CA 1
ATOM 5171 C C . ASN B 1 139 ? 2.73314 9.70330 200.65840 1.000 8.24128 164 ASN B C 1
ATOM 5172 O O . ASN B 1 139 ? 3.25137 9.79473 201.77289 1.000 8.08957 164 ASN B O 1
ATOM 5177 N N . MET B 1 140 ? 3.43427 9.71129 199.52577 1.000 7.90286 165 MET B N 1
ATOM 5178 C CA . MET B 1 140 ? 4.87556 9.92703 199.53424 1.000 7.69084 165 MET B CA 1
ATOM 5179 C C . MET B 1 140 ? 5.21653 11.19706 200.30427 1.000 7.09746 165 MET B C 1
ATOM 5180 O O . MET B 1 140 ? 4.59064 12.24285 200.11017 1.000 9.89023 165 MET B O 1
ATOM 5185 N N . ALA B 1 141 ? 6.20222 11.09439 201.20008 1.000 7.19073 166 ALA B N 1
ATOM 5186 C CA . ALA B 1 141 ? 6.63719 12.23139 202.01327 1.000 6.87366 166 ALA B CA 1
ATOM 5187 C C . ALA B 1 141 ? 7.58291 13.12250 201.20261 1.000 8.26411 166 ALA B C 1
ATOM 5188 O O . ALA B 1 141 ? 8.75260 13.31669 201.53221 1.000 9.46169 166 ALA B O 1
ATOM 5190 N N A CYS B 1 142 ? 7.03737 13.69124 200.12999 0.835 8.57395 167 CYS B N 1
ATOM 5191 N N B CYS B 1 142 ? 7.03597 13.66346 200.11695 0.165 8.57920 167 CYS B N 1
ATOM 5192 C CA A CYS B 1 142 ? 7.83736 14.39800 199.13819 0.835 8.68876 167 CYS B CA 1
ATOM 5193 C CA B CYS B 1 142 ? 7.81803 14.43701 199.16805 0.165 8.71620 167 CYS B CA 1
ATOM 5194 C C A CYS B 1 142 ? 8.18924 15.80985 199.59596 0.835 8.51070 167 CYS B C 1
ATOM 5195 C C B CYS B 1 142 ? 8.34641 15.71222 199.80553 0.165 8.64702 167 CYS B C 1
ATOM 5196 O O A CYS B 1 142 ? 7.41983 16.46760 200.30115 0.835 8.15535 167 CYS B O 1
ATOM 5197 O O B CYS B 1 142 ? 7.85160 16.18461 200.83319 0.165 10.50119 167 CYS B O 1
ATOM 5202 N N . ILE B 1 143 ? 9.36107 16.27874 199.16481 1.000 8.81918 168 ILE B N 1
ATOM 5203 C CA . ILE B 1 143 ? 9.87644 17.59487 199.52141 1.000 8.14192 168 ILE B CA 1
ATOM 5204 C C . ILE B 1 143 ? 9.70596 18.51798 198.31956 1.000 9.62311 168 ILE B C 1
ATOM 5205 O O . ILE B 1 143 ? 10.17286 18.21035 197.21344 1.000 9.71722 168 ILE B O 1
ATOM 5210 N N . MET B 1 144 ? 9.03045 19.63918 198.53712 1.000 9.76250 169 MET B N 1
ATOM 5211 C CA . MET B 1 144 ? 8.77466 20.67264 197.54864 1.000 10.07550 169 MET B CA 1
ATOM 5212 C C . MET B 1 144 ? 9.39058 21.98674 198.00882 1.000 8.53063 169 MET B C 1
ATOM 5213 O O . MET B 1 144 ? 9.66236 22.16638 199.20175 1.000 9.34483 169 MET B O 1
ATOM 5218 N N . PRO B 1 145 ? 9.61581 22.93427 197.09323 1.000 8.20549 170 PRO B N 1
ATOM 5219 C CA . PRO B 1 145 ? 10.03832 24.27291 197.51846 1.000 10.30115 170 PRO B CA 1
ATOM 5220 C C . PRO B 1 145 ? 8.97866 24.90949 198.40145 1.000 11.59431 170 PRO B C 1
ATOM 5221 O O . PRO B 1 145 ? 7.77925 24.67170 198.23603 1.000 11.73551 170 PRO B O 1
ATOM 5225 N N . GLU B 1 146 ? 9.43925 25.73316 199.34673 1.000 11.40083 171 GLU B N 1
ATOM 5226 C CA . GLU B 1 146 ? 8.52750 26.32691 200.31888 1.000 10.61698 171 GLU B CA 1
ATOM 5227 C C . GLU B 1 146 ? 7.38776 27.08431 199.64613 1.000 11.25174 171 GLU B C 1
ATOM 5228 O O . GLU B 1 146 ? 6.26142 27.07765 200.15446 1.000 12.41959 171 GLU B O 1
ATOM 5234 N N . ARG B 1 147 ? 7.64255 27.71698 198.49615 1.000 11.39864 172 ARG B N 1
ATOM 5235 C CA . ARG B 1 147 ? 6.58541 28.48942 197.84617 1.000 12.57556 172 ARG B CA 1
ATOM 5236 C C . ARG B 1 147 ? 5.43659 27.60245 197.37707 1.000 12.17446 172 ARG B C 1
ATOM 5237 O O . ARG B 1 147 ? 4.29432 28.06734 197.29134 1.000 15.92703 172 ARG B O 1
ATOM 5245 N N . LEU B 1 148 ? 5.70997 26.33411 197.07104 1.000 11.13743 173 LEU B N 1
ATOM 5246 C CA . LEU B 1 148 ? 4.64964 25.39449 196.72447 1.000 9.13220 173 LEU B CA 1
ATOM 5247 C C . LEU B 1 148 ? 4.15463 24.62323 197.94281 1.000 11.07773 173 LEU B C 1
ATOM 5248 O O . LEU B 1 148 ? 2.95132 24.36840 198.07028 1.000 10.76385 173 LEU B O 1
ATOM 5253 N N . ALA B 1 149 ? 5.05892 24.26100 198.85593 1.000 11.34777 174 ALA B N 1
ATOM 5254 C CA . ALA B 1 149 ? 4.65529 23.56109 200.06946 1.000 10.81888 174 ALA B CA 1
ATOM 5255 C C . ALA B 1 149 ? 3.78944 24.42317 200.97940 1.000 11.89702 174 ALA B C 1
ATOM 5256 O O . ALA B 1 149 ? 3.11367 23.88375 201.86274 1.000 13.17009 174 ALA B O 1
ATOM 5258 N N A SER B 1 150 ? 3.79923 25.74254 200.79198 0.606 10.87458 175 SER B N 1
ATOM 5259 N N B SER B 1 150 ? 3.79585 25.74078 200.79026 0.394 10.91147 175 SER B N 1
ATOM 5260 C CA A SER B 1 150 ? 2.96396 26.63069 201.58721 0.606 12.90742 175 SER B CA 1
ATOM 5261 C CA B SER B 1 150 ? 2.96875 26.64643 201.57528 0.394 12.90672 175 SER B CA 1
ATOM 5262 C C A SER B 1 150 ? 1.54975 26.76398 201.03838 0.606 14.68302 175 SER B C 1
ATOM 5263 C C B SER B 1 150 ? 1.55728 26.79016 201.02167 0.394 14.66882 175 SER B C 1
ATOM 5264 O O A SER B 1 150 ? 0.71653 27.41397 201.67886 0.606 17.40227 175 SER B O 1
ATOM 5265 O O B SER B 1 150 ? 0.73333 27.47132 201.63979 0.394 17.33928 175 SER B O 1
ATOM 5270 N N . GLN B 1 151 ? 1.26052 26.17274 199.88111 1.000 11.81671 176 GLN B N 1
ATOM 5271 C CA . GLN B 1 151 ? -0.08259 26.23627 199.32761 1.000 12.56997 176 GLN B CA 1
ATOM 5272 C C . GLN B 1 151 ? -1.03694 25.39736 200.17707 1.000 12.33607 176 GLN B C 1
ATOM 5273 O O . GLN B 1 151 ? -0.62539 24.40664 200.78753 1.000 11.94252 176 GLN B O 1
ATOM 5279 N N . PRO B 1 152 ? -2.31512 25.77809 200.23739 1.000 12.11417 177 PRO B N 1
ATOM 5280 C CA . PRO B 1 152 ? -3.27618 25.01381 201.04410 1.000 11.11350 177 PRO B CA 1
ATOM 5281 C C . PRO B 1 152 ? -3.30609 23.54710 200.64224 1.000 14.46447 177 PRO B C 1
ATOM 5282 O O . PRO B 1 152 ? -3.18298 23.20283 199.46509 1.000 12.58796 177 PRO B O 1
ATOM 5286 N N . GLU B 1 153 ? -3.46750 22.67716 201.64202 1.000 12.82019 178 GLU B N 1
ATOM 5287 C CA . GLU B 1 153 ? -3.43605 21.24441 201.37943 1.000 12.15338 178 GLU B CA 1
ATOM 5288 C C . GLU B 1 153 ? -4.60905 20.78214 200.52589 1.000 12.54769 178 GLU B C 1
ATOM 5289 O O . GLU B 1 153 ? -4.51772 19.72195 199.89824 1.000 13.73607 178 GLU B O 1
ATOM 5295 N N . THR B 1 154 ? -5.69608 21.54959 200.47154 1.000 10.57848 179 THR B N 1
ATOM 5296 C CA . THR B 1 154 ? -6.84620 21.18298 199.65567 1.000 13.53695 179 THR B CA 1
ATOM 5297 C C . THR B 1 154 ? -6.77126 21.72972 198.23457 1.000 13.40034 179 THR B C 1
ATOM 5298 O O . THR B 1 154 ? -7.72171 21.55107 197.46497 1.000 13.14197 179 THR B O 1
ATOM 5302 N N . GLU B 1 155 ? -5.66954 22.37597 197.86410 1.000 11.82883 180 GLU B N 1
ATOM 5303 C CA . GLU B 1 155 ? -5.46769 22.88795 196.51239 1.000 12.78762 180 GLU B CA 1
ATOM 5304 C C . GLU B 1 155 ? -4.30465 22.13423 195.88741 1.000 13.86439 180 GLU B C 1
ATOM 5305 O O . GLU B 1 155 ? -3.14695 22.34509 196.26447 1.000 13.65203 180 GLU B O 1
ATOM 5311 N N . ALA B 1 156 ? -4.62130 21.25462 194.94186 1.000 11.86681 181 ALA B N 1
ATOM 5312 C CA . ALA B 1 156 ? -3.61666 20.38983 194.34130 1.000 11.02990 181 ALA B CA 1
ATOM 5313 C C . ALA B 1 156 ? -2.58331 21.21427 193.58813 1.000 12.93562 181 ALA B C 1
ATOM 5314 O O . ALA B 1 156 ? -2.92960 22.01749 192.71513 1.000 16.42377 181 ALA B O 1
ATOM 5316 N N . VAL B 1 157 ? -1.31281 21.01549 193.93739 1.000 10.66419 182 VAL B N 1
ATOM 5317 C CA . VAL B 1 157 ? -0.22294 21.69129 193.24801 1.000 12.39713 182 VAL B CA 1
ATOM 5318 C C . VAL B 1 157 ? -0.13653 21.17026 191.82101 1.000 12.78678 182 VAL B C 1
ATOM 5319 O O . VAL B 1 157 ? -0.16498 19.95578 191.58181 1.000 12.32328 182 VAL B O 1
ATOM 5323 N N . LYS B 1 158 ? -0.04898 22.08839 190.86303 1.000 12.70197 183 LYS B N 1
ATOM 5324 C CA . LYS B 1 158 ? 0.11138 21.72393 189.46209 1.000 15.93446 183 LYS B CA 1
ATOM 5325 C C . LYS B 1 158 ? 1.53795 21.89257 188.96796 1.000 15.61594 183 LYS B C 1
ATOM 5326 O O . LYS B 1 158 ? 1.99441 21.09396 188.14378 1.000 17.10419 183 LYS B O 1
ATOM 5332 N N . GLU B 1 159 ? 2.25189 22.90263 189.45948 1.000 12.07551 184 GLU B N 1
ATOM 5333 C CA . GLU B 1 159 ? 3.62952 23.13304 189.04481 1.000 11.30564 184 GLU B CA 1
ATOM 5334 C C . GLU B 1 159 ? 4.53576 22.08595 189.67923 1.000 11.51305 184 GLU B C 1
ATOM 5335 O O . GLU B 1 159 ? 4.56522 21.94237 190.90575 1.000 14.32918 184 GLU B O 1
ATOM 5341 N N . MET B 1 160 ? 5.27456 21.35827 188.84739 1.000 11.80323 185 MET B N 1
ATOM 5342 C CA . MET B 1 160 ? 6.11792 20.25493 189.30237 1.000 10.29027 185 MET B CA 1
ATOM 5343 C C . MET B 1 160 ? 7.55043 20.75334 189.44988 1.000 14.66681 185 MET B C 1
ATOM 5344 O O . MET B 1 160 ? 8.29678 20.84248 188.47140 1.000 17.15301 185 MET B O 1
ATOM 5349 N N . VAL B 1 161 ? 7.92532 21.09091 190.67880 1.000 13.25787 186 VAL B N 1
ATOM 5350 C CA . VAL B 1 161 ? 9.30203 21.41803 191.02891 1.000 12.22603 186 VAL B CA 1
ATOM 5351 C C . VAL B 1 161 ? 9.68265 20.47615 192.16187 1.000 10.93895 186 VAL B C 1
ATOM 5352 O O . VAL B 1 161 ? 9.37495 20.73478 193.33036 1.000 16.15756 186 VAL B O 1
ATOM 5356 N N . GLY B 1 162 ? 10.32749 19.36272 191.82030 1.000 10.71654 187 GLY B N 1
ATOM 5357 C CA . GLY B 1 162 ? 10.82737 18.42634 192.79704 1.000 11.74721 187 GLY B CA 1
ATOM 5358 C C . GLY B 1 162 ? 12.34564 18.44105 192.84858 1.000 8.63290 187 GLY B C 1
ATOM 5359 O O . GLY B 1 162 ? 13.01796 19.23605 192.19502 1.000 9.92816 187 GLY B O 1
ATOM 5360 N N . SER B 1 163 ? 12.87895 17.52997 193.65870 1.000 8.18791 188 SER B N 1
ATOM 5361 C CA . SER B 1 163 ? 14.31906 17.32167 193.73049 1.000 8.15806 188 SER B CA 1
ATOM 5362 C C . SER B 1 163 ? 14.70974 15.90530 193.32978 1.000 8.43327 188 SER B C 1
ATOM 5363 O O . SER B 1 163 ? 15.87409 15.52345 193.49837 1.000 9.39546 188 SER B O 1
ATOM 5366 N N . GLY B 1 164 ? 13.77128 15.12951 192.78029 1.000 8.93700 189 GLY B N 1
ATOM 5367 C CA . GLY B 1 164 ? 14.01886 13.75097 192.42806 1.000 9.38117 189 GLY B CA 1
ATOM 5368 C C . GLY B 1 164 ? 14.74762 13.60313 191.10836 1.000 10.15021 189 GLY B C 1
ATOM 5369 O O . GLY B 1 164 ? 15.06464 14.57498 190.41073 1.000 8.76500 189 GLY B O 1
ATOM 5370 N N . PRO B 1 165 ? 15.00766 12.34474 190.73962 1.000 9.00552 190 PRO B N 1
ATOM 5371 C CA . PRO B 1 165 ? 15.93192 12.06606 189.62803 1.000 9.69801 190 PRO B CA 1
ATOM 5372 C C . PRO B 1 165 ? 15.37763 12.33142 188.23554 1.000 8.98380 190 PRO B C 1
ATOM 5373 O O . PRO B 1 165 ? 16.14033 12.21860 187.26569 1.000 11.39924 190 PRO B O 1
ATOM 5377 N N . PHE B 1 166 ? 14.09504 12.66168 188.09413 1.000 7.45127 191 PHE B N 1
ATOM 5378 C CA . PHE B 1 166 ? 13.51388 13.01573 186.80618 1.000 8.69751 191 PHE B CA 1
ATOM 5379 C C . PHE B 1 166 ? 12.70893 14.29861 186.94080 1.000 11.32505 191 PHE B C 1
ATOM 5380 O O . PHE B 1 166 ? 12.12659 14.57894 187.99230 1.000 11.26933 191 PHE B O 1
ATOM 5388 N N . THR B 1 167 ? 12.67137 15.06844 185.85914 1.000 10.86018 192 THR B N 1
ATOM 5389 C CA . THR B 1 167 ? 11.81005 16.23617 185.75791 1.000 10.63309 192 THR B CA 1
ATOM 5390 C C . THR B 1 167 ? 10.54739 15.88500 184.97885 1.000 12.70383 192 THR B C 1
ATOM 5391 O O . THR B 1 167 ? 10.52058 14.94385 184.18121 1.000 12.39867 192 THR B O 1
ATOM 5395 N N . PHE B 1 168 ? 9.49550 16.66109 185.22456 1.000 9.81136 193 PHE B N 1
ATOM 5396 C CA . PHE B 1 168 ? 8.20326 16.48609 184.57535 1.000 11.18258 193 PHE B CA 1
ATOM 5397 C C . PHE B 1 168 ? 8.12700 17.42427 183.37762 1.000 12.06886 193 PHE B C 1
ATOM 5398 O O . PHE B 1 168 ? 8.20745 18.64649 183.53977 1.000 15.38622 193 PHE B O 1
ATOM 5406 N N . ALA B 1 169 ? 7.98603 16.85471 182.18096 1.000 11.39454 194 ALA B N 1
ATOM 5407 C CA . ALA B 1 169 ? 7.88656 17.64507 180.95233 1.000 13.69431 194 ALA B CA 1
ATOM 5408 C C . ALA B 1 169 ? 6.43386 18.07070 180.77566 1.000 14.67165 194 ALA B C 1
ATOM 5409 O O . ALA B 1 169 ? 5.64469 17.40897 180.09825 1.000 14.49780 194 ALA B O 1
ATOM 5411 N N . ALA B 1 170 ? 6.08590 19.20668 181.39043 1.000 12.70418 195 ALA B N 1
ATOM 5412 C CA . ALA B 1 170 ? 4.68940 19.62836 181.46670 1.000 13.36157 195 ALA B CA 1
ATOM 5413 C C . ALA B 1 170 ? 4.07327 19.80502 180.08401 1.000 13.20739 195 ALA B C 1
ATOM 5414 O O . ALA B 1 170 ? 2.91527 19.42999 179.86181 1.000 16.21203 195 ALA B O 1
ATOM 5416 N N . ALA B 1 171 ? 4.83297 20.36203 179.13856 1.000 15.97909 196 ALA B N 1
ATOM 5417 C CA . ALA B 1 171 ? 4.28839 20.62493 177.81152 1.000 17.01347 196 ALA B CA 1
ATOM 5418 C C . ALA B 1 171 ? 3.99889 19.34819 177.03242 1.000 17.13167 196 ALA B C 1
ATOM 5419 O O . ALA B 1 171 ? 3.25857 19.39689 176.04381 1.000 20.67900 196 ALA B O 1
ATOM 5421 N N . LYS B 1 172 ? 4.55170 18.21203 177.45363 1.000 15.52050 197 LYS B N 1
ATOM 5422 C CA . LYS B 1 172 ? 4.35885 16.94516 176.76177 1.000 15.64801 197 LYS B CA 1
ATOM 5423 C C . LYS B 1 172 ? 3.28286 16.07508 177.39958 1.000 15.28244 197 LYS B C 1
ATOM 5424 O O . LYS B 1 172 ? 3.04071 14.96233 176.92239 1.000 17.89714 197 LYS B O 1
ATOM 5430 N N . TRP B 1 173 ? 2.62922 16.55256 178.45528 1.000 14.51681 198 TRP B N 1
ATOM 5431 C CA . TRP B 1 173 ? 1.56799 15.79520 179.10732 1.000 15.89404 198 TRP B CA 1
ATOM 5432 C C . TRP B 1 173 ? 0.28779 15.89867 178.28388 1.000 20.55159 198 TRP B C 1
ATOM 5433 O O . TRP B 1 173 ? -0.26166 16.99347 178.11653 1.000 19.49476 198 TRP B O 1
ATOM 5444 N N . VAL B 1 174 ? -0.18412 14.76407 177.76877 1.000 15.03809 199 VAL B N 1
ATOM 5445 C CA . VAL B 1 174 ? -1.41165 14.69319 176.97805 1.000 15.97376 199 VAL B CA 1
ATOM 5446 C C . VAL B 1 174 ? -2.30933 13.64150 177.61595 1.000 16.41262 199 VAL B C 1
ATOM 5447 O O . VAL B 1 174 ? -2.00851 12.44242 177.54950 1.000 16.89458 199 VAL B O 1
ATOM 5451 N N . SER B 1 175 ? -3.41139 14.08397 178.22170 1.000 16.95809 200 SER B N 1
ATOM 5452 C CA . SER B 1 175 ? -4.33652 13.16724 178.87636 1.000 19.85254 200 SER B CA 1
ATOM 5453 C C . SER B 1 175 ? -4.83105 12.10896 177.89928 1.000 20.03992 200 SER B C 1
ATOM 5454 O O . SER B 1 175 ? -5.20133 12.41709 176.76222 1.000 21.30200 200 SER B O 1
ATOM 5457 N N . GLY B 1 176 ? -4.83269 10.85682 178.34957 1.000 21.95763 201 GLY B N 1
ATOM 5458 C CA . GLY B 1 176 ? -5.23246 9.74096 177.52333 1.000 22.73263 201 GLY B CA 1
ATOM 5459 C C . GLY B 1 176 ? -4.21195 9.29609 176.50016 1.000 20.02554 201 GLY B C 1
ATOM 5460 O O . GLY B 1 176 ? -4.50324 8.37846 175.72231 1.000 24.56356 201 GLY B O 1
ATOM 5461 N N . SER B 1 177 ? -3.02287 9.89781 176.47790 1.000 16.16823 202 SER B N 1
ATOM 5462 C CA . SER B 1 177 ? -2.05429 9.57685 175.43914 1.000 17.39102 202 SER B CA 1
ATOM 5463 C C . SER B 1 177 ? -0.63507 9.41179 175.97553 1.000 19.85317 202 SER B C 1
ATOM 5464 O O . SER B 1 177 ? -0.00550 8.37444 175.74488 1.000 16.86732 202 SER B O 1
ATOM 5467 N N . ARG B 1 178 ? -0.11858 10.40941 176.69298 1.000 16.74530 203 ARG B N 1
ATOM 5468 C CA . ARG B 1 178 ? 1.32112 10.46782 176.90033 1.000 17.54773 203 ARG B CA 1
ATOM 5469 C C . ARG B 1 178 ? 1.66191 11.23206 178.17334 1.000 13.71152 203 ARG B C 1
ATOM 5470 O O . ARG B 1 178 ? 1.01508 12.22948 178.50187 1.000 14.95151 203 ARG B O 1
ATOM 5478 N N . VAL B 1 179 ? 2.67518 10.74030 178.88961 1.000 12.61101 204 VAL B N 1
ATOM 5479 C CA . VAL B 1 179 ? 3.36092 11.48457 179.94104 1.000 11.95424 204 VAL B CA 1
ATOM 5480 C C . VAL B 1 179 ? 4.85488 11.30168 179.71645 1.000 12.47014 204 VAL B C 1
ATOM 5481 O O . VAL B 1 179 ? 5.30903 10.19458 179.40760 1.000 14.76435 204 VAL B O 1
ATOM 5485 N N . VAL B 1 180 ? 5.62126 12.38062 179.86208 1.000 11.54323 205 VAL B N 1
ATOM 5486 C CA . VAL B 1 180 ? 7.05002 12.35455 179.57224 1.000 11.45937 205 VAL B CA 1
ATOM 5487 C C . VAL B 1 180 ? 7.82171 12.86344 180.78075 1.000 12.17218 205 VAL B C 1
ATOM 5488 O O . VAL B 1 180 ? 7.50728 13.92913 181.32333 1.000 11.93039 205 VAL B O 1
ATOM 5492 N N . TYR B 1 181 ? 8.83276 12.10098 181.19285 1.000 10.73321 206 TYR B N 1
ATOM 5493 C CA . TYR B 1 181 ? 9.76488 12.48596 182.24208 1.000 9.60189 206 TYR B CA 1
ATOM 5494 C C . TYR B 1 181 ? 11.16817 12.49926 181.65861 1.000 13.23539 206 TYR B C 1
ATOM 5495 O O . TYR B 1 181 ? 11.50235 11.66438 180.81344 1.000 13.89770 206 TYR B O 1
ATOM 5504 N N . GLU B 1 182 ? 11.98406 13.45028 182.09890 1.000 11.42342 207 GLU B N 1
ATOM 5505 C CA . GLU B 1 182 ? 13.33718 13.61154 181.58556 1.000 11.36101 207 GLU B CA 1
ATOM 5506 C C . GLU B 1 182 ? 14.33272 13.55069 182.73425 1.000 9.64079 207 GLU B C 1
ATOM 5507 O O . GLU B 1 182 ? 14.09633 14.12372 183.80143 1.000 12.62581 207 GLU B O 1
ATOM 5513 N N . LYS B 1 183 ? 15.44151 12.84538 182.51355 1.000 9.86472 208 LYS B N 1
ATOM 5514 C CA . LYS B 1 183 ? 16.45391 12.69777 183.55073 1.000 11.84313 208 LYS B CA 1
ATOM 5515 C C . LYS B 1 183 ? 16.91427 14.06153 184.04670 1.000 12.02017 208 LYS B C 1
ATOM 5516 O O . LYS B 1 183 ? 17.24695 14.94680 183.25397 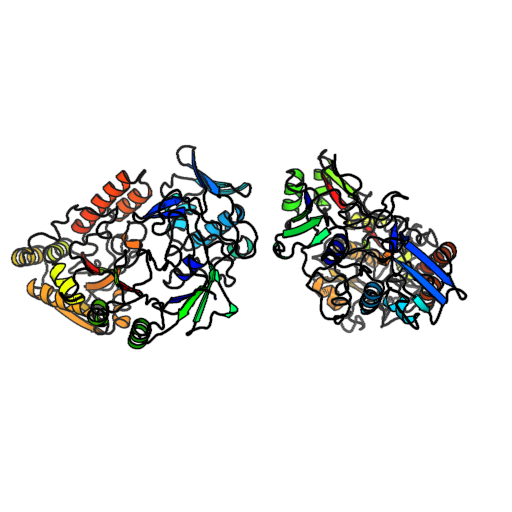1.000 15.28060 208 LYS B O 1
ATOM 5522 N N . PHE B 1 184 ? 16.90650 14.23109 185.36763 1.000 10.71046 209 PHE B N 1
ATOM 5523 C CA . PHE B 1 184 ? 17.35100 15.47015 185.99983 1.000 10.36757 209 PHE B CA 1
ATOM 5524 C C . PHE B 1 184 ? 18.87263 15.46362 186.03226 1.000 12.26782 209 PHE B C 1
ATOM 5525 O O . PHE B 1 184 ? 19.48017 14.74254 186.82905 1.000 11.15338 209 PHE B O 1
ATOM 5533 N N . ALA B 1 185 ? 19.49217 16.25492 185.15271 1.000 13.43266 210 ALA B N 1
ATOM 5534 C CA . ALA B 1 185 ? 20.94920 16.25731 185.06646 1.000 14.15771 210 ALA B CA 1
ATOM 5535 C C . ALA B 1 185 ? 21.58717 16.75373 186.35567 1.000 13.06572 210 ALA B C 1
ATOM 5536 O O . ALA B 1 185 ? 22.71683 16.36864 186.67718 1.000 18.93365 210 ALA B O 1
ATOM 5538 N N . GLY B 1 186 ? 20.88621 17.60049 187.10317 1.000 14.22276 211 GLY B N 1
ATOM 5539 C CA . GLY B 1 186 ? 21.39500 18.10632 188.35780 1.000 16.53911 211 GLY B CA 1
ATOM 5540 C C . GLY B 1 186 ? 21.21680 17.20274 189.55523 1.000 16.04453 211 GLY B C 1
ATOM 5541 O O . GLY B 1 186 ? 21.58033 17.59816 190.66582 1.000 16.72229 211 GLY B O 1
ATOM 5542 N N . TYR B 1 187 ? 20.67216 16.00015 189.38020 1.000 10.84040 212 TYR B N 1
ATOM 5543 C CA . TYR B 1 187 ? 20.48729 15.10095 190.51095 1.000 9.84009 212 TYR B CA 1
ATOM 5544 C C . TYR B 1 187 ? 21.82020 14.49763 190.93496 1.000 12.49066 212 TYR B C 1
ATOM 5545 O O . TYR B 1 187 ? 22.53690 13.90827 190.11976 1.000 13.98172 212 TYR B O 1
ATOM 5554 N N . VAL B 1 188 ? 22.14479 14.64688 192.21311 1.000 11.33475 213 VAL B N 1
ATOM 5555 C CA . VAL B 1 188 ? 23.32562 14.05237 192.82607 1.000 11.85703 213 VAL B CA 1
ATOM 5556 C C . VAL B 1 188 ? 22.84911 12.90237 193.71085 1.000 9.91923 213 VAL B C 1
ATOM 5557 O O . VAL B 1 188 ? 22.26968 13.14748 194.77926 1.000 11.85010 213 VAL B O 1
ATOM 5561 N N . PRO B 1 189 ? 23.04169 11.64924 193.30931 1.000 9.17102 214 PRO B N 1
ATOM 5562 C CA . PRO B 1 189 ? 22.61143 10.53306 194.15724 1.000 9.71846 214 PRO B CA 1
ATOM 5563 C C . PRO B 1 189 ? 23.41439 10.47914 195.44511 1.000 11.14656 214 PRO B C 1
ATOM 5564 O O . PRO B 1 189 ? 24.55418 10.94712 195.51703 1.000 10.76209 214 PRO B O 1
ATOM 5568 N N . ARG B 1 190 ? 22.80656 9.89700 196.47516 1.000 11.21915 215 ARG B N 1
ATOM 5569 C CA . ARG B 1 190 ? 23.53367 9.72056 197.72046 1.000 7.52257 215 ARG B CA 1
ATOM 5570 C C . ARG B 1 190 ? 24.63203 8.67124 197.53808 1.000 10.75012 215 ARG B C 1
ATOM 5571 O O . ARG B 1 190 ? 24.71191 7.98272 196.51530 1.000 12.37357 215 ARG B O 1
ATOM 5579 N N . LYS B 1 191 ? 25.49529 8.56953 198.54717 1.000 13.60853 216 LYS B N 1
ATOM 5580 C CA . LYS B 1 191 ? 26.68200 7.72774 198.45107 1.000 11.77655 216 LYS B CA 1
ATOM 5581 C C . LYS B 1 191 ? 26.31321 6.27137 198.17702 1.000 11.59018 216 LYS B C 1
ATOM 5582 O O . LYS B 1 191 ? 25.26823 5.77442 198.60645 1.000 11.26391 216 LYS B O 1
ATOM 5588 N N . ASP B 1 192 ? 27.19653 5.58723 197.45040 1.000 11.91894 217 ASP B N 1
ATOM 5589 C CA . ASP B 1 192 ? 26.98162 4.19927 197.03510 1.000 12.40812 217 ASP B CA 1
ATOM 5590 C C . ASP B 1 192 ? 27.50836 3.23175 198.09867 1.000 13.33073 217 ASP B C 1
ATOM 5591 O O . ASP B 1 192 ? 28.33534 2.35653 197.83719 1.000 15.54572 217 ASP B O 1
ATOM 5596 N N . ASP B 1 193 ? 27.01576 3.40120 199.32474 1.000 11.20813 218 ASP B N 1
ATOM 5597 C CA . ASP B 1 193 ? 27.44549 2.54464 200.42301 1.000 13.60729 218 ASP B CA 1
ATOM 5598 C C . ASP B 1 193 ? 26.56131 1.31709 200.59853 1.000 10.92176 218 ASP B C 1
ATOM 5599 O O . ASP B 1 193 ? 26.85676 0.47722 201.45517 1.000 12.64299 218 ASP B O 1
ATOM 5604 N N . ARG B 1 194 ? 25.49690 1.18978 199.80788 1.000 8.76822 219 ARG B N 1
ATOM 5605 C CA . ARG B 1 194 ? 24.65404 0.00296 199.83383 1.000 9.52202 219 ARG B CA 1
ATOM 5606 C C . ARG B 1 194 ? 24.00638 -0.15465 198.46620 1.000 10.89869 219 ARG B C 1
ATOM 5607 O O . ARG B 1 194 ? 23.87066 0.80931 197.70949 1.000 11.39632 219 ARG B O 1
ATOM 5615 N N . LYS B 1 195 ? 23.61262 -1.38517 198.15529 1.000 10.80549 220 LYS B N 1
ATOM 5616 C CA . LYS B 1 195 ? 22.96451 -1.65027 196.88058 1.000 9.76365 220 LYS B CA 1
ATOM 5617 C C . LYS B 1 195 ? 21.59980 -0.96551 196.83610 1.000 11.24459 220 LYS B C 1
ATOM 5618 O O . LYS B 1 195 ? 20.85419 -1.00775 197.82091 1.000 12.62750 220 LYS B O 1
ATOM 5624 N N . PRO B 1 196 ? 21.25403 -0.31268 195.72748 1.000 8.88980 221 PRO B N 1
ATOM 5625 C CA . PRO B 1 196 ? 19.88969 0.21206 195.58063 1.000 8.17820 221 PRO B CA 1
ATOM 5626 C C . PRO B 1 196 ? 18.86549 -0.87932 195.85076 1.000 8.77591 221 PRO B C 1
ATOM 5627 O O . PRO B 1 196 ? 18.95105 -1.98523 195.31194 1.000 11.92842 221 PRO B O 1
ATOM 5631 N N . ASP B 1 197 ? 17.89446 -0.56490 196.70371 1.000 7.29842 222 ASP B N 1
ATOM 5632 C CA . ASP B 1 197 ? 16.93949 -1.56174 197.17804 1.000 10.47326 222 ASP B CA 1
ATOM 5633 C C . ASP B 1 197 ? 15.65425 -0.82712 197.52771 1.000 7.94107 222 ASP B C 1
ATOM 5634 O O . ASP B 1 197 ? 15.61042 -0.11948 198.54049 1.000 8.48258 222 ASP B O 1
ATOM 5639 N N . PHE B 1 198 ? 14.62305 -0.99844 196.69004 1.000 8.00102 223 PHE B N 1
ATOM 5640 C CA . PHE B 1 198 ? 13.38231 -0.23165 196.77845 1.000 9.17700 223 PHE B CA 1
ATOM 5641 C C . PHE B 1 198 ? 13.73546 1.24772 196.66412 1.000 7.87836 223 PHE B C 1
ATOM 5642 O O . PHE B 1 198 ? 14.09102 1.71183 195.57640 1.000 9.03609 223 PHE B O 1
ATOM 5650 N N . ALA B 1 199 ? 13.65248 1.99475 197.76724 1.000 9.21254 224 ALA B N 1
ATOM 5651 C CA . ALA B 1 199 ? 13.98756 3.41536 197.76783 1.000 7.11567 224 ALA B CA 1
ATOM 5652 C C . ALA B 1 199 ? 15.17405 3.71797 198.67664 1.000 10.09365 224 ALA B C 1
ATOM 5653 O O . ALA B 1 199 ? 15.38715 4.87580 199.05353 1.000 9.28048 224 ALA B O 1
ATOM 5655 N N . ALA B 1 200 ? 15.94808 2.69928 199.03394 1.000 8.61839 225 ALA B N 1
ATOM 5656 C CA . ALA B 1 200 ? 17.14929 2.85518 199.84051 1.000 7.55327 225 ALA B CA 1
ATOM 5657 C C . ALA B 1 200 ? 18.38382 2.82878 198.94839 1.000 8.05190 225 ALA B C 1
ATOM 5658 O O . ALA B 1 200 ? 18.38340 2.22553 197.87314 1.000 8.56155 225 ALA B O 1
ATOM 5660 N N . GLY B 1 201 ? 19.44346 3.48763 199.40688 1.000 9.77900 226 GLY B N 1
ATOM 5661 C CA . GLY B 1 201 ? 20.66078 3.57467 198.63675 1.000 8.53987 226 GLY B CA 1
ATOM 5662 C C . GLY B 1 201 ? 20.56696 4.62955 197.55296 1.000 7.87363 226 GLY B C 1
ATOM 5663 O O . GLY B 1 201 ? 19.60197 5.39396 197.48077 1.000 8.87821 226 GLY B O 1
ATOM 5664 N N . PRO B 1 202 ? 21.57393 4.69163 196.68454 1.000 8.04546 227 PRO B N 1
ATOM 5665 C CA . PRO B 1 202 ? 21.57538 5.72014 195.63713 1.000 8.58914 227 PRO B CA 1
ATOM 5666 C C . PRO B 1 202 ? 20.44707 5.51229 194.63848 1.000 9.98481 227 PRO B C 1
ATOM 5667 O O . PRO B 1 202 ? 20.16707 4.38947 194.21210 1.000 10.37222 227 PRO B O 1
ATOM 5671 N N . LYS B 1 203 ? 19.78549 6.61242 194.28145 1.000 7.13459 228 LYS B N 1
ATOM 5672 C CA . LYS B 1 203 ? 18.81067 6.63153 193.19456 1.000 8.63360 228 LYS B CA 1
ATOM 5673 C C . LYS B 1 203 ? 19.52105 7.12241 191.94101 1.000 10.34328 228 LYS B C 1
ATOM 5674 O O . LYS B 1 203 ? 19.92833 8.28663 191.86682 1.000 14.98072 228 LYS B O 1
ATOM 5680 N N . ILE B 1 204 ? 19.66644 6.24357 190.95582 1.000 10.38153 229 ILE B N 1
ATOM 5681 C CA . ILE B 1 204 ? 20.37847 6.56726 189.72725 1.000 10.46339 229 ILE B CA 1
ATOM 5682 C C . ILE B 1 204 ? 19.44831 6.33945 188.54644 1.000 11.13847 229 ILE B C 1
ATOM 5683 O O . ILE B 1 204 ? 18.88146 5.25097 188.39327 1.000 12.65913 229 ILE B O 1
ATOM 5688 N N . ALA B 1 205 ? 19.28866 7.36900 187.72221 1.000 10.88829 230 ALA B N 1
ATOM 5689 C CA . ALA B 1 205 ? 18.55590 7.24378 186.46963 1.000 11.09953 230 ALA B CA 1
ATOM 5690 C C . ALA B 1 205 ? 19.49953 6.72614 185.39137 1.000 11.46814 230 ALA B C 1
ATOM 5691 O O . ALA B 1 205 ? 20.51671 7.36161 185.09305 1.000 15.07516 230 ALA B O 1
ATOM 5693 N N . HIS B 1 206 ? 19.17024 5.57113 184.81599 1.000 10.26382 231 HIS B N 1
ATOM 5694 C CA . HIS B 1 206 ? 19.97622 4.96569 183.76507 1.000 10.72584 231 HIS B CA 1
ATOM 5695 C C . HIS B 1 206 ? 19.36718 5.14143 182.38223 1.000 15.81363 231 HIS B C 1
ATOM 5696 O O . HIS B 1 206 ? 19.89384 4.58790 181.41120 1.000 16.43192 231 HIS B O 1
ATOM 5703 N N . VAL B 1 207 ? 18.26739 5.88265 182.27311 1.000 14.18639 232 VAL B N 1
ATOM 5704 C CA . VAL B 1 207 ? 17.68134 6.24994 180.99256 1.000 15.49940 232 VAL B CA 1
ATOM 5705 C C . VAL B 1 207 ? 17.54558 7.76471 180.95278 1.000 14.37821 232 VAL B C 1
ATOM 5706 O O . VAL B 1 207 ? 17.43223 8.42581 181.99070 1.000 14.36576 232 VAL B O 1
ATOM 5710 N N . ASP B 1 208 ? 17.57081 8.31709 179.73949 1.000 15.09628 233 ASP B N 1
ATOM 5711 C CA . ASP B 1 208 ? 17.45571 9.76126 179.58429 1.000 14.76509 233 ASP B CA 1
ATOM 5712 C C . ASP B 1 208 ? 16.01739 10.23726 179.71665 1.000 12.98967 233 ASP B C 1
ATOM 5713 O O . ASP B 1 208 ? 15.78450 11.37553 180.13567 1.000 16.49629 233 ASP B O 1
ATOM 5718 N N . GLU B 1 209 ? 15.04875 9.39644 179.36018 1.000 13.72717 234 GLU B N 1
ATOM 5719 C CA . GLU B 1 209 ? 13.64756 9.78044 179.42212 1.000 14.41448 234 GLU B CA 1
ATOM 5720 C C . GLU B 1 209 ? 12.80929 8.56961 179.80086 1.000 13.02094 234 GLU B C 1
ATOM 5721 O O . GLU B 1 209 ? 13.20051 7.42075 179.58095 1.000 14.17774 234 GLU B O 1
ATOM 5727 N N . VAL B 1 210 ? 11.65023 8.84874 180.38937 1.000 11.13201 235 VAL B N 1
ATOM 5728 C CA . VAL B 1 210 ? 10.62505 7.84906 180.65853 1.000 11.42508 235 VAL B CA 1
ATOM 5729 C C . VAL B 1 210 ? 9.35262 8.31670 179.96982 1.000 11.99025 235 VAL B C 1
ATOM 5730 O O . VAL B 1 210 ? 8.88239 9.43459 180.21809 1.000 13.34453 235 VAL B O 1
ATOM 5734 N N . HIS B 1 211 ? 8.81129 7.47735 179.09299 1.000 11.55718 236 HIS B N 1
ATOM 5735 C CA . HIS B 1 211 ? 7.61669 7.79635 178.32225 1.000 11.84352 236 HIS B CA 1
ATOM 5736 C C . HIS B 1 211 ? 6.48747 6.87778 178.76304 1.000 13.00588 236 HIS B C 1
ATOM 5737 O O . HIS B 1 211 ? 6.57082 5.65961 178.57646 1.000 15.14567 236 HIS B O 1
ATOM 5744 N N . TRP B 1 212 ? 5.43436 7.45692 179.33286 1.000 11.70572 237 TRP B N 1
ATOM 5745 C CA . TRP B 1 212 ? 4.21766 6.70116 179.60234 1.000 13.31259 237 TRP B CA 1
ATOM 5746 C C . TRP B 1 212 ? 3.36365 6.67097 178.34118 1.000 11.75097 237 TRP B C 1
ATOM 5747 O O . TRP B 1 212 ? 3.01187 7.72451 177.79956 1.000 15.10983 237 TRP B O 1
ATOM 5758 N N . HIS B 1 213 ? 3.04180 5.46800 177.87108 1.000 13.41109 238 HIS B N 1
ATOM 5759 C CA . HIS B 1 213 ? 2.13475 5.26787 176.74564 1.000 14.55976 238 HIS B CA 1
ATOM 5760 C C . HIS B 1 213 ? 0.80137 4.79282 177.30919 1.000 14.64219 238 HIS B C 1
ATOM 5761 O O . HIS B 1 213 ? 0.70458 3.67737 177.82930 1.000 15.52707 238 HIS B O 1
ATOM 5768 N N . ILE B 1 214 ? -0.22082 5.63819 177.21478 1.000 14.27593 239 ILE B N 1
ATOM 5769 C CA . ILE B 1 214 ? -1.53438 5.32057 177.76677 1.000 17.44292 239 ILE B CA 1
ATOM 5770 C C . ILE B 1 214 ? -2.25882 4.41260 176.77754 1.000 19.04690 239 ILE B C 1
ATOM 5771 O O . ILE B 1 214 ? -2.63947 4.84416 175.68633 1.000 19.86568 239 ILE B O 1
ATOM 5776 N N . ILE B 1 215 ? -2.44260 3.15073 177.15371 1.000 17.32867 240 ILE B N 1
ATOM 5777 C CA . ILE B 1 215 ? -3.09799 2.17092 176.29042 1.000 19.98091 240 ILE B CA 1
ATOM 5778 C C . ILE B 1 215 ? -4.18271 1.46533 177.09640 1.000 20.93065 240 ILE B C 1
ATOM 5779 O O . ILE B 1 215 ? -3.89608 0.48004 177.79308 1.000 19.67996 240 ILE B O 1
ATOM 5784 N N . PRO B 1 216 ? -5.43311 1.93460 177.03855 1.000 27.13181 241 PRO B N 1
ATOM 5785 C CA . PRO B 1 216 ? -6.47847 1.33044 177.88394 1.000 28.62039 241 PRO B CA 1
ATOM 5786 C C . PRO B 1 216 ? -6.78481 -0.11662 177.53675 1.000 27.05397 241 PRO B C 1
ATOM 5787 O O . PRO B 1 216 ? -7.04883 -0.91999 178.44040 1.000 28.92168 241 PRO B O 1
ATOM 5791 N N . ASP B 1 217 ? -6.76165 -0.47363 176.25423 1.000 24.74876 242 ASP B N 1
ATOM 5792 C CA . ASP B 1 217 ? -7.06608 -1.84049 175.84644 1.000 30.43419 242 ASP B CA 1
ATOM 5793 C C . ASP B 1 217 ? -5.92434 -2.76789 176.24522 1.000 24.15246 242 ASP B C 1
ATOM 5794 O O . ASP B 1 217 ? -4.79392 -2.61113 175.77081 1.000 24.15324 242 ASP B O 1
ATOM 5799 N N . ARG B 1 218 ? -6.22642 -3.73910 177.11243 1.000 26.81733 243 ARG B N 1
ATOM 5800 C CA . ARG B 1 218 ? -5.19093 -4.62695 177.63457 1.000 31.79103 243 ARG B CA 1
ATOM 5801 C C . ARG B 1 218 ? -4.53044 -5.43405 176.52327 1.000 31.35643 243 ARG B C 1
ATOM 5802 O O . ARG B 1 218 ? -3.30513 -5.60190 176.51427 1.000 27.67238 243 ARG B O 1
ATOM 5810 N N . ALA B 1 219 ? -5.32387 -5.94323 175.57751 1.000 26.96487 244 ALA B N 1
ATOM 5811 C CA . ALA B 1 219 ? -4.75768 -6.73579 174.49003 1.000 29.24836 244 ALA B CA 1
ATOM 5812 C C . ALA B 1 219 ? -3.82736 -5.89825 173.62204 1.000 25.39941 244 ALA B C 1
ATOM 5813 O O . ALA B 1 219 ? -2.77785 -6.37939 173.17846 1.000 26.73351 244 ALA B O 1
ATOM 5815 N N . THR B 1 220 ? -4.19426 -4.63983 173.37262 1.000 22.73268 245 THR B N 1
ATOM 5816 C CA . THR B 1 220 ? -3.34241 -3.76097 172.57936 1.000 21.59069 245 THR B CA 1
ATOM 5817 C C . THR B 1 220 ? -2.02393 -3.47971 173.29095 1.000 19.79609 245 THR B C 1
ATOM 5818 O O . THR B 1 220 ? -0.96870 -3.40709 172.64997 1.000 21.88975 245 THR B O 1
ATOM 5822 N N . ALA B 1 221 ? -2.06288 -3.32660 174.61666 1.000 20.20328 246 ALA B N 1
ATOM 5823 C CA . ALA B 1 221 ? -0.83769 -3.06800 175.36659 1.000 17.09192 246 ALA B CA 1
ATOM 5824 C C . ALA B 1 221 ? 0.09506 -4.27111 175.33583 1.000 18.09560 246 ALA B C 1
ATOM 5825 O O . ALA B 1 221 ? 1.31401 -4.11408 175.19753 1.000 19.96529 246 ALA B O 1
ATOM 5827 N N . ILE B 1 222 ? -0.45870 -5.47888 175.46597 1.000 19.86887 247 ILE B N 1
ATOM 5828 C CA . ILE B 1 222 ? 0.36423 -6.68382 175.43469 1.000 19.41300 247 ILE B CA 1
ATOM 5829 C C . ILE B 1 222 ? 0.96832 -6.88063 174.05051 1.000 20.27375 247 ILE B C 1
ATOM 5830 O O . ILE B 1 222 ? 2.14380 -7.24437 173.91585 1.000 19.74166 247 ILE B O 1
ATOM 5835 N N . ALA B 1 223 ? 0.17933 -6.63716 173.00072 1.000 21.14632 248 ALA B N 1
ATOM 5836 C CA . ALA B 1 223 ? 0.70492 -6.73571 171.64339 1.000 22.41657 248 ALA B CA 1
ATOM 5837 C C . ALA B 1 223 ? 1.83574 -5.74026 171.41726 1.000 19.83606 248 ALA B C 1
ATOM 5838 O O . ALA B 1 223 ? 2.83048 -6.05982 170.75583 1.000 22.07289 248 ALA B O 1
ATOM 5840 N N . ALA B 1 224 ? 1.70461 -4.52826 171.96544 1.000 21.10632 249 ALA B N 1
ATOM 5841 C CA . ALA B 1 224 ? 2.77057 -3.54025 171.83255 1.000 19.73446 249 ALA B CA 1
ATOM 5842 C C . ALA B 1 224 ? 4.04725 -4.01508 172.51290 1.000 18.63645 249 ALA B C 1
ATOM 5843 O O . ALA B 1 224 ? 5.15114 -3.80033 171.99885 1.000 18.32044 249 ALA B O 1
ATOM 5845 N N . LEU B 1 225 ? 3.91474 -4.66894 173.66966 1.000 17.78816 250 LEU B N 1
ATOM 5846 C CA . LEU B 1 225 ? 5.08635 -5.18406 174.37008 1.000 16.37015 250 LEU B CA 1
ATOM 5847 C C . LEU B 1 225 ? 5.74347 -6.31906 173.59358 1.000 18.09824 250 LEU B C 1
ATOM 5848 O O . LEU B 1 225 ? 6.97483 -6.37987 173.49348 1.000 17.90016 250 LEU B O 1
ATOM 5853 N N . GLN B 1 226 ? 4.94117 -7.22830 173.03646 1.000 18.10490 251 GLN B N 1
ATOM 5854 C CA . GLN B 1 226 ? 5.51102 -8.31743 172.25149 1.000 17.49070 251 GLN B CA 1
ATOM 5855 C C . GLN B 1 226 ? 6.14119 -7.81292 170.96006 1.000 18.80515 251 GLN B C 1
ATOM 5856 O O . GLN B 1 226 ? 7.04562 -8.46095 170.42239 1.000 22.05547 251 GLN B O 1
ATOM 5862 N N . ALA B 1 227 ? 5.68957 -6.66714 170.45362 1.000 17.76655 252 ALA B N 1
ATOM 5863 C CA . ALA B 1 227 ? 6.24924 -6.06771 169.24976 1.000 24.94783 252 ALA B CA 1
ATOM 5864 C C . ALA B 1 227 ? 7.42418 -5.14089 169.53968 1.000 20.46132 252 ALA B C 1
ATOM 5865 O O . ALA B 1 227 ? 7.91838 -4.48243 168.61830 1.000 23.11161 252 ALA B O 1
ATOM 5867 N N . ASN B 1 228 ? 7.87981 -5.07789 170.79287 1.000 21.20348 253 ASN B N 1
ATOM 5868 C CA . ASN B 1 228 ? 8.95025 -4.17097 171.20979 1.000 20.52548 253 ASN B CA 1
ATOM 5869 C C . ASN B 1 228 ? 8.60655 -2.71642 170.89868 1.000 17.21146 253 ASN B C 1
ATOM 5870 O O . ASN B 1 228 ? 9.48048 -1.91102 170.56708 1.000 20.69057 253 ASN B O 1
ATOM 5875 N N . GLU B 1 229 ? 7.32460 -2.37201 170.99286 1.000 19.36152 254 GLU B N 1
ATOM 5876 C CA . GLU B 1 229 ? 6.90009 -0.98516 170.88333 1.000 20.49498 254 GLU B CA 1
ATOM 5877 C C . GLU B 1 229 ? 6.83316 -0.29396 172.23688 1.000 17.68208 254 GLU B C 1
ATOM 5878 O O . GLU B 1 229 ? 6.79114 0.94130 172.28872 1.000 19.34337 254 GLU B O 1
ATOM 5884 N N . VAL B 1 230 ? 6.82109 -1.06476 173.32767 1.000 15.40382 255 VAL B N 1
ATOM 5885 C CA . VAL B 1 230 ? 6.98096 -0.54541 174.68039 1.000 13.26130 255 VAL B CA 1
ATOM 5886 C C . VAL B 1 230 ? 7.94094 -1.46870 175.41889 1.000 15.90428 255 VAL B C 1
ATOM 5887 O O . VAL B 1 230 ? 8.23144 -2.58308 174.97817 1.000 15.03935 255 VAL B O 1
ATOM 5891 N N . ASP B 1 231 ? 8.44042 -0.98697 176.55559 1.000 12.65472 256 ASP B N 1
ATOM 5892 C CA . ASP B 1 231 ? 9.40951 -1.73330 177.34690 1.000 13.31209 256 ASP B CA 1
ATOM 5893 C C . ASP B 1 231 ? 8.79393 -2.45326 178.53459 1.000 12.28909 256 ASP B C 1
ATOM 5894 O O . ASP B 1 231 ? 9.35134 -3.45642 178.99205 1.000 12.85785 256 ASP B O 1
ATOM 5899 N N . GLY B 1 232 ? 7.66944 -1.96648 179.04734 1.000 12.42847 257 GLY B N 1
ATOM 5900 C CA . GLY B 1 232 ? 7.06641 -2.56331 180.22211 1.000 13.07065 257 GLY B CA 1
ATOM 5901 C C . GLY B 1 232 ? 5.59133 -2.25602 180.29417 1.000 12.28049 257 GLY B C 1
ATOM 5902 O O . GLY B 1 232 ? 5.12989 -1.21913 179.80700 1.000 11.78312 257 GLY B O 1
ATOM 5903 N N . VAL B 1 233 ? 4.84520 -3.17236 180.90745 1.000 10.43522 258 VAL B N 1
ATOM 5904 C CA . VAL B 1 233 ? 3.41163 -3.02747 181.13364 1.000 10.86556 258 VAL B CA 1
ATOM 5905 C C . VAL B 1 233 ? 3.15223 -3.23453 182.61931 1.000 13.50832 258 VAL B C 1
ATOM 5906 O O . VAL B 1 233 ? 3.54176 -4.26482 183.17962 1.000 14.24862 258 VAL B O 1
ATOM 5910 N N . GLU B 1 234 ? 2.49102 -2.25938 183.25371 1.000 11.29721 259 GLU B N 1
ATOM 5911 C CA . GLU B 1 234 ? 2.39074 -2.25294 184.71283 1.000 11.33186 259 GLU B CA 1
ATOM 5912 C C . GLU B 1 234 ? 1.54301 -3.40537 185.23122 1.000 15.70925 259 GLU B C 1
ATOM 5913 O O . GLU B 1 234 ? 1.93483 -4.09795 186.17818 1.000 15.71386 259 GLU B O 1
ATOM 5919 N N . MET B 1 235 ? 0.36376 -3.60302 184.64975 1.000 14.15516 260 MET B N 1
ATOM 5920 C CA . MET B 1 235 ? -0.61396 -4.56486 185.14739 1.000 19.44326 260 MET B CA 1
ATOM 5921 C C . MET B 1 235 ? -0.90872 -5.55824 184.03392 1.000 18.82387 260 MET B C 1
ATOM 5922 O O . MET B 1 235 ? -1.47087 -5.18667 182.99827 1.000 23.31122 260 MET B O 1
ATOM 5927 N N . VAL B 1 236 ? -0.53119 -6.81436 184.24843 1.000 13.97050 261 VAL B N 1
ATOM 5928 C CA . VAL B 1 236 ? -0.77664 -7.88856 183.29422 1.000 14.70194 261 VAL B CA 1
ATOM 5929 C C . VAL B 1 236 ? -1.95262 -8.71286 183.79599 1.000 23.36520 261 VAL B C 1
ATOM 5930 O O . VAL B 1 236 ? -1.91269 -9.25554 184.90701 1.000 19.00794 261 VAL B O 1
ATOM 5934 N N . ASP B 1 237 ? -3.00053 -8.80313 182.98232 1.000 20.45428 262 ASP B N 1
ATOM 5935 C CA . ASP B 1 237 ? -4.14433 -9.63167 183.32966 1.000 28.02608 262 ASP B CA 1
ATOM 5936 C C . ASP B 1 237 ? -3.78012 -11.10757 183.20708 1.000 27.13584 262 ASP B C 1
ATOM 5937 O O . ASP B 1 237 ? -2.90388 -11.49179 182.42849 1.000 25.06064 262 ASP B O 1
ATOM 5942 N N . SER B 1 238 ? -4.47156 -11.94005 183.99054 1.000 28.21292 263 SER B N 1
ATOM 5943 C CA . SER B 1 238 ? -4.14318 -13.36204 184.04225 1.000 30.37148 263 SER B CA 1
ATOM 5944 C C . SER B 1 238 ? -4.30672 -14.03864 182.68703 1.000 33.91927 263 SER B C 1
ATOM 5945 O O . SER B 1 238 ? -3.64545 -15.04828 182.41657 1.000 28.64063 263 SER B O 1
ATOM 5948 N N . ASP B 1 239 ? -5.17494 -13.50180 181.82474 1.000 36.15650 264 ASP B N 1
ATOM 5949 C CA . ASP B 1 239 ? -5.39855 -14.11633 180.51988 1.000 32.98802 264 ASP B CA 1
ATOM 5950 C C . ASP B 1 239 ? -4.13862 -14.10733 179.66383 1.000 38.15998 264 ASP B C 1
ATOM 5951 O O . ASP B 1 239 ? -3.98239 -14.96149 178.78406 1.000 33.43240 264 ASP B O 1
ATOM 5956 N N . PHE B 1 240 ? -3.23084 -13.16330 179.90372 1.000 26.97886 265 PHE B N 1
ATOM 5957 C CA . PHE B 1 240 ? -2.02208 -13.02886 179.10260 1.000 31.23223 265 PHE B CA 1
ATOM 5958 C C . PHE B 1 240 ? -0.81298 -13.72377 179.71345 1.000 30.15974 265 PHE B C 1
ATOM 5959 O O . PHE B 1 240 ? 0.26159 -13.70901 179.10585 1.000 27.62961 265 PHE B O 1
ATOM 5967 N N . LEU B 1 241 ? -0.95316 -14.32322 180.89427 1.000 25.92783 266 LEU B N 1
ATOM 5968 C CA . LEU B 1 241 ? 0.17925 -15.02415 181.49316 1.000 24.40576 266 LEU B CA 1
ATOM 5969 C C . LEU B 1 241 ? 0.68805 -16.18689 180.64558 1.000 28.18300 266 LEU B C 1
ATOM 5970 O O . LEU B 1 241 ? 1.91732 -16.35678 180.56586 1.000 30.41399 266 LEU B O 1
ATOM 5975 N N . PRO B 1 242 ? -0.15480 -17.01238 180.00995 1.000 34.29204 267 PRO B N 1
ATOM 5976 C CA . PRO B 1 242 ? 0.40428 -18.06014 179.13400 1.000 33.86912 267 PRO B CA 1
ATOM 5977 C C . PRO B 1 242 ? 1.19226 -17.51270 177.95400 1.000 33.51068 267 PRO B C 1
ATOM 5978 O O . PRO B 1 242 ? 2.31127 -17.97415 177.69579 1.000 35.47191 267 PRO B O 1
ATOM 5982 N N . ILE B 1 243 ? 0.64268 -16.53523 177.22774 1.000 32.23152 268 ILE B N 1
ATOM 5983 C CA . ILE B 1 243 ? 1.31775 -16.04874 176.02724 1.000 36.10837 268 ILE B CA 1
ATOM 5984 C C . ILE B 1 243 ? 2.60787 -15.31615 176.38157 1.000 39.42537 268 ILE B C 1
ATOM 5985 O O . ILE B 1 243 ? 3.58475 -15.36738 175.62418 1.000 36.37023 268 ILE B O 1
ATOM 5990 N N . LEU B 1 244 ? 2.65066 -14.64188 177.53292 1.000 31.81311 269 LEU B N 1
ATOM 5991 C CA . LEU B 1 244 ? 3.86482 -13.93119 177.91771 1.000 27.81976 269 LEU B CA 1
ATOM 5992 C C . LEU B 1 244 ? 4.92702 -14.86923 178.47313 1.000 26.26101 269 LEU B C 1
ATOM 5993 O O . LEU B 1 244 ? 6.12311 -14.61123 178.30041 1.000 28.04100 269 LEU B O 1
ATOM 5998 N N . THR B 1 245 ? 4.51775 -15.95154 179.13900 1.000 27.68488 270 THR B N 1
ATOM 5999 C CA . THR B 1 245 ? 5.48951 -16.91424 179.64792 1.000 38.02026 270 THR B CA 1
ATOM 6000 C C . THR B 1 245 ? 6.24391 -17.58644 178.50700 1.000 36.36576 270 THR B C 1
ATOM 6001 O O . THR B 1 245 ? 7.44387 -17.86354 178.62186 1.000 41.44090 270 THR B O 1
ATOM 6005 N N . GLN B 1 246 ? 5.56009 -17.84144 177.38938 1.000 40.19106 271 GLN B N 1
ATOM 6006 C CA . GLN B 1 246 ? 6.20503 -18.51503 176.26744 1.000 47.49329 271 GLN B CA 1
ATOM 6007 C C . GLN B 1 246 ? 7.17720 -17.59842 175.53635 1.000 45.37935 271 GLN B C 1
ATOM 6008 O O . GLN B 1 246 ? 8.17501 -18.07509 174.98417 1.000 42.55141 271 GLN B O 1
ATOM 6014 N N . ASP B 1 247 ? 6.90937 -16.30062 175.51848 1.000 32.01667 272 ASP B N 1
ATOM 6015 C CA . ASP B 1 247 ? 7.77157 -15.34318 174.83448 1.000 31.97537 272 ASP B CA 1
ATOM 6016 C C . ASP B 1 247 ? 9.10966 -15.23896 175.55439 1.000 33.43943 272 ASP B C 1
ATOM 6017 O O . ASP B 1 247 ? 9.14839 -14.75197 176.69275 1.000 28.46992 272 ASP B O 1
ATOM 6022 N N . PRO B 1 248 ? 10.22005 -15.66876 174.94676 1.000 28.36697 273 PRO B N 1
ATOM 6023 C CA . PRO B 1 248 ? 11.51807 -15.57049 175.63062 1.000 36.35478 273 PRO B CA 1
ATOM 6024 C C . PRO B 1 248 ? 12.03401 -14.14830 175.75523 1.000 26.53461 273 PRO B C 1
ATOM 6025 O O . PRO B 1 248 ? 13.03751 -13.93437 176.44719 1.000 28.62008 273 PRO B O 1
ATOM 6029 N N . ASN B 1 249 ? 11.39034 -13.17787 175.11150 1.000 26.80016 274 ASN B N 1
ATOM 6030 C CA . ASN B 1 249 ? 11.79955 -11.78283 175.18354 1.000 24.56604 274 ASN B CA 1
ATOM 6031 C C . ASN B 1 249 ? 11.11126 -11.02045 176.30720 1.000 21.18459 274 ASN B C 1
ATOM 6032 O O . ASN B 1 249 ? 11.38478 -9.82843 176.47942 1.000 21.43490 274 ASN B O 1
ATOM 6037 N N . ILE B 1 250 ? 10.23290 -11.67146 177.06797 1.000 18.87725 275 ILE B N 1
ATOM 6038 C CA . ILE B 1 250 ? 9.42701 -11.01974 178.09443 1.000 16.89622 275 ILE B CA 1
ATOM 6039 C C . ILE B 1 250 ? 9.75249 -11.64240 179.44550 1.000 18.20777 275 ILE B C 1
ATOM 6040 O O . ILE B 1 250 ? 9.82818 -12.87104 179.56741 1.000 23.99965 275 ILE B O 1
ATOM 6045 N N . LYS B 1 251 ? 9.93732 -10.79504 180.45420 1.000 14.24224 276 LYS B N 1
ATOM 6046 C CA . LYS B 1 251 ? 10.12440 -11.22051 181.83520 1.000 17.41651 276 LYS B CA 1
ATOM 6047 C C . LYS B 1 251 ? 8.92388 -10.77960 182.66306 1.000 18.33796 276 LYS B C 1
ATOM 6048 O O . LYS B 1 251 ? 8.47500 -9.63400 182.55151 1.000 17.40566 276 LYS B O 1
ATOM 6054 N N . LEU B 1 252 ? 8.40576 -11.68571 183.48759 1.000 17.11450 277 LEU B N 1
ATOM 6055 C CA . LEU B 1 252 ? 7.29741 -11.38487 184.38581 1.000 16.43228 277 LEU B CA 1
ATOM 6056 C C . LEU B 1 252 ? 7.84478 -11.03500 185.76299 1.000 18.63147 277 LEU B C 1
ATOM 6057 O O . LEU B 1 252 ? 8.71660 -11.73753 186.28603 1.000 19.12514 277 LEU B O 1
ATOM 6062 N N . VAL B 1 253 ? 7.33272 -9.95298 186.34488 1.000 13.69324 278 VAL B N 1
ATOM 6063 C CA . VAL B 1 253 ? 7.79271 -9.45439 187.63614 1.000 14.32514 278 VAL B CA 1
ATOM 6064 C C . VAL B 1 253 ? 6.62515 -9.51423 188.61024 1.000 15.39483 278 VAL B C 1
ATOM 6065 O O . VAL B 1 253 ? 5.63684 -8.78254 188.45763 1.000 14.90432 278 VAL B O 1
ATOM 6069 N N . LYS B 1 254 ? 6.73658 -10.38532 189.60908 1.000 12.46054 279 LYS B N 1
ATOM 6070 C CA . LYS B 1 254 ? 5.76420 -10.43100 190.69325 1.000 11.79846 279 LYS B CA 1
ATOM 6071 C C . LYS B 1 254 ? 5.95522 -9.21604 191.59156 1.000 14.10463 279 LYS B C 1
ATOM 6072 O O . LYS B 1 254 ? 7.03707 -9.01524 192.15459 1.000 15.19826 279 LYS B O 1
ATOM 6078 N N . ARG B 1 255 ? 4.91697 -8.39812 191.71744 1.000 9.87002 280 ARG B N 1
ATOM 6079 C CA . ARG B 1 255 ? 5.01422 -7.20948 192.54819 1.000 10.53973 280 ARG B CA 1
ATOM 6080 C C . ARG B 1 255 ? 4.88717 -7.58711 194.02186 1.000 11.79563 280 ARG B C 1
ATOM 6081 O O . ARG B 1 255 ? 4.22807 -8.56710 194.37925 1.000 14.13803 280 ARG B O 1
ATOM 6089 N N . SER B 1 256 ? 5.54876 -6.80209 194.87916 1.000 8.93450 281 SER B N 1
ATOM 6090 C CA . SER B 1 256 ? 5.74460 -7.20937 196.27002 1.000 9.52274 281 SER B CA 1
ATOM 6091 C C . SER B 1 256 ? 4.47436 -7.08956 197.10120 1.000 10.66672 281 SER B C 1
ATOM 6092 O O . SER B 1 256 ? 4.27079 -7.88158 198.02957 1.000 11.90944 281 SER B O 1
ATOM 6095 N N . LEU B 1 257 ? 3.62879 -6.10313 196.81160 1.000 8.13857 282 LEU B N 1
ATOM 6096 C CA . LEU B 1 257 ? 2.49893 -5.79334 197.67691 1.000 8.93826 282 LEU B CA 1
ATOM 6097 C C . LEU B 1 257 ? 1.20960 -6.31388 197.06132 1.000 11.69830 282 LEU B C 1
ATOM 6098 O O . LEU B 1 257 ? 0.78349 -5.80654 196.01142 1.000 10.43620 282 LEU B O 1
ATOM 6103 N N . PRO B 1 258 ? 0.55561 -7.29662 197.66658 1.000 7.36764 283 PRO B N 1
ATOM 6104 C CA . PRO B 1 258 ? -0.61198 -7.92295 197.04681 1.000 8.19232 283 PRO B CA 1
ATOM 6105 C C . PRO B 1 258 ? -1.91452 -7.20600 197.38585 1.000 11.92554 283 PRO B C 1
ATOM 6106 O O . PRO B 1 258 ? -1.96000 -6.27997 198.19851 1.000 10.75482 283 PRO B O 1
ATOM 6110 N N . THR B 1 259 ? -2.97836 -7.65039 196.72003 1.000 8.70778 284 THR B N 1
ATOM 6111 C CA . THR B 1 259 ? -4.34368 -7.37483 197.14549 1.000 7.47689 284 THR B CA 1
ATOM 6112 C C . THR B 1 259 ? -4.76641 -8.48839 198.09248 1.000 8.33586 284 THR B C 1
ATOM 6113 O O . THR B 1 259 ? -4.83359 -9.65466 197.69013 1.000 9.59735 284 THR B O 1
ATOM 6117 N N . ILE B 1 260 ? -5.03245 -8.14322 199.34543 1.000 9.00732 285 ILE B N 1
ATOM 6118 C CA . ILE B 1 260 ? -5.55683 -9.11039 200.30059 1.000 7.21252 285 ILE B CA 1
ATOM 6119 C C . ILE B 1 260 ? -7.07624 -9.08259 200.20285 1.000 7.50728 285 ILE B C 1
ATOM 6120 O O . ILE B 1 260 ? -7.70469 -8.05308 200.47662 1.000 9.88416 285 ILE B O 1
ATOM 6125 N N . GLY B 1 261 ? -7.66152 -10.19923 199.77248 1.000 7.33254 286 GLY B N 1
ATOM 6126 C CA . GLY B 1 261 ? -9.10932 -10.29925 199.72635 1.000 7.32259 286 GLY B CA 1
ATOM 6127 C C . GLY B 1 261 ? -9.68425 -10.47520 201.11854 1.000 7.44023 286 GLY B C 1
ATOM 6128 O O . GLY B 1 261 ? -9.09523 -11.12790 201.98022 1.000 8.89554 286 GLY B O 1
ATOM 6129 N N A VAL B 1 262 ? -10.83596 -9.85380 201.35405 0.786 7.93246 287 VAL B N 1
ATOM 6130 N N B VAL B 1 262 ? -10.87252 -9.90892 201.32973 0.214 7.99867 287 VAL B N 1
ATOM 6131 C CA A VAL B 1 262 ? -11.45273 -9.88196 202.67265 0.786 7.53684 287 VAL B CA 1
ATOM 6132 C CA B VAL B 1 262 ? -11.46570 -9.80673 202.66036 0.214 7.65409 287 VAL B CA 1
ATOM 6133 C C A VAL B 1 262 ? -12.93249 -10.20270 202.54664 0.786 8.50470 287 VAL B C 1
ATOM 6134 C C B VAL B 1 262 ? -12.95345 -10.12908 202.58931 0.214 8.55533 287 VAL B C 1
ATOM 6135 O O A VAL B 1 262 ? -13.60984 -9.75793 201.61197 0.786 9.12462 287 VAL B O 1
ATOM 6136 O O B VAL B 1 262 ? -13.66986 -9.59391 201.73664 0.214 9.03425 287 VAL B O 1
ATOM 6143 N N . MET B 1 263 ? -13.41697 -11.00179 203.48694 1.000 7.78074 288 MET B N 1
ATOM 6144 C CA . MET B 1 263 ? -14.83635 -11.16773 203.75235 1.000 7.74219 288 MET B CA 1
ATOM 6145 C C . MET B 1 263 ? -15.15991 -10.24210 204.91880 1.000 6.79875 288 MET B C 1
ATOM 6146 O O . MET B 1 263 ? -14.56099 -10.36428 205.99407 1.000 9.07467 288 MET B O 1
ATOM 6151 N N . ARG B 1 264 ? -16.06086 -9.28912 204.69827 1.000 8.07804 289 ARG B N 1
ATOM 6152 C CA . ARG B 1 264 ? -16.35629 -8.25830 205.68596 1.000 6.68320 289 ARG B CA 1
ATOM 6153 C C . ARG B 1 264 ? -17.79786 -8.40051 206.14586 1.000 7.69501 289 ARG B C 1
ATOM 6154 O O . ARG B 1 264 ? -18.71988 -8.36138 205.32553 1.000 8.89955 289 ARG B O 1
ATOM 6162 N N . PHE B 1 265 ? -17.98768 -8.55895 207.45074 1.000 8.08734 290 PHE B N 1
ATOM 6163 C CA . PHE B 1 265 ? -19.31695 -8.65855 208.03182 1.000 8.47473 290 PHE B CA 1
ATOM 6164 C C . PHE B 1 265 ? -19.84431 -7.28293 208.41705 1.000 8.76308 290 PHE B C 1
ATOM 6165 O O . PHE B 1 265 ? -19.07894 -6.35470 208.69706 1.000 10.76643 290 PHE B O 1
ATOM 6173 N N . ASN B 1 266 ? -21.16926 -7.16676 208.44882 1.000 8.34088 291 ASN B N 1
ATOM 6174 C CA . ASN B 1 266 ? -21.82812 -6.06585 209.13879 1.000 8.97603 291 ASN B CA 1
ATOM 6175 C C . ASN B 1 266 ? -21.95633 -6.46316 210.60454 1.000 8.74488 291 ASN B C 1
ATOM 6176 O O . ASN B 1 266 ? -22.77222 -7.32405 210.95526 1.000 10.32338 291 ASN B O 1
ATOM 6181 N N . HIS B 1 267 ? -21.15203 -5.83436 211.45810 1.000 8.11140 292 HIS B N 1
ATOM 6182 C CA . HIS B 1 267 ? -21.10369 -6.17576 212.87429 1.000 8.89597 292 HIS B CA 1
ATOM 6183 C C . HIS B 1 267 ? -22.23753 -5.56943 213.68880 1.000 8.65697 292 HIS B C 1
ATOM 6184 O O . HIS B 1 267 ? -22.33779 -5.86376 214.88391 1.000 11.00412 292 HIS B O 1
ATOM 6191 N N . LEU B 1 268 ? -23.08671 -4.73916 213.09129 1.000 9.55311 293 LEU B N 1
ATOM 6192 C CA . LEU B 1 268 ? -24.06165 -3.98797 213.86934 1.000 10.39629 293 LEU B CA 1
ATOM 6193 C C . LEU B 1 268 ? -25.36472 -4.73866 214.11212 1.000 11.85063 293 LEU B C 1
ATOM 6194 O O . LEU B 1 268 ? -26.14456 -4.32019 214.97576 1.000 13.41291 293 LEU B O 1
ATOM 6199 N N . HIS B 1 269 ? -25.62411 -5.82747 213.39038 1.000 10.08491 294 HIS B N 1
ATOM 6200 C CA . HIS B 1 269 ? -26.90200 -6.51760 213.48421 1.000 11.27613 294 HIS B CA 1
ATOM 6201 C C . HIS B 1 269 ? -26.69640 -8.01707 213.32710 1.000 14.95168 294 HIS B C 1
ATOM 6202 O O . HIS B 1 269 ? -25.60667 -8.49066 212.99185 1.000 12.54710 294 HIS B O 1
ATOM 6209 N N . ALA B 1 270 ? -27.77012 -8.76348 213.57844 1.000 14.77472 295 ALA B N 1
ATOM 6210 C CA . ALA B 1 270 ? -27.73123 -10.20874 213.43822 1.000 14.08022 295 ALA B CA 1
ATOM 6211 C C . ALA B 1 270 ? -27.50060 -10.59148 211.97624 1.000 15.79553 295 ALA B C 1
ATOM 6212 O O . ALA B 1 270 ? -27.96157 -9.89823 211.06350 1.000 18.63794 295 ALA B O 1
ATOM 6214 N N . PRO B 1 271 ? -26.79328 -11.70483 211.71984 1.000 13.21344 296 PRO B N 1
ATOM 6215 C CA . PRO B 1 271 ? -26.22634 -12.60512 212.72884 1.000 12.69834 296 PRO B CA 1
ATOM 6216 C C . PRO B 1 271 ? -24.76971 -12.32383 213.11314 1.000 11.38123 296 PRO B C 1
ATOM 6217 O O . PRO B 1 271 ? -24.28061 -12.91489 214.07522 1.000 13.73044 296 PRO B O 1
ATOM 6221 N N . PHE B 1 272 ? -24.08225 -11.44468 212.39006 1.000 9.89712 297 PHE B N 1
ATOM 6222 C CA . PHE B 1 272 ? -22.64253 -11.30880 212.57358 1.000 7.86826 297 PHE B CA 1
ATOM 6223 C C . PHE B 1 272 ? -22.26384 -10.27042 213.62077 1.000 11.67955 297 PHE B C 1
ATOM 6224 O O . PHE B 1 272 ? -21.07595 -9.95667 213.76545 1.000 10.86371 297 PHE B O 1
ATOM 6232 N N . ASN B 1 273 ? -23.23511 -9.76336 214.38050 1.000 12.14487 298 ASN B N 1
ATOM 6233 C CA . ASN B 1 273 ? -22.91037 -9.10952 215.64155 1.000 9.32007 298 ASN B CA 1
ATOM 6234 C C . ASN B 1 273 ? -22.53300 -10.11200 216.72518 1.000 13.18622 298 ASN B C 1
ATOM 6235 O O . ASN B 1 273 ? -22.14708 -9.69878 217.82398 1.000 16.40898 298 ASN B O 1
ATOM 6240 N N . ASN B 1 274 ? -22.61844 -11.40827 216.42712 1.000 9.13558 299 ASN B N 1
ATOM 6241 C CA . ASN B 1 274 ? -22.34192 -12.47945 217.37542 1.000 8.68730 299 ASN B CA 1
ATOM 6242 C C . ASN B 1 274 ? -20.96609 -13.06460 217.07411 1.000 8.98733 299 ASN B C 1
ATOM 6243 O O . ASN B 1 274 ? -20.75196 -13.63012 215.99584 1.000 9.79407 299 ASN B O 1
ATOM 6248 N N . VAL B 1 275 ? -20.04173 -12.94419 218.03184 1.000 9.11169 300 VAL B N 1
ATOM 6249 C CA . VAL B 1 275 ? -18.65840 -13.32890 217.76416 1.000 8.46911 300 VAL B CA 1
ATOM 6250 C C . VAL B 1 275 ? -18.51961 -14.84086 217.60041 1.000 9.71344 300 VAL B C 1
ATOM 6251 O O . VAL B 1 275 ? -17.64351 -15.30946 216.86276 1.000 9.50321 300 VAL B O 1
ATOM 6255 N N A GLU B 1 276 ? -19.36576 -15.62809 218.27110 0.487 10.09092 301 GLU B N 1
ATOM 6256 N N B GLU B 1 276 ? -19.36876 -15.62759 218.26847 0.513 10.08864 301 GLU B N 1
ATOM 6257 C CA A GLU B 1 276 ? -19.30604 -17.07549 218.09067 0.487 9.67207 301 GLU B CA 1
ATOM 6258 C CA B GLU B 1 276 ? -19.30923 -17.07595 218.09383 0.513 9.66822 301 GLU B CA 1
ATOM 6259 C C A GLU B 1 276 ? -19.65992 -17.46251 216.66166 0.487 8.73393 301 GLU B C 1
ATOM 6260 C C B GLU B 1 276 ? -19.66800 -17.46950 216.66708 0.513 8.72554 301 GLU B C 1
ATOM 6261 O O A GLU B 1 276 ? -19.05602 -18.37803 216.08978 0.487 10.85515 301 GLU B O 1
ATOM 6262 O O B GLU B 1 276 ? -19.07509 -18.39628 216.10184 0.513 10.87656 301 GLU B O 1
ATOM 6273 N N . ILE B 1 277 ? -20.63241 -16.77080 216.06530 1.000 9.24980 302 ILE B N 1
ATOM 6274 C CA . ILE B 1 277 ? -20.97787 -17.03556 214.67364 1.000 8.18765 302 ILE B CA 1
ATOM 6275 C C . ILE B 1 277 ? -19.83368 -16.62008 213.75525 1.000 8.62722 302 ILE B C 1
ATOM 6276 O O . ILE B 1 277 ? -19.48001 -17.34512 212.81746 1.000 9.39399 302 ILE B O 1
ATOM 6281 N N . ARG B 1 278 ? -19.21766 -15.46362 214.02476 1.000 8.84068 303 ARG B N 1
ATOM 6282 C CA . ARG B 1 278 ? -18.08629 -15.02570 213.21033 1.000 8.15911 303 ARG B CA 1
ATOM 6283 C C . ARG B 1 278 ? -16.93243 -16.01856 213.28102 1.000 9.46527 303 ARG B C 1
ATOM 6284 O O . ARG B 1 278 ? -16.33433 -16.35717 212.25253 1.000 8.02933 303 ARG B O 1
ATOM 6292 N N . ARG B 1 279 ? -16.60267 -16.49694 214.48597 1.000 8.90013 304 ARG B N 1
ATOM 6293 C CA . ARG B 1 279 ? -15.52067 -17.46863 214.61427 1.000 7.87894 304 ARG B CA 1
ATOM 6294 C C . ARG B 1 279 ? -15.87494 -18.79057 213.94774 1.000 7.87976 304 ARG B C 1
ATOM 6295 O O . ARG B 1 279 ? -14.98269 -19.49135 213.45721 1.000 8.64567 304 ARG B O 1
ATOM 6303 N N . ALA B 1 280 ? -17.16293 -19.14874 213.91692 1.000 7.86895 305 ALA B N 1
ATOM 6304 C CA . ALA B 1 280 ? -17.56157 -20.37386 213.23166 1.000 8.94781 305 ALA B CA 1
ATOM 6305 C C . ALA B 1 280 ? -17.33753 -20.26182 211.72814 1.000 7.00523 305 ALA B C 1
ATOM 6306 O O . ALA B 1 280 ? -16.88518 -21.21963 211.08856 1.000 9.05499 305 ALA B O 1
ATOM 6308 N N . VAL B 1 281 ? -17.64075 -19.10000 211.14486 1.000 8.39558 306 VAL B N 1
ATOM 6309 C CA . VAL B 1 281 ? -17.35954 -18.89613 209.72735 1.000 7.86208 306 VAL B CA 1
ATOM 6310 C C . VAL B 1 281 ? -15.85888 -18.94865 209.47065 1.000 7.17142 306 VAL B C 1
ATOM 6311 O O . VAL B 1 281 ? -15.40333 -19.56977 208.50215 1.000 8.77928 306 VAL B O 1
ATOM 6315 N N . LEU B 1 282 ? -15.06775 -18.30731 210.33647 1.000 8.28305 307 LEU B N 1
ATOM 6316 C CA . LEU B 1 282 ? -13.61486 -18.34889 210.18714 1.000 7.45861 307 LEU B CA 1
ATOM 6317 C C . LEU B 1 282 ? -13.10732 -19.78395 210.14230 1.000 8.09853 307 LEU B C 1
ATOM 6318 O O . LEU B 1 282 ? -12.17390 -20.09968 209.39231 1.000 9.54412 307 LEU B O 1
ATOM 6323 N N . SER B 1 283 ? -13.73362 -20.67434 210.91463 1.000 8.87604 308 SER B N 1
ATOM 6324 C CA . SER B 1 283 ? -13.26383 -22.04759 211.03404 1.000 8.47582 308 SER B CA 1
ATOM 6325 C C . SER B 1 283 ? -13.49842 -22.88145 209.78191 1.000 10.53424 308 SER B C 1
ATOM 6326 O O . SER B 1 283 ? -13.00837 -24.01364 209.72526 1.000 10.63758 308 SER B O 1
ATOM 6329 N N . VAL B 1 284 ? -14.22418 -22.37222 208.78595 1.000 7.78663 309 VAL B N 1
ATOM 6330 C CA . VAL B 1 284 ? -14.46288 -23.11802 207.55694 1.000 9.79276 309 VAL B CA 1
ATOM 6331 C C . VAL B 1 284 ? -14.02535 -22.36687 206.30706 1.000 9.87631 309 VAL B C 1
ATOM 6332 O O . VAL B 1 284 ? -14.19865 -22.88637 205.20117 1.000 11.40237 309 VAL B O 1
ATOM 6336 N N . VAL B 1 285 ? -13.44870 -21.17270 206.43858 1.000 10.32575 310 VAL B N 1
ATOM 6337 C CA . VAL B 1 285 ? -12.93296 -20.46765 205.26715 1.000 8.04845 310 VAL B CA 1
ATOM 6338 C C . VAL B 1 285 ? -11.65742 -21.15553 204.79403 1.000 7.86646 310 VAL B C 1
ATOM 6339 O O . VAL B 1 285 ? -10.69985 -21.32050 205.55797 1.000 9.17078 310 VAL B O 1
ATOM 6343 N N . ASN B 1 286 ? -11.63725 -21.55167 203.52438 1.000 10.34698 311 ASN B N 1
ATOM 6344 C CA . ASN B 1 286 ? -10.50134 -22.23752 202.91398 1.000 9.85700 311 ASN B CA 1
ATOM 6345 C C . ASN B 1 286 ? -9.90728 -21.30598 201.86418 1.000 8.05033 311 ASN B C 1
ATOM 6346 O O . ASN B 1 286 ? -10.48350 -21.13777 200.78425 1.000 8.40392 311 ASN B O 1
ATOM 6351 N N . GLN B 1 287 ? -8.75370 -20.70667 202.18033 1.000 7.01884 312 GLN B N 1
ATOM 6352 C CA . GLN B 1 287 ? -8.14994 -19.74448 201.26298 1.000 7.94637 312 GLN B CA 1
ATOM 6353 C C . GLN B 1 287 ? -7.75241 -20.38865 199.94195 1.000 7.82908 312 GLN B C 1
ATOM 6354 O O . GLN B 1 287 ? -7.77644 -19.72195 198.90201 1.000 9.62961 312 GLN B O 1
ATOM 6360 N N . THR B 1 288 ? -7.38111 -21.67201 199.95440 1.000 9.62552 313 THR B N 1
ATOM 6361 C CA . THR B 1 288 ? -7.08649 -22.34974 198.69485 1.000 9.69833 313 THR B CA 1
ATOM 6362 C C . THR B 1 288 ? -8.30280 -22.34109 197.77831 1.000 10.12223 313 THR B C 1
ATOM 6363 O O . THR B 1 288 ? -8.18006 -22.10266 196.57003 1.000 11.31711 313 THR B O 1
ATOM 6367 N N . GLU B 1 289 ? -9.48919 -22.57745 198.34383 1.000 9.72989 314 GLU B N 1
ATOM 6368 C CA . GLU B 1 289 ? -10.71592 -22.56357 197.55230 1.000 9.65406 314 GLU B CA 1
ATOM 6369 C C . GLU B 1 289 ? -11.00274 -21.17242 197.00017 1.000 12.50183 314 GLU B C 1
ATOM 6370 O O . GLU B 1 289 ? -11.36544 -21.02556 195.82690 1.000 13.80572 314 GLU B O 1
ATOM 6376 N N . TYR B 1 290 ? -10.84566 -20.13688 197.83015 1.000 7.93644 315 TYR B N 1
ATOM 6377 C CA . TYR B 1 290 ? -11.09454 -18.77532 197.36521 1.000 9.80937 315 TYR B CA 1
ATOM 6378 C C . TYR B 1 290 ? -10.09051 -18.36386 196.29730 1.000 9.23795 315 TYR B C 1
ATOM 6379 O O . TYR B 1 290 ? -10.46875 -17.82145 195.25343 1.000 10.51512 315 TYR B O 1
ATOM 6388 N N . MET B 1 291 ? -8.80242 -18.61031 196.54124 1.000 9.70398 316 MET B N 1
ATOM 6389 C CA . MET B 1 291 ? -7.78412 -18.18006 195.58862 1.000 7.66636 316 MET B CA 1
ATOM 6390 C C . MET B 1 291 ? -7.91984 -18.91217 194.26090 1.000 10.00365 316 MET B C 1
ATOM 6391 O O . MET B 1 291 ? -7.71466 -18.32111 193.19409 1.000 11.99477 316 MET B O 1
ATOM 6396 N N . THR B 1 292 ? -8.27052 -20.19868 194.30320 1.000 10.31099 317 THR B N 1
ATOM 6397 C CA . THR B 1 292 ? -8.45313 -20.94474 193.06352 1.000 11.61718 317 THR B CA 1
ATOM 6398 C C . THR B 1 292 ? -9.66946 -20.43970 192.29508 1.000 11.27541 317 THR B C 1
ATOM 6399 O O . THR B 1 292 ? -9.62246 -20.30376 191.06694 1.000 13.58771 317 THR B O 1
ATOM 6403 N N . ALA B 1 293 ? -10.76199 -20.13741 192.99915 1.000 10.81598 318 ALA B N 1
ATOM 6404 C CA . ALA B 1 293 ? -11.93755 -19.60515 192.31921 1.000 10.17370 318 ALA B CA 1
ATOM 6405 C C . ALA B 1 293 ? -11.67145 -18.21159 191.76440 1.000 10.56988 318 ALA B C 1
ATOM 6406 O O . ALA B 1 293 ? -12.16766 -17.86025 190.68772 1.000 12.99821 318 ALA B O 1
ATOM 6408 N N . MET B 1 294 ? -10.89063 -17.40506 192.48269 1.000 10.44378 319 MET B N 1
ATOM 6409 C CA . MET B 1 294 ? -10.70003 -16.01363 192.09330 1.000 11.53493 319 MET B CA 1
ATOM 6410 C C . MET B 1 294 ? -9.60254 -15.85828 191.04739 1.000 12.65070 319 MET B C 1
ATOM 6411 O O . MET B 1 294 ? -9.71322 -15.01335 190.14960 1.000 14.09352 319 MET B O 1
ATOM 6416 N N . ASN B 1 295 ? -8.54263 -16.66319 191.14409 1.000 11.77096 320 ASN B N 1
ATOM 6417 C CA . ASN B 1 295 ? -7.35279 -16.48828 190.32553 1.000 10.06208 320 ASN B CA 1
ATOM 6418 C C . ASN B 1 295 ? -7.02781 -17.66892 189.42266 1.000 12.08003 320 ASN B C 1
ATOM 6419 O O . ASN B 1 295 ? -6.17078 -17.52891 188.54131 1.000 15.65887 320 ASN B O 1
ATOM 6424 N N . GLY B 1 296 ? -7.66222 -18.81919 189.61311 1.000 13.06236 321 GLY B N 1
ATOM 6425 C CA . GLY B 1 296 ? -7.29636 -20.01233 188.88365 1.000 15.25111 321 GLY B CA 1
ATOM 6426 C C . GLY B 1 296 ? -6.09289 -20.70216 189.49996 1.000 14.91617 321 GLY B C 1
ATOM 6427 O O . GLY B 1 296 ? -5.36909 -20.15230 190.33182 1.000 16.36126 321 GLY B O 1
ATOM 6428 N N . ALA B 1 297 ? -5.87455 -21.94221 189.06962 1.000 15.44179 322 ALA B N 1
ATOM 6429 C CA . ALA B 1 297 ? -4.83577 -22.79176 189.63748 1.000 14.91043 322 ALA B CA 1
ATOM 6430 C C . ALA B 1 297 ? -3.55723 -22.83095 188.80957 1.000 20.48954 322 ALA B C 1
ATOM 6431 O O . ALA B 1 297 ? -2.59845 -23.49586 189.21383 1.000 26.61063 322 ALA B O 1
ATOM 6433 N N . ASP B 1 298 ? -3.50990 -22.13726 187.67145 1.000 16.91115 323 ASP B N 1
ATOM 6434 C CA . ASP B 1 298 ? -2.38550 -22.30584 186.75635 1.000 22.68968 323 ASP B CA 1
ATOM 6435 C C . ASP B 1 298 ? -1.13511 -21.55941 187.20566 1.000 27.18377 323 ASP B C 1
ATOM 6436 O O . ASP B 1 298 ? -0.02063 -22.04134 186.97306 1.000 25.29697 323 ASP B O 1
ATOM 6441 N N . PHE B 1 299 ? -1.28076 -20.40016 187.84251 1.000 16.60755 324 PHE B N 1
ATOM 6442 C CA . PHE B 1 299 ? -0.13995 -19.57350 188.23783 1.000 14.27579 324 PHE B CA 1
ATOM 6443 C C . PHE B 1 299 ? -0.20892 -19.26519 189.72767 1.000 14.02814 324 PHE B C 1
ATOM 6444 O O . PHE B 1 299 ? -0.34557 -18.10264 190.12982 1.000 12.49335 324 PHE B O 1
ATOM 6452 N N . PRO B 1 300 ? -0.08693 -20.28851 190.58239 1.000 15.10363 325 PRO B N 1
ATOM 6453 C CA . PRO B 1 300 ? -0.15957 -20.04638 192.03004 1.000 14.67613 325 PRO B CA 1
ATOM 6454 C C . PRO B 1 300 ? 1.01489 -19.25832 192.56986 1.000 11.95819 325 PRO B C 1
ATOM 6455 O O . PRO B 1 300 ? 0.96437 -18.82635 193.72848 1.000 13.60005 325 PRO B O 1
ATOM 6459 N N . GLU B 1 301 ? 2.06941 -19.05475 191.77697 1.000 12.75848 326 GLU B N 1
ATOM 6460 C CA . GLU B 1 301 ? 3.16111 -18.19978 192.22186 1.000 11.27853 326 GLU B CA 1
ATOM 6461 C C . GLU B 1 301 ? 2.70669 -16.76272 192.44294 1.000 12.28342 326 GLU B C 1
ATOM 6462 O O . GLU B 1 301 ? 3.41744 -15.99293 193.09820 1.000 13.38540 326 GLU B O 1
ATOM 6468 N N . TYR B 1 302 ? 1.53375 -16.38728 191.93061 1.000 11.45269 327 TYR B N 1
ATOM 6469 C CA . TYR B 1 302 ? 1.02292 -15.03071 192.07481 1.000 9.51251 327 TYR B CA 1
ATOM 6470 C C . TYR B 1 302 ? -0.11728 -14.93137 193.08606 1.000 10.19013 327 TYR B C 1
ATOM 6471 O O . TYR B 1 302 ? -0.83914 -13.92865 193.10110 1.000 10.87037 327 TYR B O 1
ATOM 6480 N N . TRP B 1 303 ? -0.29241 -15.93738 193.94327 1.000 9.68670 328 TRP B N 1
ATOM 6481 C CA . TRP B 1 303 ? -1.21819 -15.78213 195.05664 1.000 8.39176 328 TRP B CA 1
ATOM 6482 C C . TRP B 1 303 ? -0.77758 -16.63237 196.23899 1.000 10.75678 328 TRP B C 1
ATOM 6483 O O . TRP B 1 303 ? 0.04387 -17.54368 196.11195 1.000 11.86135 328 TRP B O 1
ATOM 6494 N N . SER B 1 304 ? -1.32472 -16.29629 197.40642 1.000 8.91898 329 SER B N 1
ATOM 6495 C CA . SER B 1 304 ? -1.01112 -16.98122 198.65108 1.000 8.43157 329 SER B CA 1
ATOM 6496 C C . SER B 1 304 ? -2.29969 -17.44958 199.30177 1.000 10.77049 329 SER B C 1
ATOM 6497 O O . SER B 1 304 ? -3.24162 -16.66462 199.45339 1.000 9.79714 329 SER B O 1
ATOM 6500 N N . ASP B 1 305 ? -2.33808 -18.72604 199.68430 1.000 9.69055 330 ASP B N 1
ATOM 6501 C CA . ASP B 1 305 ? -3.41678 -19.25598 200.50718 1.000 11.08220 330 ASP B CA 1
ATOM 6502 C C . ASP B 1 305 ? -2.96554 -19.48812 201.94517 1.000 10.88696 330 ASP B C 1
ATOM 6503 O O . ASP B 1 305 ? -3.54638 -20.31793 202.65344 1.000 12.42050 330 ASP B O 1
ATOM 6508 N N . ARG B 1 306 ? -1.92779 -18.77262 202.38131 1.000 9.62967 331 ARG B N 1
ATOM 6509 C CA . ARG B 1 306 ? -1.50605 -18.73340 203.77782 1.000 8.81345 331 ARG B CA 1
ATOM 6510 C C . ARG B 1 306 ? -1.36050 -17.26941 204.19469 1.000 11.88822 331 ARG B C 1
ATOM 6511 O O . ARG B 1 306 ? -0.28732 -16.79646 204.56705 1.000 15.83797 331 ARG B O 1
ATOM 6519 N N . CYS B 1 307 ? -2.46549 -16.53646 204.10687 1.000 9.67290 332 CYS B N 1
ATOM 6520 C CA . CYS B 1 307 ? -2.47413 -15.09518 204.32164 1.000 9.41150 332 CYS B CA 1
ATOM 6521 C C . CYS B 1 307 ? -3.16858 -14.78276 205.63965 1.000 10.07162 332 CYS B C 1
ATOM 6522 O O . CYS B 1 307 ? -4.36294 -15.05659 205.79972 1.000 10.07509 332 CYS B O 1
ATOM 6525 N N . GLY B 1 308 ? -2.41748 -14.21658 206.57927 1.000 7.82826 333 GLY B N 1
ATOM 6526 C CA . GLY B 1 308 ? -3.00427 -13.71898 207.80488 1.000 8.34432 333 GLY B CA 1
ATOM 6527 C C . GLY B 1 308 ? -3.31751 -12.24012 207.71079 1.000 7.91490 333 GLY B C 1
ATOM 6528 O O . GLY B 1 308 ? -3.82939 -11.76957 206.69038 1.000 9.85612 333 GLY B O 1
ATOM 6529 N N . VAL B 1 309 ? -2.99358 -11.49311 208.76431 1.000 6.96889 334 VAL B N 1
ATOM 6530 C CA . VAL B 1 309 ? -3.38223 -10.08879 208.83559 1.000 7.93434 334 VAL B CA 1
ATOM 6531 C C . VAL B 1 309 ? -2.49261 -9.22171 207.95359 1.000 7.01431 334 VAL B C 1
ATOM 6532 O O . VAL B 1 309 ? -2.96718 -8.27366 207.31610 1.000 8.10179 334 VAL B O 1
ATOM 6536 N N . PHE B 1 310 ? -1.20160 -9.52197 207.89562 1.000 7.64232 335 PHE B N 1
ATOM 6537 C CA . PHE B 1 310 ? -0.24026 -8.68856 207.19030 1.000 7.48708 335 PHE B CA 1
ATOM 6538 C C . PHE B 1 310 ? 0.27552 -9.40979 205.94972 1.000 8.46357 335 PHE B C 1
ATOM 6539 O O . PHE B 1 310 ? 0.03367 -10.60332 205.75065 1.000 10.54189 335 PHE B O 1
ATOM 6547 N N . VAL B 1 311 ? 0.96888 -8.65959 205.09526 1.000 8.30767 336 VAL B N 1
ATOM 6548 C CA . VAL B 1 311 ? 1.49721 -9.19607 203.83992 1.000 9.18239 336 VAL B CA 1
ATOM 6549 C C . VAL B 1 311 ? 2.31279 -10.45437 204.11860 1.000 9.77214 336 VAL B C 1
ATOM 6550 O O . VAL B 1 311 ? 3.22401 -10.42603 204.95990 1.000 9.88267 336 VAL B O 1
ATOM 6554 N N . PRO B 1 312 ? 2.01582 -11.57094 203.45296 1.000 8.72033 337 PRO B N 1
ATOM 6555 C CA . PRO B 1 312 ? 2.75512 -12.81423 203.71560 1.000 9.56902 337 PRO B CA 1
ATOM 6556 C C . PRO B 1 312 ? 4.25677 -12.63733 203.54277 1.000 10.53727 337 PRO B C 1
ATOM 6557 O O . PRO B 1 312 ? 4.72758 -12.07697 202.54991 1.000 13.61362 337 PRO B O 1
ATOM 6561 N N . GLY B 1 313 ? 5.00922 -13.12813 204.52681 1.000 9.94697 338 GLY B N 1
ATOM 6562 C CA . GLY B 1 313 ? 6.45304 -13.06801 204.49318 1.000 9.83500 338 GLY B CA 1
ATOM 6563 C C . GLY B 1 313 ? 7.05917 -11.73092 204.85480 1.000 12.13807 338 GLY B C 1
ATOM 6564 O O . GLY B 1 313 ? 8.29055 -11.63389 204.93989 1.000 13.14889 338 GLY B O 1
ATOM 6565 N N . SER B 1 314 ? 6.24909 -10.70078 205.06859 1.000 10.12041 339 SER B N 1
ATOM 6566 C CA . SER B 1 314 ? 6.74593 -9.38312 205.43334 1.000 9.00972 339 SER B CA 1
ATOM 6567 C C . SER B 1 314 ? 7.11998 -9.36850 206.91311 1.000 11.73081 339 SER B C 1
ATOM 6568 O O . SER B 1 314 ? 6.78004 -10.29004 207.65892 1.000 10.29869 339 SER B O 1
ATOM 6571 N N . PRO B 1 315 ? 7.84069 -8.33676 207.37223 1.000 11.27755 340 PRO B N 1
ATOM 6572 C CA . PRO B 1 315 ? 8.37572 -8.38017 208.74650 1.000 10.42815 340 PRO B CA 1
ATOM 6573 C C . PRO B 1 315 ? 7.33213 -8.54733 209.84413 1.000 11.86351 340 PRO B C 1
ATOM 6574 O O . PRO B 1 315 ? 7.63663 -9.18107 210.86383 1.000 11.96686 340 PRO B O 1
ATOM 6578 N N . MET B 1 316 ? 6.12256 -8.00370 209.68818 1.000 9.09583 341 MET B N 1
ATOM 6579 C CA . MET B 1 316 ? 5.10657 -8.14970 210.72709 1.000 9.19664 341 MET B CA 1
ATOM 6580 C C . MET B 1 316 ? 4.30745 -9.44094 210.60550 1.000 8.93821 341 MET B C 1
ATOM 6581 O O . MET B 1 316 ? 3.57401 -9.78454 211.53936 1.000 9.92835 341 MET B O 1
ATOM 6586 N N . ASP B 1 317 ? 4.43016 -10.15771 209.48991 1.000 9.57517 342 ASP B N 1
ATOM 6587 C CA . ASP B 1 317 ? 3.75446 -11.43985 209.33637 1.000 7.99345 342 ASP B CA 1
ATOM 6588 C C . ASP B 1 317 ? 4.28892 -12.44783 210.34927 1.000 10.18947 342 ASP B C 1
ATOM 6589 O O . ASP B 1 317 ? 5.44521 -12.38053 210.77623 1.000 11.64812 342 ASP B O 1
ATOM 6594 N N . SER B 1 318 ? 3.43062 -13.38903 210.73679 1.000 9.25657 343 SER B N 1
ATOM 6595 C CA . SER B 1 318 ? 3.80232 -14.42839 211.68869 1.000 10.14193 343 SER B CA 1
ATOM 6596 C C . SER B 1 318 ? 2.85423 -15.60587 211.51720 1.000 9.50945 343 SER B C 1
ATOM 6597 O O . SER B 1 318 ? 1.84842 -15.52019 210.81021 1.000 10.56786 343 SER B O 1
ATOM 6600 N N . ASP B 1 319 ? 3.17696 -16.70765 212.19279 1.000 10.38923 344 ASP B N 1
ATOM 6601 C CA . ASP B 1 319 ? 2.30582 -17.87482 212.20841 1.000 10.72686 344 ASP B CA 1
ATOM 6602 C C . ASP B 1 319 ? 1.31390 -17.85264 213.36485 1.000 12.01109 344 ASP B C 1
ATOM 6603 O O . ASP B 1 319 ? 0.66361 -18.87065 213.62363 1.000 11.83160 344 ASP B O 1
ATOM 6608 N N . ALA B 1 320 ? 1.19284 -16.72429 214.06408 1.000 7.90162 345 ALA B N 1
ATOM 6609 C CA . ALA B 1 320 ? 0.38443 -16.66817 215.27623 1.000 8.55904 345 ALA B CA 1
ATOM 6610 C C . ALA B 1 320 ? -1.07095 -16.99225 214.96832 1.000 10.36463 345 ALA B C 1
ATOM 6611 O O . ALA B 1 320 ? -1.71627 -16.30617 214.16902 1.000 11.01703 345 ALA B O 1
ATOM 6613 N N . GLY B 1 321 ? -1.57812 -18.05129 215.59784 1.000 10.17807 346 GLY B N 1
ATOM 6614 C CA . GLY B 1 321 ? -2.95859 -18.46603 215.44238 1.000 10.21571 346 GLY B CA 1
ATOM 6615 C C . GLY B 1 321 ? -3.35300 -18.90908 214.04789 1.000 9.75981 346 GLY B C 1
ATOM 6616 O O . GLY B 1 321 ? -4.54608 -19.04705 213.75977 1.000 12.32136 346 GLY B O 1
ATOM 6617 N N . MET B 1 322 ? -2.37564 -19.16163 213.17346 1.000 9.14528 347 MET B N 1
ATOM 6618 C CA . MET B 1 322 ? -2.71458 -19.42686 211.77882 1.000 9.85915 347 MET B CA 1
ATOM 6619 C C . MET B 1 322 ? -3.44557 -20.75001 211.58596 1.000 13.15101 347 MET B C 1
ATOM 6620 O O . MET B 1 322 ? -4.03700 -20.95815 210.51918 1.000 10.82784 347 MET B O 1
ATOM 6625 N N A GLU B 1 323 ? -3.42672 -21.64046 212.58279 0.694 11.58311 348 GLU B N 1
ATOM 6626 N N B GLU B 1 323 ? -3.42518 -21.63889 212.58412 0.306 11.66496 348 GLU B N 1
ATOM 6627 C CA A GLU B 1 323 ? -4.23257 -22.85397 212.50132 0.694 12.44924 348 GLU B CA 1
ATOM 6628 C CA B GLU B 1 323 ? -4.22915 -22.85494 212.52600 0.306 12.53236 348 GLU B CA 1
ATOM 6629 C C A GLU B 1 323 ? -5.71516 -22.54532 212.34936 0.694 11.96337 348 GLU B C 1
ATOM 6630 C C B GLU B 1 323 ? -5.71243 -22.55238 212.37067 0.306 12.03640 348 GLU B C 1
ATOM 6631 O O A GLU B 1 323 ? -6.46505 -23.38568 211.83776 0.694 13.05688 348 GLU B O 1
ATOM 6632 O O B GLU B 1 323 ? -6.46014 -23.40484 211.87857 0.306 13.08559 348 GLU B O 1
ATOM 6643 N N . LYS B 1 324 ? -6.15269 -21.35832 212.77632 1.000 12.12989 349 LYS B N 1
ATOM 6644 C CA . LYS B 1 324 ? -7.54623 -20.97406 212.59744 1.000 10.94455 349 LYS B CA 1
ATOM 6645 C C . LYS B 1 324 ? -7.93500 -20.92295 211.12965 1.000 10.69862 349 LYS B C 1
ATOM 6646 O O . LYS B 1 324 ? -9.11735 -21.07547 210.81027 1.000 11.43302 349 LYS B O 1
ATOM 6652 N N . LEU B 1 325 ? -6.96588 -20.71844 210.23656 1.000 10.26734 350 LEU B N 1
ATOM 6653 C CA . LEU B 1 325 ? -7.18364 -20.74738 208.79602 1.000 10.36786 350 LEU B CA 1
ATOM 6654 C C . LEU B 1 325 ? -6.67254 -22.02081 208.13719 1.000 13.59687 350 LEU B C 1
ATOM 6655 O O . LEU B 1 325 ? -7.29741 -22.51202 207.19365 1.000 14.34220 350 LEU B O 1
ATOM 6660 N N . THR B 1 326 ? -5.55061 -22.56826 208.60745 1.000 11.51544 351 THR B N 1
ATOM 6661 C CA . THR B 1 326 ? -4.89506 -23.67541 207.92132 1.000 11.43889 351 THR B CA 1
ATOM 6662 C C . THR B 1 326 ? -5.30038 -25.04557 208.44762 1.000 15.12541 351 THR B C 1
ATOM 6663 O O . THR B 1 326 ? -4.94312 -26.05524 207.83039 1.000 18.06831 351 THR B O 1
ATOM 6667 N N . GLY B 1 327 ? -6.03088 -25.11178 209.55792 1.000 13.90140 352 GLY B N 1
ATOM 6668 C CA . GLY B 1 327 ? -6.46179 -26.38013 210.10376 1.000 14.71012 352 GLY B CA 1
ATOM 6669 C C . GLY B 1 327 ? -7.63916 -26.97400 209.35068 1.000 16.32428 352 GLY B C 1
ATOM 6670 O O . GLY B 1 327 ? -8.10372 -26.45539 208.33484 1.000 14.12479 352 GLY B O 1
ATOM 6671 N N . LYS B 1 328 ? -8.12255 -28.10031 209.87348 1.000 16.24842 353 LYS B N 1
ATOM 6672 C CA . LYS B 1 328 ? -9.27332 -28.77386 209.28685 1.000 15.94338 353 LYS B CA 1
ATOM 6673 C C . LYS B 1 328 ? -10.47348 -27.83596 209.23338 1.000 16.89066 353 LYS B C 1
ATOM 6674 O O . LYS B 1 328 ? -10.73128 -27.07613 210.17096 1.000 17.94956 353 LYS B O 1
ATOM 6680 N N . ARG B 1 329 ? -11.19818 -27.88100 208.11633 1.000 15.04297 354 ARG B N 1
ATOM 6681 C CA . ARG B 1 329 ? -12.40217 -27.07635 207.91289 1.000 11.40645 354 ARG B CA 1
ATOM 6682 C C . ARG B 1 329 ? -13.60341 -27.96391 208.22649 1.000 16.03126 354 ARG B C 1
ATOM 6683 O O . ARG B 1 329 ? -14.07259 -28.71518 207.36789 1.000 20.19707 354 ARG B O 1
ATOM 6691 N N . ASP B 1 330 ? -14.10814 -27.87342 209.45579 1.000 12.85726 355 ASP B N 1
ATOM 6692 C CA . ASP B 1 330 ? -15.14907 -28.78025 209.94537 1.000 14.99019 355 ASP B CA 1
ATOM 6693 C C . ASP B 1 330 ? -16.50630 -28.09071 209.82560 1.000 15.56178 355 ASP B C 1
ATOM 6694 O O . ASP B 1 330 ? -16.89350 -27.29893 210.69005 1.000 11.64738 355 ASP B O 1
ATOM 6699 N N . ILE B 1 331 ? -17.23750 -28.41915 208.75599 1.000 13.13148 356 ILE B N 1
ATOM 6700 C CA . ILE B 1 331 ? -18.53385 -27.79634 208.49877 1.000 12.08933 356 ILE B CA 1
ATOM 6701 C C . ILE B 1 331 ? -19.55020 -28.19652 209.56106 1.000 12.93319 356 ILE B C 1
ATOM 6702 O O . ILE B 1 331 ? -20.37575 -27.38036 209.98811 1.000 12.62715 356 ILE B O 1
ATOM 6707 N N . GLU B 1 332 ? -19.51031 -29.45351 210.00457 1.000 13.47831 357 GLU B N 1
ATOM 6708 C CA . GLU B 1 332 ? -20.50041 -29.92832 210.96661 1.000 14.96714 357 GLU B CA 1
ATOM 6709 C C . GLU B 1 332 ? -20.35773 -29.21004 212.30255 1.000 15.67327 357 GLU B C 1
ATOM 6710 O O . GLU B 1 332 ? -21.35215 -28.75925 212.88561 1.000 16.25865 357 GLU B O 1
ATOM 6716 N N . LYS B 1 333 ? -19.12492 -29.09005 212.80201 1.000 12.74129 358 LYS B N 1
ATOM 6717 C CA . LYS B 1 333 ? -18.91164 -28.38189 214.05929 1.000 15.24743 358 LYS B CA 1
ATOM 6718 C C . LYS B 1 333 ? -19.26463 -26.90738 213.92282 1.000 12.71880 358 LYS B C 1
ATOM 6719 O O . LYS B 1 333 ? -19.81313 -26.30446 214.85228 1.000 14.43186 358 LYS B O 1
ATOM 6725 N N . ALA B 1 334 ? -18.96430 -26.31109 212.76666 1.000 10.38585 359 ALA B N 1
ATOM 6726 C CA . ALA B 1 334 ? -19.31873 -24.91351 212.54615 1.000 12.14407 359 ALA B CA 1
ATOM 6727 C C . ALA B 1 334 ? -20.82943 -24.72806 212.52019 1.000 12.66684 359 ALA B C 1
ATOM 6728 O O . ALA B 1 334 ? -21.34941 -23.76559 213.09701 1.000 12.15477 359 ALA B O 1
ATOM 6730 N N A ARG B 1 335 ? -21.55024 -25.64850 211.87464 0.561 12.29106 360 ARG B N 1
ATOM 6731 N N B ARG B 1 335 ? -21.54465 -25.62653 211.83475 0.439 12.31686 360 ARG B N 1
ATOM 6732 C CA A ARG B 1 335 ? -23.00587 -25.55300 211.82918 0.561 14.60332 360 ARG B CA 1
ATOM 6733 C CA B ARG B 1 335 ? -23.00454 -25.58380 211.83307 0.439 14.63237 360 ARG B CA 1
ATOM 6734 C C A ARG B 1 335 ? -23.60792 -25.66853 213.22504 0.561 15.79344 360 ARG B C 1
ATOM 6735 C C B ARG B 1 335 ? -23.55068 -25.61763 213.25120 0.439 15.77387 360 ARG B C 1
ATOM 6736 O O A ARG B 1 335 ? -24.55668 -24.94999 213.56032 0.561 17.56120 360 ARG B O 1
ATOM 6737 O O B ARG B 1 335 ? -24.41018 -24.80948 213.62186 0.439 16.85510 360 ARG B O 1
ATOM 6752 N N . ALA B 1 336 ? -23.06198 -26.55984 214.05770 1.000 15.58655 361 ALA B N 1
ATOM 6753 C CA . ALA B 1 336 ? -23.56904 -26.70913 215.41701 1.000 20.16145 361 ALA B CA 1
ATOM 6754 C C . ALA B 1 336 ? -23.25561 -25.48286 216.26277 1.000 18.63802 361 ALA B C 1
ATOM 6755 O O . ALA B 1 336 ? -24.06685 -25.07806 217.10292 1.000 21.52983 361 ALA B O 1
ATOM 6757 N N . ALA B 1 337 ? -22.08462 -24.87583 216.05486 1.000 15.34567 362 ALA B N 1
ATOM 6758 C CA . ALA B 1 337 ? -21.73367 -23.68311 216.81914 1.000 15.34346 362 ALA B CA 1
ATOM 6759 C C . ALA B 1 337 ? -22.64133 -22.51285 216.46268 1.000 14.71860 362 ALA B C 1
ATOM 6760 O O . ALA B 1 337 ? -23.01135 -21.71682 217.33439 1.000 13.09828 362 ALA B O 1
ATOM 6762 N N . ILE B 1 338 ? -23.00865 -22.39127 215.18598 1.000 12.50796 363 ILE B N 1
ATOM 6763 C CA . ILE B 1 338 ? -23.89268 -21.31049 214.76643 1.000 10.83589 363 ILE B CA 1
ATOM 6764 C C . ILE B 1 338 ? -25.28615 -21.51425 215.34667 1.000 13.05700 363 ILE B C 1
ATOM 6765 O O . ILE B 1 338 ? -25.93161 -20.56048 215.79750 1.000 12.94531 363 ILE B O 1
ATOM 6770 N N A LYS B 1 339 ? -25.76744 -22.75908 215.34731 0.604 13.47508 364 LYS B N 1
ATOM 6771 N N B LYS B 1 339 ? -25.76715 -22.75913 215.36395 0.396 13.55283 364 LYS B N 1
ATOM 6772 C CA A LYS B 1 339 ? -27.04873 -23.06644 215.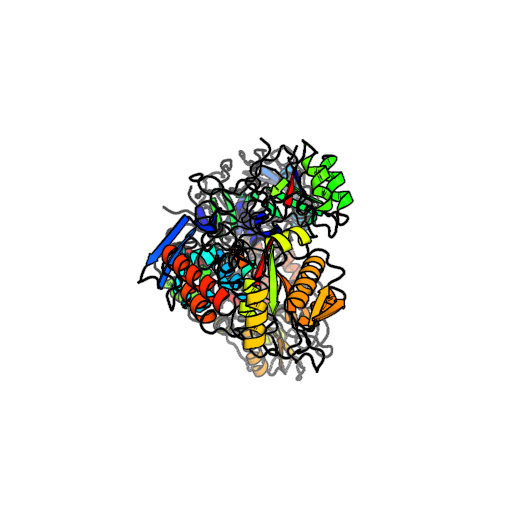97508 0.604 17.21542 364 LYS B CA 1
ATOM 6773 C CA B LYS B 1 339 ? -27.06307 -23.03330 215.97729 0.396 17.17366 364 LYS B CA 1
ATOM 6774 C C A LYS B 1 339 ? -26.99818 -22.79657 217.47433 0.604 18.16822 364 LYS B C 1
ATOM 6775 C C B LYS B 1 339 ? -27.01609 -22.82314 217.48666 0.396 18.13954 364 LYS B C 1
ATOM 6776 O O A LYS B 1 339 ? -27.91565 -22.19088 218.04054 0.604 18.14857 364 LYS B O 1
ATOM 6777 O O B LYS B 1 339 ? -27.96453 -22.28847 218.07300 0.396 18.30093 364 LYS B O 1
ATOM 6788 N N . ALA B 1 340 ? -25.91979 -23.22970 218.13315 1.000 14.61921 365 ALA B N 1
ATOM 6789 C CA . ALA B 1 340 ? -25.79870 -23.02442 219.57378 1.000 16.30936 365 ALA B CA 1
ATOM 6790 C C . ALA B 1 340 ? -25.72390 -21.54488 219.92757 1.000 18.60324 365 ALA B C 1
ATOM 6791 O O . ALA B 1 340 ? -26.17849 -21.14209 221.00478 1.000 15.44818 365 ALA B O 1
ATOM 6793 N N . ALA B 1 341 ? -25.16987 -20.72150 219.03471 1.000 14.53112 366 ALA B N 1
ATOM 6794 C CA . ALA B 1 341 ? -25.10728 -19.28390 219.26827 1.000 15.33460 366 ALA B CA 1
ATOM 6795 C C . ALA B 1 341 ? -26.46604 -18.60736 219.15376 1.000 16.49222 366 ALA B C 1
ATOM 6796 O O . ALA B 1 341 ? -26.57727 -17.42132 219.48284 1.000 20.30909 366 ALA B O 1
ATOM 6798 N N . GLY B 1 342 ? -27.49043 -19.31828 218.69168 1.000 13.42917 367 GLY B N 1
ATOM 6799 C CA . GLY B 1 342 ? -28.83008 -18.77790 218.61714 1.000 14.96888 367 GLY B CA 1
ATOM 6800 C C . GLY B 1 342 ? -29.31970 -18.38938 217.23760 1.000 15.60982 367 GLY B C 1
ATOM 6801 O O . GLY B 1 342 ? -30.40598 -17.80927 217.13334 1.000 18.36034 367 GLY B O 1
ATOM 6802 N N . TYR B 1 343 ? -28.56536 -18.67868 216.17815 1.000 14.66343 368 TYR B N 1
ATOM 6803 C CA . TYR B 1 343 ? -29.04489 -18.37262 214.83751 1.000 13.55029 368 TYR B CA 1
ATOM 6804 C C . TYR B 1 343 ? -30.29247 -19.19083 214.52604 1.000 17.27657 368 TYR B C 1
ATOM 6805 O O . TYR B 1 343 ? -30.34110 -20.39551 214.78992 1.000 15.73551 368 TYR B O 1
ATOM 6814 N N . ASN B 1 344 ? -31.30467 -18.53591 213.96411 1.000 15.02924 369 ASN B N 1
ATOM 6815 C CA . ASN B 1 344 ? -32.59024 -19.18610 213.72459 1.000 17.69503 369 ASN B CA 1
ATOM 6816 C C . ASN B 1 344 ? -33.18292 -18.73415 212.39334 1.000 19.16334 369 ASN B C 1
ATOM 6817 O O . ASN B 1 344 ? -34.32562 -18.28135 212.31275 1.000 21.08027 369 ASN B O 1
ATOM 6822 N N . GLY B 1 345 ? -32.39715 -18.85871 211.32642 1.000 13.59907 370 GLY B N 1
ATOM 6823 C CA . GLY B 1 345 ? -32.90665 -18.68547 209.98407 1.000 15.14268 370 GLY B CA 1
ATOM 6824 C C . GLY B 1 345 ? -33.08129 -17.25980 209.51649 1.000 16.17559 370 GLY B C 1
ATOM 6825 O O . GLY B 1 345 ? -33.72796 -17.04627 208.48442 1.000 19.12107 370 GLY B O 1
ATOM 6826 N N A GLU B 1 346 ? -32.53643 -16.28088 210.23754 0.540 15.84184 371 GLU B N 1
ATOM 6827 N N B GLU B 1 346 ? -32.53200 -16.28175 210.23372 0.460 15.87522 371 GLU B N 1
ATOM 6828 C CA A GLU B 1 346 ? -32.62543 -14.89267 209.80341 0.540 19.83384 371 GLU B CA 1
ATOM 6829 C CA B GLU B 1 346 ? -32.63354 -14.89329 209.80610 0.460 19.81885 371 GLU B CA 1
ATOM 6830 C C A GLU B 1 346 ? -31.95685 -14.71765 208.44477 0.540 16.99331 371 GLU B C 1
ATOM 6831 C C B GLU B 1 346 ? -31.94586 -14.69782 208.46009 0.460 17.00199 371 GLU B C 1
ATOM 6832 O O A GLU B 1 346 ? -30.94940 -15.36022 208.13655 0.540 17.30893 371 GLU B O 1
ATOM 6833 O O B GLU B 1 346 ? -30.91513 -15.31405 208.17506 0.460 17.25464 371 GLU B O 1
ATOM 6844 N N . LYS B 1 347 ? -32.52850 -13.83385 207.62993 1.000 15.73880 372 LYS B N 1
ATOM 6845 C CA . LYS B 1 347 ? -32.00024 -13.59748 206.29203 1.000 14.07933 372 LYS B CA 1
ATOM 6846 C C . LYS B 1 347 ? -30.61423 -12.96533 206.36012 1.000 13.58522 372 LYS B C 1
ATOM 6847 O O . LYS B 1 347 ? -30.39565 -11.99064 207.08702 1.000 14.47548 372 LYS B O 1
ATOM 6853 N N . VAL B 1 348 ? -29.68140 -13.52459 205.59586 1.000 10.71734 373 VAL B N 1
ATOM 6854 C CA . VAL B 1 348 ? -28.30244 -13.05582 205.52885 1.000 11.01413 373 VAL B CA 1
ATOM 6855 C C . VAL B 1 348 ? -28.08225 -12.51639 204.12162 1.000 10.34250 373 VAL B C 1
ATOM 6856 O O . VAL B 1 348 ? -28.13224 -13.27381 203.14488 1.000 12.55105 373 VAL B O 1
ATOM 6860 N N . VAL B 1 349 ? -27.84403 -11.21328 204.00822 1.000 7.85793 374 VAL B N 1
ATOM 6861 C CA . VAL B 1 349 ? -27.72818 -10.55588 202.70926 1.000 8.03261 374 VAL B CA 1
ATOM 6862 C C . VAL B 1 349 ? -26.25993 -10.51100 202.29918 1.000 8.47553 374 VAL B C 1
ATOM 6863 O O . VAL B 1 349 ? -25.42414 -9.93205 203.00326 1.000 8.86230 374 VAL B O 1
ATOM 6867 N N . LEU B 1 350 ? -25.95111 -11.13321 201.16380 1.000 8.40829 375 LEU B N 1
ATOM 6868 C CA . LEU B 1 350 ? -24.62141 -11.13179 200.56815 1.000 8.67853 375 LEU B CA 1
ATOM 6869 C C . LEU B 1 350 ? -24.63489 -10.20295 199.36346 1.000 8.66414 375 LEU B C 1
ATOM 6870 O O . LEU B 1 350 ? -25.46267 -10.36925 198.46378 1.000 11.36040 375 LEU B O 1
ATOM 6875 N N . LEU B 1 351 ? -23.72346 -9.23331 199.34189 1.000 10.57812 376 LEU B N 1
ATOM 6876 C CA . LEU B 1 351 ? -23.62752 -8.29003 198.23067 1.000 9.83755 376 LEU B CA 1
ATOM 6877 C C . LEU B 1 351 ? -22.72580 -8.88607 197.15478 1.000 10.10530 376 LEU B C 1
ATOM 6878 O O . LEU B 1 351 ? -21.51303 -9.01737 197.35373 1.000 10.06272 376 LEU B O 1
ATOM 6883 N N . ASP B 1 352 ? -23.31682 -9.22484 196.00692 1.000 10.62019 377 ASP B N 1
ATOM 6884 C CA . ASP B 1 352 ? -22.62417 -9.91357 194.92119 1.000 12.46817 377 ASP B CA 1
ATOM 6885 C C . ASP B 1 352 ? -22.37604 -8.95307 193.76475 1.000 12.85845 377 ASP B C 1
ATOM 6886 O O . ASP B 1 352 ? -23.30732 -8.64503 193.00396 1.000 12.56695 377 ASP B O 1
ATOM 6891 N N . PRO B 1 353 ? -21.14335 -8.46547 193.57914 1.000 10.96679 378 PRO B N 1
ATOM 6892 C CA . PRO B 1 353 ? -20.86346 -7.54044 192.47215 1.000 11.54997 378 PRO B CA 1
ATOM 6893 C C . PRO B 1 353 ? -20.60910 -8.27387 191.16343 1.000 15.59657 378 PRO B C 1
ATOM 6894 O O . PRO B 1 353 ? -19.48059 -8.68744 190.87900 1.000 14.53064 378 PRO B O 1
ATOM 6898 N N . VAL B 1 354 ? -21.65420 -8.41881 190.34553 1.000 13.18016 379 VAL B N 1
ATOM 6899 C CA . VAL B 1 354 ? -21.58781 -9.32891 189.20786 1.000 13.15795 379 VAL B CA 1
ATOM 6900 C C . VAL B 1 354 ? -20.66421 -8.83532 188.09976 1.000 14.71493 379 VAL B C 1
ATOM 6901 O O . VAL B 1 354 ? -20.21789 -9.64211 187.27709 1.000 20.81296 379 VAL B O 1
ATOM 6905 N N . ASP B 1 355 ? -20.35767 -7.54008 188.04506 1.000 13.26122 380 ASP B N 1
ATOM 6906 C CA . ASP B 1 355 ? -19.49170 -7.00722 187.00151 1.000 14.53053 380 ASP B CA 1
ATOM 6907 C C . ASP B 1 355 ? -18.03441 -6.90109 187.43842 1.000 18.39469 380 ASP B C 1
ATOM 6908 O O . ASP B 1 355 ? -17.21920 -6.32630 186.70935 1.000 18.18493 380 ASP B O 1
ATOM 6913 N N . PHE B 1 356 ? -17.68742 -7.44629 188.60142 1.000 14.09650 381 PHE B N 1
ATOM 6914 C CA . PHE B 1 356 ? -16.30631 -7.46940 189.08327 1.000 15.60839 381 PHE B CA 1
ATOM 6915 C C . PHE B 1 356 ? -15.91785 -8.92848 189.27215 1.000 15.91795 381 PHE B C 1
ATOM 6916 O O . PHE B 1 356 ? -16.23364 -9.52654 190.31596 1.000 14.72066 381 PHE B O 1
ATOM 6924 N N . PRO B 1 357 ? -15.23635 -9.53855 188.29724 1.000 13.75570 382 PRO B N 1
ATOM 6925 C CA . PRO B 1 357 ? -15.10603 -11.00865 188.28974 1.000 13.68222 382 PRO B CA 1
ATOM 6926 C C . PRO B 1 357 ? -14.53329 -11.63033 189.55645 1.000 11.46405 382 PRO B C 1
ATOM 6927 O O . PRO B 1 357 ? -15.08944 -12.61924 190.05115 1.000 14.13538 382 PRO B O 1
ATOM 6931 N N A THR B 1 358 ? -13.44845 -11.08024 190.10691 0.415 11.76516 383 THR B N 1
ATOM 6932 N N B THR B 1 358 ? -13.43205 -11.09453 190.08724 0.585 11.74082 383 THR B N 1
ATOM 6933 C CA A THR B 1 358 ? -12.79604 -11.74559 191.23256 0.415 12.67634 383 THR B CA 1
ATOM 6934 C CA B THR B 1 358 ? -12.80120 -11.72306 191.24504 0.585 12.66200 383 THR B CA 1
ATOM 6935 C C A THR B 1 358 ? -13.62549 -11.66023 192.51119 0.415 12.06164 383 THR B C 1
ATOM 6936 C C B THR B 1 358 ? -13.72871 -11.70467 192.45287 0.585 12.02621 383 THR B C 1
ATOM 6937 O O A THR B 1 358 ? -13.62098 -12.60465 193.30888 0.415 11.84926 383 THR B O 1
ATOM 6938 O O B THR B 1 358 ? -13.89947 -12.72111 193.13659 0.585 10.21172 383 THR B O 1
ATOM 6945 N N . TRP B 1 359 ? -14.35256 -10.56017 192.72295 1.000 11.11229 384 TRP B N 1
ATOM 6946 C CA . TRP B 1 359 ? -15.20031 -10.46482 193.90544 1.000 10.54118 384 TRP B CA 1
ATOM 6947 C C . TRP B 1 359 ? -16.54220 -11.14633 193.68997 1.000 10.25403 384 TRP B C 1
ATOM 6948 O O . TRP B 1 359 ? -17.14350 -11.62970 194.65454 1.000 10.29045 384 TRP B O 1
ATOM 6959 N N . HIS B 1 360 ? -17.01291 -11.21447 192.44261 1.000 9.46185 385 HIS B N 1
ATOM 6960 C CA . HIS B 1 360 ? -18.14481 -12.07869 192.12695 1.000 9.89849 385 HIS B CA 1
ATOM 6961 C C . HIS B 1 360 ? -17.82745 -13.53114 192.46616 1.000 9.72904 385 HIS B C 1
ATOM 6962 O O . HIS B 1 360 ? -18.64984 -14.23213 193.06831 1.000 9.51391 385 HIS B O 1
ATOM 6969 N N . ALA B 1 361 ? -16.62805 -13.99606 192.10112 1.000 9.76974 386 ALA B N 1
ATOM 6970 C CA . ALA B 1 361 ? -16.23483 -15.36174 192.43463 1.000 8.95844 386 ALA B CA 1
ATOM 6971 C C . ALA B 1 361 ? -16.19544 -15.56984 193.94326 1.000 8.33306 386 ALA B C 1
ATOM 6972 O O . ALA B 1 361 ? -16.64425 -16.60640 194.44672 1.000 11.36110 386 ALA B O 1
ATOM 6974 N N . ALA B 1 362 ? -15.65978 -14.59460 194.68163 1.000 9.21155 387 ALA B N 1
ATOM 6975 C CA . ALA B 1 362 ? -15.62968 -14.70612 196.13621 1.000 9.33225 387 ALA B CA 1
ATOM 6976 C C . ALA B 1 362 ? -17.03770 -14.76084 196.71253 1.000 9.38906 387 ALA B C 1
ATOM 6977 O O . ALA B 1 362 ? -17.29784 -15.50332 197.66593 1.000 9.82356 387 ALA B O 1
ATOM 6979 N N . ALA B 1 363 ? -17.96407 -13.98702 196.14062 1.000 9.32519 388 ALA B N 1
ATOM 6980 C CA . ALA B 1 363 ? -19.34436 -14.02085 196.61360 1.000 9.91769 388 ALA B CA 1
ATOM 6981 C C . ALA B 1 363 ? -19.97690 -15.38738 196.38048 1.000 9.90556 388 ALA B C 1
ATOM 6982 O O . ALA B 1 363 ? -20.72038 -15.88724 197.23291 1.000 10.88932 388 ALA B O 1
ATOM 6984 N N . LEU B 1 364 ? -19.68681 -16.01174 195.23487 1.000 8.92661 389 LEU B N 1
ATOM 6985 C CA . LEU B 1 364 ? -20.26940 -17.31685 194.93266 1.000 11.34273 389 LEU B CA 1
ATOM 6986 C C . LEU B 1 364 ? -19.72227 -18.40094 195.85311 1.000 9.36470 389 LEU B C 1
ATOM 6987 O O . LEU B 1 364 ? -20.48040 -19.25665 196.32623 1.000 11.97549 389 LEU B O 1
ATOM 6992 N N . VAL B 1 365 ? -18.40864 -18.39363 196.10534 1.000 8.63335 390 VAL B N 1
ATOM 6993 C CA . VAL B 1 365 ? -17.83515 -19.33530 197.06433 1.000 9.92012 390 VAL B CA 1
ATOM 6994 C C . VAL B 1 365 ? -18.50576 -19.17781 198.42068 1.000 9.20436 390 VAL B C 1
ATOM 6995 O O . VAL B 1 365 ? -18.87464 -20.16517 199.06986 1.000 10.07808 390 VAL B O 1
ATOM 6999 N N . THR B 1 366 ? -18.68937 -17.93094 198.85840 1.000 9.72330 391 THR B N 1
ATOM 7000 C CA . THR B 1 366 ? -19.26634 -17.67032 200.17171 1.000 8.54240 391 THR B CA 1
ATOM 7001 C C . THR B 1 366 ? -20.72826 -18.08756 200.22929 1.000 9.92604 391 THR B C 1
ATOM 7002 O O . THR B 1 366 ? -21.18988 -18.60459 201.25350 1.000 9.90510 391 THR B O 1
ATOM 7006 N N . ALA B 1 367 ? -21.47409 -17.86178 199.14492 1.000 9.18973 392 ALA B N 1
ATOM 7007 C CA . ALA B 1 367 ? -22.87215 -18.27601 199.11604 1.000 9.32625 392 ALA B CA 1
ATOM 7008 C C . ALA B 1 367 ? -22.99664 -19.78126 199.30634 1.000 10.35488 392 ALA B C 1
ATOM 7009 O O . ALA B 1 367 ? -23.82737 -20.25202 200.09104 1.000 12.24516 392 ALA B O 1
ATOM 7011 N N . ASP B 1 368 ? -22.16548 -20.55349 198.60079 1.000 10.52538 393 ASP B N 1
ATOM 7012 C CA . ASP B 1 368 ? -22.20385 -22.00482 198.75010 1.000 13.23622 393 ASP B CA 1
ATOM 7013 C C . ASP B 1 368 ? -21.80186 -22.42058 200.15906 1.000 10.72384 393 ASP B C 1
ATOM 7014 O O . ASP B 1 368 ? -22.44074 -23.28751 200.76756 1.000 11.57956 393 ASP B O 1
ATOM 7019 N N . LEU B 1 369 ? -20.74754 -21.80247 200.69436 1.000 9.71045 394 LEU B N 1
ATOM 7020 C CA . LEU B 1 369 ? -20.30296 -22.10740 202.04990 1.000 10.01422 394 LEU B CA 1
ATOM 7021 C C . LEU B 1 369 ? -21.39350 -21.79823 203.06757 1.000 8.53060 394 LEU B C 1
ATOM 7022 O O . LEU B 1 369 ? -21.66280 -22.59763 203.97221 1.000 10.83570 394 LEU B O 1
ATOM 7027 N N . PHE B 1 370 ? -22.03517 -20.63516 202.93095 1.000 10.00120 395 PHE B N 1
ATOM 7028 C CA . PHE B 1 370 ? -23.04005 -20.22488 203.90599 1.000 10.54387 395 PHE B CA 1
ATOM 7029 C C . PHE B 1 370 ? -24.27224 -21.11852 203.84949 1.000 11.08723 395 PHE B C 1
ATOM 7030 O O . PHE B 1 370 ? -24.89745 -21.38689 204.88277 1.000 10.99083 395 PHE B O 1
ATOM 7038 N N . LYS B 1 371 ? -24.64780 -21.57846 202.65415 1.000 10.73884 396 LYS B N 1
ATOM 7039 C CA . LYS B 1 371 ? -25.75696 -22.52271 202.55980 1.000 11.95841 396 LYS B CA 1
ATOM 7040 C C . LYS B 1 371 ? -25.43705 -23.80768 203.31047 1.000 14.48885 396 LYS B C 1
ATOM 7041 O O . LYS B 1 371 ? -26.28100 -24.33232 204.04716 1.000 15.34735 396 LYS B O 1
ATOM 7047 N N . ARG B 1 372 ? -24.21131 -24.31584 203.15667 1.000 13.00173 397 ARG B N 1
ATOM 7048 C CA . ARG B 1 372 ? -23.83112 -25.53241 203.86491 1.000 14.57935 397 ARG B CA 1
ATOM 7049 C C . ARG B 1 372 ? -23.73023 -25.30021 205.36628 1.000 16.59725 397 ARG B C 1
ATOM 7050 O O . ARG B 1 372 ? -23.88132 -26.24683 206.14577 1.000 17.73324 397 ARG B O 1
ATOM 7058 N N . LEU B 1 373 ? -23.49019 -24.05774 205.79241 1.000 12.74950 398 LEU B N 1
ATOM 7059 C CA . LEU B 1 373 ? -23.48749 -23.72531 207.21150 1.000 12.08787 398 LEU B CA 1
ATOM 7060 C C . LEU B 1 373 ? -24.88863 -23.56734 207.78916 1.000 11.39581 398 LEU B C 1
ATOM 7061 O O . LEU B 1 373 ? -25.02319 -23.42840 209.01001 1.000 15.16219 398 LEU B O 1
ATOM 7066 N N . GLY B 1 374 ? -25.92416 -23.58213 206.95411 1.000 14.32605 399 GLY B N 1
ATOM 7067 C CA . GLY B 1 374 ? -27.28684 -23.44684 207.42317 1.000 14.30768 399 GLY B CA 1
ATOM 7068 C C . GLY B 1 374 ? -27.84411 -22.04251 207.40950 1.000 12.52293 399 GLY B C 1
ATOM 7069 O O . GLY B 1 374 ? -28.92737 -21.82054 207.96527 1.000 14.30399 399 GLY B O 1
ATOM 7070 N N . PHE B 1 375 ? -27.14481 -21.08844 206.80230 1.000 10.34239 400 PHE B N 1
ATOM 7071 C CA . PHE B 1 375 ? -27.64187 -19.72432 206.72704 1.000 8.52067 400 PHE B CA 1
ATOM 7072 C C . PHE B 1 375 ? -28.74650 -19.60585 205.68761 1.000 12.39269 400 PHE B C 1
ATOM 7073 O O . PHE B 1 375 ? -28.74070 -20.28706 204.65832 1.000 12.15147 400 PHE B O 1
ATOM 7081 N N . ASN B 1 376 ? -29.69436 -18.71639 205.96969 1.000 10.15132 401 ASN B N 1
ATOM 7082 C CA . ASN B 1 376 ? -30.73302 -18.31396 205.02389 1.000 11.92081 401 ASN B CA 1
ATOM 7083 C C . ASN B 1 376 ? -30.14282 -17.21611 204.14481 1.000 11.45498 401 ASN B C 1
ATOM 7084 O O . ASN B 1 376 ? -30.17530 -16.03280 204.48419 1.000 13.89426 401 ASN B O 1
ATOM 7089 N N . VAL B 1 377 ? -29.59497 -17.61691 202.99862 1.000 12.27722 402 VAL B N 1
ATOM 7090 C CA . VAL B 1 377 ? -28.76674 -16.74067 202.17418 1.000 12.33701 402 VAL B CA 1
ATOM 7091 C C . VAL B 1 377 ? -29.62940 -15.99469 201.16566 1.000 13.52554 402 VAL B C 1
ATOM 7092 O O . VAL B 1 377 ? -30.41939 -16.60290 200.43235 1.000 14.45669 402 VAL B O 1
ATOM 7096 N N . ASP B 1 378 ? -29.46048 -14.67514 201.11678 1.000 12.38336 403 ASP B N 1
ATOM 7097 C CA . ASP B 1 378 ? -30.04580 -13.81097 200.09386 1.000 13.77305 403 ASP B CA 1
ATOM 7098 C C . ASP B 1 378 ? -28.87424 -13.20169 199.32493 1.000 13.57491 403 ASP B C 1
ATOM 7099 O O . ASP B 1 378 ? -28.29188 -12.19753 199.74527 1.000 11.47704 403 ASP B O 1
ATOM 7104 N N . LEU B 1 379 ? -28.51402 -13.83324 198.20889 1.000 14.09524 404 LEU B N 1
ATOM 7105 C CA . LEU B 1 379 ? -27.40905 -13.37861 197.36591 1.000 13.94925 404 LEU B CA 1
ATOM 7106 C C . LEU B 1 379 ? -27.95334 -12.32747 196.40726 1.000 17.51558 404 LEU B C 1
ATOM 7107 O O . LEU B 1 379 ? -28.62831 -12.65360 195.42800 1.000 20.13023 404 LEU B O 1
ATOM 7112 N N . GLN B 1 380 ? -27.65850 -11.05984 196.68547 1.000 12.83636 405 GLN B N 1
ATOM 7113 C CA . GLN B 1 380 ? -28.20620 -9.94241 195.92474 1.000 12.37479 405 GLN B CA 1
ATOM 7114 C C . GLN B 1 380 ? -27.20132 -9.51427 194.86379 1.000 13.46939 405 GLN B C 1
ATOM 7115 O O . GLN B 1 380 ? -26.11504 -9.01991 195.18478 1.000 12.60152 405 GLN B O 1
ATOM 7121 N N . THR B 1 381 ? -27.57648 -9.69679 193.60217 1.000 14.27141 406 THR B N 1
ATOM 7122 C CA . THR B 1 381 ? -26.71688 -9.33451 192.48695 1.000 16.25706 406 THR B CA 1
ATOM 7123 C C . THR B 1 381 ? -26.88284 -7.86094 192.14629 1.000 16.32401 406 THR B C 1
ATOM 7124 O O . THR B 1 381 ? -27.99859 -7.33298 192.13082 1.000 18.27134 406 THR B O 1
ATOM 7128 N N . MET B 1 382 ? -25.76263 -7.19886 191.87568 1.000 12.25082 407 MET B N 1
ATOM 7129 C CA . MET B 1 382 ? -25.76148 -5.77935 191.54812 1.000 12.31632 407 MET B CA 1
ATOM 7130 C C . MET B 1 382 ? -24.39593 -5.43307 190.97334 1.000 14.68406 407 MET B C 1
ATOM 7131 O O . MET B 1 382 ? -23.44635 -6.21466 191.06788 1.000 13.52970 407 MET B O 1
ATOM 7136 N N . ASP B 1 383 ? -24.30768 -4.24956 190.37363 1.000 11.84748 408 ASP B N 1
ATOM 7137 C CA . ASP B 1 383 ? -23.02097 -3.75673 189.90375 1.000 11.25473 408 ASP B CA 1
ATOM 7138 C C . ASP B 1 383 ? -22.14158 -3.34635 191.08154 1.000 11.99601 408 ASP B C 1
ATOM 7139 O O . ASP B 1 383 ? -22.62885 -3.00397 192.16257 1.000 12.39465 408 ASP B O 1
ATOM 7144 N N . TRP B 1 384 ? -20.82464 -3.39183 190.85956 1.000 10.91705 409 TRP B N 1
ATOM 7145 C CA . TRP B 1 384 ? -19.87304 -3.01902 191.90304 1.000 11.01054 409 TRP B CA 1
ATOM 7146 C C . TRP B 1 384 ? -20.16272 -1.63040 192.46138 1.000 12.43267 409 TRP B C 1
ATOM 7147 O O . TRP B 1 384 ? -20.13689 -1.42571 193.68041 1.000 13.55497 409 TRP B O 1
ATOM 7158 N N . GLY B 1 385 ? -20.44408 -0.66452 191.58366 1.000 13.68788 410 GLY B N 1
ATOM 7159 C CA . GLY B 1 385 ? -20.71342 0.68714 192.04653 1.000 16.39845 410 GLY B CA 1
ATOM 7160 C C . GLY B 1 385 ? -21.92287 0.76334 192.95946 1.000 10.76712 410 GLY B C 1
ATOM 7161 O O . GLY B 1 385 ? -21.94713 1.54821 193.91152 1.000 17.58777 410 GLY B O 1
ATOM 7162 N N . THR B 1 386 ? -22.94152 -0.05378 192.68544 1.000 12.11892 411 THR B N 1
ATOM 7163 C CA . THR B 1 386 ? -24.10855 -0.08905 193.55978 1.000 11.18511 411 THR B CA 1
ATOM 7164 C C . THR B 1 386 ? -23.76467 -0.70875 194.90733 1.000 12.30881 411 THR B C 1
ATOM 7165 O O . THR B 1 386 ? -24.16626 -0.19349 195.95678 1.000 11.59065 411 THR B O 1
ATOM 7169 N N . ALA B 1 387 ? -23.00718 -1.80566 194.89854 1.000 10.57013 412 ALA B N 1
ATOM 7170 C CA . ALA B 1 387 ? -22.67992 -2.48080 196.14761 1.000 13.71903 412 ALA B CA 1
ATOM 7171 C C . ALA B 1 387 ? -21.79519 -1.62179 197.04307 1.000 11.42878 412 ALA B C 1
ATOM 7172 O O . ALA B 1 387 ? -21.87947 -1.72554 198.27128 1.000 12.31332 412 ALA B O 1
ATOM 7174 N N . VAL B 1 388 ? -20.94798 -0.76995 196.45737 1.000 9.66040 413 VAL B N 1
ATOM 7175 C CA . VAL B 1 388 ? -20.14148 0.14113 197.26595 1.000 12.02855 413 VAL B CA 1
ATOM 7176 C C . VAL B 1 388 ? -21.03505 1.12729 198.00791 1.000 13.89125 413 VAL B C 1
ATOM 7177 O O . VAL B 1 388 ? -20.73906 1.51641 199.14475 1.000 15.71044 413 VAL B O 1
ATOM 7181 N N . GLN B 1 389 ? -22.14857 1.53213 197.39428 1.000 11.06749 414 GLN B N 1
ATOM 7182 C CA . GLN B 1 389 ? -23.09713 2.39886 198.08378 1.000 11.42499 414 GLN B CA 1
ATOM 7183 C C . GLN B 1 389 ? -23.92571 1.62473 199.10303 1.000 11.32534 414 GLN B C 1
ATOM 7184 O O . GLN B 1 389 ? -24.20657 2.13551 200.19378 1.000 13.67548 414 GLN B O 1
ATOM 7190 N N . ARG B 1 390 ? -24.31378 0.38967 198.77223 1.000 11.42988 415 ARG B N 1
ATOM 7191 C CA . ARG B 1 390 ? -25.14023 -0.39619 199.68457 1.000 8.07695 415 ARG B CA 1
ATOM 7192 C C . ARG B 1 390 ? -24.38897 -0.73928 200.96423 1.000 10.36180 415 ARG B C 1
ATOM 7193 O O . ARG B 1 390 ? -24.97424 -0.73119 202.05403 1.000 10.33727 415 ARG B O 1
ATOM 7201 N N . ARG B 1 391 ? -23.09168 -1.03468 200.85745 1.000 8.92290 416 ARG B N 1
ATOM 7202 C CA . ARG B 1 391 ? -22.33922 -1.48998 202.02091 1.000 8.36643 416 ARG B CA 1
ATOM 7203 C C . ARG B 1 391 ? -22.09310 -0.38373 203.04080 1.000 10.65352 416 ARG B C 1
ATOM 7204 O O . ARG B 1 391 ? -21.59777 -0.67701 204.13239 1.000 10.32226 416 ARG B O 1
ATOM 7212 N N A ASN B 1 392 ? -22.41573 0.87007 202.71757 0.538 11.12919 417 ASN B N 1
ATOM 7213 N N B ASN B 1 392 ? -22.42273 0.86728 202.71590 0.462 11.13198 417 ASN B N 1
ATOM 7214 C CA A ASN B 1 392 ? -22.32541 1.94965 203.69262 0.538 12.14301 417 ASN B CA 1
ATOM 7215 C CA B ASN B 1 392 ? -22.32947 1.95689 203.67809 0.462 12.15060 417 ASN B CA 1
ATOM 7216 C C A ASN B 1 392 ? -23.54249 2.02163 204.60555 0.538 13.24879 417 ASN B C 1
ATOM 7217 C C B ASN B 1 392 ? -23.54636 2.03452 204.59269 0.462 13.25087 417 ASN B C 1
ATOM 7218 O O A ASN B 1 392 ? -23.51826 2.77147 205.58783 0.538 13.80640 417 ASN B O 1
ATOM 7219 O O B ASN B 1 392 ? -23.52457 2.79647 205.56558 0.462 13.80391 417 ASN B O 1
ATOM 7228 N N . ASN B 1 393 ? -24.59701 1.26779 204.30639 1.000 10.13455 418 ASN B N 1
ATOM 7229 C CA . ASN B 1 393 ? -25.79736 1.28205 205.13115 1.000 9.45491 418 ASN B CA 1
ATOM 7230 C C . ASN B 1 393 ? -25.54391 0.53958 206.43806 1.000 9.28539 418 ASN B C 1
ATOM 7231 O O . ASN B 1 393 ? -25.05890 -0.59545 206.43438 1.000 11.84692 418 ASN B O 1
ATOM 7236 N N . GLN B 1 394 ? -25.88281 1.17497 207.55780 1.000 11.75851 419 GLN B N 1
ATOM 7237 C CA . GLN B 1 394 ? -25.69665 0.57610 208.87357 1.000 11.71654 419 GLN B CA 1
ATOM 7238 C C . GLN B 1 394 ? -26.95770 -0.08583 209.41734 1.000 14.74959 419 GLN B C 1
ATOM 7239 O O . GLN B 1 394 ? -26.92534 -0.62810 210.52650 1.000 16.92610 419 GLN B O 1
ATOM 7245 N N . GLU B 1 395 ? -28.05311 -0.07585 208.66397 1.000 13.80192 420 GLU B N 1
ATOM 7246 C CA . GLU B 1 395 ? -29.34553 -0.52670 209.15839 1.000 13.42410 420 GLU B CA 1
ATOM 7247 C C . GLU B 1 395 ? -29.49672 -2.04455 209.04900 1.000 11.72347 420 GLU B C 1
ATOM 7248 O O . GLU B 1 395 ? -28.74585 -2.70373 208.32547 1.000 13.25427 420 GLU B O 1
ATOM 7254 N N . PRO B 1 396 ? -30.45937 -2.62673 209.76911 1.000 12.49855 421 PRO B N 1
ATOM 7255 C CA . PRO B 1 396 ? -30.65536 -4.08089 209.70613 1.000 11.15742 421 PRO B CA 1
ATOM 7256 C C . PRO B 1 396 ? -31.14732 -4.52550 208.33613 1.000 11.96267 421 PRO B C 1
ATOM 7257 O O . PRO B 1 396 ? -31.58569 -3.73152 207.50075 1.000 12.24054 421 PRO B O 1
ATOM 7261 N N . VAL B 1 397 ? -31.07123 -5.84222 208.12473 1.000 13.64284 422 VAL B N 1
ATOM 7262 C CA . VAL B 1 397 ? -31.53970 -6.44117 206.87731 1.000 11.81650 422 VAL B CA 1
ATOM 7263 C C . VAL B 1 397 ? -33.01345 -6.12252 206.64832 1.000 11.63438 422 VAL B C 1
ATOM 7264 O O . VAL B 1 397 ? -33.44340 -5.88189 205.51315 1.000 12.69380 422 VAL B O 1
ATOM 7268 N N . SER B 1 398 ? -33.80541 -6.09180 207.72392 1.000 14.55442 423 SER B N 1
ATOM 7269 C CA . SER B 1 398 ? -35.22716 -5.78540 207.59838 1.000 15.48158 423 SER B CA 1
ATOM 7270 C C . SER B 1 398 ? -35.47588 -4.38112 207.06078 1.000 18.14951 423 SER B C 1
ATOM 7271 O O . SER B 1 398 ? -36.57170 -4.10635 206.55794 1.000 22.47107 423 SER B O 1
ATOM 7274 N N . ALA B 1 399 ? -34.49127 -3.48709 207.15643 1.000 15.08106 424 ALA B N 1
ATOM 7275 C CA . ALA B 1 399 ? -34.59596 -2.13703 206.61834 1.000 15.84784 424 ALA B CA 1
ATOM 7276 C C . ALA B 1 399 ? -33.78756 -1.96051 205.33665 1.000 13.11345 424 ALA B C 1
ATOM 7277 O O . ALA B 1 399 ? -33.43223 -0.83203 204.97996 1.000 17.08794 424 ALA B O 1
ATOM 7279 N N . GLY B 1 400 ? -33.49324 -3.05196 204.63634 1.000 11.93477 425 GLY B N 1
ATOM 7280 C CA . GLY B 1 400 ? -32.75202 -2.98904 203.39535 1.000 13.57970 425 GLY B CA 1
ATOM 7281 C C . GLY B 1 400 ? -31.25016 -3.10417 203.52380 1.000 10.92048 425 GLY B C 1
ATOM 7282 O O . GLY B 1 400 ? -30.54591 -2.86567 202.53599 1.000 9.84689 425 GLY B O 1
ATOM 7283 N N . GLY B 1 401 ? -30.73829 -3.47462 204.69523 1.000 9.34599 426 GLY B N 1
ATOM 7284 C CA . GLY B 1 401 ? -29.31085 -3.53529 204.93045 1.000 9.01430 426 GLY B CA 1
ATOM 7285 C C . GLY B 1 401 ? -28.66469 -4.80746 204.40530 1.000 10.31253 426 GLY B C 1
ATOM 7286 O O . GLY B 1 401 ? -29.27998 -5.63892 203.73630 1.000 10.88262 426 GLY B O 1
ATOM 7287 N N . TRP B 1 402 ? -27.38184 -4.95173 204.73316 1.000 8.52027 427 TRP B N 1
ATOM 7288 C CA . TRP B 1 402 ? -26.54700 -6.02411 204.21197 1.000 8.37898 427 TRP B CA 1
ATOM 7289 C C . TRP B 1 402 ? -25.87722 -6.75594 205.36608 1.000 6.61490 427 TRP B C 1
ATOM 7290 O O . TRP B 1 402 ? -25.79413 -6.24572 206.48595 1.000 8.99237 427 TRP B O 1
ATOM 7301 N N . SER B 1 403 ? -25.37974 -7.95722 205.07629 1.000 6.94282 428 SER B N 1
ATOM 7302 C CA . SER B 1 403 ? -24.73102 -8.78863 206.08511 1.000 7.69564 428 SER B CA 1
ATOM 7303 C C . SER B 1 403 ? -23.26635 -9.06983 205.79636 1.000 7.50848 428 SER B C 1
ATOM 7304 O O . SER B 1 403 ? -22.44442 -9.02641 206.71974 1.000 8.65321 428 SER B O 1
ATOM 7307 N N A VAL B 1 404 ? -22.91544 -9.36125 204.53890 0.839 6.93565 429 VAL B N 1
ATOM 7308 N N B VAL B 1 404 ? -22.90802 -9.39965 204.55947 0.161 7.06358 429 VAL B N 1
ATOM 7309 C CA A VAL B 1 404 ? -21.54674 -9.69140 204.14456 0.839 7.81855 429 VAL B CA 1
ATOM 7310 C CA B VAL B 1 404 ? -21.50812 -9.59287 204.20933 0.161 7.86493 429 VAL B CA 1
ATOM 7311 C C A VAL B 1 404 ? -21.22835 -8.99191 202.82830 0.839 7.42312 429 VAL B C 1
ATOM 7312 C C B VAL B 1 404 ? -21.23603 -8.92910 202.87018 0.161 7.52709 429 VAL B C 1
ATOM 7313 O O A VAL B 1 404 ? -22.08033 -8.91251 201.93619 0.839 8.53045 429 VAL B O 1
ATOM 7314 O O B VAL B 1 404 ? -22.12318 -8.79149 202.02217 0.161 8.58115 429 VAL B O 1
ATOM 7321 N N . ALA B 1 405 ? -19.98888 -8.51258 202.69689 1.000 8.04547 430 ALA B N 1
ATOM 7322 C CA . ALA B 1 405 ? -19.50587 -7.92245 201.46050 1.000 8.45091 430 ALA B CA 1
ATOM 7323 C C . ALA B 1 405 ? -18.08815 -8.42631 201.22513 1.000 7.31650 430 ALA B C 1
ATOM 7324 O O . ALA B 1 405 ? -17.44348 -8.96454 202.12899 1.000 8.77672 430 ALA B O 1
ATOM 7326 N N . PHE B 1 406 ? -17.60327 -8.24927 199.99767 1.000 8.61081 431 PHE B N 1
ATOM 7327 C CA . PHE B 1 406 ? -16.32514 -8.80659 199.57395 1.000 9.14172 431 PHE B CA 1
ATOM 7328 C C . PHE B 1 406 ? -15.53740 -7.74515 198.83072 1.000 10.16250 431 PHE B C 1
ATOM 7329 O O . PHE B 1 406 ? -16.04703 -7.14506 197.88135 1.000 13.52270 431 PHE B O 1
ATOM 7337 N N . THR B 1 407 ? -14.29818 -7.52137 199.25057 1.000 8.23506 432 THR B N 1
ATOM 7338 C CA . THR B 1 407 ? -13.44987 -6.55211 198.57126 1.000 8.87497 432 THR B CA 1
ATOM 7339 C C . THR B 1 407 ? -11.99782 -6.89295 198.87639 1.000 10.81037 432 THR B C 1
ATOM 7340 O O . THR B 1 407 ? -11.69793 -7.88960 199.53799 1.000 9.54754 432 THR B O 1
ATOM 7344 N N . GLY B 1 408 ? -11.09570 -6.06546 198.36861 1.000 11.52795 433 GLY B N 1
ATOM 7345 C CA . GLY B 1 408 ? -9.67928 -6.26828 198.58313 1.000 11.70997 433 GLY B CA 1
ATOM 7346 C C . GLY B 1 408 ? -9.00490 -4.99030 199.03072 1.000 12.40383 433 GLY B C 1
ATOM 7347 O O . GLY B 1 408 ? -9.42137 -3.88582 198.68461 1.000 14.98592 433 GLY B O 1
ATOM 7348 N N . ASN B 1 409 ? -7.95454 -5.16142 199.82336 1.000 9.50908 434 ASN B N 1
ATOM 7349 C CA . ASN B 1 409 ? -7.11708 -4.06284 200.27705 1.000 12.81032 434 ASN B CA 1
ATOM 7350 C C . ASN B 1 409 ? -5.73387 -4.22355 199.67207 1.000 9.56182 434 ASN B C 1
ATOM 7351 O O . ASN B 1 409 ? -5.13592 -5.30103 199.75690 1.000 9.89903 434 ASN B O 1
ATOM 7356 N N . THR B 1 410 ? -5.23879 -3.15645 199.05963 1.000 11.82612 435 THR B N 1
ATOM 7357 C CA . THR B 1 410 ? -3.98558 -3.17474 198.32677 1.000 11.98271 435 THR B CA 1
ATOM 7358 C C . THR B 1 410 ? -2.96033 -2.27793 199.00925 1.000 12.00545 435 THR B C 1
ATOM 7359 O O . THR B 1 410 ? -3.28310 -1.46630 199.88063 1.000 12.62826 435 THR B O 1
ATOM 7363 N N . GLY B 1 411 ? -1.70565 -2.43968 198.59963 1.000 11.09489 436 GLY B N 1
ATOM 7364 C CA . GLY B 1 411 ? -0.67690 -1.47716 198.91187 1.000 9.60509 436 GLY B CA 1
ATOM 7365 C C . GLY B 1 411 ? -0.00345 -1.66748 200.25432 1.000 11.07446 436 GLY B C 1
ATOM 7366 O O . GLY B 1 411 ? -0.19774 -2.66769 200.95267 1.000 9.31971 436 GLY B O 1
ATOM 7367 N N . PRO B 1 412 ? 0.80542 -0.67750 200.64359 1.000 9.56263 437 PRO B N 1
ATOM 7368 C CA . PRO B 1 412 ? 1.61996 -0.81452 201.85959 1.000 9.23815 437 PRO B CA 1
ATOM 7369 C C . PRO B 1 412 ? 0.82579 -0.77170 203.15257 1.000 9.34328 437 PRO B C 1
ATOM 7370 O O . PRO B 1 412 ? 1.39009 -1.10149 204.20458 1.000 10.32057 437 PRO B O 1
ATOM 7374 N N . ASN B 1 413 ? -0.44979 -0.37569 203.12258 1.000 8.26695 438 ASN B N 1
ATOM 7375 C CA . ASN B 1 413 ? -1.23457 -0.36921 204.35221 1.000 8.53110 438 ASN B CA 1
ATOM 7376 C C . ASN B 1 413 ? -1.34059 -1.75588 204.97381 1.000 8.52453 438 ASN B C 1
ATOM 7377 O O . ASN B 1 413 ? -1.55492 -1.86000 206.18370 1.000 8.38680 438 ASN B O 1
ATOM 7382 N N . ASN B 1 414 ? -1.17840 -2.81899 204.18570 1.000 7.85877 439 ASN B N 1
ATOM 7383 C CA . ASN B 1 414 ? -1.25373 -4.17431 204.71980 1.000 6.75168 439 ASN B CA 1
ATOM 7384 C C . ASN B 1 414 ? 0.02836 -4.61826 205.41056 1.000 7.29057 439 ASN B C 1
ATOM 7385 O O . ASN B 1 414 ? 0.07528 -5.74295 205.92142 1.000 8.31864 439 ASN B O 1
ATOM 7390 N N . LEU B 1 415 ? 1.06384 -3.77651 205.44290 1.000 7.12517 440 LEU B N 1
ATOM 7391 C CA . LEU B 1 415 ? 2.32654 -4.17126 206.05277 1.000 8.24986 440 LEU B CA 1
ATOM 7392 C C . LEU B 1 415 ? 2.33249 -4.03113 207.56919 1.000 8.33713 440 LEU B C 1
ATOM 7393 O O . LEU B 1 415 ? 3.14916 -4.68100 208.23156 1.000 9.58420 440 LEU B O 1
ATOM 7398 N N . ASP B 1 416 ? 1.46088 -3.20539 208.13678 1.000 8.13119 441 ASP B N 1
ATOM 7399 C CA . ASP B 1 416 ? 1.55336 -2.88186 209.55381 1.000 9.20267 441 ASP B CA 1
ATOM 7400 C C . ASP B 1 416 ? 0.23159 -2.25490 209.98841 1.000 7.01638 441 ASP B C 1
ATOM 7401 O O . ASP B 1 416 ? -0.63647 -1.97805 209.15088 1.000 7.56898 441 ASP B O 1
ATOM 7406 N N . PRO B 1 417 ? 0.02992 -2.04681 211.29677 1.000 8.02840 442 PRO B N 1
ATOM 7407 C CA . PRO B 1 417 ? -1.29589 -1.60670 211.77365 1.000 7.92111 442 PRO B CA 1
ATOM 7408 C C . PRO B 1 417 ? -1.64147 -0.15002 211.48932 1.000 7.40694 442 PRO B C 1
ATOM 7409 O O . PRO B 1 417 ? -2.78599 0.24087 211.75596 1.000 11.66186 442 PRO B O 1
ATOM 7413 N N . ALA B 1 418 ? -0.71907 0.65683 210.96061 1.000 9.07490 443 ALA B N 1
ATOM 7414 C CA . ALA B 1 418 ? -0.95423 2.09657 210.85539 1.000 9.38478 443 ALA B CA 1
ATOM 7415 C C . ALA B 1 418 ? -2.16793 2.41259 209.98491 1.000 9.27445 443 ALA B C 1
ATOM 7416 O O . ALA B 1 418 ? -3.14937 3.00370 210.45196 1.000 11.25347 443 ALA B O 1
ATOM 7418 N N . GLY B 1 419 ? -2.10914 2.04355 208.70623 1.000 11.87666 444 GLY B N 1
ATOM 7419 C CA . GLY B 1 419 ? -3.18831 2.30340 207.77225 1.000 8.93036 444 GLY B CA 1
ATOM 7420 C C . GLY B 1 419 ? -4.02495 1.09506 207.42479 1.000 8.79758 444 GLY B C 1
ATOM 7421 O O . GLY B 1 419 ? -4.87281 1.18352 206.52669 1.000 9.60843 444 GLY B O 1
ATOM 7422 N N . HIS B 1 420 ? -3.80563 -0.03397 208.08892 1.000 9.71317 445 HIS B N 1
ATOM 7423 C CA . HIS B 1 420 ? -4.58966 -1.24316 207.88365 1.000 8.18202 445 HIS B CA 1
ATOM 7424 C C . HIS B 1 420 ? -6.06524 -0.96357 208.14885 1.000 9.37547 445 HIS B C 1
ATOM 7425 O O . HIS B 1 420 ? -6.44737 -0.62770 209.27252 1.000 12.54673 445 HIS B O 1
ATOM 7432 N N . LEU B 1 421 ? -6.89626 -1.09544 207.11403 1.000 10.05940 446 LEU B N 1
ATOM 7433 C CA . LEU B 1 421 ? -8.31182 -0.76235 207.24668 1.000 12.84468 446 LEU B CA 1
ATOM 7434 C C . LEU B 1 421 ? -9.12175 -1.84122 207.96677 1.000 7.56478 446 LEU B C 1
ATOM 7435 O O . LEU B 1 421 ? -9.85044 -1.52021 208.91489 1.000 9.02122 446 LEU B O 1
ATOM 7440 N N . PRO B 1 422 ? -9.04533 -3.11539 207.55984 1.000 9.33306 447 PRO B N 1
ATOM 7441 C CA . PRO B 1 422 ? -9.98012 -4.10195 208.12573 1.000 10.31446 447 PRO B CA 1
ATOM 7442 C C . PRO B 1 422 ? -9.74416 -4.41591 209.59359 1.000 10.10351 447 PRO B C 1
ATOM 7443 O O . PRO B 1 422 ? -10.69579 -4.79999 210.28412 1.000 9.98403 447 PRO B O 1
ATOM 7447 N N . MET B 1 423 ? -8.51816 -4.27233 210.09891 1.000 8.84129 448 MET B N 1
ATOM 7448 C CA . MET B 1 423 ? -8.25532 -4.66250 211.48011 1.000 8.56542 448 MET B CA 1
ATOM 7449 C C . MET B 1 423 ? -8.77688 -3.66172 212.50175 1.000 10.58751 448 MET B C 1
ATOM 7450 O O . MET B 1 423 ? -8.82426 -3.99399 213.69092 1.000 11.96197 448 MET B O 1
ATOM 7455 N N . ARG B 1 424 ? -9.16324 -2.46054 212.08178 1.000 10.08252 449 ARG B N 1
ATOM 7456 C CA . ARG B 1 424 ? -9.55881 -1.43405 213.03663 1.000 7.92066 449 ARG B CA 1
ATOM 7457 C C . ARG B 1 424 ? -10.83360 -1.83453 213.76590 1.000 11.81401 449 ARG B C 1
ATOM 7458 O O . ARG B 1 424 ? -11.73487 -2.44859 213.18842 1.000 10.67072 449 ARG B O 1
ATOM 7466 N N . GLY B 1 425 ? -10.90229 -1.48069 215.04597 1.000 10.31518 450 GLY B N 1
ATOM 7467 C CA . GLY B 1 425 ? -12.03258 -1.85836 215.86890 1.000 10.48620 450 GLY B CA 1
ATOM 7468 C C . GLY B 1 425 ? -12.72792 -0.70075 216.55672 1.000 9.19847 450 GLY B C 1
ATOM 7469 O O . GLY B 1 425 ? -13.26405 -0.87062 217.65659 1.000 11.64023 450 GLY B O 1
ATOM 7470 N N . ASN B 1 426 ? -12.74718 0.47923 215.92647 1.000 10.17037 451 ASN B N 1
ATOM 7471 C CA . ASN B 1 426 ? -13.41083 1.63771 216.51496 1.000 11.35242 451 ASN B CA 1
ATOM 7472 C C . ASN B 1 426 ? -14.85069 1.80802 216.03159 1.000 12.46096 451 ASN B C 1
ATOM 7473 O O . ASN B 1 426 ? -15.33093 2.94280 215.90040 1.000 13.52770 451 ASN B O 1
ATOM 7478 N N . GLY B 1 427 ? -15.54928 0.70523 215.76820 1.000 12.05877 452 GLY B N 1
ATOM 7479 C CA . GLY B 1 427 ? -17.00466 0.74804 215.67056 1.000 12.19031 452 GLY B CA 1
ATOM 7480 C C . GLY B 1 427 ? -17.50136 1.56099 214.49173 1.000 11.34918 452 GLY B C 1
ATOM 7481 O O . GLY B 1 427 ? -17.05464 1.39139 213.35269 1.000 11.10985 452 GLY B O 1
ATOM 7482 N N . LYS B 1 428 ? -18.44939 2.46130 214.76217 1.000 13.38054 453 LYS B N 1
ATOM 7483 C CA . LYS B 1 428 ? -19.06176 3.23341 213.68851 1.000 14.25798 453 LYS B CA 1
ATOM 7484 C C . LYS B 1 428 ? -18.10998 4.24559 213.06402 1.000 14.87284 453 LYS B C 1
ATOM 7485 O O . LYS B 1 428 ? -18.44981 4.83042 212.03047 1.000 17.58566 453 LYS B O 1
ATOM 7491 N N . GLN B 1 429 ? -16.93070 4.45267 213.64379 1.000 15.08006 454 GLN B N 1
ATOM 7492 C CA . GLN B 1 429 ? -15.90358 5.28171 213.02925 1.000 14.95735 454 GLN B CA 1
ATOM 7493 C C . GLN B 1 429 ? -14.91786 4.47331 212.19483 1.000 16.03189 454 GLN B C 1
ATOM 7494 O O . GLN B 1 429 ? -13.99303 5.05381 211.61706 1.000 16.71232 454 GLN B O 1
ATOM 7500 N N . ALA B 1 430 ? -15.10024 3.15784 212.10736 1.000 12.04020 455 ALA B N 1
ATOM 7501 C CA . ALA B 1 430 ? -14.21046 2.29605 211.35034 1.000 14.23281 455 ALA B CA 1
ATOM 7502 C C . ALA B 1 430 ? -14.67351 2.16828 209.89956 1.000 14.07754 455 ALA B C 1
ATOM 7503 O O . ALA B 1 430 ? -15.68419 2.73693 209.47847 1.000 14.48381 455 ALA B O 1
ATOM 7505 N N . TRP B 1 431 ? -13.89377 1.41537 209.12215 1.000 12.87187 456 TRP B N 1
ATOM 7506 C CA . TRP B 1 431 ? -14.24013 0.96229 207.77863 1.000 13.09046 456 TRP B CA 1
ATOM 7507 C C . TRP B 1 431 ? -15.61871 0.30720 207.78231 1.000 9.28006 456 TRP B C 1
ATOM 7508 O O . TRP B 1 431 ? -16.04773 -0.21004 208.81800 1.000 10.51240 456 TRP B O 1
ATOM 7519 N N . PHE B 1 432 ? -16.31277 0.30546 206.64067 1.000 9.80461 457 PHE B N 1
ATOM 7520 C CA . PHE B 1 432 ? -17.66678 -0.24472 206.57935 1.000 7.86553 457 PHE B CA 1
ATOM 7521 C C . PHE B 1 432 ? -17.71657 -1.64038 207.19463 1.000 9.83381 457 PHE B C 1
ATOM 7522 O O . PHE B 1 432 ? -16.78826 -2.44031 207.04646 1.000 10.21044 457 PHE B O 1
ATOM 7530 N N . GLY B 1 433 ? -18.81385 -1.92585 207.88894 1.000 7.27080 458 GLY B N 1
ATOM 7531 C CA . GLY B 1 433 ? -18.91965 -3.13945 208.67790 1.000 7.58465 458 GLY B CA 1
ATOM 7532 C C . GLY B 1 433 ? -18.86524 -2.83704 210.15895 1.000 8.99944 458 GLY B C 1
ATOM 7533 O O . GLY B 1 433 ? -19.53351 -3.49534 210.96762 1.000 8.17011 458 GLY B O 1
ATOM 7534 N N . TRP B 1 434 ? -18.04728 -1.85049 210.51912 1.000 8.79188 459 TRP B N 1
ATOM 7535 C CA . TRP B 1 434 ? -18.06231 -1.22880 211.83782 1.000 8.14998 459 TRP B CA 1
ATOM 7536 C C . TRP B 1 434 ? -17.86474 -2.19957 213.00768 1.000 8.78598 459 TRP B C 1
ATOM 7537 O O . TRP B 1 434 ? -18.66974 -2.22716 213.94293 1.000 8.76715 459 TRP B O 1
ATOM 7548 N N . PRO B 1 435 ? -16.79242 -2.99240 212.99362 1.000 8.37448 460 PRO B N 1
ATOM 7549 C CA . PRO B 1 435 ? -16.51440 -3.86265 214.13822 1.000 8.30023 460 PRO B CA 1
ATOM 7550 C C . PRO B 1 435 ? -16.03019 -3.06060 215.33360 1.000 10.62010 460 PRO B C 1
ATOM 7551 O O . PRO B 1 435 ? -15.37844 -2.02323 215.19311 1.000 10.96222 460 PRO B O 1
ATOM 7555 N N . THR B 1 436 ? -16.35375 -3.55782 216.52330 1.000 10.47795 461 THR B N 1
ATOM 7556 C CA . THR B 1 436 ? -15.89568 -2.96537 217.77377 1.000 11.06765 461 THR B CA 1
ATOM 7557 C C . THR B 1 436 ? -14.93109 -3.92818 218.45200 1.000 13.14747 461 THR B C 1
ATOM 7558 O O . THR B 1 436 ? -15.31940 -5.03755 218.83368 1.000 15.01373 461 THR B O 1
ATOM 7562 N N . SER B 1 437 ? -13.67406 -3.50909 218.58704 1.000 10.76790 462 SER B N 1
ATOM 7563 C CA . SER B 1 437 ? -12.68184 -4.29853 219.31428 1.000 11.20035 462 SER B CA 1
ATOM 7564 C C . SER B 1 437 ? -11.74606 -3.31482 220.00801 1.000 12.10087 462 SER B C 1
ATOM 7565 O O . SER B 1 437 ? -10.81367 -2.80040 219.38352 1.000 12.00367 462 SER B O 1
ATOM 7568 N N . GLU B 1 438 ? -12.00974 -3.05569 221.29173 1.000 13.67967 463 GLU B N 1
ATOM 7569 C CA . GLU B 1 438 ? -11.11636 -2.20878 222.07481 1.000 14.45741 463 GLU B CA 1
ATOM 7570 C C . GLU B 1 438 ? -9.70376 -2.77425 222.09923 1.000 12.69854 463 GLU B C 1
ATOM 7571 O O . GLU B 1 438 ? -8.72431 -2.01967 222.08774 1.000 12.93736 463 GLU B O 1
ATOM 7577 N N A ARG B 1 439 ? -9.57652 -4.10104 222.11798 0.482 12.81566 464 ARG B N 1
ATOM 7578 N N B ARG B 1 439 ? -9.58006 -4.10397 222.14372 0.518 12.81867 464 ARG B N 1
ATOM 7579 C CA A ARG B 1 439 ? -8.25329 -4.70799 222.19472 0.482 12.79159 464 ARG B CA 1
ATOM 7580 C CA B ARG B 1 439 ? -8.26250 -4.73118 222.18135 0.518 12.78919 464 ARG B CA 1
ATOM 7581 C C A ARG B 1 439 ? -7.45006 -4.46002 220.92212 0.482 11.17306 464 ARG B C 1
ATOM 7582 C C B ARG B 1 439 ? -7.46493 -4.41234 220.92414 0.518 11.14392 464 ARG B C 1
ATOM 7583 O O A ARG B 1 439 ? -6.24646 -4.18660 220.98840 0.482 11.38760 464 ARG B O 1
ATOM 7584 O O B ARG B 1 439 ? -6.28507 -4.05124 220.99827 0.518 11.27117 464 ARG B O 1
ATOM 7599 N N . LEU B 1 440 ? -8.09385 -4.54683 219.75441 1.000 10.12912 465 LEU B N 1
ATOM 7600 C CA . LEU B 1 440 ? -7.38515 -4.27550 218.50776 1.000 8.59349 465 LEU B CA 1
ATOM 7601 C C . LEU B 1 440 ? -6.97899 -2.81099 218.41636 1.000 10.41402 465 LEU B C 1
ATOM 7602 O O . LEU B 1 440 ? -5.87991 -2.49297 217.94913 1.000 10.62007 465 LEU B O 1
ATOM 7607 N N . GLU B 1 441 ? -7.84397 -1.90551 218.87533 1.000 10.00767 466 GLU B N 1
ATOM 7608 C CA . GLU B 1 441 ? -7.48574 -0.49170 218.88117 1.000 9.87593 466 GLU B CA 1
ATOM 7609 C C . GLU B 1 441 ? -6.29786 -0.22636 219.79730 1.000 8.67866 466 GLU B C 1
ATOM 7610 O O . GLU B 1 441 ? -5.37756 0.51599 219.43166 1.000 9.86790 466 GLU B O 1
ATOM 7616 N N . GLN B 1 442 ? -6.28745 -0.84133 220.98372 1.000 10.98889 467 GLN B N 1
ATOM 7617 C CA . GLN B 1 442 ? -5.18231 -0.62299 221.91167 1.000 13.03089 467 GLN B CA 1
ATOM 7618 C C . GLN B 1 442 ? -3.89204 -1.25071 221.39625 1.000 11.29930 467 GLN B C 1
ATOM 7619 O O . GLN B 1 442 ? -2.81267 -0.66556 221.54109 1.000 11.41514 467 GLN B O 1
ATOM 7625 N N . LEU B 1 443 ? -3.98035 -2.43793 220.78830 1.000 9.35890 468 LEU B N 1
ATOM 7626 C CA . LEU B 1 443 ? -2.78549 -3.06671 220.23164 1.000 11.28217 468 LEU B CA 1
ATOM 7627 C C . LEU B 1 443 ? -2.17405 -2.21219 219.12930 1.000 12.35636 468 LEU B C 1
ATOM 7628 O O . LEU B 1 443 ? -0.94606 -2.11596 219.01790 1.000 10.44118 468 LEU B O 1
ATOM 7633 N N . ARG B 1 444 ? -3.01356 -1.57950 218.30582 1.000 8.19434 469 ARG B N 1
ATOM 7634 C CA . ARG B 1 444 ? -2.49463 -0.68542 217.27617 1.000 9.15558 469 ARG B CA 1
ATOM 7635 C C . ARG B 1 444 ? -1.72164 0.47287 217.89570 1.000 10.20982 469 ARG B C 1
ATOM 7636 O O . ARG B 1 444 ? -0.62690 0.81532 217.43279 1.000 9.42449 469 ARG B O 1
ATOM 7644 N N . ILE B 1 445 ? -2.26608 1.07402 218.95721 1.000 10.88470 470 ILE B N 1
ATOM 7645 C CA . ILE B 1 445 ? -1.55144 2.13630 219.66138 1.000 10.42907 470 ILE B CA 1
ATOM 7646 C C . ILE B 1 445 ? -0.24963 1.60412 220.24793 1.000 11.03530 470 ILE B C 1
ATOM 7647 O O . ILE B 1 445 ? 0.79126 2.27275 220.19253 1.000 10.63929 470 ILE B O 1
ATOM 7652 N N . ASP B 1 446 ? -0.28377 0.39029 220.81002 1.000 10.28603 471 ASP B N 1
ATOM 7653 C CA . ASP B 1 446 ? 0.93557 -0.21817 221.33850 1.000 12.07514 471 ASP B CA 1
ATOM 7654 C C . ASP B 1 446 ? 1.99883 -0.34791 220.25666 1.000 12.45439 471 ASP B C 1
ATOM 7655 O O . ASP B 1 446 ? 3.18962 -0.14039 220.51671 1.000 12.93723 471 ASP B O 1
ATOM 7660 N N . TRP B 1 447 ? 1.58811 -0.69377 219.03482 1.000 9.50153 472 TRP B N 1
ATOM 7661 C CA . TRP B 1 447 ? 2.54326 -0.78499 217.93646 1.000 10.07359 472 TRP B CA 1
ATOM 7662 C C . TRP B 1 447 ? 3.17525 0.57153 217.64256 1.000 10.92762 472 TRP B C 1
ATOM 7663 O O . TRP B 1 447 ? 4.38894 0.66080 217.42434 1.000 11.06834 472 TRP B O 1
ATOM 7674 N N . PHE B 1 448 ? 2.36843 1.64006 217.63541 1.000 10.10728 473 PHE B N 1
ATOM 7675 C CA . PHE B 1 448 ? 2.91312 2.98416 217.44951 1.000 10.18849 473 PHE B CA 1
ATOM 7676 C C . PHE B 1 448 ? 3.95585 3.31880 218.50743 1.000 13.19893 473 PHE B C 1
ATOM 7677 O O . PHE B 1 448 ? 4.90624 4.06019 218.23117 1.000 15.29297 473 PHE B O 1
ATOM 7685 N N . ASN B 1 449 ? 3.79611 2.78993 219.71753 1.000 11.07247 474 ASN B N 1
ATOM 7686 C CA . ASN B 1 449 ? 4.67531 3.11317 220.83199 1.000 10.35024 474 ASN B CA 1
ATOM 7687 C C . ASN B 1 449 ? 5.80792 2.11240 221.01815 1.000 14.55804 474 ASN B C 1
ATOM 7688 O O . ASN B 1 449 ? 6.64395 2.30886 221.90692 1.000 16.38548 474 ASN B O 1
ATOM 7693 N N . ALA B 1 450 ? 5.87033 1.06610 220.20039 1.000 14.26220 475 ALA B N 1
ATOM 7694 C CA . ALA B 1 450 ? 6.87813 0.03312 220.39439 1.000 15.61989 475 ALA B CA 1
ATOM 7695 C C . ALA B 1 450 ? 8.27241 0.59170 220.11720 1.000 15.62301 475 ALA B C 1
ATOM 7696 O O . ALA B 1 450 ? 8.47508 1.30170 219.12791 1.000 15.60492 475 ALA B O 1
ATOM 7698 N N . PRO B 1 451 ? 9.25264 0.28928 220.97301 1.000 13.30097 476 PRO B N 1
ATOM 7699 C CA . PRO B 1 451 ? 10.57371 0.92304 220.83533 1.000 14.78368 476 PRO B CA 1
ATOM 7700 C C . PRO B 1 451 ? 11.43541 0.38945 219.70133 1.000 15.07849 476 PRO B C 1
ATOM 7701 O O . PRO B 1 451 ? 12.36266 1.09600 219.28229 1.000 19.97649 476 PRO B O 1
ATOM 7705 N N . ASP B 1 452 ? 11.18338 -0.81375 219.19011 1.000 13.30338 477 ASP B N 1
ATOM 7706 C CA . ASP B 1 452 ? 12.06549 -1.37911 218.17517 1.000 12.49359 477 ASP B CA 1
ATOM 7707 C C . ASP B 1 452 ? 11.32057 -2.44600 217.37911 1.000 12.60003 477 ASP B C 1
ATOM 7708 O O . ASP B 1 452 ? 10.16329 -2.77225 217.65995 1.000 12.17067 477 ASP B O 1
ATOM 7713 N N . LEU B 1 453 ? 12.01672 -2.99559 216.37859 1.000 12.38216 478 LEU B N 1
ATOM 7714 C CA . LEU B 1 453 ? 11.40824 -3.96220 215.46809 1.000 12.40815 478 LEU B CA 1
ATOM 7715 C C . LEU B 1 453 ? 10.94668 -5.21382 216.20484 1.000 10.25808 478 LEU B C 1
ATOM 7716 O O . LEU B 1 453 ? 9.86811 -5.74868 215.91956 1.000 10.65139 478 LEU B O 1
ATOM 7721 N N . ASP B 1 454 ? 11.75230 -5.69948 217.15116 1.000 11.89781 479 ASP B N 1
ATOM 7722 C CA . ASP B 1 454 ? 11.38307 -6.90309 217.88800 1.000 14.63294 479 ASP B CA 1
ATOM 7723 C C . ASP B 1 454 ? 10.07468 -6.70230 218.64176 1.000 15.13800 479 ASP B C 1
ATOM 7724 O O . ASP B 1 454 ? 9.20389 -7.58233 218.63945 1.000 12.24244 479 ASP B O 1
ATOM 7729 N N . ALA B 1 455 ? 9.90989 -5.53719 219.27321 1.000 12.20622 480 ALA B N 1
ATOM 7730 C CA . ALA B 1 455 ? 8.67832 -5.25578 219.99951 1.000 11.03911 480 ALA B CA 1
ATOM 7731 C C . ALA B 1 455 ? 7.50061 -5.09813 219.04615 1.000 12.36044 480 ALA B C 1
ATOM 7732 O O . ALA B 1 455 ? 6.37566 -5.49799 219.36898 1.000 11.91875 480 ALA B O 1
ATOM 7734 N N . GLN B 1 456 ? 7.74061 -4.50885 217.87168 1.000 10.67221 481 GLN B N 1
ATOM 7735 C CA . GLN B 1 456 ? 6.68334 -4.37462 216.87411 1.000 11.46307 481 GLN B CA 1
ATOM 7736 C C . GLN B 1 456 ? 6.18464 -5.73804 216.41222 1.000 10.11941 481 GLN B C 1
ATOM 7737 O O . GLN B 1 456 ? 4.97088 -5.95935 216.30196 1.000 9.51838 481 GLN B O 1
ATOM 7743 N N . LYS B 1 457 ? 7.10931 -6.66591 216.14353 1.000 11.04645 482 LYS B N 1
ATOM 7744 C CA . LYS B 1 457 ? 6.72375 -8.00796 215.71625 1.000 8.51322 482 LYS B CA 1
ATOM 7745 C C . LYS B 1 457 ? 5.90188 -8.71515 216.78406 1.000 9.42128 482 LYS B C 1
ATOM 7746 O O . LYS B 1 457 ? 4.91369 -9.38774 216.47097 1.000 9.08741 482 LYS B O 1
ATOM 7752 N N . LYS B 1 458 ? 6.30031 -8.58350 218.05191 1.000 8.44686 483 LYS B N 1
ATOM 7753 C CA . LYS B 1 458 ? 5.55828 -9.23563 219.12622 1.000 9.28761 483 LYS B CA 1
ATOM 7754 C C . LYS B 1 458 ? 4.13161 -8.71101 219.21198 1.000 9.23698 483 LYS B C 1
ATOM 7755 O O . LYS B 1 458 ? 3.18979 -9.48328 219.42855 1.000 9.69779 483 LYS B O 1
ATOM 7761 N N . ILE B 1 459 ? 3.95152 -7.39980 219.03797 1.000 9.28889 484 ILE B N 1
ATOM 7762 C CA . ILE B 1 459 ? 2.61081 -6.82625 219.07913 1.000 9.01544 484 ILE B CA 1
ATOM 7763 C C . ILE B 1 459 ? 1.78756 -7.30275 217.88976 1.000 8.99524 484 ILE B C 1
ATOM 7764 O O . ILE B 1 459 ? 0.59265 -7.59198 218.02381 1.000 9.51696 484 ILE B O 1
ATOM 7769 N N . CYS B 1 460 ? 2.40982 -7.41928 216.71495 1.000 8.42610 485 CYS B N 1
ATOM 7770 C CA . CYS B 1 460 ? 1.65711 -7.85482 215.54464 1.000 8.36522 485 CYS B CA 1
ATOM 7771 C C . CYS B 1 460 ? 1.30014 -9.33639 215.59843 1.000 8.94839 485 CYS B C 1
ATOM 7772 O O . CYS B 1 460 ? 0.31974 -9.73988 214.96446 1.000 9.07124 485 CYS B O 1
ATOM 7775 N N . ARG B 1 461 ? 2.04974 -10.14902 216.35199 1.000 7.53079 486 ARG B N 1
ATOM 7776 C CA . ARG B 1 461 ? 1.56940 -11.48905 216.67883 1.000 8.08716 486 ARG B CA 1
ATOM 7777 C C . ARG B 1 461 ? 0.27229 -11.40757 217.47111 1.000 6.76789 486 ARG B C 1
ATOM 7778 O O . ARG B 1 461 ? -0.69799 -12.11645 217.17848 1.000 8.01381 486 ARG B O 1
ATOM 7786 N N . GLU B 1 462 ? 0.24436 -10.54391 218.49095 1.000 8.22281 487 GLU B N 1
ATOM 7787 C CA . GLU B 1 462 ? -0.95421 -10.38795 219.30701 1.000 9.01017 487 GLU B CA 1
ATOM 7788 C C . GLU B 1 462 ? -2.11565 -9.83797 218.49032 1.000 8.03948 487 GLU B C 1
ATOM 7789 O O . GLU B 1 462 ? -3.27029 -10.22731 218.70375 1.000 9.20448 487 GLU B O 1
ATOM 7795 N N . ILE B 1 463 ? -1.83193 -8.93702 217.54829 1.000 7.99109 488 ILE B N 1
ATOM 7796 C CA . ILE B 1 463 ? -2.89210 -8.40896 216.69566 1.000 6.18840 488 ILE B CA 1
ATOM 7797 C C . ILE B 1 463 ? -3.51976 -9.52544 215.87756 1.000 8.81133 488 ILE B C 1
ATOM 7798 O O . ILE B 1 463 ? -4.74771 -9.61273 215.76121 1.000 7.18797 488 ILE B O 1
ATOM 7803 N N . GLN B 1 464 ? -2.69217 -10.40357 215.30868 1.000 7.01782 489 GLN B N 1
ATOM 7804 C CA . GLN B 1 464 ? -3.23147 -11.49615 214.51082 1.000 5.72472 489 GLN B CA 1
ATOM 7805 C C . GLN B 1 464 ? -4.05745 -12.44531 215.36941 1.000 8.56077 489 GLN B C 1
ATOM 7806 O O . GLN B 1 464 ? -5.14082 -12.87729 214.95594 1.000 7.52181 489 GLN B O 1
ATOM 7812 N N . LEU B 1 465 ? -3.56992 -12.77040 216.57129 1.000 6.98983 490 LEU B N 1
ATOM 7813 C CA . LEU B 1 465 ? -4.36514 -13.57072 217.49748 1.000 7.53623 490 LEU B CA 1
ATOM 7814 C C . LEU B 1 465 ? -5.70274 -12.90522 217.79447 1.000 9.06367 490 LEU B C 1
ATOM 7815 O O . LEU B 1 465 ? -6.73889 -13.57746 217.85310 1.000 8.85579 490 LEU B O 1
ATOM 7820 N N . GLN B 1 466 ? -5.70259 -11.58099 217.97079 1.000 6.97485 491 GLN B N 1
ATOM 7821 C CA . GLN B 1 466 ? -6.93629 -10.88685 218.31605 1.000 7.81478 491 GLN B CA 1
ATOM 7822 C C . GLN B 1 466 ? -7.86824 -10.76521 217.11585 1.000 7.89998 491 GLN B C 1
ATOM 7823 O O . GLN B 1 466 ? -9.09351 -10.76053 217.28439 1.000 8.92161 491 GLN B O 1
ATOM 7829 N N . VAL B 1 467 ? -7.31776 -10.66729 215.90207 1.000 6.89447 492 VAL B N 1
ATOM 7830 C CA . VAL B 1 467 ? -8.16654 -10.67388 214.71370 1.000 5.54176 492 VAL B CA 1
ATOM 7831 C C . VAL B 1 467 ? -8.90085 -12.00300 214.59278 1.000 7.45362 492 VAL B C 1
ATOM 7832 O O . VAL B 1 467 ? -10.08798 -12.04297 214.25289 1.000 7.44044 492 VAL B O 1
ATOM 7836 N N . PHE B 1 468 ? -8.22056 -13.11261 214.88216 1.000 8.61967 493 PHE B N 1
ATOM 7837 C CA . PHE B 1 468 ? -8.90843 -14.39537 214.81650 1.000 9.22445 493 PHE B CA 1
ATOM 7838 C C . PHE B 1 468 ? -9.88479 -14.58058 215.97189 1.000 9.78863 493 PHE B C 1
ATOM 7839 O O . PHE B 1 468 ? -10.85918 -15.32773 215.82712 1.000 11.57595 493 PHE B O 1
ATOM 7847 N N . GLU B 1 469 ? -9.66571 -13.89834 217.10034 1.000 6.47043 494 GLU B N 1
ATOM 7848 C CA . GLU B 1 469 ? -10.56873 -14.03422 218.23873 1.000 8.34068 494 GLU B CA 1
ATOM 7849 C C . GLU B 1 469 ? -11.81644 -13.16753 218.08241 1.000 7.78541 494 GLU B C 1
ATOM 7850 O O . GLU B 1 469 ? -12.92837 -13.62050 218.38158 1.000 10.24732 494 GLU B O 1
ATOM 7856 N N . ASP B 1 470 ? -11.66007 -11.92732 217.61151 1.000 7.77066 495 ASP B N 1
ATOM 7857 C CA . ASP B 1 470 ? -12.78710 -11.01187 217.45876 1.000 8.17018 495 ASP B CA 1
ATOM 7858 C C . ASP B 1 470 ? -13.38176 -11.00330 216.05469 1.000 7.35161 495 ASP B C 1
ATOM 7859 O O . ASP B 1 470 ? -14.52914 -10.57259 215.89049 1.000 8.58705 495 ASP B O 1
ATOM 7864 N N . VAL B 1 471 ? -12.63191 -11.45770 215.05422 1.000 5.89221 496 VAL B N 1
ATOM 7865 C CA . VAL B 1 471 ? -13.05858 -11.55795 213.65476 1.000 7.14688 496 VAL B CA 1
ATOM 7866 C C . VAL B 1 471 ? -13.67013 -10.25581 213.14254 1.000 8.25968 496 VAL B C 1
ATOM 7867 O O . VAL B 1 471 ? -14.85765 -10.23062 212.77930 1.000 9.62482 496 VAL B O 1
ATOM 7871 N N . PRO B 1 472 ? -12.90839 -9.15896 213.08121 1.000 6.13355 497 PRO B N 1
ATOM 7872 C CA . PRO B 1 472 ? -13.40381 -7.97205 212.36308 1.000 7.82554 497 PRO B CA 1
ATOM 7873 C C . PRO B 1 472 ? -13.58824 -8.23037 210.88069 1.000 9.46670 497 PRO B C 1
ATOM 7874 O O . PRO B 1 472 ? -14.40851 -7.57159 210.22651 1.000 9.82396 497 PRO B O 1
ATOM 7878 N N . TYR B 1 473 ? -12.84044 -9.18727 210.34255 1.000 6.35684 498 TYR B N 1
ATOM 7879 C CA . TYR B 1 473 ? -12.93551 -9.61914 208.95671 1.000 7.07104 498 TYR B CA 1
ATOM 7880 C C . TYR B 1 473 ? -12.25472 -10.97427 208.87465 1.000 7.26655 498 TYR B C 1
ATOM 7881 O O . TYR B 1 473 ? -11.64070 -11.43685 209.83834 1.000 8.86238 498 TYR B O 1
ATOM 7890 N N . ILE B 1 474 ? -12.34693 -11.60290 207.70438 1.000 6.43907 499 ILE B N 1
ATOM 7891 C CA . ILE B 1 474 ? -11.62183 -12.83171 207.42387 1.000 7.94026 499 ILE B CA 1
ATOM 7892 C C . ILE B 1 474 ? -10.82005 -12.63546 206.14489 1.000 6.07456 499 ILE B C 1
ATOM 7893 O O . ILE B 1 474 ? -11.39354 -12.30592 205.10218 1.000 7.27905 499 ILE B O 1
ATOM 7898 N N . PRO B 1 475 ? -9.50227 -12.81671 206.16753 1.000 5.81556 500 PRO B N 1
ATOM 7899 C CA . PRO B 1 475 ? -8.73451 -12.76197 204.91936 1.000 6.97939 500 PRO B CA 1
ATOM 7900 C C . PRO B 1 475 ? -8.99693 -13.99244 204.06504 1.000 7.78386 500 PRO B C 1
ATOM 7901 O O . PRO B 1 475 ? -9.10003 -15.11423 204.56827 1.000 8.86999 500 PRO B O 1
ATOM 7905 N N . LEU B 1 476 ? -9.12286 -13.76769 202.75966 1.000 7.28885 501 LEU B N 1
ATOM 7906 C CA . LEU B 1 476 ? -9.41329 -14.83779 201.81547 1.000 7.89128 501 LEU B CA 1
ATOM 7907 C C . LEU B 1 476 ? -8.18001 -15.31718 201.06948 1.000 8.98842 501 LEU B C 1
ATOM 7908 O O . LEU B 1 476 ? -8.25625 -16.32578 200.35983 1.000 8.34638 501 LEU B O 1
ATOM 7913 N N . GLY B 1 477 ? -7.05517 -14.63338 201.22998 1.000 8.34753 502 GLY B N 1
ATOM 7914 C CA . GLY B 1 477 ? -5.86098 -14.86988 200.44558 1.000 8.08167 502 GLY B CA 1
ATOM 7915 C C . GLY B 1 477 ? -5.28724 -13.56935 199.92167 1.000 9.00143 502 GLY B C 1
ATOM 7916 O O . GLY B 1 477 ? -5.88404 -12.50039 200.02649 1.000 10.73502 502 GLY B O 1
ATOM 7917 N N . ALA B 1 478 ? -4.09260 -13.68479 199.35309 1.000 6.99535 503 ALA B N 1
ATOM 7918 C CA . ALA B 1 478 ? -3.38620 -12.54048 198.79294 1.000 8.25905 503 ALA B CA 1
ATOM 7919 C C . ALA B 1 478 ? -3.12835 -12.78939 197.31651 1.000 9.56002 503 ALA B C 1
ATOM 7920 O O . ALA B 1 478 ? -2.62982 -13.85489 196.94555 1.000 9.46058 503 ALA B O 1
ATOM 7922 N N . THR B 1 479 ? -3.46426 -11.80969 196.48240 1.000 8.57490 504 THR B N 1
ATOM 7923 C CA . THR B 1 479 ? -3.25786 -11.88980 195.04252 1.000 8.47682 504 THR B CA 1
ATOM 7924 C C . THR B 1 479 ? -2.22395 -10.84987 194.63380 1.000 8.20409 504 THR B C 1
ATOM 7925 O O . THR B 1 479 ? -2.38845 -9.66145 194.92331 1.000 9.50320 504 THR B O 1
ATOM 7929 N N . TYR B 1 480 ? -1.16182 -11.29776 193.95606 1.000 7.75936 505 TYR B N 1
ATOM 7930 C CA . TYR B 1 480 ? -0.06253 -10.39489 193.63420 1.000 10.56442 505 TYR B CA 1
ATOM 7931 C C . TYR B 1 480 ? -0.18658 -9.89054 192.20873 1.000 11.03720 505 TYR B C 1
ATOM 7932 O O . TYR B 1 480 ? -0.30707 -10.70313 191.28085 1.000 10.90441 505 TYR B O 1
ATOM 7941 N N . PRO B 1 481 ? -0.16418 -8.57776 191.99098 1.000 7.94437 506 PRO B N 1
ATOM 7942 C CA . PRO B 1 481 ? -0.13650 -8.06150 190.62028 1.000 10.21110 506 PRO B CA 1
ATOM 7943 C C . PRO B 1 481 ? 1.19963 -8.35434 189.95585 1.000 10.15265 506 PRO B C 1
ATOM 7944 O O . PRO B 1 481 ? 2.22769 -8.54835 190.60934 1.000 10.27176 506 PRO B O 1
ATOM 7948 N N . VAL B 1 482 ? 1.16836 -8.39398 188.62587 1.000 10.74009 507 VAL B N 1
ATOM 7949 C CA . VAL B 1 482 ? 2.31278 -8.80134 187.82220 1.000 10.72776 507 VAL B CA 1
ATOM 7950 C C . VAL B 1 482 ? 2.58520 -7.73177 186.77495 1.000 11.32895 507 VAL B C 1
ATOM 7951 O O . VAL B 1 482 ? 1.66635 -7.30058 186.06992 1.000 14.03670 507 VAL B O 1
ATOM 7955 N N . SER B 1 483 ? 3.83943 -7.30324 186.67863 1.000 11.16161 508 SER B N 1
ATOM 7956 C CA . SER B 1 483 ? 4.29980 -6.46073 185.58462 1.000 12.14295 508 SER B CA 1
ATOM 7957 C C . SER B 1 483 ? 5.07487 -7.30661 184.58148 1.000 13.03179 508 SER B C 1
ATOM 7958 O O . SER B 1 483 ? 5.62211 -8.36038 184.91436 1.000 14.18568 508 SER B O 1
ATOM 7961 N N . ALA B 1 484 ? 5.11907 -6.83270 183.33857 1.000 11.92427 509 ALA B N 1
ATOM 7962 C CA . ALA B 1 484 ? 5.84340 -7.52237 182.27878 1.000 11.78493 509 ALA B CA 1
ATOM 7963 C C . ALA B 1 484 ? 6.82727 -6.55934 181.63637 1.000 10.86024 509 ALA B C 1
ATOM 7964 O O . ALA B 1 484 ? 6.46749 -5.42095 181.32324 1.000 15.32427 509 ALA B O 1
ATOM 7966 N N . LEU B 1 485 ? 8.06320 -7.01821 181.43819 1.000 11.81208 510 LEU B N 1
ATOM 7967 C CA . LEU B 1 485 ? 9.12399 -6.20500 180.86287 1.000 13.01094 510 LEU B CA 1
ATOM 7968 C C . LEU B 1 485 ? 9.79621 -6.94512 179.71755 1.000 13.62068 510 LEU B C 1
ATOM 7969 O O . LEU B 1 485 ? 9.83198 -8.17851 179.68970 1.000 17.39894 510 LEU B O 1
ATOM 7974 N N . ARG B 1 486 ? 10.34506 -6.17829 178.77737 1.000 14.07338 511 ARG B N 1
ATOM 7975 C CA . ARG B 1 486 ? 11.30787 -6.75098 177.84838 1.000 13.80280 511 ARG B CA 1
ATOM 7976 C C . ARG B 1 486 ? 12.48583 -7.30251 178.64005 1.000 14.45123 511 ARG B C 1
ATOM 7977 O O . ARG B 1 486 ? 12.93524 -6.69549 179.61580 1.000 15.62535 511 ARG B O 1
ATOM 7985 N N . SER B 1 487 ? 12.98814 -8.46397 178.21428 1.000 15.38542 512 SER B N 1
ATOM 7986 C CA . SER B 1 487 ? 13.90430 -9.23079 179.05285 1.000 16.40604 512 SER B CA 1
ATOM 7987 C C . SER B 1 487 ? 15.21526 -8.50586 179.34060 1.000 16.82635 512 SER B C 1
ATOM 7988 O O . SER B 1 487 ? 15.89265 -8.85180 180.31495 1.000 21.49330 512 SER B O 1
ATOM 7991 N N . GLU B 1 488 ? 15.58999 -7.50864 178.53775 1.000 14.99342 513 GLU B N 1
ATOM 7992 C CA . GLU B 1 488 ? 16.88322 -6.86188 178.72985 1.000 16.33119 513 GLU B CA 1
ATOM 7993 C C . GLU B 1 488 ? 16.91243 -5.90707 179.91839 1.000 17.75250 513 GLU B C 1
ATOM 7994 O O . GLU B 1 488 ? 18.00107 -5.47550 180.31271 1.000 17.32017 513 GLU B O 1
ATOM 8000 N N . TRP B 1 489 ? 15.76395 -5.57418 180.50141 1.000 19.20810 514 TRP B N 1
ATOM 8001 C CA . TRP B 1 489 ? 15.70253 -4.60748 181.59196 1.000 16.60641 514 TRP B CA 1
ATOM 8002 C C . TRP B 1 489 ? 15.96280 -5.31205 182.91869 1.000 15.76771 514 TRP B C 1
ATOM 8003 O O . TRP B 1 489 ? 15.27441 -6.27978 183.26267 1.000 18.50129 514 TRP B O 1
ATOM 8014 N N . LYS B 1 490 ? 16.95005 -4.82000 183.66180 1.000 12.86774 515 LYS B N 1
ATOM 8015 C CA . LYS B 1 490 ? 17.40816 -5.45395 184.88713 1.000 13.01986 515 LYS B CA 1
ATOM 8016 C C . LYS B 1 490 ? 17.17830 -4.53678 186.08013 1.000 15.47864 515 LYS B C 1
ATOM 8017 O O . LYS B 1 490 ? 17.11646 -3.31061 185.94054 1.000 14.05760 515 LYS B O 1
ATOM 8023 N N . ASP B 1 491 ? 17.05457 -5.15559 187.25717 1.000 12.25566 516 ASP B N 1
ATOM 8024 C CA . ASP B 1 491 ? 16.96824 -4.45147 188.53902 1.000 12.85264 516 ASP B CA 1
ATOM 8025 C C . ASP B 1 491 ? 15.73912 -3.54875 188.62197 1.000 14.32389 516 ASP B C 1
ATOM 8026 O O . ASP B 1 491 ? 15.76523 -2.49604 189.26524 1.000 12.05831 516 ASP B O 1
ATOM 8031 N N . PHE B 1 492 ? 14.65396 -3.96534 187.97749 1.000 12.76063 517 PHE B N 1
ATOM 8032 C CA . PHE B 1 492 ? 13.36264 -3.31083 188.14065 1.000 11.77660 517 PHE B CA 1
ATOM 8033 C C . PHE B 1 492 ? 12.81576 -3.63006 189.52778 1.000 13.08412 517 PHE B C 1
ATOM 8034 O O . PHE B 1 492 ? 12.65240 -4.80203 189.87919 1.000 14.12559 517 PHE B O 1
ATOM 8042 N N . GLN B 1 493 ? 12.54190 -2.59957 190.31914 1.000 8.80436 518 GLN B N 1
ATOM 8043 C CA . GLN B 1 493 ? 12.18292 -2.82354 191.71955 1.000 7.89458 518 GLN B CA 1
ATOM 8044 C C . GLN B 1 493 ? 10.74103 -3.31125 191.82950 1.000 9.42329 518 GLN B C 1
ATOM 8045 O O . GLN B 1 493 ? 9.84165 -2.71520 191.22970 1.000 10.58391 518 GLN B O 1
ATOM 8051 N N . PRO B 1 494 ? 10.48138 -4.38026 192.58761 1.000 8.61039 519 PRO B N 1
ATOM 8052 C CA . PRO B 1 494 ? 9.13227 -4.95648 192.63143 1.000 9.62127 519 PRO B CA 1
ATOM 8053 C C . PRO B 1 494 ? 8.17559 -4.31853 193.62817 1.000 8.33415 519 PRO B C 1
ATOM 8054 O O . PRO B 1 494 ? 6.96753 -4.57428 193.53206 1.000 9.47253 519 PRO B O 1
ATOM 8058 N N . GLN B 1 495 ? 8.66244 -3.50375 194.56884 1.000 9.34552 520 GLN B N 1
ATOM 8059 C CA . GLN B 1 495 ? 7.78621 -2.96808 195.61013 1.000 7.83824 520 GLN B CA 1
ATOM 8060 C C . GLN B 1 495 ? 6.85798 -1.89072 195.07144 1.000 10.40323 520 GLN B C 1
ATOM 8061 O O . GLN B 1 495 ? 5.74200 -1.71464 195.57761 1.000 12.10543 520 GLN B O 1
ATOM 8067 N N . MET B 1 496 ? 7.30893 -1.16354 194.05944 1.000 9.86863 521 MET B N 1
ATOM 8068 C CA . MET B 1 496 ? 6.61935 -0.00630 193.52158 1.000 10.57152 521 MET B CA 1
ATOM 8069 C C . MET B 1 496 ? 7.15276 0.19489 192.11422 1.000 10.92322 521 MET B C 1
ATOM 8070 O O . MET B 1 496 ? 8.28531 -0.18857 191.81878 1.000 10.70855 521 MET B O 1
ATOM 8075 N N . SER B 1 497 ? 6.32884 0.76664 191.24158 1.000 11.88227 522 SER B N 1
ATOM 8076 C CA . SER B 1 497 ? 6.78414 1.05203 189.88290 1.000 9.56233 522 SER B CA 1
ATOM 8077 C C . SER B 1 497 ? 7.74553 2.23134 189.93945 1.000 10.95661 522 SER B C 1
ATOM 8078 O O . SER B 1 497 ? 7.33225 3.38226 190.09846 1.000 11.69747 522 SER B O 1
ATOM 8081 N N . LEU B 1 498 ? 9.03969 1.94030 189.82821 1.000 8.62741 523 LEU B N 1
ATOM 8082 C CA . LEU B 1 498 ? 10.09812 2.93038 189.94636 1.000 10.81625 523 LEU B CA 1
ATOM 8083 C C . LEU B 1 498 ? 10.96864 2.89356 188.70021 1.000 8.31128 523 LEU B C 1
ATOM 8084 O O . LEU B 1 498 ? 11.18771 1.83382 188.10895 1.000 10.61720 523 LEU B O 1
ATOM 8089 N N . PHE B 1 499 ? 11.47506 4.05783 188.30657 1.000 8.01015 524 PHE B N 1
ATOM 8090 C CA . PHE B 1 499 ? 12.22441 4.16182 187.06683 1.000 8.92345 524 PHE B CA 1
ATOM 8091 C C . PHE B 1 499 ? 13.67005 4.57609 187.27670 1.000 9.44359 524 PHE B C 1
ATOM 8092 O O . PHE B 1 499 ? 14.43258 4.62976 186.30248 1.000 11.28016 524 PHE B O 1
ATOM 8100 N N . TYR B 1 500 ? 14.07242 4.85787 188.51166 1.000 8.70245 525 TYR B N 1
ATOM 8101 C CA . TYR B 1 500 ? 15.48206 4.76892 188.83488 1.000 9.79566 525 TYR B CA 1
ATOM 8102 C C . TYR B 1 500 ? 15.85271 3.30333 189.05852 1.000 8.27337 525 TYR B C 1
ATOM 8103 O O . TYR B 1 500 ? 14.98469 2.42831 189.14843 1.000 9.12498 525 TYR B O 1
ATOM 8112 N N . THR B 1 501 ? 17.16457 3.04033 189.08562 1.000 10.14604 526 THR B N 1
ATOM 8113 C CA . THR B 1 501 ? 17.76643 1.72814 189.34038 1.000 8.31770 526 THR B CA 1
ATOM 8114 C C . THR B 1 501 ? 17.67268 0.77397 188.14807 1.000 9.98883 526 THR B C 1
ATOM 8115 O O . THR B 1 501 ? 18.63186 0.04605 187.86580 1.000 12.63684 526 THR B O 1
ATOM 8119 N N A LEU B 1 502 ? 16.53483 0.75540 187.45320 0.722 10.94161 527 LEU B N 1
ATOM 8120 N N B LEU B 1 502 ? 16.54543 0.77807 187.43991 0.278 10.95858 527 LEU B N 1
ATOM 8121 C CA A LEU B 1 502 ? 16.40904 -0.11200 186.28969 0.722 12.30368 527 LEU B CA 1
ATOM 8122 C CA B LEU B 1 502 ? 16.38063 -0.08737 186.27795 0.278 12.29951 527 LEU B CA 1
ATOM 8123 C C A LEU B 1 502 ? 17.41661 0.29261 185.21973 0.722 12.99824 527 LEU B C 1
ATOM 8124 C C B LEU B 1 502 ? 17.34325 0.30791 185.16065 0.278 13.00769 527 LEU B C 1
ATOM 8125 O O A LEU B 1 502 ? 17.78133 1.46317 185.08549 0.722 12.91428 527 LEU B O 1
ATOM 8126 O O B LEU B 1 502 ? 17.60783 1.49240 184.93759 0.278 12.95771 527 LEU B O 1
ATOM 8135 N N . HIS B 1 503 ? 17.86709 -0.69418 184.45326 1.000 12.06664 528 HIS B N 1
ATOM 8136 C CA . HIS B 1 503 ? 18.84981 -0.44805 183.40694 1.000 12.53567 528 HIS B CA 1
ATOM 8137 C C . HIS B 1 503 ? 18.87437 -1.63064 182.45174 1.000 14.44595 528 HIS B C 1
ATOM 8138 O O . HIS B 1 503 ? 18.40019 -2.72310 182.77220 1.000 16.00128 528 HIS B O 1
ATOM 8145 N N . LYS B 1 504 ? 19.44880 -1.39723 181.27456 1.000 18.72732 529 LYS B N 1
ATOM 8146 C CA . LYS B 1 504 ? 19.72161 -2.45186 180.31011 1.000 23.66552 529 LYS B CA 1
ATOM 8147 C C . LYS B 1 504 ? 21.14391 -2.29258 179.78975 1.000 29.97695 529 LYS B C 1
ATOM 8148 O O . LYS B 1 504 ? 21.79782 -1.26831 180.00418 1.000 30.00085 529 LYS B O 1
ATOM 8154 N N . ALA B 1 505 ? 21.62270 -3.32416 179.10129 1.000 40.35671 530 ALA B N 1
ATOM 8155 C CA . ALA B 1 505 ? 22.98026 -3.32278 178.56386 1.000 38.29681 530 ALA B CA 1
ATOM 8156 C C . ALA B 1 505 ? 23.13125 -2.30713 177.43464 1.000 43.68742 530 ALA B C 1
ATOM 8157 O O . ALA B 1 505 ? 22.26338 -2.19058 176.56907 1.000 41.54600 530 ALA B O 1
#

Foldseek 3Di:
DFFEAEEAEQAWDDAQFLLQDQDFVNLQNCQAQFAFQWAAFPLGDTDGWQWPDKDADPVQQKIKTFGDPQFAKLVGHHQFQLQLLLLLVLSLVQALLSVVQVVQFPDWDGPTRTMTMTGGNDHFQCPRSSRHDRGSHHSGGDGNVQSVDHSNDGGDDRIHRHQWHWPVVQRDTQAKTKIAGRPSHDFPDQPDADGRNDGTFFFAGGMYMHGHDNDLVVVVVCQLVVVHFKYAFDDLVCVVVQVPRPQKDKFFFQKWWWKWKAWQCQDPPNVQQLLLLLLLQQQFLVQLCCQLRNDPCCVQWFRQDFQARPPHLLDDCQVSCSHVPDRDLVVSLVSSVVSPDDQDEAEEEAAPVPRNQNSVSVVVQVSCVSSVHNYDYDYDHPVVSVVQLLDNDDVVVVHHTIYMDIDIACLRHAVSNRQLLDAQANVGDRSGHHDVLSVVLNVQLSVQNDSVSNSVSSSVSRVVCSSRVSIHTSITGTTMMMGGPQWPDQHNHGRHNTPIHRD/DFEAEEAEQAWDDAQFLLQDQDFVNLQNCQAQFAFQWAAFPLLDTDGWQWPDKDADDVQQKIKTFGDPLFAKLVGHHQWLLQLQLLLVLSLVQALLSVVLVVQFPDWDHPGRTMIMTRGNDHFLCVRSSRHDRGSHHSGGDGNVQSNDHSNDGDDDRIHRHQWHWPVVQDDTQAKTKIAGRPSHDFDDQPDADGRSDGTFFFAGGMYMHGHDNDQVVVVVCQLVVVHFKYFFHDLVCVVVQVPRPQKDKFWFQKWWWKWKAWQCQDPPNVQQLLLLLLLQQQFLVQLCCLQRNDPCCVQWFRQDFQARPPHLLDDCQVSCSHVPDRDLVVSLVSSVVSPDDADEAEEEAAPVPRSQNSVSVVVQVSVVSSVHNYDYDYDHPVVVVVQLQDNDDVVVVHHTIYMDIDIADCRHAVSNRQQLDAQANVGDRSGHHDPPSNVLNVQLSVQNDSVSNSVSSSVSRVVCSSRVSIHTSITGTGMMMGRPQWPDQHRHGRHNTPIHGD

Secondary structure (DSSP, 8-state):
---EEEEE-SS------TTT---HHHHHHHHHH--BSEEE-TT--EEESSEEEEEEETTTTEEEEEEPTT-B-TTSPBP-HHHHHHHHHHHHHH-HHHHHHHHTEEEEEESSSSEEEEEESS--TTHHHHHT--SSS--B---HHHHTS-TTS---S----SSEEE-GGG-BTTTEEEEEE-TT--PPP-SS--BTTBS-----SSEEEEE----HHHHHHHHHTTS-SEES---GGGHHHHHH-TTEEEEE-SS-EEEEEEE-TTSTTTT-HHHHHHHHTT--HHHHHHHHH-SS-GGGEES---SS-TTSTT---TTTHHHHS---HHHHHHHHHHTT----EEEEEEETTSHHHHHHHHHHHHHHHHTT-EEEEEEE-HHHHHHHTT--S-GGGT--SEEEEEE-GGGGGSTTT-STT--BGGGSSTT--B-HHHHHHHHHHHT-SSHHHHHHHHHHHHHHHHHH-S-EEEEEE--EEEEETT-B---SSS---SS-B--/--EEEEE-SS------TTT---HHHHHHHHHH--BSEEE-TT--EEESSEEEEEEETTTTEEEEEEPTT-B-TTS-B--HHHHHHHHHHHTTT-HHHHHHHHTEEEEEESSSSEEEEEESS--TTHHHHHT--SSS--B---HHHHTS-TTS---S----SSEEE-GGG-BTTTEEEEEE-TT--PPP-SS--BTTBS-----SSEEEEE----HHHHHHHHHTTS-SEES---GGGHHHHHH-TTEEEEE-SS-EEEEEEE-TTSTTTT-HHHHHHHHTT--HHHHHHHHH-SS-GGGEES---SS-TTSTT---TTTHHHHS---HHHHHHHHHHTT--S-EEEEEEETTSHHHHHHHHHHHHHHHHTT-EEEEEEE-HHHHHHHTT--S-GGGT--SEEEEEE-SGGGGSTTT-STT--BGGGSSTT--B-HHHHHHHHHHHH-SSHHHHHHHHHHHHHHHHHH-S-EEEEEE--EEEEETT-B---SSS---SS-B--